Protein AF-0000000075450858 (afdb_homodimer)

Foldseek 3Di:
DLLVVAQALVSLQPDDLVVLLVVLVVLLVLLLQLCQQAWAFFQLQNFCSLLLSLCSRQFPPPLEAEFEFLQLNCSNVCSNHHNSCLRNPNVCVVVDDSGQDCVVPVRHGPDGHRHGLAQLVVLLVVVVVCVVVVHQHAYEYEHEPLSCLEPSNVVSLLSQQVVFFHYEYEYEYQQAFLHGHDDPVVVQVVVCLVVQNPDPDHPSCVSVAAEAEAAPSSRNVSSNVRCNVRGSPTGHHYYYYHTHGNPPQVVCSVPVNANSIDANHDSVPGHHPDDDDADFLLQLVLVLLLVVCVVAVLAAEEEARCCCSSHCPPVSQVVSPPSYDYSGNYVLCLLLVQQVSLVVPGQYEYEDEQLSCVSHLCCVQPSDQVVFRLYEYEHPQQFPPGDFALSRHRVANLLSRLQRHQEWEFADAASLQQVLVVVQSRPDGGGHYYYHGAGQGHHHDPDDDDNYDPPGQDKDFPFDFFQEEEEETHPCLVVQVLLQVVVVVVVGNYTYIYRRTQNHHPLVVLVVRVVTYQEYEYHYRHEPVSGSQVRSCVSCVVDNRHYHYQYFYDDRGRPDDSVVRCVVRLNHSVSSNVVRVVSSD/DLLVVAQALVSLQPDDLVVLLVVLVVLLVLLLQLCQQAWAFFQLQNWCSLLLSLCSRQFPPPLEAEFEFLQLNCSNVCSNHHNSCLRNPNVCVVVDDSGQDCVVPVRHGPDGHRHGLAQLVVLLVVVVVCVVVVHQHAYEYEHEPLSCLEPSNVVSLLSQQVVFFHYEYEYEYQQAFLHGHDDPVVVQVVVCLVVQNPDPDHPSCVSVAAEAEAAPSSRNVSSNVVCNVRGSPTGHHYYYYHTHGNPPQVVCSVPVNANSIDANHDSVPGHHPDDDDADFLLQLVLVVLLVVCVVAVLAAEEEARCCPSSHCPPVSQVVSPPSYYYSGNYVLCLLLVQQVSLVVPGQYEYEDEQLSCVSHLCCVQPSDQVVFRLYEYEHPQQFPPGDFALSRHRVANLLSRLQRHQEWEFADAASLQQVLVVVQSRPDGGGHYYYHGAGQGHHHDPDDDDNYDPPGQDKDFPFDFFQEEEEETHPCLVVQVLLQVVVVVVVGNYTYIYRRTQNHHPLVVLVVRVVTYQEYEYHYRHEPVSGSQVRSCVSCVVDRRHYHYQYFYDDRGRPDDSVVRCVVRLNHSVSSNVVRVVSSD

Radius of gyration: 29.5 Å; Cα contacts (8 Å, |Δi|>4): 2921; chains: 2; bounding box: 82×78×68 Å

Structure (mmCIF, N/CA/C/O backbone):
data_AF-0000000075450858-model_v1
#
loop_
_entity.id
_entity.type
_entity.pdbx_description
1 polymer '1-deoxy-D-xylulose-5-phosphate synthase'
#
loop_
_atom_site.group_PDB
_atom_site.id
_atom_site.type_symbol
_atom_site.label_atom_id
_atom_site.label_alt_id
_atom_site.label_comp_id
_atom_site.label_asym_id
_atom_site.label_entity_id
_atom_site.label_seq_id
_atom_site.pdbx_PDB_ins_code
_atom_site.Cartn_x
_atom_site.Cartn_y
_atom_site.Cartn_z
_atom_site.occupancy
_atom_site.B_iso_or_equiv
_atom_site.auth_seq_id
_atom_site.auth_comp_id
_atom_site.auth_asym_id
_atom_site.auth_atom_id
_atom_site.pdbx_PDB_model_num
ATOM 1 N N . MET A 1 1 ? -42.312 19.453 -9.32 1 91.12 1 MET A N 1
ATOM 2 C CA . MET A 1 1 ? -41.094 19.656 -8.562 1 91.12 1 MET A CA 1
ATOM 3 C C . MET A 1 1 ? -39.938 20.062 -9.477 1 91.12 1 MET A C 1
ATOM 5 O O . MET A 1 1 ? -39.938 19.719 -10.664 1 91.12 1 MET A O 1
ATOM 9 N N . TYR A 1 2 ? -39.031 20.844 -9.078 1 96.38 2 TYR A N 1
ATOM 10 C CA . TYR A 1 2 ? -37.906 21.312 -9.883 1 96.38 2 TYR A CA 1
ATOM 11 C C . TYR A 1 2 ? -37.062 20.125 -10.359 1 96.38 2 TYR A C 1
ATOM 13 O O . TYR A 1 2 ? -36.594 20.125 -11.5 1 96.38 2 TYR A O 1
ATOM 21 N N . ILE A 1 3 ? -36.906 19.125 -9.484 1 97.12 3 ILE A N 1
ATOM 22 C CA . ILE A 1 3 ? -36 18.016 -9.742 1 97.12 3 ILE A CA 1
ATOM 23 C C . ILE A 1 3 ? -36.438 17.281 -11 1 97.12 3 ILE A C 1
ATOM 25 O O . ILE A 1 3 ? -35.594 16.75 -11.742 1 97.12 3 ILE A O 1
ATOM 29 N N . GLU A 1 4 ? -37.719 17.281 -11.328 1 95.69 4 GLU A N 1
ATOM 30 C CA . GLU A 1 4 ? -38.219 16.578 -12.508 1 95.69 4 GLU A CA 1
ATOM 31 C C . GLU A 1 4 ? -37.75 17.234 -13.797 1 95.69 4 GLU A C 1
ATOM 33 O O . GLU A 1 4 ? -37.656 16.578 -14.836 1 95.69 4 GLU A O 1
ATOM 38 N N . LYS A 1 5 ? -37.344 18.516 -13.641 1 95.94 5 LYS A N 1
ATOM 39 C CA . LYS A 1 5 ? -36.969 19.281 -14.82 1 95.94 5 LYS A CA 1
ATOM 40 C C . LYS A 1 5 ? -35.438 19.359 -14.953 1 95.94 5 LYS A C 1
ATOM 42 O O . LYS A 1 5 ? -34.938 19.938 -15.906 1 95.94 5 LYS A O 1
ATOM 47 N N . ILE A 1 6 ? -34.75 18.844 -14.062 1 97.31 6 ILE A N 1
ATOM 48 C CA . ILE A 1 6 ? -33.281 18.875 -14.094 1 97.31 6 ILE A CA 1
ATOM 49 C C . ILE A 1 6 ? -32.75 17.641 -14.82 1 97.31 6 ILE A C 1
ATOM 51 O O . ILE A 1 6 ? -32.906 16.516 -14.352 1 97.31 6 ILE A O 1
ATOM 55 N N . ASN A 1 7 ? -32.094 17.859 -15.969 1 96.25 7 ASN A N 1
ATOM 56 C CA . ASN A 1 7 ? -31.516 16.766 -16.734 1 96.25 7 ASN A CA 1
ATOM 57 C C . ASN A 1 7 ? -29.984 16.844 -16.766 1 96.25 7 ASN A C 1
ATOM 59 O O . ASN A 1 7 ? -29.312 15.867 -17.078 1 96.25 7 ASN A O 1
ATOM 63 N N . SER A 1 8 ? -29.5 18.016 -16.469 1 97.25 8 SER A N 1
ATOM 64 C CA . SER A 1 8 ? -28.062 18.297 -16.375 1 97.25 8 SER A CA 1
ATOM 65 C C . SER A 1 8 ? -27.812 19.516 -15.492 1 97.25 8 SER A C 1
ATOM 67 O O . SER A 1 8 ? -28.734 20.266 -15.172 1 97.25 8 SER A O 1
ATOM 69 N N . PRO A 1 9 ? -26.547 19.734 -15.109 1 97.88 9 PRO A N 1
ATOM 70 C CA . PRO A 1 9 ? -26.219 20.906 -14.305 1 97.88 9 PRO A CA 1
ATOM 71 C C . PRO A 1 9 ? -26.547 22.219 -15.008 1 97.88 9 PRO A C 1
ATOM 73 O O . PRO A 1 9 ? -26.781 23.234 -14.352 1 97.88 9 PRO A O 1
ATOM 76 N N . ALA A 1 10 ? -26.594 22.219 -16.297 1 97.69 10 ALA A N 1
ATOM 77 C CA . ALA A 1 10 ? -26.922 23.406 -17.062 1 97.69 10 ALA A CA 1
ATOM 78 C C . ALA A 1 10 ? -28.312 23.938 -16.688 1 97.69 10 ALA A C 1
ATOM 80 O O . ALA A 1 10 ? -28.547 25.141 -16.719 1 97.69 10 ALA A O 1
ATOM 81 N N . ASP A 1 11 ? -29.188 23.062 -16.297 1 97.94 11 ASP A N 1
ATOM 82 C CA . ASP A 1 11 ? -30.578 23.422 -15.977 1 97.94 11 ASP A CA 1
ATOM 83 C C . ASP A 1 11 ? -30.656 24.188 -14.664 1 97.94 11 ASP A C 1
ATOM 85 O O . ASP A 1 11 ? -31.672 24.797 -14.359 1 97.94 11 ASP A O 1
ATOM 89 N N . LEU A 1 12 ? -29.562 24.172 -13.875 1 98.31 12 LEU A N 1
ATOM 90 C CA . LEU A 1 12 ? -29.531 24.891 -12.602 1 98.31 12 LEU A CA 1
ATOM 91 C C . LEU A 1 12 ? -29.234 26.359 -12.805 1 98.31 12 LEU A C 1
ATOM 93 O O . LEU A 1 12 ? -29.531 27.188 -11.938 1 98.31 12 LEU A O 1
ATOM 97 N N . LYS A 1 13 ? -28.625 26.734 -13.953 1 97.56 13 LYS A N 1
ATOM 98 C CA . LYS A 1 13 ? -28.016 28.062 -14.148 1 97.56 13 LYS A CA 1
ATOM 99 C C . LYS A 1 13 ? -29.078 29.156 -14.141 1 97.56 13 LYS A C 1
ATOM 101 O O . LYS A 1 13 ? -28.781 30.297 -13.789 1 97.56 13 LYS A O 1
ATOM 106 N N . GLY A 1 14 ? -30.266 28.828 -14.445 1 96 14 GLY A N 1
ATOM 107 C CA . GLY A 1 14 ? -31.328 29.828 -14.508 1 96 14 GLY A CA 1
ATOM 108 C C . GLY A 1 14 ? -32.125 29.922 -13.234 1 96 14 GLY A C 1
ATOM 109 O O . GLY A 1 14 ? -33.031 30.766 -13.109 1 96 14 GLY A O 1
ATOM 110 N N . MET A 1 15 ? -31.766 29.219 -12.234 1 98.25 15 MET A N 1
ATOM 111 C CA . MET A 1 15 ? -32.531 29.156 -11.008 1 98.25 15 MET A CA 1
ATOM 112 C C . MET A 1 15 ? -32.125 30.281 -10.055 1 98.25 15 MET A C 1
ATOM 114 O O . MET A 1 15 ? -30.984 30.734 -10.07 1 98.25 15 MET A O 1
ATOM 118 N N . THR A 1 16 ? -33.125 30.719 -9.258 1 97.94 16 THR A N 1
ATOM 119 C CA . THR A 1 16 ? -32.812 31.625 -8.164 1 97.94 16 THR A CA 1
ATOM 120 C C . THR A 1 16 ? -32.25 30.859 -6.969 1 97.94 16 THR A C 1
ATOM 122 O O . THR A 1 16 ? -32.438 29.641 -6.859 1 97.94 16 THR A O 1
ATOM 125 N N . VAL A 1 17 ? -31.609 31.516 -6.105 1 97.94 17 VAL A N 1
ATOM 126 C CA . VAL A 1 17 ? -31.016 30.891 -4.922 1 97.94 17 VAL A CA 1
ATOM 127 C C . VAL A 1 17 ? -32.094 30.234 -4.086 1 97.94 17 VAL A C 1
ATOM 129 O O . VAL A 1 17 ? -31.891 29.156 -3.52 1 97.94 17 VAL A O 1
ATOM 132 N N . ASP A 1 18 ? -33.25 30.906 -4.031 1 97.56 18 ASP A N 1
ATOM 133 C CA . ASP A 1 18 ? -34.375 30.328 -3.305 1 97.56 18 ASP A CA 1
ATOM 134 C C . ASP A 1 18 ? -34.812 29.016 -3.945 1 97.56 18 ASP A C 1
ATOM 136 O O . ASP A 1 18 ? -35.125 28.047 -3.244 1 97.56 18 ASP A O 1
ATOM 140 N N . GLN A 1 19 ? -34.906 29.031 -5.234 1 98.44 19 GLN A N 1
ATOM 141 C CA . GLN A 1 19 ? -35.281 27.828 -5.953 1 98.44 19 GLN A CA 1
ATOM 142 C C . GLN A 1 19 ? -34.25 26.719 -5.723 1 98.44 19 GLN A C 1
ATOM 144 O O . GLN A 1 19 ? -34.625 25.547 -5.625 1 98.44 19 GLN A O 1
ATOM 149 N N . LEU A 1 20 ? -33 27.094 -5.605 1 98.75 20 LEU A N 1
ATOM 150 C CA . LEU A 1 20 ? -31.953 26.125 -5.336 1 98.75 20 LEU A CA 1
ATOM 151 C C . LEU A 1 20 ? -32.156 25.469 -3.971 1 98.75 20 LEU A C 1
ATOM 153 O O . LEU A 1 20 ? -31.875 24.281 -3.799 1 98.75 20 LEU A O 1
ATOM 157 N N . GLY A 1 21 ? -32.531 26.25 -3 1 98.44 21 GLY A N 1
ATOM 158 C CA . GLY A 1 21 ? -32.844 25.703 -1.693 1 98.44 21 GLY A CA 1
ATOM 159 C C . GLY A 1 21 ? -33.938 24.625 -1.739 1 98.44 21 GLY A C 1
ATOM 160 O O . GLY A 1 21 ? -33.812 23.594 -1.096 1 98.44 21 GLY A O 1
ATOM 161 N N . VAL A 1 22 ? -35 24.922 -2.504 1 98.5 22 VAL A N 1
ATOM 162 C CA . VAL A 1 22 ? -36.094 23.969 -2.67 1 98.5 22 VAL A CA 1
ATOM 163 C C . VAL A 1 22 ? -35.594 22.719 -3.395 1 98.5 22 VAL A C 1
ATOM 165 O O . VAL A 1 22 ? -35.938 21.594 -3.031 1 98.5 22 VAL A O 1
ATOM 168 N N . LEU A 1 23 ? -34.781 22.969 -4.395 1 98.69 23 LEU A N 1
ATOM 169 C CA . LEU A 1 23 ? -34.219 21.844 -5.141 1 98.69 23 LEU A CA 1
ATOM 170 C C . LEU A 1 23 ? -33.406 20.938 -4.219 1 98.69 23 LEU A C 1
ATOM 172 O O . LEU A 1 23 ? -33.469 19.719 -4.328 1 98.69 23 LEU A O 1
ATOM 176 N N . ALA A 1 24 ? -32.562 21.484 -3.336 1 98.69 24 ALA A N 1
ATOM 177 C CA . ALA A 1 24 ? -31.781 20.688 -2.395 1 98.69 24 ALA A CA 1
ATOM 178 C C . ALA A 1 24 ? -32.656 19.797 -1.55 1 98.69 24 ALA A C 1
ATOM 180 O O . ALA A 1 24 ? -32.312 18.641 -1.274 1 98.69 24 ALA A O 1
ATOM 181 N N . GLU A 1 25 ? -33.781 20.328 -1.156 1 98.44 25 GLU A N 1
ATOM 182 C CA . GLU A 1 25 ? -34.719 19.531 -0.378 1 98.44 25 GLU A CA 1
ATOM 183 C C . GLU A 1 25 ? -35.312 18.406 -1.215 1 98.44 25 GLU A C 1
ATOM 185 O O . GLU A 1 25 ? -35.5 17.297 -0.718 1 98.44 25 GLU A O 1
ATOM 190 N N . GLU A 1 26 ? -35.656 18.688 -2.438 1 98.62 26 GLU A N 1
ATOM 191 C CA . GLU A 1 26 ? -36.188 17.656 -3.328 1 98.62 26 GLU A CA 1
ATOM 192 C C . GLU A 1 26 ? -35.125 16.562 -3.58 1 98.62 26 GLU A C 1
ATOM 194 O O . GLU A 1 26 ? -35.469 15.383 -3.65 1 98.62 26 GLU A O 1
ATOM 199 N N . VAL A 1 27 ? -33.906 16.984 -3.756 1 98.62 27 VAL A N 1
ATOM 200 C CA . VAL A 1 27 ? -32.812 16.047 -3.91 1 98.62 27 VAL A CA 1
ATOM 201 C C . VAL A 1 27 ? -32.719 15.148 -2.678 1 98.62 27 VAL A C 1
ATOM 203 O O . VAL A 1 27 ? -32.562 13.93 -2.797 1 98.62 27 VAL A O 1
ATOM 206 N N . ARG A 1 28 ? -32.75 15.711 -1.506 1 98.62 28 ARG A N 1
ATOM 207 C CA . ARG A 1 28 ? -32.719 14.961 -0.255 1 98.62 28 ARG A CA 1
ATOM 208 C C . ARG A 1 28 ? -33.844 13.938 -0.188 1 98.62 28 ARG A C 1
ATOM 210 O O . ARG A 1 28 ? -33.625 12.805 0.246 1 98.62 28 ARG A O 1
ATOM 217 N N . GLN A 1 29 ? -35.031 14.336 -0.644 1 98.12 29 GLN A N 1
ATOM 218 C CA . GLN A 1 29 ? -36.156 13.414 -0.682 1 98.12 29 GLN A CA 1
ATOM 219 C C . GLN A 1 29 ? -35.875 12.266 -1.651 1 98.12 29 GLN A C 1
ATOM 221 O O . GLN A 1 29 ? -36.312 11.133 -1.407 1 98.12 29 GLN A O 1
ATOM 226 N N . GLY A 1 30 ? -35.281 12.594 -2.744 1 98.25 30 GLY A N 1
ATOM 227 C CA . GLY A 1 30 ? -34.875 11.539 -3.664 1 98.25 30 GLY A CA 1
ATOM 228 C C . GLY A 1 30 ? -33.906 10.547 -3.049 1 98.25 30 GLY A C 1
ATOM 229 O O . GLY A 1 30 ? -34.031 9.336 -3.246 1 98.25 30 GLY A O 1
ATOM 230 N N . VAL A 1 31 ? -32.875 11.055 -2.305 1 98.5 31 VAL A N 1
ATOM 231 C CA . VAL A 1 31 ? -31.938 10.195 -1.609 1 98.5 31 VAL A CA 1
ATOM 232 C C . VAL A 1 31 ? -32.688 9.273 -0.647 1 98.5 31 VAL A C 1
ATOM 234 O O . VAL A 1 31 ? -32.469 8.062 -0.656 1 98.5 31 VAL A O 1
ATOM 237 N N . LEU A 1 32 ? -33.562 9.859 0.135 1 98.44 32 LEU A N 1
ATOM 238 C CA . LEU A 1 32 ? -34.312 9.094 1.123 1 98.44 32 LEU A CA 1
ATOM 239 C C . LEU A 1 32 ? -35.188 8.031 0.447 1 98.44 32 LEU A C 1
ATOM 241 O O . LEU A 1 32 ? -35.312 6.918 0.96 1 98.44 32 LEU A O 1
ATOM 245 N N . ASN A 1 33 ? -35.75 8.398 -0.692 1 98.12 33 ASN A N 1
ATOM 246 C CA . ASN A 1 33 ? -36.562 7.441 -1.431 1 98.12 33 ASN A CA 1
ATOM 247 C C . ASN A 1 33 ? -35.75 6.215 -1.841 1 98.12 33 ASN A C 1
ATOM 249 O O . ASN A 1 33 ? -36.219 5.082 -1.664 1 98.12 33 ASN A O 1
ATOM 253 N N . ARG A 1 34 ? -34.625 6.41 -2.334 1 98 34 ARG A N 1
ATOM 254 C CA . ARG A 1 34 ? -33.812 5.297 -2.781 1 98 34 ARG A CA 1
ATOM 255 C C . ARG A 1 34 ? -33.312 4.469 -1.598 1 98 34 ARG A C 1
ATOM 257 O O . ARG A 1 34 ? -33.469 3.244 -1.587 1 98 34 ARG A O 1
ATOM 264 N N . VAL A 1 35 ? -32.719 5.141 -0.616 1 98 35 VAL A N 1
ATOM 265 C CA . VAL A 1 35 ? -32.031 4.406 0.43 1 98 35 VAL A CA 1
ATOM 266 C C . VAL A 1 35 ? -33.031 3.666 1.31 1 98 35 VAL A C 1
ATOM 268 O O . VAL A 1 35 ? -32.688 2.637 1.904 1 98 35 VAL A O 1
ATOM 271 N N . SER A 1 36 ? -34.25 4.172 1.46 1 97.69 36 SER A N 1
ATOM 272 C CA . SER A 1 36 ? -35.25 3.48 2.254 1 97.69 36 SER A CA 1
ATOM 273 C C . SER A 1 36 ? -35.719 2.203 1.562 1 97.69 36 SER A C 1
ATOM 275 O O . SER A 1 36 ? -36.094 1.238 2.225 1 97.69 36 SER A O 1
ATOM 277 N N . GLN A 1 37 ? -35.656 2.152 0.247 1 96.44 37 GLN A N 1
ATOM 278 C CA . GLN A 1 37 ? -36.188 1.023 -0.521 1 96.44 37 GLN A CA 1
ATOM 279 C C . GLN A 1 37 ? -35.062 0.075 -0.928 1 96.44 37 GLN A C 1
ATOM 281 O O . GLN A 1 37 ? -35.219 -1.146 -0.905 1 96.44 37 GLN A O 1
ATOM 286 N N . HIS A 1 38 ? -33.969 0.611 -1.27 1 94.81 38 HIS A N 1
ATOM 287 C CA . HIS A 1 38 ? -32.875 -0.146 -1.837 1 94.81 38 HIS A CA 1
ATOM 288 C C . HIS A 1 38 ? -31.75 -0.343 -0.813 1 94.81 38 HIS A C 1
ATOM 290 O O . HIS A 1 38 ? -30.969 -1.284 -0.922 1 94.81 38 HIS A O 1
ATOM 296 N N . GLY A 1 39 ? -31.672 0.458 0.204 1 95 39 GLY A N 1
ATOM 297 C CA . GLY A 1 39 ? -30.5 0.544 1.062 1 95 39 GLY A CA 1
ATOM 298 C C . GLY A 1 39 ? -29.391 1.369 0.461 1 95 39 GLY A C 1
ATOM 299 O O . GLY A 1 39 ? -29.469 1.796 -0.692 1 95 39 GLY A O 1
ATOM 300 N N . GLY A 1 40 ? -28.359 1.607 1.184 1 95.75 40 GLY A N 1
ATOM 301 C CA . GLY A 1 40 ? -27.234 2.389 0.707 1 95.75 40 GLY A CA 1
ATOM 302 C C . GLY A 1 40 ? -26.656 3.318 1.761 1 95.75 40 GLY A C 1
ATOM 303 O O . GLY A 1 40 ? -26.938 3.154 2.951 1 95.75 40 GLY A O 1
ATOM 304 N N . HIS A 1 41 ? -25.766 4.188 1.332 1 97.69 41 HIS A N 1
ATOM 305 C CA . HIS A 1 41 ? -25.203 5.211 2.213 1 97.69 41 HIS A CA 1
ATOM 306 C C . HIS A 1 41 ? -26.219 6.332 2.455 1 97.69 41 HIS A C 1
ATOM 308 O O . HIS A 1 41 ? -26.641 7 1.512 1 97.69 41 HIS A O 1
ATOM 314 N N . VAL A 1 42 ? -26.516 6.645 3.727 1 98.25 42 VAL A N 1
ATOM 315 C CA . VAL A 1 42 ? -27.609 7.547 4.078 1 98.25 42 VAL A CA 1
ATOM 316 C C . VAL A 1 42 ? -27.031 8.875 4.578 1 98.25 42 VAL A C 1
ATOM 318 O O . VAL A 1 42 ? -27.016 9.859 3.842 1 98.25 42 VAL A O 1
ATOM 321 N N . GLY A 1 43 ? -26.422 8.805 5.734 1 98 43 GLY A N 1
ATOM 322 C CA . GLY A 1 43 ? -25.969 9.977 6.457 1 98 43 GLY A CA 1
ATOM 323 C C . GLY A 1 43 ? -25.094 10.891 5.617 1 98 43 GLY A C 1
ATOM 324 O O . GLY A 1 43 ? -25.344 12.102 5.539 1 98 43 GLY A O 1
ATOM 325 N N . PRO A 1 44 ? -24.078 10.359 4.984 1 98 44 PRO A N 1
ATOM 326 C CA . PRO A 1 44 ? -23.172 11.211 4.207 1 98 44 PRO A CA 1
ATOM 327 C C . PRO A 1 44 ? -23.891 11.969 3.094 1 98 44 PRO A C 1
ATOM 329 O O . PRO A 1 44 ? -23.594 13.141 2.855 1 98 44 PRO A O 1
ATOM 332 N N . ASN A 1 45 ? -24.828 11.344 2.432 1 98.62 45 ASN A N 1
ATOM 333 C CA . ASN A 1 45 ? -25.531 11.984 1.325 1 98.62 45 ASN A CA 1
ATOM 334 C C . ASN A 1 45 ? -26.484 13.055 1.818 1 98.62 45 ASN A C 1
ATOM 336 O O . ASN A 1 45 ? -26.594 14.133 1.222 1 98.62 45 ASN A O 1
ATOM 340 N N . LEU A 1 46 ? -27.203 12.75 2.895 1 98.69 46 LEU A N 1
ATOM 341 C CA . LEU A 1 46 ? -28.188 13.688 3.418 1 98.69 46 LEU A CA 1
ATOM 342 C C . LEU A 1 46 ? -27.516 14.992 3.846 1 98.69 46 LEU A C 1
ATOM 344 O O . LEU A 1 46 ? -28.094 16.062 3.682 1 98.69 46 LEU A O 1
ATOM 348 N N . GLY A 1 47 ? -26.312 14.906 4.32 1 98.44 47 GLY A N 1
ATOM 349 C CA . GLY A 1 47 ? -25.609 16.062 4.84 1 98.44 47 GLY A CA 1
ATOM 350 C C . GLY A 1 47 ? -24.953 16.891 3.754 1 98.44 47 GLY A C 1
ATOM 351 O O . GLY A 1 47 ? -24.5 18.016 4.004 1 98.44 47 GLY A O 1
ATOM 352 N N . PHE A 1 48 ? -24.969 16.469 2.479 1 98.62 48 PHE A N 1
ATOM 353 C CA . PHE A 1 48 ? -24.156 17.109 1.453 1 98.62 48 PHE A CA 1
ATOM 354 C C . PHE A 1 48 ? -25.016 17.547 0.273 1 98.62 48 PHE A C 1
ATOM 356 O O . PHE A 1 48 ? -24.484 17.875 -0.795 1 98.62 48 PHE A O 1
ATOM 363 N N . CYS A 1 49 ? -26.344 17.594 0.388 1 98.75 49 CYS A N 1
ATOM 364 C CA . CYS A 1 49 ? -27.266 17.938 -0.688 1 98.75 49 CYS A CA 1
ATOM 365 C C . CYS A 1 49 ? -27.094 19.391 -1.114 1 98.75 49 CYS A C 1
ATOM 367 O O . CYS A 1 49 ? -26.953 19.688 -2.303 1 98.75 49 CYS A O 1
ATOM 369 N N . GLU A 1 50 ? -27.094 20.359 -0.115 1 98.81 50 GLU A N 1
ATOM 370 C CA . GLU A 1 50 ? -26.969 21.781 -0.418 1 98.81 50 GLU A CA 1
ATOM 371 C C . GLU A 1 50 ? -25.656 22.078 -1.13 1 98.81 50 GLU A C 1
ATOM 373 O O . GLU A 1 50 ? -25.625 22.828 -2.104 1 98.81 50 GLU A O 1
ATOM 378 N N . ALA A 1 51 ? -24.578 21.469 -0.609 1 98.88 51 ALA A N 1
ATOM 379 C CA . ALA A 1 51 ? -23.25 21.719 -1.177 1 98.88 51 ALA A CA 1
ATOM 380 C C . ALA A 1 51 ? -23.172 21.234 -2.621 1 98.88 51 ALA A C 1
ATOM 382 O O . ALA A 1 51 ? -22.578 21.891 -3.475 1 98.88 51 ALA A O 1
ATOM 383 N N . THR A 1 52 ? -23.75 20.031 -2.904 1 98.88 52 THR A N 1
ATOM 384 C CA . THR A 1 52 ? -23.734 19.5 -4.262 1 98.88 52 THR A CA 1
ATOM 385 C C . THR A 1 52 ? -24.5 20.406 -5.215 1 98.88 52 THR A C 1
ATOM 387 O O . THR A 1 52 ? -24.031 20.703 -6.316 1 98.88 52 THR A O 1
ATOM 390 N N . VAL A 1 53 ? -25.703 20.859 -4.793 1 98.88 53 VAL A N 1
ATOM 391 C CA . VAL A 1 53 ? -26.516 21.766 -5.605 1 98.88 53 VAL A CA 1
ATOM 392 C C . VAL A 1 53 ? -25.734 23.047 -5.887 1 98.88 53 VAL A C 1
ATOM 394 O O . VAL A 1 53 ? -25.672 23.5 -7.027 1 98.88 53 VAL A O 1
ATOM 397 N N . ALA A 1 54 ? -25.094 23.594 -4.859 1 98.94 54 ALA A N 1
ATOM 398 C CA . ALA A 1 54 ? -24.328 24.828 -4.996 1 98.94 54 ALA A CA 1
ATOM 399 C C . ALA A 1 54 ? -23.141 24.625 -5.938 1 98.94 54 ALA A C 1
ATOM 401 O O . ALA A 1 54 ? -22.828 25.5 -6.742 1 98.94 54 ALA A O 1
ATOM 402 N N . LEU A 1 55 ? -22.391 23.5 -5.832 1 98.88 55 LEU A N 1
ATOM 403 C CA . LEU A 1 55 ? -21.266 23.188 -6.699 1 98.88 55 LEU A CA 1
ATOM 404 C C . LEU A 1 55 ? -21.672 23.203 -8.164 1 98.88 55 LEU A C 1
ATOM 406 O O . LEU A 1 55 ? -21.047 23.875 -8.984 1 98.88 55 LEU A O 1
ATOM 410 N N . HIS A 1 56 ? -22.75 22.516 -8.492 1 98.75 56 HIS A N 1
ATOM 411 C CA . HIS A 1 56 ? -23.172 22.391 -9.883 1 98.75 56 HIS A CA 1
ATOM 412 C C . HIS A 1 56 ? -23.766 23.703 -10.391 1 98.75 56 HIS A C 1
ATOM 414 O O . HIS A 1 56 ? -23.75 23.969 -11.594 1 98.75 56 HIS A O 1
ATOM 420 N N . TYR A 1 57 ? -24.344 24.516 -9.453 1 98.81 57 TYR A N 1
ATOM 421 C CA . TYR A 1 57 ? -24.859 25.812 -9.836 1 98.81 57 TYR A CA 1
ATOM 422 C C . TYR A 1 57 ? -23.734 26.781 -10.188 1 98.81 57 TYR A C 1
ATOM 424 O O . TYR A 1 57 ? -23.797 27.5 -11.188 1 98.81 57 TYR A O 1
ATOM 432 N N . VAL A 1 58 ? -22.688 26.812 -9.422 1 98.88 58 VAL A N 1
ATOM 433 C CA . VAL A 1 58 ? -21.641 27.828 -9.531 1 98.88 58 VAL A CA 1
ATOM 434 C C . VAL A 1 58 ? -20.641 27.406 -10.609 1 98.88 58 VAL A C 1
ATOM 436 O O . VAL A 1 58 ? -20.219 28.234 -11.43 1 98.88 58 VAL A O 1
ATOM 439 N N . PHE A 1 59 ? -20.203 26.172 -10.617 1 98.81 59 PHE A N 1
ATOM 440 C CA . PHE A 1 59 ? -19.172 25.703 -11.531 1 98.81 59 PHE A CA 1
ATOM 441 C C . PHE A 1 59 ? -19.781 25.141 -12.812 1 98.81 59 PHE A C 1
ATOM 443 O O . PHE A 1 59 ? -20.969 24.797 -12.836 1 98.81 59 PHE A O 1
ATOM 450 N N . ASP A 1 60 ? -18.969 25.062 -13.883 1 98 60 ASP A N 1
ATOM 451 C CA . ASP A 1 60 ? -19.453 24.672 -15.195 1 98 60 ASP A CA 1
ATOM 452 C C . ASP A 1 60 ? -19.031 23.234 -15.539 1 98 60 ASP A C 1
ATOM 454 O O . ASP A 1 60 ? -18.203 23.031 -16.422 1 98 60 ASP A O 1
ATOM 458 N N . THR A 1 61 ? -19.703 22.312 -14.945 1 96.81 61 THR A N 1
ATOM 459 C CA . THR A 1 61 ? -19.453 20.922 -15.297 1 96.81 61 THR A CA 1
ATOM 460 C C . THR A 1 61 ? -20.125 20.562 -16.609 1 96.81 61 THR A C 1
ATOM 462 O O . THR A 1 61 ? -21.203 21.078 -16.922 1 96.81 61 THR A O 1
ATOM 465 N N . PRO A 1 62 ? -19.516 19.781 -17.453 1 96.25 62 PRO A N 1
ATOM 466 C CA . PRO A 1 62 ? -18.391 18.906 -17.125 1 96.25 62 PRO A CA 1
ATOM 467 C C . PRO A 1 62 ? -17.031 19.547 -17.453 1 96.25 62 PRO A C 1
ATOM 469 O O . PRO A 1 62 ? -15.992 18.906 -17.297 1 96.25 62 PRO A O 1
ATOM 472 N N . GLU A 1 63 ? -17.016 20.766 -17.984 1 97.12 63 GLU A N 1
ATOM 473 C CA . GLU A 1 63 ? -15.727 21.406 -18.234 1 97.12 63 GLU A CA 1
ATOM 474 C C . GLU A 1 63 ? -14.898 21.5 -16.953 1 97.12 63 GLU A C 1
ATOM 476 O O . GLU A 1 63 ? -13.727 21.125 -16.938 1 97.12 63 GLU A O 1
ATOM 481 N N . ASP A 1 64 ? -15.523 22.094 -15.945 1 98.44 64 ASP A N 1
ATOM 482 C CA . ASP A 1 64 ? -14.922 21.984 -14.617 1 98.44 64 ASP A CA 1
ATOM 483 C C . ASP A 1 64 ? -15.023 20.562 -14.094 1 98.44 64 ASP A C 1
ATOM 485 O O . ASP A 1 64 ? -16 19.859 -14.352 1 98.44 64 ASP A O 1
ATOM 489 N N . ARG A 1 65 ? -14 20.109 -13.422 1 98.19 65 ARG A N 1
ATOM 490 C CA . ARG A 1 65 ? -13.945 18.719 -12.969 1 98.19 65 ARG A CA 1
ATOM 491 C C . ARG A 1 65 ? -14.18 18.641 -11.461 1 98.19 65 ARG A C 1
ATOM 493 O O . ARG A 1 65 ? -13.602 19.406 -10.688 1 98.19 65 ARG A O 1
ATOM 500 N N . ILE A 1 66 ? -15.016 17.703 -11.062 1 98.56 66 ILE A N 1
ATOM 501 C CA . ILE A 1 66 ? -15.258 17.438 -9.648 1 98.56 66 ILE A CA 1
ATOM 502 C C . ILE A 1 66 ? -14.891 15.984 -9.328 1 98.56 66 ILE A C 1
ATOM 504 O O . ILE A 1 66 ? -15.336 15.062 -10.008 1 98.56 66 ILE A O 1
ATOM 508 N N . VAL A 1 67 ? -14.07 15.758 -8.375 1 98.69 67 VAL A N 1
ATOM 509 C CA . VAL A 1 67 ? -13.703 14.438 -7.883 1 98.69 67 VAL A CA 1
ATOM 510 C C . VAL A 1 67 ? -14.234 14.242 -6.461 1 98.69 67 VAL A C 1
ATOM 512 O O . VAL A 1 67 ? -13.836 14.969 -5.543 1 98.69 67 VAL A O 1
ATOM 515 N N . PHE A 1 68 ? -15.109 13.273 -6.25 1 98.38 68 PHE A N 1
ATOM 516 C CA . PHE A 1 68 ? -15.641 12.969 -4.926 1 98.38 68 PHE A CA 1
ATOM 517 C C . PHE A 1 68 ? -14.789 11.906 -4.234 1 98.38 68 PHE A C 1
ATOM 519 O O . PHE A 1 68 ? -14.555 10.836 -4.789 1 98.38 68 PHE A O 1
ATOM 526 N N . ASP A 1 69 ? -14.336 12.172 -3.027 1 98.12 69 ASP A N 1
ATOM 527 C CA . ASP A 1 69 ? -13.602 11.188 -2.242 1 98.12 69 ASP A CA 1
ATOM 528 C C . ASP A 1 69 ? -14.516 10.047 -1.797 1 98.12 69 ASP A C 1
ATOM 530 O O . ASP A 1 69 ? -15.664 10.281 -1.41 1 98.12 69 ASP A O 1
ATOM 534 N N . VAL A 1 70 ? -14.047 8.758 -1.799 1 93.06 70 VAL A N 1
ATOM 535 C CA . VAL A 1 70 ? -14.789 7.539 -1.513 1 93.06 70 VAL A CA 1
ATOM 536 C C . VAL A 1 70 ? -16.031 7.477 -2.387 1 93.06 70 VAL A C 1
ATOM 538 O O . VAL A 1 70 ? -16.562 6.395 -2.652 1 93.06 70 VAL A O 1
ATOM 541 N N . SER A 1 71 ? -16.578 8.617 -2.752 1 95.94 71 SER A N 1
ATOM 542 C CA . SER A 1 71 ? -17.641 8.969 -3.693 1 95.94 71 SER A CA 1
ATOM 543 C C . SER A 1 71 ? -18.984 8.383 -3.258 1 95.94 71 SER A C 1
ATOM 545 O O . SER A 1 71 ? -19.969 8.453 -3.996 1 95.94 71 SER A O 1
ATOM 547 N N . HIS A 1 72 ? -19.109 7.789 -2.057 1 94.81 72 HIS A N 1
ATOM 548 C CA . HIS A 1 72 ? -20.406 7.297 -1.62 1 94.81 72 HIS A CA 1
ATOM 549 C C . HIS A 1 72 ? -21.328 8.445 -1.224 1 94.81 72 HIS A C 1
ATOM 551 O O . HIS A 1 72 ? -22.516 8.234 -0.953 1 94.81 72 HIS A O 1
ATOM 557 N N . GLN A 1 73 ? -20.875 9.695 -1.218 1 96.56 73 GLN A N 1
ATOM 558 C CA . GLN A 1 73 ? -21.719 10.859 -0.97 1 96.56 73 GLN A CA 1
ATOM 559 C C . GLN A 1 73 ? -22.094 11.547 -2.275 1 96.56 73 GLN A C 1
ATOM 561 O O . GLN A 1 73 ? -22.5 12.719 -2.273 1 96.56 73 GLN A O 1
ATOM 566 N N . SER A 1 74 ? -22.016 10.82 -3.322 1 97.81 74 SER A N 1
ATOM 567 C CA . SER A 1 74 ? -22.219 11.445 -4.625 1 97.81 74 SER A CA 1
ATOM 568 C C . SER A 1 74 ? -23.641 11.219 -5.129 1 97.81 74 SER A C 1
ATOM 570 O O . SER A 1 74 ? -23.938 11.461 -6.301 1 97.81 74 SER A O 1
ATOM 572 N N . TYR A 1 75 ? -24.641 10.727 -4.277 1 98.5 75 TYR A N 1
ATOM 573 C CA . TYR A 1 75 ? -26 10.484 -4.723 1 98.5 75 TYR A CA 1
ATOM 574 C C . TYR A 1 75 ? -26.625 11.766 -5.266 1 98.5 75 TYR A C 1
ATOM 576 O O . TYR A 1 75 ? -27.203 11.766 -6.355 1 98.5 75 TYR A O 1
ATOM 584 N N . PRO A 1 76 ? -26.484 12.93 -4.551 1 98.75 76 PRO A N 1
ATOM 585 C CA . PRO A 1 76 ? -27.031 14.172 -5.117 1 98.75 76 PRO A CA 1
ATOM 586 C C . PRO A 1 76 ? -26.406 14.523 -6.469 1 98.75 76 PRO A C 1
ATOM 588 O O . PRO A 1 76 ? -27.109 14.969 -7.379 1 98.75 76 PRO A O 1
ATOM 591 N N . HIS A 1 77 ? -25.125 14.359 -6.609 1 98.75 77 HIS A N 1
ATOM 592 C CA . HIS A 1 77 ? -24.438 14.578 -7.867 1 98.75 77 HIS A CA 1
ATOM 593 C C . HIS A 1 77 ? -25.016 13.719 -8.984 1 98.75 77 HIS A C 1
ATOM 595 O O . HIS A 1 77 ? -25.234 14.203 -10.094 1 98.75 77 HIS A O 1
ATOM 601 N N . LYS A 1 78 ? -25.234 12.43 -8.664 1 98.31 78 LYS A N 1
ATOM 602 C CA . LYS A 1 78 ? -25.812 11.523 -9.656 1 98.31 78 LYS A CA 1
ATOM 603 C C . LYS A 1 78 ? -27.203 11.984 -10.086 1 98.31 78 LYS A C 1
ATOM 605 O O . LYS A 1 78 ? -27.531 11.953 -11.266 1 98.31 78 LYS A O 1
ATOM 610 N N . MET A 1 79 ? -28.016 12.477 -9.156 1 98.25 79 MET A N 1
ATOM 611 C CA . MET A 1 79 ? -29.359 12.953 -9.461 1 98.25 79 MET A CA 1
ATOM 612 C C . MET A 1 79 ? -29.312 14.164 -10.383 1 98.25 79 MET A C 1
ATOM 614 O O . MET A 1 79 ? -30.156 14.312 -11.266 1 98.25 79 MET A O 1
ATOM 618 N N . LEU A 1 80 ? -28.312 15.008 -10.227 1 98.62 80 LEU A N 1
ATOM 619 C CA . LEU A 1 80 ? -28.25 16.281 -10.938 1 98.62 80 LEU A CA 1
ATOM 620 C C . LEU A 1 80 ? -27.547 16.109 -12.281 1 98.62 80 LEU A C 1
ATOM 622 O O . LEU A 1 80 ? -27.5 17.047 -13.086 1 98.62 80 LEU A O 1
ATOM 626 N N . THR A 1 81 ? -27.016 14.93 -12.547 1 98.19 81 THR A N 1
ATOM 627 C CA . THR A 1 81 ? -26.25 14.711 -13.773 1 98.19 81 THR A CA 1
ATOM 628 C C . THR A 1 81 ? -26.875 13.609 -14.617 1 98.19 81 THR A C 1
ATOM 630 O O . THR A 1 81 ? -26.172 12.766 -15.172 1 98.19 81 THR A O 1
ATOM 633 N N . GLY A 1 82 ? -28.141 13.555 -14.625 1 96.69 82 GLY A N 1
ATOM 634 C CA . GLY A 1 82 ? -28.875 12.758 -15.609 1 96.69 82 GLY A CA 1
ATOM 635 C C . GLY A 1 82 ? -29.297 11.398 -15.078 1 96.69 82 GLY A C 1
ATOM 636 O O . GLY A 1 82 ? -29.828 10.578 -15.82 1 96.69 82 GLY A O 1
ATOM 637 N N . ARG A 1 83 ? -29.203 11.086 -13.781 1 97.31 83 ARG A N 1
ATOM 638 C CA . ARG A 1 83 ? -29.484 9.75 -13.266 1 97.31 83 ARG A CA 1
ATOM 639 C C . ARG A 1 83 ? -30.547 9.812 -12.164 1 97.31 83 ARG A C 1
ATOM 641 O O . ARG A 1 83 ? -30.516 9.008 -11.234 1 97.31 83 ARG A O 1
ATOM 648 N N . LYS A 1 84 ? -31.375 10.805 -12.164 1 97.44 84 LYS A N 1
ATOM 649 C CA . LYS A 1 84 ? -32.344 11.008 -11.109 1 97.44 84 LYS A CA 1
ATOM 650 C C . LYS A 1 84 ? -33.312 9.836 -11.031 1 97.44 84 LYS A C 1
ATOM 652 O O . LYS A 1 84 ? -33.875 9.539 -9.961 1 97.44 84 LYS A O 1
ATOM 657 N N . ASP A 1 85 ? -33.531 9.086 -12.172 1 96.88 85 ASP A N 1
ATOM 658 C CA . ASP A 1 85 ? -34.438 7.953 -12.172 1 96.88 85 ASP A CA 1
ATOM 659 C C . ASP A 1 85 ? -33.969 6.863 -11.211 1 96.88 85 ASP A C 1
ATOM 661 O O . ASP A 1 85 ? -34.781 6.117 -10.656 1 96.88 85 ASP A O 1
ATOM 665 N N . GLY A 1 86 ? -32.656 6.781 -11.023 1 97.19 86 GLY A N 1
ATOM 666 C CA . GLY A 1 86 ? -32.125 5.82 -10.086 1 97.19 86 GLY A CA 1
ATOM 667 C C . GLY A 1 86 ? -32.438 6.133 -8.641 1 97.19 86 GLY A C 1
ATOM 668 O O . GLY A 1 86 ? -32.188 5.32 -7.746 1 97.19 86 GLY A O 1
ATOM 669 N N . PHE A 1 87 ? -33.094 7.258 -8.398 1 98.06 87 PHE A N 1
ATOM 670 C CA . PHE A 1 87 ? -33.438 7.695 -7.051 1 98.06 87 PHE A CA 1
ATOM 671 C C . PHE A 1 87 ? -34.938 7.879 -6.918 1 98.06 87 PHE A C 1
ATOM 673 O O . PHE A 1 87 ? -35.5 7.684 -5.836 1 98.06 87 PHE A O 1
ATOM 680 N N . LEU A 1 88 ? -35.562 8.242 -7.984 1 97.19 88 LEU A N 1
ATOM 681 C CA . LEU A 1 88 ? -36.969 8.609 -7.938 1 97.19 88 LEU A CA 1
ATOM 682 C C . LEU A 1 88 ? -37.875 7.422 -8.32 1 97.19 88 LEU A C 1
ATOM 684 O O . LEU A 1 88 ? -39 7.32 -7.863 1 97.19 88 LEU A O 1
ATOM 688 N N . ASP A 1 89 ? -37.312 6.527 -9.133 1 96.75 89 ASP A N 1
ATOM 689 C CA . ASP A 1 89 ? -38.062 5.383 -9.656 1 96.75 89 ASP A CA 1
ATOM 690 C C . ASP A 1 89 ? -37.531 4.074 -9.062 1 96.75 89 ASP A C 1
ATOM 692 O O . ASP A 1 89 ? -36.438 3.637 -9.391 1 96.75 89 ASP A O 1
ATOM 696 N N . SER A 1 90 ? -38.344 3.395 -8.32 1 94.62 90 SER A N 1
ATOM 697 C CA . SER A 1 90 ? -37.938 2.188 -7.605 1 94.62 90 SER A CA 1
ATOM 698 C C . SER A 1 90 ? -37.5 1.092 -8.57 1 94.62 90 SER A C 1
ATOM 700 O O . SER A 1 90 ? -36.625 0.278 -8.242 1 94.62 90 SER A O 1
ATOM 702 N N . SER A 1 91 ? -38.031 1.054 -9.75 1 95.56 91 SER A N 1
ATOM 703 C CA . SER A 1 91 ? -37.719 0.009 -10.719 1 95.56 91 SER A CA 1
ATOM 704 C C . SER A 1 91 ? -36.375 0.25 -11.383 1 95.56 91 SER A C 1
ATOM 706 O O . SER A 1 91 ? -35.844 -0.642 -12.031 1 95.56 91 SER A O 1
ATOM 708 N N . ARG A 1 92 ? -35.781 1.426 -11.141 1 95.69 92 ARG A N 1
ATOM 709 C CA . ARG A 1 92 ? -34.531 1.787 -11.82 1 95.69 92 ARG A CA 1
ATOM 710 C C . ARG A 1 92 ? -33.406 1.958 -10.828 1 95.69 92 ARG A C 1
ATOM 712 O O . ARG A 1 92 ? -32.281 2.363 -11.211 1 95.69 92 ARG A O 1
ATOM 719 N N . MET A 1 93 ? -33.562 1.657 -9.609 1 95.12 93 MET A N 1
ATOM 720 C CA . MET A 1 93 ? -32.562 1.933 -8.562 1 95.12 93 MET A CA 1
ATOM 721 C C . MET A 1 93 ? -31.359 1.022 -8.703 1 95.12 93 MET A C 1
ATOM 723 O O . MET A 1 93 ? -30.25 1.415 -8.367 1 95.12 93 MET A O 1
ATOM 727 N N . ASP A 1 94 ? -31.469 -0.176 -9.281 1 91.88 94 ASP A N 1
ATOM 728 C CA . ASP A 1 94 ? -30.391 -1.141 -9.414 1 91.88 94 ASP A CA 1
ATOM 729 C C . ASP A 1 94 ? -29.5 -0.809 -10.609 1 91.88 94 ASP A C 1
ATOM 731 O O . ASP A 1 94 ? -28.406 -1.376 -10.758 1 91.88 94 ASP A O 1
ATOM 735 N N . HIS A 1 95 ? -29.906 0.178 -11.359 1 92.38 95 HIS A N 1
ATOM 736 C CA . HIS A 1 95 ? -29.172 0.496 -12.586 1 92.38 95 HIS A CA 1
ATOM 737 C C . HIS A 1 95 ? -27.969 1.385 -12.297 1 92.38 95 HIS A C 1
ATOM 739 O O . HIS A 1 95 ? -27.109 1.563 -13.156 1 92.38 95 HIS A O 1
ATOM 745 N N . ILE A 1 96 ? -27.906 1.932 -11.086 1 94 96 ILE A N 1
ATOM 746 C CA . ILE A 1 96 ? -26.781 2.811 -10.758 1 94 96 ILE A CA 1
ATOM 747 C C . ILE A 1 96 ? -26.078 2.297 -9.508 1 94 96 ILE A C 1
ATOM 749 O O . ILE A 1 96 ? -26.688 1.656 -8.656 1 94 96 ILE A O 1
ATOM 753 N N . SER A 1 97 ? -24.797 2.482 -9.438 1 93.81 97 SER A N 1
ATOM 754 C CA . SER A 1 97 ? -24 2.074 -8.289 1 93.81 97 SER A CA 1
ATOM 755 C C . SER A 1 97 ? -24.094 3.098 -7.16 1 93.81 97 SER A C 1
ATOM 757 O O . SER A 1 97 ? -24.672 4.176 -7.336 1 93.81 97 SER A O 1
ATOM 759 N N . GLY A 1 98 ? -23.578 2.73 -6.039 1 94.81 98 GLY A N 1
ATOM 760 C CA . GLY A 1 98 ? -23.547 3.635 -4.902 1 94.81 98 GLY A CA 1
ATOM 761 C C . GLY A 1 98 ? -22.344 4.57 -4.918 1 94.81 98 GLY A C 1
ATOM 762 O O . GLY A 1 98 ? -22.125 5.312 -3.959 1 94.81 98 GLY A O 1
ATOM 763 N N . TYR A 1 99 ? -21.578 4.586 -6.035 1 96.38 99 TYR A N 1
ATOM 764 C CA . TYR A 1 99 ? -20.344 5.367 -6.156 1 96.38 99 TYR A CA 1
ATOM 765 C C . TYR A 1 99 ? -20.312 6.121 -7.48 1 96.38 99 TYR A C 1
ATOM 767 O O . TYR A 1 99 ? -21.141 5.875 -8.367 1 96.38 99 TYR A O 1
ATOM 775 N N . SER A 1 100 ? -19.406 7.145 -7.574 1 96.75 100 SER A N 1
ATOM 776 C CA . SER A 1 100 ? -19.172 7.695 -8.906 1 96.75 100 SER A CA 1
ATOM 777 C C . SER A 1 100 ? -18.734 6.613 -9.883 1 96.75 100 SER A C 1
ATOM 779 O O . SER A 1 100 ? -18.078 5.641 -9.492 1 96.75 100 SER A O 1
ATOM 781 N N . SER A 1 101 ? -19.203 6.727 -11.125 1 95.88 101 SER A N 1
ATOM 782 C CA . SER A 1 101 ? -18.891 5.688 -12.102 1 95.88 101 SER A CA 1
ATOM 783 C C . SER A 1 101 ? -18.812 6.266 -13.516 1 95.88 101 SER A C 1
ATOM 785 O O . SER A 1 101 ? -19.828 6.605 -14.109 1 95.88 101 SER A O 1
ATOM 787 N N . PRO A 1 102 ? -17.641 6.352 -14.023 1 95.94 102 PRO A N 1
ATOM 788 C CA . PRO A 1 102 ? -17.516 6.766 -15.43 1 95.94 102 PRO A CA 1
ATOM 789 C C . PRO A 1 102 ? -18.25 5.828 -16.391 1 95.94 102 PRO A C 1
ATOM 791 O O . PRO A 1 102 ? -18.609 6.227 -17.5 1 95.94 102 PRO A O 1
ATOM 794 N N . LEU A 1 103 ? -18.5 4.641 -15.961 1 92.62 103 LEU A N 1
ATOM 795 C CA . LEU A 1 103 ? -19.281 3.705 -16.766 1 92.62 103 LEU A CA 1
ATOM 796 C C . LEU A 1 103 ? -20.734 4.145 -16.875 1 92.62 103 LEU A C 1
ATOM 798 O O . LEU A 1 103 ? -21.375 3.98 -17.906 1 92.62 103 LEU A O 1
ATOM 802 N N . GLU A 1 104 ? -21.219 4.805 -15.766 1 94.75 104 GLU A N 1
ATOM 803 C CA . GLU A 1 104 ? -22.578 5.32 -15.727 1 94.75 104 GLU A CA 1
ATOM 804 C C . GLU A 1 104 ? -22.672 6.703 -16.359 1 94.75 104 GLU A C 1
ATOM 806 O O . GLU A 1 104 ? -23.656 7.016 -17.031 1 94.75 104 GLU A O 1
ATOM 811 N N . SER A 1 105 ? -21.641 7.441 -16.109 1 96.56 105 SER A N 1
ATOM 812 C CA . SER A 1 105 ? -21.625 8.828 -16.562 1 96.56 105 SER A CA 1
ATOM 813 C C . SER A 1 105 ? -20.219 9.266 -16.953 1 96.56 105 SER A C 1
ATOM 815 O O . SER A 1 105 ? -19.547 9.961 -16.188 1 96.56 105 SER A O 1
ATOM 817 N N . PRO A 1 106 ? -19.766 8.898 -18.172 1 95.12 106 PRO A N 1
ATOM 818 C CA . PRO A 1 106 ? -18.406 9.219 -18.578 1 95.12 106 PRO A CA 1
ATOM 819 C C . PRO A 1 106 ? -18.156 10.719 -18.672 1 95.12 106 PRO A C 1
ATOM 821 O O . PRO A 1 106 ? -17 11.164 -18.641 1 95.12 106 PRO A O 1
ATOM 824 N N . VAL A 1 107 ? -19.234 11.531 -18.766 1 96 107 VAL A N 1
ATOM 825 C CA . VAL A 1 107 ? -19.125 12.969 -18.969 1 96 107 VAL A CA 1
ATOM 826 C C . VAL A 1 107 ? -18.875 13.672 -17.641 1 96 107 VAL A C 1
ATOM 828 O O . VAL A 1 107 ? -17.984 14.523 -17.531 1 96 107 VAL A O 1
ATOM 831 N N . TYR A 1 108 ? -19.562 13.242 -16.578 1 97.5 108 TYR A N 1
ATOM 832 C CA . TYR A 1 108 ? -19.562 14.008 -15.328 1 97.5 108 TYR A CA 1
ATOM 833 C C . TYR A 1 108 ? -18.75 13.297 -14.258 1 97.5 108 TYR A C 1
ATOM 835 O O . TYR A 1 108 ? -18.312 13.922 -13.289 1 97.5 108 TYR A O 1
ATOM 843 N N . ASP A 1 109 ? -18.641 11.945 -14.383 1 97.62 109 ASP A N 1
ATOM 844 C CA . ASP A 1 109 ? -17.859 11.188 -13.414 1 97.62 109 ASP A CA 1
ATOM 845 C C . ASP A 1 109 ? -16.422 10.977 -13.906 1 97.62 109 ASP A C 1
ATOM 847 O O . ASP A 1 109 ? -16.219 10.398 -14.977 1 97.62 109 ASP A O 1
ATOM 851 N N . ASN A 1 110 ? -15.492 11.359 -13.109 1 97.25 110 ASN A N 1
ATOM 852 C CA . ASN A 1 110 ? -14.094 11.273 -13.531 1 97.25 110 ASN A CA 1
ATOM 853 C C . ASN A 1 110 ? -13.477 9.93 -13.148 1 97.25 110 ASN A C 1
ATOM 855 O O . ASN A 1 110 ? -12.695 9.367 -13.914 1 97.25 110 ASN A O 1
ATOM 859 N N . PHE A 1 111 ? -13.812 9.406 -12 1 97.94 111 PHE A N 1
ATOM 860 C CA . PHE A 1 111 ? -13.172 8.195 -11.508 1 97.94 111 PHE A CA 1
ATOM 861 C C . PHE A 1 111 ? -14.172 7.32 -10.758 1 97.94 111 PHE A C 1
ATOM 863 O O . PHE A 1 111 ? -15.172 7.82 -10.234 1 97.94 111 PHE A O 1
ATOM 870 N N . GLU A 1 112 ? -13.945 5.984 -10.789 1 96.44 112 GLU A N 1
ATOM 871 C CA . GLU A 1 112 ? -14.484 5.074 -9.773 1 96.44 112 GLU A CA 1
ATOM 872 C C . GLU A 1 112 ? -13.703 5.18 -8.469 1 96.44 112 GLU A C 1
ATOM 874 O O . GLU A 1 112 ? -12.492 4.969 -8.445 1 96.44 112 GLU A O 1
ATOM 879 N N . ILE A 1 113 ? -14.398 5.602 -7.438 1 97.31 113 ILE A N 1
ATOM 880 C CA . ILE A 1 113 ? -13.688 5.746 -6.172 1 97.31 113 ILE A CA 1
ATOM 881 C C . ILE A 1 113 ? -14.484 5.074 -5.055 1 97.31 113 ILE A C 1
ATOM 883 O O . ILE A 1 113 ? -15.594 5.5 -4.73 1 97.31 113 ILE A O 1
ATOM 887 N N . GLY A 1 114 ? -13.906 4.008 -4.504 1 96.31 114 GLY A N 1
ATOM 888 C CA . GLY A 1 114 ? -14.523 3.334 -3.371 1 96.31 114 GLY A CA 1
ATOM 889 C C . GLY A 1 114 ? -13.703 3.443 -2.098 1 96.31 114 GLY A C 1
ATOM 890 O O . GLY A 1 114 ? -14.25 3.393 -0.996 1 96.31 114 GLY A O 1
ATOM 891 N N . HIS A 1 115 ? -12.406 3.537 -2.219 1 97.12 115 HIS A N 1
ATOM 892 C CA . HIS A 1 115 ? -11.523 3.766 -1.081 1 97.12 115 HIS A CA 1
ATOM 893 C C . HIS A 1 115 ? -11.383 5.254 -0.781 1 97.12 115 HIS A C 1
ATOM 895 O O . HIS A 1 115 ? -11.453 6.086 -1.69 1 97.12 115 HIS A O 1
ATOM 901 N N . THR A 1 116 ? -11.203 5.582 0.44 1 97 116 THR A N 1
ATOM 902 C CA . THR A 1 116 ? -11.188 6.98 0.864 1 97 116 THR A CA 1
ATOM 903 C C . THR A 1 116 ? -9.773 7.555 0.782 1 97 116 THR A C 1
ATOM 905 O O . THR A 1 116 ? -8.82 6.832 0.498 1 97 116 THR A O 1
ATOM 908 N N . SER A 1 117 ? -9.68 8.906 0.879 1 98.5 117 SER A N 1
ATOM 909 C CA . SER A 1 117 ? -8.453 9.672 1.021 1 98.5 117 SER A CA 1
ATOM 910 C C . SER A 1 117 ? -7.707 9.773 -0.306 1 98.5 117 SER A C 1
ATOM 912 O O . SER A 1 117 ? -6.48 9.922 -0.327 1 98.5 117 SER A O 1
ATOM 914 N N . THR A 1 118 ? -8.406 9.672 -1.436 1 98.31 118 THR A N 1
ATOM 915 C CA . THR A 1 118 ? -7.699 9.578 -2.707 1 98.31 118 THR A CA 1
ATOM 916 C C . THR A 1 118 ? -8.016 10.781 -3.588 1 98.31 118 THR A C 1
ATOM 918 O O . THR A 1 118 ? -7.297 11.062 -4.551 1 98.31 118 THR A O 1
ATOM 921 N N . SER A 1 119 ? -9.102 11.539 -3.299 1 98.75 119 SER A N 1
ATOM 922 C CA . SER A 1 119 ? -9.641 12.539 -4.219 1 98.75 119 SER A CA 1
ATOM 923 C C . SER A 1 119 ? -8.625 13.633 -4.504 1 98.75 119 SER A C 1
ATOM 925 O O . SER A 1 119 ? -8.484 14.07 -5.648 1 98.75 119 SER A O 1
ATOM 927 N N . VAL A 1 120 ? -7.91 14.055 -3.482 1 98.88 120 VAL A N 1
ATOM 928 C CA . VAL A 1 120 ? -6.973 15.156 -3.664 1 98.88 120 VAL A CA 1
ATOM 929 C C . VAL A 1 120 ? -5.809 14.703 -4.539 1 98.88 120 VAL A C 1
ATOM 931 O O . VAL A 1 120 ? -5.316 15.469 -5.371 1 98.88 120 VAL A O 1
ATOM 934 N N . SER A 1 121 ? -5.324 13.477 -4.363 1 98.88 121 SER A N 1
ATOM 935 C CA . SER A 1 121 ? -4.254 12.93 -5.195 1 98.88 121 SER A CA 1
ATOM 936 C C . SER A 1 121 ? -4.703 12.781 -6.645 1 98.88 121 SER A C 1
ATOM 938 O O . SER A 1 121 ? -3.951 13.102 -7.57 1 98.88 121 SER A O 1
ATOM 940 N N . LEU A 1 122 ? -5.898 12.297 -6.836 1 98.88 122 LEU A N 1
ATOM 941 C CA . LEU A 1 122 ? -6.438 12.188 -8.188 1 98.88 122 LEU A CA 1
ATOM 942 C C . LEU A 1 122 ? -6.625 13.57 -8.812 1 98.88 122 LEU A C 1
ATOM 944 O O . LEU A 1 122 ? -6.324 13.766 -9.992 1 98.88 122 LEU A O 1
ATOM 948 N N . MET A 1 123 ? -7.082 14.555 -8.047 1 98.81 123 MET A N 1
ATOM 949 C CA . MET A 1 123 ? -7.219 15.938 -8.5 1 98.81 123 MET A CA 1
ATOM 950 C C . MET A 1 123 ? -5.871 16.5 -8.938 1 98.81 123 MET A C 1
ATOM 952 O O . MET A 1 123 ? -5.789 17.234 -9.922 1 98.81 123 MET A O 1
ATOM 956 N N . SER A 1 124 ? -4.77 16.188 -8.156 1 98.88 124 SER A N 1
ATOM 957 C CA . SER A 1 124 ? -3.449 16.688 -8.523 1 98.88 124 SER A CA 1
ATOM 958 C C . SER A 1 124 ? -3.057 16.234 -9.93 1 98.88 124 SER A C 1
ATOM 960 O O . SER A 1 124 ? -2.4 16.984 -10.664 1 98.88 124 SER A O 1
ATOM 962 N N . GLY A 1 125 ? -3.469 14.992 -10.281 1 98.88 125 GLY A N 1
ATOM 963 C CA . GLY A 1 125 ? -3.238 14.508 -11.641 1 98.88 125 GLY A CA 1
ATOM 964 C C . GLY A 1 125 ? -4.016 15.281 -12.688 1 98.88 125 GLY A C 1
ATOM 965 O O . GLY A 1 125 ? -3.471 15.641 -13.734 1 98.88 125 GLY A O 1
ATOM 966 N N . LEU A 1 126 ? -5.297 15.531 -12.398 1 98.75 126 LEU A N 1
ATOM 967 C CA . LEU A 1 126 ? -6.117 16.328 -13.312 1 98.75 126 LEU A CA 1
ATOM 968 C C . LEU A 1 126 ? -5.531 17.719 -13.484 1 98.75 126 LEU A C 1
ATOM 970 O O . LEU A 1 126 ? -5.5 18.25 -14.602 1 98.75 126 LEU A O 1
ATOM 974 N N . MET A 1 127 ? -5.082 18.344 -12.414 1 98.44 127 MET A N 1
ATOM 975 C CA . MET A 1 127 ? -4.445 19.656 -12.422 1 98.44 127 MET A CA 1
ATOM 976 C C . MET A 1 127 ? -3.221 19.656 -13.328 1 98.44 127 MET A C 1
ATOM 978 O O . MET A 1 127 ? -3.111 20.5 -14.227 1 98.44 127 MET A O 1
ATOM 982 N N . LYS A 1 128 ? -2.303 18.734 -13.055 1 98.62 128 LYS A N 1
ATOM 983 C CA . LYS A 1 128 ? -1.055 18.672 -13.812 1 98.62 128 LYS A CA 1
ATOM 984 C C . LYS A 1 128 ? -1.318 18.391 -15.289 1 98.62 128 LYS A C 1
ATOM 986 O O . LYS A 1 128 ? -0.672 18.984 -16.156 1 98.62 128 LYS A O 1
ATOM 991 N N . GLY A 1 129 ? -2.26 17.406 -15.57 1 98.56 129 GLY A N 1
ATOM 992 C CA . GLY A 1 129 ? -2.672 17.188 -16.938 1 98.56 129 GLY A CA 1
ATOM 993 C C . GLY A 1 129 ? -3.227 18.422 -17.625 1 98.56 129 GLY A C 1
ATOM 994 O O . GLY A 1 129 ? -2.867 18.734 -18.75 1 98.56 129 GLY A O 1
ATOM 995 N N . ARG A 1 130 ? -4.133 19.156 -16.938 1 98.38 130 ARG A N 1
ATOM 996 C CA . ARG A 1 130 ? -4.68 20.422 -17.422 1 98.38 130 ARG A CA 1
ATOM 997 C C . ARG A 1 130 ? -3.57 21.391 -17.797 1 98.38 130 ARG A C 1
ATOM 999 O O . ARG A 1 130 ? -3.568 21.953 -18.891 1 98.38 130 ARG A O 1
ATOM 1006 N N . ASP A 1 131 ? -2.609 21.531 -16.875 1 98.25 131 ASP A N 1
ATOM 1007 C CA . ASP A 1 131 ? -1.538 22.5 -17.062 1 98.25 131 ASP A CA 1
ATOM 1008 C C . ASP A 1 131 ? -0.656 22.141 -18.25 1 98.25 131 ASP A C 1
ATOM 1010 O O . ASP A 1 131 ? -0.252 23.016 -19.016 1 98.25 131 ASP A O 1
ATOM 1014 N N . ILE A 1 132 ? -0.35 20.828 -18.391 1 97.88 132 ILE A N 1
ATOM 1015 C CA . ILE A 1 132 ? 0.51 20.328 -19.469 1 97.88 132 ILE A CA 1
ATOM 1016 C C . ILE A 1 132 ? -0.178 20.531 -20.812 1 97.88 132 ILE A C 1
ATOM 1018 O O . ILE A 1 132 ? 0.48 20.812 -21.812 1 97.88 132 ILE A O 1
ATOM 1022 N N . LEU A 1 133 ? -1.479 20.469 -20.812 1 97.75 133 LEU A N 1
ATOM 1023 C CA . LEU A 1 133 ? -2.238 20.516 -22.047 1 97.75 133 LEU A CA 1
ATOM 1024 C C . LEU A 1 133 ? -2.742 21.922 -22.344 1 97.75 133 LEU A C 1
ATOM 1026 O O . LEU A 1 133 ? -3.361 22.156 -23.375 1 97.75 133 LEU A O 1
ATOM 1030 N N . GLY A 1 134 ? -2.559 22.844 -21.469 1 97.44 134 GLY A N 1
ATOM 1031 C CA . GLY A 1 134 ? -2.877 24.25 -21.703 1 97.44 134 GLY A CA 1
ATOM 1032 C C . GLY A 1 134 ? -4.297 24.609 -21.297 1 97.44 134 GLY A C 1
ATOM 1033 O O . GLY A 1 134 ? -4.816 25.641 -21.719 1 97.44 134 GLY A O 1
ATOM 1034 N N . GLY A 1 135 ? -4.953 23.766 -20.5 1 97.19 135 GLY A N 1
ATOM 1035 C CA . GLY A 1 135 ? -6.293 24.062 -20.016 1 97.19 135 GLY A CA 1
ATOM 1036 C C . GLY A 1 135 ? -6.32 25.078 -18.906 1 97.19 135 GLY A C 1
ATOM 1037 O O . GLY A 1 135 ? -5.27 25.484 -18.406 1 97.19 135 GLY A O 1
ATOM 1038 N N . LYS A 1 136 ? -7.609 25.469 -18.484 1 97.06 136 LYS A N 1
ATOM 1039 C CA . LYS A 1 136 ? -7.754 26.5 -17.453 1 97.06 136 LYS A CA 1
ATOM 1040 C C . LYS A 1 136 ? -8.961 26.219 -16.562 1 97.06 136 LYS A C 1
ATOM 1042 O O . LYS A 1 136 ? -9.32 27.031 -15.719 1 97.06 136 LYS A O 1
ATOM 1047 N N . GLU A 1 137 ? -9.539 25.109 -16.797 1 98.31 137 GLU A N 1
ATOM 1048 C CA . GLU A 1 137 ? -10.773 24.781 -16.078 1 98.31 137 GLU A CA 1
ATOM 1049 C C . GLU A 1 137 ? -10.516 24.625 -14.578 1 98.31 137 GLU A C 1
ATOM 1051 O O . GLU A 1 137 ? -9.375 24.391 -14.164 1 98.31 137 GLU A O 1
ATOM 1056 N N . ASN A 1 138 ? -11.578 24.797 -13.758 1 98.81 138 ASN A N 1
ATOM 1057 C CA . ASN A 1 138 ? -11.5 24.516 -12.328 1 98.81 138 ASN A CA 1
ATOM 1058 C C . ASN A 1 138 ? -11.422 23.016 -12.055 1 98.81 138 ASN A C 1
ATOM 1060 O O . ASN A 1 138 ? -12.102 22.219 -12.719 1 98.81 138 ASN A O 1
ATOM 1064 N N . VAL A 1 139 ? -10.562 22.641 -11.203 1 98.81 139 VAL A N 1
ATOM 1065 C CA . VAL A 1 139 ? -10.516 21.266 -10.703 1 98.81 139 VAL A CA 1
ATOM 1066 C C . VAL A 1 139 ? -10.867 21.25 -9.219 1 98.81 139 VAL A C 1
ATOM 1068 O O . VAL A 1 139 ? -10.227 21.938 -8.414 1 98.81 139 VAL A O 1
ATOM 1071 N N . ILE A 1 140 ? -11.891 20.516 -8.828 1 98.88 140 ILE A N 1
ATOM 1072 C CA . ILE A 1 140 ? -12.453 20.516 -7.48 1 98.88 140 ILE A CA 1
ATOM 1073 C C . ILE A 1 140 ? -12.375 19.109 -6.883 1 98.88 140 ILE A C 1
ATOM 1075 O O . ILE A 1 140 ? -12.734 18.125 -7.535 1 98.88 140 ILE A O 1
ATOM 1079 N N . ALA A 1 141 ? -11.836 18.953 -5.738 1 98.88 141 ALA A N 1
ATOM 1080 C CA . ALA A 1 141 ? -11.93 17.719 -4.961 1 98.88 141 ALA A CA 1
ATOM 1081 C C . ALA A 1 141 ? -12.836 17.906 -3.746 1 98.88 141 ALA A C 1
ATOM 1083 O O . ALA A 1 141 ? -12.766 18.922 -3.061 1 98.88 141 ALA A O 1
ATOM 1084 N N . VAL A 1 142 ? -13.75 17 -3.553 1 98.88 142 VAL A N 1
ATOM 1085 C CA . VAL A 1 142 ? -14.57 16.922 -2.35 1 98.88 142 VAL A CA 1
ATOM 1086 C C . VAL A 1 142 ? -14.039 15.836 -1.421 1 98.88 142 VAL A C 1
ATOM 1088 O O . VAL A 1 142 ? -13.898 14.68 -1.827 1 98.88 142 VAL A O 1
ATOM 1091 N N . ILE A 1 143 ? -13.727 16.203 -0.187 1 98.75 143 ILE A N 1
ATOM 1092 C CA . ILE A 1 143 ? -13.172 15.242 0.752 1 98.75 143 ILE A CA 1
ATOM 1093 C C . ILE A 1 143 ? -13.773 15.461 2.139 1 98.75 143 ILE A C 1
ATOM 1095 O O . ILE A 1 143 ? -13.969 16.609 2.562 1 98.75 143 ILE A O 1
ATOM 1099 N N . GLY A 1 144 ? -14.125 14.367 2.811 1 98.31 144 GLY A N 1
ATOM 1100 C CA . GLY A 1 144 ? -14.664 14.445 4.16 1 98.31 144 GLY A CA 1
ATOM 1101 C C . GLY A 1 144 ? -13.594 14.594 5.223 1 98.31 144 GLY A C 1
ATOM 1102 O O . GLY A 1 144 ? -12.438 14.227 5.004 1 98.31 144 GLY A O 1
ATOM 1103 N N . ASP A 1 145 ? -14.039 15.102 6.43 1 98 145 ASP A N 1
ATOM 1104 C CA . ASP A 1 145 ? -13.117 15.219 7.555 1 98 145 ASP A CA 1
ATOM 1105 C C . ASP A 1 145 ? -12.547 13.852 7.938 1 98 145 ASP A C 1
ATOM 1107 O O . ASP A 1 145 ? -11.352 13.727 8.219 1 98 145 ASP A O 1
ATOM 1111 N N . GLY A 1 146 ? -13.359 12.766 7.945 1 97.62 146 GLY A N 1
ATOM 1112 C CA . GLY A 1 146 ? -12.859 11.438 8.242 1 97.62 146 GLY A CA 1
ATOM 1113 C C . GLY A 1 146 ? -11.789 10.969 7.281 1 97.62 146 GLY A C 1
ATOM 1114 O O . GLY A 1 146 ? -10.805 10.352 7.688 1 97.62 146 GLY A O 1
ATOM 1115 N N . SER A 1 147 ? -11.938 11.297 5.977 1 98 147 SER A N 1
ATOM 1116 C CA . SER A 1 147 ? -11.023 10.875 4.922 1 98 147 SER A CA 1
ATOM 1117 C C . SER A 1 147 ? -9.664 11.547 5.059 1 98 147 SER A C 1
ATOM 1119 O O . SER A 1 147 ? -8.664 11.062 4.527 1 98 147 SER A O 1
ATOM 1121 N N . LEU A 1 148 ? -9.57 12.617 5.789 1 98.38 148 LEU A N 1
ATOM 1122 C CA . LEU A 1 148 ? -8.336 13.383 5.934 1 98.38 148 LEU A CA 1
ATOM 1123 C C . LEU A 1 148 ? -7.328 12.633 6.801 1 98.38 148 LEU A C 1
ATOM 1125 O O . LEU A 1 148 ? -6.145 12.977 6.828 1 98.38 148 LEU A O 1
ATOM 1129 N N . SER A 1 149 ? -7.777 11.57 7.504 1 97.44 149 SER A N 1
ATOM 1130 C CA . SER A 1 149 ? -6.859 10.859 8.383 1 97.44 149 SER A CA 1
ATOM 1131 C C . SER A 1 149 ? -5.98 9.891 7.598 1 97.44 149 SER A C 1
ATOM 1133 O O . SER A 1 149 ? -4.977 9.398 8.109 1 97.44 149 SER A O 1
ATOM 1135 N N . GLY A 1 150 ? -6.324 9.617 6.305 1 98.12 150 GLY A N 1
ATOM 1136 C CA . GLY A 1 150 ? -5.527 8.719 5.48 1 98.12 150 GLY A CA 1
ATOM 1137 C C . GLY A 1 150 ? -4.285 9.383 4.91 1 98.12 150 GLY A C 1
ATOM 1138 O O . GLY A 1 150 ? -4.324 10.555 4.52 1 98.12 150 GLY A O 1
ATOM 1139 N N . GLY A 1 151 ? -3.213 8.672 4.852 1 98.44 151 GLY A N 1
ATOM 1140 C CA . GLY A 1 151 ? -1.921 9.188 4.434 1 98.44 151 GLY A CA 1
ATOM 1141 C C . GLY A 1 151 ? -1.926 9.734 3.016 1 98.44 151 GLY A C 1
ATOM 1142 O O . GLY A 1 151 ? -1.209 10.688 2.707 1 98.44 151 GLY A O 1
ATOM 1143 N N . GLU A 1 152 ? -2.693 9.141 2.135 1 98.69 152 GLU A N 1
ATOM 1144 C CA . GLU A 1 152 ? -2.717 9.586 0.744 1 98.69 152 GLU A CA 1
ATOM 1145 C C . GLU A 1 152 ? -3.309 10.984 0.623 1 98.69 152 GLU A C 1
ATOM 1147 O O . GLU A 1 152 ? -2.916 11.758 -0.255 1 98.69 152 GLU A O 1
ATOM 1152 N N . ALA A 1 153 ? -4.328 11.328 1.485 1 98.75 1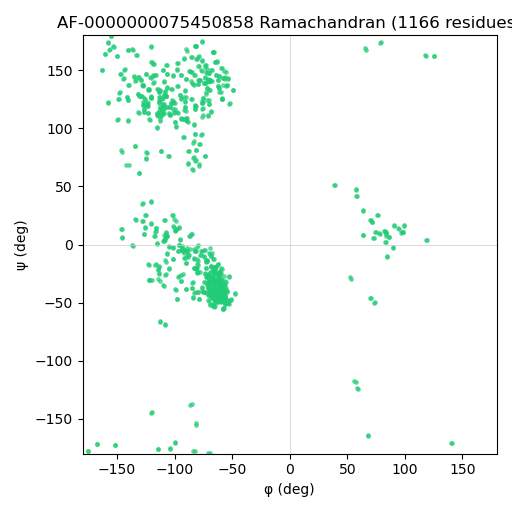53 ALA A N 1
ATOM 1153 C CA . ALA A 1 153 ? -4.855 12.688 1.492 1 98.75 153 ALA A CA 1
ATOM 1154 C C . ALA A 1 153 ? -3.754 13.703 1.782 1 98.75 153 ALA A C 1
ATOM 1156 O O . ALA A 1 153 ? -3.682 14.75 1.137 1 98.75 153 ALA A O 1
ATOM 1157 N N . PHE A 1 154 ? -2.863 13.398 2.709 1 98.38 154 PHE A N 1
ATOM 1158 C CA . PHE A 1 154 ? -1.742 14.266 3.066 1 98.38 154 PHE A CA 1
ATOM 1159 C C . PHE A 1 154 ? -0.775 14.406 1.897 1 98.38 154 PHE A C 1
ATOM 1161 O O . PHE A 1 154 ? -0.33 15.516 1.586 1 98.38 154 PHE A O 1
ATOM 1168 N N . GLU A 1 155 ? -0.418 13.266 1.288 1 98.75 155 GLU A N 1
ATOM 1169 C CA . GLU A 1 155 ? 0.474 13.312 0.133 1 98.75 155 GLU A CA 1
ATOM 1170 C C . GLU A 1 155 ? -0.108 14.172 -0.982 1 98.75 155 GLU A C 1
ATOM 1172 O O . GLU A 1 155 ? 0.614 14.938 -1.621 1 98.75 155 GLU A O 1
ATOM 1177 N N . GLY A 1 156 ? -1.434 14.039 -1.185 1 98.88 156 GLY A N 1
ATOM 1178 C CA . GLY A 1 156 ? -2.111 14.859 -2.176 1 98.88 156 GLY A CA 1
ATOM 1179 C C . GLY A 1 156 ? -2.051 16.344 -1.867 1 98.88 156 GLY A C 1
ATOM 1180 O O . GLY A 1 156 ? -1.732 17.156 -2.74 1 98.88 156 GLY A O 1
ATOM 1181 N N . LEU A 1 157 ? -2.363 16.719 -0.604 1 98.75 157 LEU A N 1
ATOM 1182 C CA . LEU A 1 157 ? -2.309 18.125 -0.187 1 98.75 157 LEU A CA 1
ATOM 1183 C C . LEU A 1 157 ? -0.913 18.703 -0.401 1 98.75 157 LEU A C 1
ATOM 1185 O O . LEU A 1 157 ? -0.77 19.828 -0.859 1 98.75 157 LEU A O 1
ATOM 1189 N N . ASN A 1 158 ? 0.087 17.844 -0.065 1 98.5 158 ASN A N 1
ATOM 1190 C CA . ASN A 1 158 ? 1.482 18.234 -0.223 1 98.5 158 ASN A CA 1
ATOM 1191 C C . ASN A 1 158 ? 1.815 18.547 -1.681 1 98.5 158 ASN A C 1
ATOM 1193 O O . ASN A 1 158 ? 2.482 19.531 -1.972 1 98.5 158 ASN A O 1
ATOM 1197 N N . THR A 1 159 ? 1.328 17.797 -2.594 1 98.62 159 THR A N 1
ATOM 1198 C CA . THR A 1 159 ? 1.641 17.891 -4.016 1 98.62 159 THR A CA 1
ATOM 1199 C C . THR A 1 159 ? 0.857 19.031 -4.66 1 98.62 159 THR A C 1
ATOM 1201 O O . THR A 1 159 ? 1.404 19.797 -5.461 1 98.62 159 THR A O 1
ATOM 1204 N N . VAL A 1 160 ? -0.423 19.172 -4.281 1 98.62 160 VAL A N 1
ATOM 1205 C CA . VAL A 1 160 ? -1.284 20.203 -4.855 1 98.62 160 VAL A CA 1
ATOM 1206 C C . VAL A 1 160 ? -0.717 21.578 -4.543 1 98.62 160 VAL A C 1
ATOM 1208 O O . VAL A 1 160 ? -0.714 22.469 -5.398 1 98.62 160 VAL A O 1
ATOM 1211 N N . SER A 1 161 ? -0.294 21.703 -3.361 1 98.12 161 SER A N 1
ATOM 1212 C CA . SER A 1 161 ? 0.318 22.953 -2.938 1 98.12 161 SER A CA 1
ATOM 1213 C C . SER A 1 161 ? 1.561 23.281 -3.764 1 98.12 161 SER A C 1
ATOM 1215 O O . SER A 1 161 ? 1.778 24.422 -4.156 1 98.12 161 SER A O 1
ATOM 1217 N N . GLU A 1 162 ? 2.4 22.344 -4.023 1 96.75 162 GLU A N 1
ATOM 1218 C CA . GLU A 1 162 ? 3.635 22.531 -4.781 1 96.75 162 GLU A CA 1
ATOM 1219 C C . GLU A 1 162 ? 3.344 22.891 -6.234 1 96.75 162 GLU A C 1
ATOM 1221 O O . GLU A 1 162 ? 4.012 23.75 -6.812 1 96.75 162 GLU A O 1
ATOM 1226 N N . ILE A 1 163 ? 2.369 22.109 -6.867 1 97.75 163 ILE A N 1
ATOM 1227 C CA . ILE A 1 163 ? 1.983 22.453 -8.234 1 97.75 163 ILE A CA 1
ATOM 1228 C C . ILE A 1 163 ? 1.533 23.906 -8.289 1 97.75 163 ILE A C 1
ATOM 1230 O O . ILE A 1 163 ? 1.902 24.641 -9.211 1 97.75 163 ILE A O 1
ATOM 1234 N N . GLY A 1 164 ? 0.633 24.375 -7.43 1 98.12 164 GLY A N 1
ATOM 1235 C CA . GLY A 1 164 ? 0.429 25.781 -7.109 1 98.12 164 GLY A CA 1
ATOM 1236 C C . GLY A 1 164 ? -0.523 26.469 -8.062 1 98.12 164 GLY A C 1
ATOM 1237 O O . GLY A 1 164 ? -0.629 27.703 -8.055 1 98.12 164 GLY A O 1
ATOM 1238 N N . THR A 1 165 ? -1.159 25.703 -8.969 1 98.31 165 THR A N 1
ATOM 1239 C CA . THR A 1 165 ? -2.137 26.297 -9.875 1 98.31 165 THR A CA 1
ATOM 1240 C C . THR A 1 165 ? -3.557 26.047 -9.383 1 98.31 165 THR A C 1
ATOM 1242 O O . THR A 1 165 ? -3.758 25.641 -8.234 1 98.31 165 THR A O 1
ATOM 1245 N N . ASN A 1 166 ? -4.555 26.359 -10.195 1 98.5 166 ASN A N 1
ATOM 1246 C CA . ASN A 1 166 ? -5.949 26.266 -9.781 1 98.5 166 ASN A CA 1
ATOM 1247 C C . ASN A 1 166 ? -6.277 24.891 -9.195 1 98.5 166 ASN A C 1
ATOM 1249 O O . ASN A 1 166 ? -6.035 23.859 -9.836 1 98.5 166 ASN A O 1
ATOM 1253 N N . ALA A 1 167 ? -6.73 24.859 -7.977 1 98.69 167 ALA A N 1
ATOM 1254 C CA . ALA A 1 167 ? -7.207 23.688 -7.242 1 98.69 167 ALA A CA 1
ATOM 1255 C C . ALA A 1 167 ? -8.133 24.094 -6.098 1 98.69 167 ALA A C 1
ATOM 1257 O O . ALA A 1 167 ? -7.754 24.906 -5.25 1 98.69 167 ALA A O 1
ATOM 1258 N N . ILE A 1 168 ? -9.32 23.594 -6.102 1 98.94 168 ILE A N 1
ATOM 1259 C CA . ILE A 1 168 ? -10.297 23.906 -5.062 1 98.94 168 ILE A CA 1
ATOM 1260 C C . ILE A 1 168 ? -10.633 22.641 -4.281 1 98.94 168 ILE A C 1
ATOM 1262 O O . ILE A 1 168 ? -11.195 21.688 -4.836 1 98.94 168 ILE A O 1
ATOM 1266 N N . ILE A 1 169 ? -10.266 22.562 -3.035 1 98.94 169 ILE A N 1
ATOM 1267 C CA . ILE A 1 169 ? -10.539 21.406 -2.189 1 98.94 169 ILE A CA 1
ATOM 1268 C C . ILE A 1 169 ? -11.68 21.734 -1.229 1 98.94 169 ILE A C 1
ATOM 1270 O O . ILE A 1 169 ? -11.531 22.578 -0.336 1 98.94 169 ILE A O 1
ATOM 1274 N N . VAL A 1 170 ? -12.805 21.109 -1.425 1 98.94 170 VAL A N 1
ATOM 1275 C CA . VAL A 1 170 ? -13.945 21.25 -0.524 1 98.94 170 VAL A CA 1
ATOM 1276 C C . VAL A 1 170 ? -13.867 20.219 0.586 1 98.94 170 VAL A C 1
ATOM 1278 O O . VAL A 1 170 ? -14.031 19.016 0.335 1 98.94 170 VAL A O 1
ATOM 1281 N N . VAL A 1 171 ? -13.586 20.656 1.79 1 98.88 171 VAL A N 1
ATOM 1282 C CA . VAL A 1 171 ? -13.547 19.781 2.949 1 98.88 171 VAL A CA 1
ATOM 1283 C C . VAL A 1 171 ? -14.906 19.766 3.641 1 98.88 171 VAL A C 1
ATOM 1285 O O . VAL A 1 171 ? -15.312 20.75 4.254 1 98.88 171 VAL A O 1
ATOM 1288 N N . ASN A 1 172 ? -15.602 18.656 3.498 1 98.75 172 ASN A N 1
ATOM 1289 C CA . ASN A 1 172 ? -16.875 18.453 4.176 1 98.75 172 ASN A CA 1
ATOM 1290 C C . ASN A 1 172 ? -16.672 17.984 5.613 1 98.75 172 ASN A C 1
ATOM 1292 O O . ASN A 1 172 ? -16.547 16.781 5.867 1 98.75 172 ASN A O 1
ATOM 1296 N N . ASP A 1 173 ? -16.688 18.938 6.527 1 98.69 173 ASP A N 1
ATOM 1297 C CA . ASP A 1 173 ? -16.484 18.672 7.945 1 98.69 173 ASP A CA 1
ATOM 1298 C C . ASP A 1 173 ? -17.812 18.438 8.664 1 98.69 173 ASP A C 1
ATOM 1300 O O . ASP A 1 173 ? -18.453 19.391 9.102 1 98.69 173 ASP A O 1
ATOM 1304 N N . ASN A 1 174 ? -18.203 17.203 8.758 1 98.12 174 ASN A N 1
ATOM 1305 C CA . ASN A 1 174 ? -19.422 16.875 9.5 1 98.12 174 ASN A CA 1
ATOM 1306 C C . ASN A 1 174 ? -19.109 16.219 10.836 1 98.12 174 ASN A C 1
ATOM 1308 O O . ASN A 1 174 ? -19.984 15.602 11.445 1 98.12 174 ASN A O 1
ATOM 1312 N N . GLU A 1 175 ? -17.781 16.172 11.203 1 97.38 175 GLU A N 1
ATOM 1313 C CA . GLU A 1 175 ? -17.25 15.758 12.5 1 97.38 175 GLU A CA 1
ATOM 1314 C C . GLU A 1 175 ? -17.391 14.258 12.703 1 97.38 175 GLU A C 1
ATOM 1316 O O . GLU A 1 175 ? -17.391 13.773 13.836 1 97.38 175 GLU A O 1
ATOM 1321 N N . MET A 1 176 ? -17.562 13.523 11.594 1 96 176 MET A N 1
ATOM 1322 C CA . MET A 1 176 ? -17.844 12.094 11.695 1 96 176 MET A CA 1
ATOM 1323 C C . MET A 1 176 ? -17.25 11.344 10.516 1 96 176 MET A C 1
ATOM 1325 O O . MET A 1 176 ? -17.297 11.812 9.375 1 96 176 MET A O 1
ATOM 1329 N N . SER A 1 177 ? -16.516 10.273 10.758 1 95.44 177 SER A N 1
ATOM 1330 C CA . SER A 1 177 ? -16.281 9.273 9.719 1 95.44 177 SER A CA 1
ATOM 1331 C C . SER A 1 177 ? -17.422 8.266 9.656 1 95.44 177 SER A C 1
ATOM 1333 O O . SER A 1 177 ? -18.594 8.633 9.742 1 95.44 177 SER A O 1
ATOM 1335 N N . ILE A 1 178 ? -17.078 6.891 9.508 1 94.25 178 ILE A N 1
ATOM 1336 C CA . ILE A 1 178 ? -18.125 5.914 9.766 1 94.25 178 ILE A CA 1
ATOM 1337 C C . ILE A 1 178 ? -18.5 5.934 11.242 1 94.25 178 ILE A C 1
ATOM 1339 O O . ILE A 1 178 ? -19.656 6.117 11.602 1 94.25 178 ILE A O 1
ATOM 1343 N N . ALA A 1 179 ? -17.5 5.805 12.031 1 95.06 179 ALA A N 1
ATOM 1344 C CA . ALA A 1 179 ? -17.578 6.039 13.469 1 95.06 179 ALA A CA 1
ATOM 1345 C C . ALA A 1 179 ? -16.953 7.383 13.844 1 95.06 179 ALA A C 1
ATOM 1347 O O . ALA A 1 179 ? -16.641 8.188 12.961 1 95.06 179 ALA A O 1
ATOM 1348 N N . GLU A 1 180 ? -16.875 7.699 15.109 1 95.38 180 GLU A N 1
ATOM 1349 C CA . GLU A 1 180 ? -16.281 8.961 15.547 1 95.38 180 GLU A CA 1
ATOM 1350 C C . GLU A 1 180 ? -14.867 9.125 15.016 1 95.38 180 GLU A C 1
ATOM 1352 O O . GLU A 1 180 ? -14.172 8.133 14.766 1 95.38 180 GLU A O 1
ATOM 1357 N N . ASN A 1 181 ? -14.398 10.344 14.75 1 96.5 181 ASN A N 1
ATOM 1358 C CA . ASN A 1 181 ? -13.062 10.656 14.258 1 96.5 181 ASN A CA 1
ATOM 1359 C C . ASN A 1 181 ? -11.992 10.406 15.328 1 96.5 181 ASN A C 1
ATOM 1361 O O . ASN A 1 181 ? -12.25 10.578 16.516 1 96.5 181 ASN A O 1
ATOM 1365 N N . HIS A 1 182 ? -10.828 10.016 14.875 1 96.12 182 HIS A N 1
ATOM 1366 C CA . HIS A 1 182 ? -9.695 9.805 15.773 1 96.12 182 HIS A CA 1
ATOM 1367 C C . HIS A 1 182 ? -8.43 10.445 15.219 1 96.12 182 HIS A C 1
ATOM 1369 O O . HIS A 1 182 ? -8.172 10.391 14.008 1 96.12 182 HIS A O 1
ATOM 1375 N N . GLY A 1 183 ? -7.578 11.062 16.141 1 96.94 183 GLY A N 1
ATOM 1376 C CA . GLY A 1 183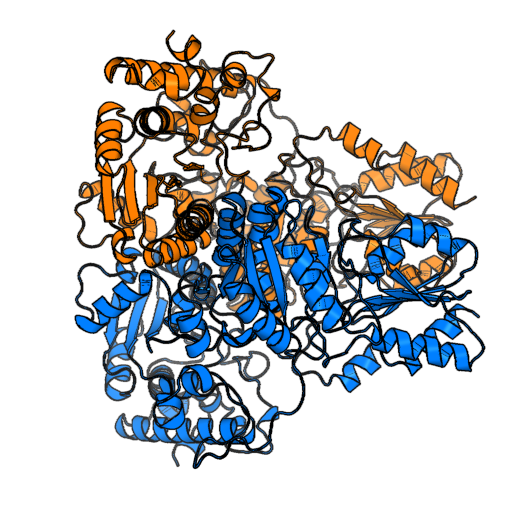 ? -6.297 11.641 15.758 1 96.94 183 GLY A CA 1
ATOM 1377 C C . GLY A 1 183 ? -6.152 13.094 16.172 1 96.94 183 GLY A C 1
ATOM 1378 O O . GLY A 1 183 ? -7.152 13.789 16.375 1 96.94 183 GLY A O 1
ATOM 1379 N N . GLY A 1 184 ? -4.938 13.539 16.188 1 97.31 184 GLY A N 1
ATOM 1380 C CA . GLY A 1 184 ? -4.617 14.891 16.609 1 97.31 184 GLY A CA 1
ATOM 1381 C C . GLY A 1 184 ? -5.164 15.953 15.664 1 97.31 184 GLY A C 1
ATOM 1382 O O . GLY A 1 184 ? -5.465 17.062 16.094 1 97.31 184 GLY A O 1
ATOM 1383 N N . LEU A 1 185 ? -5.32 15.625 14.398 1 97.62 185 LEU A N 1
ATOM 1384 C CA . LEU A 1 185 ? -5.797 16.547 13.367 1 97.62 185 LEU A CA 1
ATOM 1385 C C . LEU A 1 185 ? -7.145 17.141 13.758 1 97.62 185 LEU A C 1
ATOM 1387 O O . LEU A 1 185 ? -7.422 18.297 13.453 1 97.62 185 LEU A O 1
ATOM 1391 N N . TYR A 1 186 ? -7.98 16.422 14.453 1 97.88 186 TYR A N 1
ATOM 1392 C CA . TYR A 1 186 ? -9.375 16.797 14.648 1 97.88 186 TYR A CA 1
ATOM 1393 C C . TYR A 1 186 ? -9.492 17.859 15.75 1 97.88 186 TYR A C 1
ATOM 1395 O O . TYR A 1 186 ? -10.5 18.578 15.82 1 97.88 186 TYR A O 1
ATOM 1403 N N . ARG A 1 187 ? -8.445 17.984 16.562 1 96.94 187 ARG A N 1
ATOM 1404 C CA . ARG A 1 187 ? -8.391 19.125 17.469 1 96.94 187 ARG A CA 1
ATOM 1405 C C . ARG A 1 187 ? -8.234 20.438 16.719 1 96.94 187 ARG A C 1
ATOM 1407 O O . ARG A 1 187 ? -8.797 21.453 17.109 1 96.94 187 ARG A O 1
ATOM 1414 N N . ASN A 1 188 ? -7.41 20.328 15.703 1 98.19 188 ASN A N 1
ATOM 1415 C CA . ASN A 1 188 ? -7.227 21.516 14.891 1 98.19 188 ASN A CA 1
ATOM 1416 C C . ASN A 1 188 ? -8.492 21.859 14.109 1 98.19 188 ASN A C 1
ATOM 1418 O O . ASN A 1 188 ? -8.836 23.031 13.969 1 98.19 188 ASN A O 1
ATOM 1422 N N . LEU A 1 189 ? -9.164 20.875 13.508 1 98.56 189 LEU A N 1
ATOM 1423 C CA . LEU A 1 189 ? -10.422 21.141 12.812 1 98.56 189 LEU A CA 1
ATOM 1424 C C . LEU A 1 189 ? -11.445 21.766 13.766 1 98.56 189 LEU A C 1
ATOM 1426 O O . LEU A 1 189 ? -12.195 22.656 13.375 1 98.56 189 LEU A O 1
ATOM 1430 N N . LYS A 1 190 ? -11.516 21.25 14.977 1 98.44 190 LYS A N 1
ATOM 1431 C CA . LYS A 1 190 ? -12.406 21.844 15.984 1 98.44 190 LYS A CA 1
ATOM 1432 C C . LYS A 1 190 ? -12.031 23.297 16.266 1 98.44 190 LYS A C 1
ATOM 1434 O O . LYS A 1 190 ? -12.914 24.156 16.375 1 98.44 190 LYS A O 1
ATOM 1439 N N . LEU A 1 191 ? -10.719 23.531 16.438 1 98.31 191 LEU A N 1
ATOM 1440 C CA . LEU A 1 191 ? -10.242 24.875 16.688 1 98.31 191 LEU A CA 1
ATOM 1441 C C . LEU A 1 191 ? -10.664 25.812 15.555 1 98.31 191 LEU A C 1
ATOM 1443 O O . LEU A 1 191 ? -11.086 26.953 15.797 1 98.31 191 LEU A O 1
ATOM 1447 N N . LEU A 1 192 ? -10.516 25.344 14.328 1 98.69 192 LEU A N 1
ATOM 1448 C CA . LEU A 1 192 ? -10.914 26.125 13.164 1 98.69 192 LEU A CA 1
ATOM 1449 C C . LEU A 1 192 ? -12.414 26.406 13.188 1 98.69 192 LEU A C 1
ATOM 1451 O O . LEU A 1 192 ? -12.844 27.531 12.898 1 98.69 192 LEU A O 1
ATOM 1455 N N . ARG A 1 193 ? -13.258 25.438 13.516 1 98.69 193 ARG A N 1
ATOM 1456 C CA . ARG A 1 193 ? -14.695 25.656 13.648 1 98.69 193 ARG A CA 1
ATOM 1457 C C . ARG A 1 193 ? -14.992 26.656 14.75 1 98.69 193 ARG A C 1
ATOM 1459 O O . ARG A 1 193 ? -15.742 27.625 14.547 1 98.69 193 ARG A O 1
ATOM 1466 N N . ASP A 1 194 ? -14.359 26.469 15.914 1 98.56 194 ASP A N 1
ATOM 1467 C CA . ASP A 1 194 ? -14.609 27.281 17.094 1 98.56 194 ASP A CA 1
ATOM 1468 C C . ASP A 1 194 ? -14.242 28.75 16.844 1 98.56 194 ASP A C 1
ATOM 1470 O O . ASP A 1 194 ? -14.797 29.641 17.484 1 98.56 194 ASP A O 1
ATOM 1474 N N . THR A 1 195 ? -13.344 29 15.945 1 98.56 195 THR A N 1
ATOM 1475 C CA . THR A 1 195 ? -12.867 30.359 15.68 1 98.56 195 THR A CA 1
ATOM 1476 C C . THR A 1 195 ? -13.414 30.875 14.359 1 98.56 195 THR A C 1
ATOM 1478 O O . THR A 1 195 ? -12.945 31.891 13.836 1 98.56 195 THR A O 1
ATOM 1481 N N . GLN A 1 196 ? -14.266 30.188 13.75 1 98.25 196 GLN A N 1
ATOM 1482 C CA . GLN A 1 196 ? -14.859 30.547 12.461 1 98.25 196 GLN A CA 1
ATOM 1483 C C . GLN A 1 196 ? -13.789 30.734 11.398 1 98.25 196 GLN A C 1
ATOM 1485 O O . GLN A 1 196 ? -13.805 31.719 10.656 1 98.25 196 GLN A O 1
ATOM 1490 N N . GLY A 1 197 ? -12.844 29.828 11.461 1 98.12 197 GLY A N 1
ATOM 1491 C CA . GLY A 1 197 ? -11.797 29.781 10.453 1 98.12 197 GLY A CA 1
ATOM 1492 C C . GLY A 1 197 ? -10.672 30.766 10.711 1 98.12 197 GLY A C 1
ATOM 1493 O O . GLY A 1 197 ? -9.781 30.922 9.875 1 98.12 197 GLY A O 1
ATOM 1494 N N . LYS A 1 198 ? -10.562 31.391 11.844 1 97.94 198 LYS A N 1
ATOM 1495 C CA . LYS A 1 198 ? -9.648 32.5 12.039 1 97.94 198 LYS A CA 1
ATOM 1496 C C . LYS A 1 198 ? -8.422 32.094 12.844 1 97.94 198 LYS A C 1
ATOM 1498 O O . LYS A 1 198 ? -7.5 32.875 13.039 1 97.94 198 LYS A O 1
ATOM 1503 N N . ALA A 1 199 ? -8.398 30.797 13.289 1 97.06 199 ALA A N 1
ATOM 1504 C CA . ALA A 1 199 ? -7.258 30.328 14.07 1 97.06 199 ALA A CA 1
ATOM 1505 C C . ALA A 1 199 ? -5.949 30.578 13.328 1 97.06 199 ALA A C 1
ATOM 1507 O O . ALA A 1 199 ? -5.867 30.391 12.109 1 97.06 199 ALA A O 1
ATOM 1508 N N . GLU A 1 200 ? -4.922 31.047 14.055 1 95.44 200 GLU A N 1
ATOM 1509 C CA . GLU A 1 200 ? -3.611 31.297 13.453 1 95.44 200 GLU A CA 1
ATOM 1510 C C . GLU A 1 200 ? -2.924 29.984 13.078 1 95.44 200 GLU A C 1
ATOM 1512 O O . GLU A 1 200 ? -2.244 29.906 12.055 1 95.44 200 GLU A O 1
ATOM 1517 N N . ASN A 1 201 ? -3.068 29.047 13.922 1 97.25 201 ASN A N 1
ATOM 1518 C CA . ASN A 1 201 ? -2.588 27.719 13.578 1 97.25 201 ASN A CA 1
ATOM 1519 C C . ASN A 1 201 ? -3.611 26.953 12.742 1 97.25 201 ASN A C 1
ATOM 1521 O O . ASN A 1 201 ? -4.652 26.547 13.25 1 97.25 201 ASN A O 1
ATOM 1525 N N . ASN A 1 202 ? -3.381 26.875 11.492 1 98.31 202 ASN A N 1
ATOM 1526 C CA . ASN A 1 202 ? -4.254 26.281 10.484 1 98.31 202 ASN A CA 1
ATOM 1527 C C . ASN A 1 202 ? -3.551 25.188 9.703 1 98.31 202 ASN A C 1
ATOM 1529 O O . ASN A 1 202 ? -2.602 25.453 8.961 1 98.31 202 ASN A O 1
ATOM 1533 N N . PHE A 1 203 ? -4.031 23.984 9.906 1 98.06 203 PHE A N 1
ATOM 1534 C CA . PHE A 1 203 ? -3.436 22.797 9.297 1 98.06 203 PHE A CA 1
ATOM 1535 C C . PHE A 1 203 ? -3.26 22.984 7.797 1 98.06 203 PHE A C 1
ATOM 1537 O O . PHE A 1 203 ? -2.197 22.688 7.246 1 98.06 203 PHE A O 1
ATOM 1544 N N . PHE A 1 204 ? -4.25 23.438 7.094 1 98.62 204 PHE A N 1
ATOM 1545 C CA . PHE A 1 204 ? -4.227 23.578 5.641 1 98.62 204 PHE A CA 1
ATOM 1546 C C . PHE A 1 204 ? -3.25 24.656 5.211 1 98.62 204 PHE A C 1
ATOM 1548 O O . PHE A 1 204 ? -2.51 24.484 4.238 1 98.62 204 PHE A O 1
ATOM 1555 N N . LYS A 1 205 ? -3.213 25.75 5.941 1 97.94 205 LYS A N 1
ATOM 1556 C CA . LYS A 1 205 ? -2.273 26.828 5.625 1 97.94 205 LYS A CA 1
ATOM 1557 C C . LYS A 1 205 ? -0.834 26.391 5.875 1 97.94 205 LYS A C 1
ATOM 1559 O O . LYS A 1 205 ? 0.093 26.891 5.234 1 97.94 205 LYS A O 1
ATOM 1564 N N . ALA A 1 206 ? -0.671 25.453 6.801 1 96.88 206 ALA A N 1
ATOM 1565 C CA . ALA A 1 206 ? 0.664 24.922 7.051 1 96.88 206 ALA A CA 1
ATOM 1566 C C . ALA A 1 206 ? 1.231 24.25 5.805 1 96.88 206 ALA A C 1
ATOM 1568 O O . ALA A 1 206 ? 2.451 24.203 5.621 1 96.88 206 ALA A O 1
ATOM 1569 N N . PHE A 1 207 ? 0.376 23.797 4.902 1 96.19 207 PHE A N 1
ATOM 1570 C CA . PHE A 1 207 ? 0.812 23.203 3.641 1 96.19 207 PHE A CA 1
ATOM 1571 C C . PHE A 1 207 ? 0.954 24.266 2.564 1 96.19 207 PHE A C 1
ATOM 1573 O O . PHE A 1 207 ? 1.408 23.984 1.455 1 96.19 207 PHE A O 1
ATOM 1580 N N . GLY A 1 208 ? 0.499 25.406 2.844 1 96 208 GLY A N 1
ATOM 1581 C CA . GLY A 1 208 ? 0.604 26.484 1.876 1 96 208 GLY A CA 1
ATOM 1582 C C . GLY A 1 208 ? -0.671 26.703 1.085 1 96 208 GLY A C 1
ATOM 1583 O O . GLY A 1 208 ? -0.657 27.359 0.046 1 96 208 GLY A O 1
ATOM 1584 N N . LEU A 1 209 ? -1.772 26.172 1.528 1 98.31 209 LEU A N 1
ATOM 1585 C CA . LEU A 1 209 ? -3.051 26.344 0.849 1 98.31 209 LEU A CA 1
ATOM 1586 C C . LEU A 1 209 ? -3.775 27.578 1.376 1 98.31 209 LEU A C 1
ATOM 1588 O O . LEU A 1 209 ? -3.689 27.906 2.566 1 98.31 209 LEU A O 1
ATOM 1592 N N . ASP A 1 210 ? -4.438 28.281 0.487 1 98.38 210 ASP A N 1
ATOM 1593 C CA . ASP A 1 210 ? -5.395 29.281 0.94 1 98.38 210 ASP A CA 1
ATOM 1594 C C . ASP A 1 210 ? -6.586 28.625 1.635 1 98.38 210 ASP A C 1
ATOM 1596 O O . ASP A 1 210 ? -6.742 27.406 1.592 1 98.38 210 ASP A O 1
ATOM 1600 N N . TYR A 1 211 ? -7.395 29.5 2.365 1 98.69 211 TYR A N 1
ATOM 1601 C CA . TYR A 1 211 ? -8.383 28.875 3.24 1 98.69 211 TYR A CA 1
ATOM 1602 C C . TYR A 1 211 ? -9.617 29.766 3.373 1 98.69 211 TYR A C 1
ATOM 1604 O O . TYR A 1 211 ? -9.508 30.969 3.627 1 98.69 211 TYR A O 1
ATOM 1612 N N . VAL A 1 212 ? -10.766 29.172 3.072 1 98.75 212 VAL A N 1
ATOM 1613 C CA . VAL A 1 212 ? -12.078 29.766 3.273 1 98.75 212 VAL A CA 1
ATOM 1614 C C . VAL A 1 212 ? -12.922 28.875 4.18 1 98.75 212 VAL A C 1
ATOM 1616 O O . VAL A 1 212 ? -12.93 27.656 4.027 1 98.75 212 VAL A O 1
ATOM 1619 N N . TYR A 1 213 ? -13.602 29.484 5.195 1 98.81 213 TYR A N 1
ATOM 1620 C CA . TYR A 1 213 ? -14.43 28.719 6.121 1 98.81 213 TYR A CA 1
ATOM 1621 C C . TYR A 1 213 ? -15.906 29.078 5.957 1 98.81 213 TYR A C 1
ATOM 1623 O O . TYR A 1 213 ? -16.25 30.25 5.809 1 98.81 213 TYR A O 1
ATOM 1631 N N . VAL A 1 214 ? -16.75 28.094 5.848 1 98.88 214 VAL A N 1
ATOM 1632 C CA . VAL A 1 214 ? -18.188 28.266 5.789 1 98.88 214 VAL A CA 1
ATOM 1633 C C . VAL A 1 214 ? -18.859 27.5 6.938 1 98.88 214 VAL A C 1
ATOM 1635 O O . VAL A 1 214 ? -19.016 26.281 6.867 1 98.88 214 VAL A O 1
ATOM 1638 N N . GLU A 1 215 ? -19.359 28.172 7.953 1 98.69 215 GLU A N 1
ATOM 1639 C CA . GLU A 1 215 ? -20 27.547 9.102 1 98.69 215 GLU A CA 1
ATOM 1640 C C . GLU A 1 215 ? -21.312 26.875 8.711 1 98.69 215 GLU A C 1
ATOM 1642 O O . GLU A 1 215 ? -21.594 25.766 9.164 1 98.69 215 GLU A O 1
ATOM 1647 N N . GLU A 1 216 ? -22.109 27.594 7.914 1 98.5 216 GLU A N 1
ATOM 1648 C CA . GLU A 1 216 ? -23.422 27.078 7.52 1 98.5 216 GLU A CA 1
ATOM 1649 C C . GLU A 1 216 ? -23.328 26.234 6.254 1 98.5 216 GLU A C 1
ATOM 1651 O O . GLU A 1 216 ? -23.891 26.594 5.219 1 98.5 216 GLU A O 1
ATOM 1656 N N . GLY A 1 217 ? -22.719 25.094 6.379 1 98.62 217 GLY A N 1
ATOM 1657 C CA . GLY A 1 217 ? -22.453 24.219 5.246 1 98.62 217 GLY A CA 1
ATOM 1658 C C . GLY A 1 217 ? -23.703 23.594 4.672 1 98.62 217 GLY A C 1
ATOM 1659 O O . GLY A 1 217 ? -23.656 22.953 3.617 1 98.62 217 GLY A O 1
ATOM 1660 N N . ASN A 1 218 ? -24.875 23.75 5.34 1 98.69 218 ASN A N 1
ATOM 1661 C CA . ASN A 1 218 ? -26.156 23.266 4.828 1 98.69 218 ASN A CA 1
ATOM 1662 C C . ASN A 1 218 ? -27.062 24.422 4.379 1 98.69 218 ASN A C 1
ATOM 1664 O O . ASN A 1 218 ? -28.281 24.281 4.352 1 98.69 218 ASN A O 1
ATOM 1668 N N . ASN A 1 219 ? -26.5 25.547 4.105 1 98.56 219 ASN A N 1
ATOM 1669 C CA . ASN A 1 219 ? -27.156 26.734 3.566 1 98.56 219 ASN A CA 1
ATOM 1670 C C . ASN A 1 219 ? -26.703 27.031 2.143 1 98.56 219 ASN A C 1
ATOM 1672 O O . ASN A 1 219 ? -25.609 27.547 1.938 1 98.56 219 ASN A O 1
ATOM 1676 N N . VAL A 1 220 ? -27.609 26.859 1.158 1 98.56 220 VAL A N 1
ATOM 1677 C CA . VAL A 1 220 ? -27.25 26.922 -0.255 1 98.56 220 VAL A CA 1
ATOM 1678 C C . VAL A 1 220 ? -26.734 28.328 -0.591 1 98.56 220 VAL A C 1
ATOM 1680 O O . VAL A 1 220 ? -25.766 28.469 -1.344 1 98.56 220 VAL A O 1
ATOM 1683 N N . ALA A 1 221 ? -27.391 29.344 -0.023 1 98.62 221 ALA A N 1
ATOM 1684 C CA . ALA A 1 221 ? -27 30.719 -0.322 1 98.62 221 ALA A CA 1
ATOM 1685 C C . ALA A 1 221 ? -25.562 31 0.111 1 98.62 221 ALA A C 1
ATOM 1687 O O . ALA A 1 221 ? -24.797 31.594 -0.634 1 98.62 221 ALA A O 1
ATOM 1688 N N . ARG A 1 222 ? -25.203 30.578 1.314 1 98.69 222 ARG A N 1
ATOM 1689 C CA . ARG A 1 222 ? -23.859 30.781 1.845 1 98.69 222 ARG A CA 1
ATOM 1690 C C . ARG A 1 222 ? -22.828 30 1.035 1 98.69 222 ARG A C 1
ATOM 1692 O O . ARG A 1 222 ? -21.719 30.484 0.793 1 98.69 222 ARG A O 1
ATOM 1699 N N . LEU A 1 223 ? -23.188 28.844 0.642 1 98.88 223 LEU A N 1
ATOM 1700 C CA . LEU A 1 223 ? -22.297 28 -0.152 1 98.88 223 LEU A CA 1
ATOM 1701 C C . LEU A 1 223 ? -22.062 28.594 -1.532 1 98.88 223 LEU A C 1
ATOM 1703 O O . LEU A 1 223 ? -20.938 28.594 -2.029 1 98.88 223 LEU A O 1
ATOM 1707 N N . VAL A 1 224 ? -23.172 29.062 -2.176 1 98.81 224 VAL A N 1
ATOM 1708 C CA . VAL A 1 224 ? -23.047 29.703 -3.48 1 98.81 224 VAL A CA 1
ATOM 1709 C C . VAL A 1 224 ? -22.078 30.891 -3.383 1 98.81 224 VAL A C 1
ATOM 1711 O O . VAL A 1 224 ? -21.219 31.062 -4.242 1 98.81 224 VAL A O 1
ATOM 1714 N N . GLU A 1 225 ? -22.219 31.672 -2.348 1 98.75 225 GLU A N 1
ATOM 1715 C CA . GLU A 1 225 ? -21.344 32.812 -2.135 1 98.75 225 GLU A CA 1
ATOM 1716 C C . GLU A 1 225 ? -19.891 32.375 -2.014 1 98.75 225 GLU A C 1
ATOM 1718 O O . GLU A 1 225 ? -19.016 32.969 -2.664 1 98.75 225 GLU A O 1
ATOM 1723 N N . ALA A 1 226 ? -19.578 31.406 -1.2 1 98.81 226 ALA A N 1
ATOM 1724 C CA . ALA A 1 226 ? -18.219 30.922 -0.966 1 98.81 226 ALA A CA 1
ATOM 1725 C C . ALA A 1 226 ? -17.609 30.344 -2.244 1 98.81 226 ALA A C 1
ATOM 1727 O O . ALA A 1 226 ? -16.453 30.609 -2.555 1 98.81 226 ALA A O 1
ATOM 1728 N N . PHE A 1 227 ? -18.375 29.531 -2.984 1 98.94 227 PHE A N 1
ATOM 1729 C CA . PHE A 1 227 ? -17.875 28.906 -4.199 1 98.94 227 PHE A CA 1
ATOM 1730 C C . PHE A 1 227 ? -17.625 29.938 -5.285 1 98.94 227 PHE A C 1
ATOM 1732 O O . PHE A 1 227 ? -16.656 29.812 -6.051 1 98.94 227 PHE A O 1
ATOM 1739 N N . ARG A 1 228 ? -18.5 30.984 -5.422 1 98.81 228 ARG A N 1
ATOM 1740 C CA . ARG A 1 228 ? -18.281 32.062 -6.383 1 98.81 228 ARG A CA 1
ATOM 1741 C C . ARG A 1 228 ? -16.969 32.781 -6.082 1 98.81 228 ARG A C 1
ATOM 1743 O O . ARG A 1 228 ? -16.266 33.219 -7.004 1 98.81 228 ARG A O 1
ATOM 1750 N N . GLN A 1 229 ? -16.656 32.875 -4.824 1 98.69 229 GLN A N 1
ATOM 1751 C CA . GLN A 1 229 ? -15.438 33.594 -4.402 1 98.69 229 GLN A CA 1
ATOM 1752 C C . GLN A 1 229 ? -14.188 32.875 -4.906 1 98.69 229 GLN A C 1
ATOM 1754 O O . GLN A 1 229 ? -13.164 33.5 -5.152 1 98.69 229 GLN A O 1
ATOM 1759 N N . VAL A 1 230 ? -14.219 31.562 -5.031 1 98.81 230 VAL A N 1
ATOM 1760 C CA . VAL A 1 230 ? -13 30.812 -5.316 1 98.81 230 VAL A CA 1
ATOM 1761 C C . VAL A 1 230 ? -13.016 30.328 -6.762 1 98.81 230 VAL A C 1
ATOM 1763 O O . VAL A 1 230 ? -12.039 29.734 -7.238 1 98.81 230 VAL A O 1
ATOM 1766 N N . LYS A 1 231 ? -14.172 30.5 -7.496 1 98.75 231 LYS A N 1
ATOM 1767 C CA . LYS A 1 231 ? -14.227 30.109 -8.898 1 98.75 231 LYS A CA 1
ATOM 1768 C C . LYS A 1 231 ? -13.18 30.859 -9.719 1 98.75 231 LYS A C 1
ATOM 1770 O O . LYS A 1 231 ? -13.094 32.094 -9.656 1 98.75 231 LYS A O 1
ATOM 1775 N N . GLY A 1 232 ? -12.352 30.109 -10.422 1 98.38 232 GLY A N 1
ATOM 1776 C CA . GLY A 1 232 ? -11.344 30.719 -11.281 1 98.38 232 GLY A CA 1
ATOM 1777 C C . GLY A 1 232 ? -10.086 31.109 -10.531 1 98.38 232 GLY A C 1
ATOM 1778 O O . GLY A 1 232 ? -9.211 31.781 -11.078 1 98.38 232 GLY A O 1
ATOM 1779 N N . ILE A 1 233 ? -10.008 30.672 -9.32 1 98.31 233 ILE A N 1
ATOM 1780 C CA . ILE A 1 233 ? -8.828 30.969 -8.523 1 98.31 233 ILE A CA 1
ATOM 1781 C C . ILE A 1 233 ? -7.578 30.422 -9.211 1 98.31 233 ILE A C 1
ATOM 1783 O O . ILE A 1 233 ? -7.652 29.406 -9.922 1 98.31 233 ILE A O 1
ATOM 1787 N N . ASP A 1 234 ? -6.41 31 -9.016 1 98.06 234 ASP A N 1
ATOM 1788 C CA . ASP A 1 234 ? -5.223 30.625 -9.773 1 98.06 234 ASP A CA 1
ATOM 1789 C C . ASP A 1 234 ? -4.227 29.875 -8.891 1 98.06 234 ASP A C 1
ATOM 1791 O O . ASP A 1 234 ? -3.074 29.672 -9.281 1 98.06 234 ASP A O 1
ATOM 1795 N N . HIS A 1 235 ? -4.484 29.578 -7.652 1 98.38 235 HIS A N 1
ATOM 1796 C CA . HIS A 1 235 ? -3.689 28.812 -6.695 1 98.38 235 HIS A CA 1
ATOM 1797 C C . HIS A 1 235 ? -4.57 27.906 -5.844 1 98.38 235 HIS A C 1
ATOM 1799 O O . HIS A 1 235 ? -5.801 28.031 -5.875 1 98.38 235 HIS A O 1
ATOM 1805 N N . PRO A 1 236 ? -3.998 26.984 -5.113 1 98.75 236 PRO A N 1
ATOM 1806 C CA . PRO A 1 236 ? -4.809 26.031 -4.348 1 98.75 236 PRO A CA 1
ATOM 1807 C C . PRO A 1 236 ? -5.516 26.688 -3.16 1 98.75 236 PRO A C 1
ATOM 1809 O O . PRO A 1 236 ? -4.934 27.531 -2.486 1 98.75 236 PRO A O 1
ATOM 1812 N N . VAL A 1 237 ? -6.758 26.234 -2.932 1 98.88 237 VAL A N 1
ATOM 1813 C CA . VAL A 1 237 ? -7.547 26.766 -1.824 1 98.88 237 VAL A CA 1
ATOM 1814 C C . VAL A 1 237 ? -8.398 25.656 -1.222 1 98.88 237 VAL A C 1
ATOM 1816 O O . VAL A 1 237 ? -8.852 24.75 -1.935 1 98.88 237 VAL A O 1
ATOM 1819 N N . VAL A 1 238 ? -8.539 25.688 0.086 1 98.88 238 VAL A N 1
ATOM 1820 C CA . VAL A 1 238 ? -9.461 24.812 0.803 1 98.88 238 VAL A CA 1
ATOM 1821 C C . VAL A 1 238 ? -10.727 25.594 1.162 1 98.88 238 VAL A C 1
ATOM 1823 O O . VAL A 1 238 ? -10.656 26.703 1.713 1 98.88 238 VAL A O 1
ATOM 1826 N N . VAL A 1 239 ? -11.805 25.109 0.736 1 98.94 239 VAL A N 1
ATOM 1827 C CA . VAL A 1 239 ? -13.094 25.562 1.243 1 98.94 239 VAL A CA 1
ATOM 1828 C C . VAL A 1 239 ? -13.602 24.594 2.307 1 98.94 239 VAL A C 1
ATOM 1830 O O . VAL A 1 239 ? -14.125 23.531 1.981 1 98.94 239 VAL A O 1
ATOM 1833 N N . HIS A 1 240 ? -13.43 25 3.566 1 98.94 240 HIS A N 1
ATOM 1834 C CA . HIS A 1 240 ? -13.82 24.219 4.73 1 98.94 240 HIS A CA 1
ATOM 1835 C C . HIS A 1 240 ? -15.258 24.5 5.137 1 98.94 240 HIS A C 1
ATOM 1837 O O . HIS A 1 240 ? -15.57 25.562 5.656 1 98.94 240 HIS A O 1
ATOM 1843 N N . ILE A 1 241 ? -16.156 23.578 4.859 1 98.94 241 ILE A N 1
ATOM 1844 C CA . ILE A 1 241 ? -17.578 23.797 5.16 1 98.94 241 ILE A CA 1
ATOM 1845 C C . ILE A 1 241 ? -17.984 22.891 6.324 1 98.94 241 ILE A C 1
ATOM 1847 O O . ILE A 1 241 ? -17.531 21.75 6.434 1 98.94 241 ILE A O 1
ATOM 1851 N N . HIS A 1 242 ? -18.781 23.359 7.215 1 98.88 242 HIS A N 1
ATOM 1852 C CA . HIS A 1 242 ? -19.312 22.625 8.352 1 98.88 242 HIS A CA 1
ATOM 1853 C C . HIS A 1 242 ? -20.75 22.156 8.086 1 98.88 242 HIS A C 1
ATOM 1855 O O . HIS A 1 242 ? -21.641 22.969 7.898 1 98.88 242 HIS A O 1
ATOM 1861 N N . THR A 1 243 ? -20.938 20.891 7.988 1 98.69 243 THR A N 1
ATOM 1862 C CA . THR A 1 243 ? -22.25 20.312 7.668 1 98.69 243 THR A CA 1
ATOM 1863 C C . THR A 1 243 ? -22.719 19.391 8.781 1 98.69 243 THR A C 1
ATOM 1865 O O . THR A 1 243 ? -22 19.172 9.758 1 98.69 243 THR A O 1
ATOM 1868 N N . GLU A 1 244 ? -24 18.984 8.664 1 98.38 244 GLU A N 1
ATOM 1869 C CA . GLU A 1 244 ? -24.578 18.016 9.594 1 98.38 244 GLU A CA 1
ATOM 1870 C C . GLU A 1 244 ? -24.812 16.672 8.914 1 98.38 244 GLU A C 1
ATOM 1872 O O . GLU A 1 244 ? -25.625 16.562 7.992 1 98.38 244 GLU A O 1
ATOM 1877 N N . LYS A 1 245 ? -24.047 15.656 9.375 1 97.56 245 LYS A N 1
ATOM 1878 C CA . LYS A 1 245 ? -24.281 14.312 8.859 1 97.56 245 LYS A CA 1
ATOM 1879 C C . LYS A 1 245 ? -25.703 13.844 9.18 1 97.56 245 LYS A C 1
ATOM 1881 O O . LYS A 1 245 ? -26.141 13.93 10.328 1 97.56 245 LYS A O 1
ATOM 1886 N N . GLY A 1 246 ? -26.438 13.312 8.18 1 98.25 246 GLY A N 1
ATOM 1887 C CA . GLY A 1 246 ? -27.797 12.836 8.383 1 98.25 246 GLY A CA 1
ATOM 1888 C C . GLY A 1 246 ? -28.828 13.938 8.297 1 98.25 246 GLY A C 1
ATOM 1889 O O . GLY A 1 246 ? -30.016 13.703 8.508 1 98.25 246 GLY A O 1
ATOM 1890 N N . HIS A 1 247 ? -28.469 15.133 7.914 1 98.31 247 HIS A N 1
ATOM 1891 C CA . HIS A 1 247 ? -29.312 16.312 7.891 1 98.31 247 HIS A CA 1
ATOM 1892 C C . HIS A 1 247 ? -30.641 16.031 7.207 1 98.31 247 HIS A C 1
ATOM 1894 O O . HIS A 1 247 ? -30.672 15.469 6.109 1 98.31 247 HIS A O 1
ATOM 1900 N N . GLY A 1 248 ? -31.75 16.469 7.855 1 97.38 248 GLY A N 1
ATOM 1901 C CA . GLY A 1 248 ? -33.094 16.359 7.266 1 97.38 248 GLY A CA 1
ATOM 1902 C C . GLY A 1 248 ? -33.781 15.055 7.602 1 97.38 248 GLY A C 1
ATOM 1903 O O . GLY A 1 248 ? -34.938 14.844 7.227 1 97.38 248 GLY A O 1
ATOM 1904 N N . TYR A 1 249 ? -33.125 14.117 8.328 1 98 249 TYR A N 1
ATOM 1905 C CA . TYR A 1 249 ? -33.719 12.852 8.766 1 98 249 TYR A CA 1
ATOM 1906 C C . TYR A 1 249 ? -33.281 12.508 10.18 1 98 249 TYR A C 1
ATOM 1908 O O . TYR A 1 249 ? -32.156 12.023 10.398 1 98 249 TYR A O 1
ATOM 1916 N N . GLN A 1 250 ? -34.125 12.633 11.078 1 97.06 250 GLN A N 1
ATOM 1917 C CA . GLN A 1 250 ? -33.844 12.656 12.508 1 97.06 250 GLN A CA 1
ATOM 1918 C C . GLN A 1 250 ? -33.156 11.367 12.945 1 97.06 250 GLN A C 1
ATOM 1920 O O . GLN A 1 250 ? -32.188 11.406 13.695 1 97.06 250 GLN A O 1
ATOM 1925 N N . PRO A 1 251 ? -33.594 10.148 12.523 1 96.75 251 PRO A N 1
ATOM 1926 C CA . PRO A 1 251 ? -32.906 8.922 12.922 1 96.75 251 PRO A CA 1
ATOM 1927 C C . PRO A 1 251 ? -31.422 8.945 12.547 1 96.75 251 PRO A C 1
ATOM 1929 O O . PRO A 1 251 ? -30.578 8.477 13.32 1 96.75 251 PRO A O 1
ATOM 1932 N N . ALA A 1 252 ? -31.094 9.469 11.414 1 97.44 252 ALA A N 1
ATOM 1933 C CA . ALA A 1 252 ? -29.719 9.516 10.93 1 97.44 252 ALA A CA 1
ATOM 1934 C C . ALA A 1 252 ? -28.906 10.562 11.695 1 97.44 252 ALA A C 1
ATOM 1936 O O . ALA A 1 252 ? -27.688 10.414 11.859 1 97.44 252 ALA A O 1
ATOM 1937 N N . VAL A 1 253 ? -29.516 11.648 12.133 1 97.44 253 VAL A N 1
ATOM 1938 C CA . VAL A 1 253 ? -28.859 12.672 12.93 1 97.44 253 VAL A CA 1
ATOM 1939 C C . VAL A 1 253 ? -28.562 12.133 14.328 1 97.44 253 VAL A C 1
ATOM 1941 O O . VAL A 1 253 ? -27.516 12.406 14.898 1 97.44 253 VAL A O 1
ATOM 1944 N N . ASP A 1 254 ? -29.547 11.305 14.836 1 95.94 254 ASP A N 1
ATOM 1945 C CA . ASP A 1 254 ? -29.453 10.805 16.203 1 95.94 254 ASP A CA 1
ATOM 1946 C C . ASP A 1 254 ? -28.391 9.711 16.312 1 95.94 254 ASP A C 1
ATOM 1948 O O . ASP A 1 254 ? -27.703 9.617 17.328 1 95.94 254 ASP A O 1
ATOM 1952 N N . ASN A 1 255 ? -28.328 8.844 15.352 1 95.44 255 ASN A N 1
ATOM 1953 C CA . ASN A 1 255 ? -27.375 7.742 15.344 1 95.44 255 ASN A CA 1
ATOM 1954 C C . ASN A 1 255 ? -26.516 7.742 14.078 1 95.44 255 ASN A C 1
ATOM 1956 O O . ASN A 1 255 ? -26.672 6.871 13.219 1 95.44 255 ASN A O 1
ATOM 1960 N N . LYS A 1 256 ? -25.547 8.586 14.047 1 96.25 256 LYS A N 1
ATOM 1961 C CA . LYS A 1 256 ? -24.75 8.852 12.852 1 96.25 256 LYS A CA 1
ATOM 1962 C C . LYS A 1 256 ? -24 7.598 12.398 1 96.25 256 LYS A C 1
ATOM 1964 O O . LYS A 1 256 ? -23.891 7.332 11.195 1 96.25 256 LYS A O 1
ATOM 1969 N N . GLU A 1 257 ? -23.422 6.781 13.328 1 96 257 GLU A N 1
ATOM 1970 C CA . GLU A 1 257 ? -22.641 5.598 12.969 1 96 257 GLU A CA 1
ATOM 1971 C C . GLU A 1 257 ? -23.516 4.543 12.305 1 96 257 GLU A C 1
ATOM 1973 O O . GLU A 1 257 ? -23.172 4.027 11.234 1 96 257 GLU A O 1
ATOM 1978 N N . ALA A 1 258 ? -24.703 4.262 12.906 1 94.06 258 ALA A N 1
ATOM 1979 C CA . ALA A 1 258 ? -25.609 3.229 12.391 1 94.06 258 ALA A CA 1
ATOM 1980 C C . ALA A 1 258 ? -26.219 3.643 11.055 1 94.06 258 ALA A C 1
ATOM 1982 O O . ALA A 1 258 ? -26.625 2.791 10.266 1 94.06 258 ALA A O 1
ATOM 1983 N N . TRP A 1 259 ? -26.266 4.973 10.797 1 96.56 259 TRP A N 1
ATOM 1984 C CA . TRP A 1 259 ? -26.953 5.461 9.602 1 96.56 259 TRP A CA 1
ATOM 1985 C C . TRP A 1 259 ? -25.953 5.945 8.555 1 96.56 259 TRP A C 1
ATOM 1987 O O . TRP A 1 259 ? -26.328 6.629 7.605 1 96.56 259 TRP A O 1
ATOM 1997 N N . HIS A 1 260 ? -24.609 5.617 8.852 1 97.12 260 HIS A N 1
ATOM 1998 C CA . HIS A 1 260 ? -23.672 5.836 7.766 1 97.12 260 HIS A CA 1
ATOM 1999 C C . HIS A 1 260 ? -24.094 5.082 6.508 1 97.12 260 HIS A C 1
ATOM 2001 O O . HIS A 1 260 ? -24.141 5.66 5.422 1 97.12 260 HIS A O 1
ATOM 2007 N N . TRP A 1 261 ? -24.359 3.9 6.574 1 95.38 261 TRP A N 1
ATOM 2008 C CA . TRP A 1 261 ? -24.969 2.977 5.625 1 95.38 261 TRP A CA 1
ATOM 2009 C C . TRP A 1 261 ? -26.094 2.178 6.289 1 95.38 261 TRP A C 1
ATOM 2011 O O . TRP A 1 261 ? -26 1.841 7.469 1 95.38 261 TRP A O 1
ATOM 2021 N N . HIS A 1 262 ? -27.172 1.889 5.516 1 94.69 262 HIS A N 1
ATOM 2022 C CA . HIS A 1 262 ? -28.297 1.197 6.141 1 94.69 262 HIS A CA 1
ATOM 2023 C C . HIS A 1 262 ? -29 0.269 5.152 1 94.69 262 HIS A C 1
ATOM 2025 O O . HIS A 1 262 ? -29.062 0.563 3.957 1 94.69 262 HIS A O 1
ATOM 2031 N N . MET A 1 263 ? -29.516 -0.854 5.645 1 94.19 263 MET A N 1
ATOM 2032 C CA . MET A 1 263 ? -30.422 -1.699 4.875 1 94.19 263 MET A CA 1
ATOM 2033 C C . MET A 1 263 ? -31.734 -0.984 4.613 1 94.19 263 MET A C 1
ATOM 2035 O O . MET A 1 263 ? -32.031 0.037 5.242 1 94.19 263 MET A O 1
ATOM 2039 N N . PRO A 1 264 ? -32.5 -1.554 3.678 1 96.56 264 PRO A N 1
ATOM 2040 C CA . PRO A 1 264 ? -33.812 -0.941 3.453 1 96.56 264 PRO A CA 1
ATOM 2041 C C . PRO A 1 264 ? -34.625 -0.81 4.738 1 96.56 264 PRO A C 1
ATOM 2043 O O . PRO A 1 264 ? -34.594 -1.694 5.594 1 96.56 264 PRO A O 1
ATOM 2046 N N . PHE A 1 265 ? -35.344 0.247 4.844 1 97.38 265 PHE A N 1
ATOM 2047 C CA . PHE A 1 265 ? -36 0.561 6.105 1 97.38 265 PHE A CA 1
ATOM 2048 C C . PHE A 1 265 ? -37.312 1.338 5.859 1 97.38 265 PHE A C 1
ATOM 2050 O O . PHE A 1 265 ? -37.5 1.865 4.766 1 97.38 265 PHE A O 1
ATOM 2057 N N . HIS A 1 266 ? -38.156 1.351 6.867 1 96.44 266 HIS A N 1
ATOM 2058 C CA . HIS A 1 266 ? -39.344 2.207 6.852 1 96.44 266 HIS A CA 1
ATOM 2059 C C . HIS A 1 266 ? -38.969 3.66 7.125 1 96.44 266 HIS A C 1
ATOM 2061 O O . HIS A 1 266 ? -38.406 3.977 8.172 1 96.44 266 HIS A O 1
ATOM 2067 N N . LEU A 1 267 ? -39.312 4.508 6.242 1 95.56 267 LEU A N 1
ATOM 2068 C CA . LEU A 1 267 ? -38.938 5.91 6.328 1 95.56 267 LEU A CA 1
ATOM 2069 C C . LEU A 1 267 ? -39.5 6.555 7.586 1 95.56 267 LEU A C 1
ATOM 2071 O O . LEU A 1 267 ? -38.875 7.465 8.156 1 95.56 267 LEU A O 1
ATOM 2075 N N . GLU A 1 268 ? -40.625 6.086 7.969 1 94.06 268 GLU A N 1
ATOM 2076 C CA . GLU A 1 268 ? -41.375 6.715 9.055 1 94.06 268 GLU A CA 1
ATOM 2077 C C . GLU A 1 268 ? -40.625 6.609 10.375 1 94.06 268 GLU A C 1
ATOM 2079 O O . GLU A 1 268 ? -40.594 7.566 11.156 1 94.06 268 GLU A O 1
ATOM 2084 N N . ASP A 1 269 ? -39.969 5.406 10.562 1 92.31 269 ASP A N 1
ATOM 2085 C CA . ASP A 1 269 ? -39.406 5.242 11.898 1 92.31 269 ASP A CA 1
ATOM 2086 C C . ASP A 1 269 ? -38 4.645 11.828 1 92.31 269 ASP A C 1
ATOM 2088 O O . ASP A 1 269 ? -37.344 4.484 12.852 1 92.31 269 ASP A O 1
ATOM 2092 N N . GLY A 1 270 ? -37.531 4.371 10.688 1 93.62 270 GLY A N 1
ATOM 2093 C CA . GLY A 1 270 ? -36.188 3.904 10.516 1 93.62 270 GLY A CA 1
ATOM 2094 C C . GLY A 1 270 ? -36.031 2.412 10.758 1 93.62 270 GLY A C 1
ATOM 2095 O O . GLY A 1 270 ? -34.938 1.868 10.617 1 93.62 270 GLY A O 1
ATOM 2096 N N . THR A 1 271 ? -37.062 1.631 11.062 1 94.38 271 THR A N 1
ATOM 2097 C CA . THR A 1 271 ? -36.969 0.195 11.297 1 94.38 271 THR A CA 1
ATOM 2098 C C . THR A 1 271 ? -36.719 -0.548 9.984 1 94.38 271 THR A C 1
ATOM 2100 O O . THR A 1 271 ? -37.156 -0.097 8.922 1 94.38 271 THR A O 1
ATOM 2103 N N . LEU A 1 272 ? -36.062 -1.651 10.078 1 93.94 272 LEU A N 1
ATOM 2104 C CA . LEU A 1 272 ? -35.688 -2.422 8.898 1 93.94 272 LEU A CA 1
ATOM 2105 C C . LEU A 1 272 ? -36.938 -3.02 8.219 1 93.94 272 LEU A C 1
ATOM 2107 O O . LEU A 1 272 ? -37.875 -3.438 8.898 1 93.94 272 LEU A O 1
ATOM 2111 N N . LEU A 1 273 ? -36.938 -3.016 6.922 1 93.62 273 LEU A N 1
ATOM 2112 C CA . LEU A 1 273 ? -38 -3.664 6.172 1 93.62 273 LEU A CA 1
ATOM 2113 C C . LEU A 1 273 ? -37.938 -5.18 6.359 1 93.62 273 LEU A C 1
ATOM 2115 O O . LEU A 1 273 ? -39 -5.828 6.461 1 93.62 273 LEU A O 1
ATOM 2119 N N . GLU A 1 274 ? -36.719 -5.719 6.371 1 87.19 274 GLU A N 1
ATOM 2120 C CA . GLU A 1 274 ? -36.5 -7.145 6.59 1 87.19 274 GLU A CA 1
ATOM 2121 C C . GLU A 1 274 ? -35.5 -7.387 7.715 1 87.19 274 GLU A C 1
ATOM 2123 O O . GLU A 1 274 ? -34.5 -6.684 7.816 1 87.19 274 GLU A O 1
ATOM 2128 N N . ALA A 1 275 ? -35.969 -8.398 8.508 1 77.44 275 ALA A N 1
ATOM 2129 C CA . ALA A 1 275 ? -35.062 -8.734 9.602 1 77.44 275 ALA A CA 1
ATOM 2130 C C . ALA A 1 275 ? -33.844 -9.484 9.094 1 77.44 275 ALA A C 1
ATOM 2132 O O . ALA A 1 275 ? -33.938 -10.234 8.117 1 77.44 275 ALA A O 1
ATOM 2133 N N . MET A 1 276 ? -32.625 -9.078 9.719 1 74.5 276 MET A N 1
ATOM 2134 C CA . MET A 1 276 ? -31.391 -9.805 9.422 1 74.5 276 MET A CA 1
ATOM 2135 C C . MET A 1 276 ? -31.297 -11.07 10.273 1 74.5 276 MET A C 1
ATOM 2137 O O . MET A 1 276 ? -31.5 -11.031 11.484 1 74.5 276 MET A O 1
ATOM 2141 N N . ASP A 1 277 ? -31.234 -12.242 9.594 1 75.81 277 ASP A N 1
ATOM 2142 C CA . ASP A 1 277 ? -31.141 -13.492 10.344 1 75.81 277 ASP A CA 1
ATOM 2143 C C . ASP A 1 277 ? -29.828 -14.211 10.055 1 75.81 277 ASP A C 1
ATOM 2145 O O . ASP A 1 277 ? -29.125 -13.867 9.102 1 75.81 277 ASP A O 1
ATOM 2149 N N . GLY A 1 278 ? -29.328 -14.852 11.023 1 81.31 278 GLY A N 1
ATOM 2150 C CA . GLY A 1 278 ? -28.203 -15.758 10.867 1 81.31 278 GLY A CA 1
ATOM 2151 C C . GLY A 1 278 ? -26.969 -15.32 11.641 1 81.31 278 GLY A C 1
ATOM 2152 O O . GLY A 1 278 ? -26.891 -14.18 12.086 1 81.31 278 GLY A O 1
ATOM 2153 N N . GLU A 1 279 ? -26.109 -16.234 11.805 1 88.81 279 GLU A N 1
ATOM 2154 C CA . GLU A 1 279 ? -24.859 -16.016 12.523 1 88.81 279 GLU A CA 1
ATOM 2155 C C . GLU A 1 279 ? -23.797 -15.438 11.602 1 88.81 279 GLU A C 1
ATOM 2157 O O . GLU A 1 279 ? -23.766 -15.75 10.406 1 88.81 279 GLU A O 1
ATOM 2162 N N . SER A 1 280 ? -23.078 -14.539 12.07 1 91 280 SER A N 1
ATOM 2163 C CA . SER A 1 280 ? -21.953 -13.906 11.375 1 91 280 SER A CA 1
ATOM 2164 C C . SER A 1 280 ? -20.625 -14.258 12.031 1 91 280 SER A C 1
ATOM 2166 O O . SER A 1 280 ? -20.453 -14.055 13.234 1 91 280 SER A O 1
ATOM 2168 N N . MET A 1 281 ? -19.703 -14.82 11.258 1 94.81 281 MET A N 1
ATOM 2169 C CA . MET A 1 281 ? -18.406 -15.242 11.789 1 94.81 281 MET A CA 1
ATOM 2170 C C . MET A 1 281 ? -17.641 -14.055 12.359 1 94.81 281 MET A C 1
ATOM 2172 O O . MET A 1 281 ? -17.047 -14.148 13.43 1 94.81 281 MET A O 1
ATOM 2176 N N . PRO A 1 282 ? -17.609 -12.883 11.664 1 95.56 282 PRO A N 1
ATOM 2177 C CA . PRO A 1 282 ? -16.938 -11.727 12.242 1 95.56 282 PRO A CA 1
ATOM 2178 C C . PRO A 1 282 ? -17.531 -11.297 13.586 1 95.56 282 PRO A C 1
ATOM 2180 O O . PRO A 1 282 ? -16.797 -10.891 14.492 1 95.56 282 PRO A O 1
ATOM 2183 N N . MET A 1 283 ? -18.875 -11.383 13.711 1 95.38 283 MET A N 1
ATOM 2184 C CA . MET A 1 283 ? -19.531 -11 14.961 1 95.38 283 MET A CA 1
ATOM 2185 C C . MET A 1 283 ? -19.188 -11.984 16.078 1 95.38 283 MET A C 1
ATOM 2187 O O . MET A 1 283 ? -18.969 -11.578 17.219 1 95.38 283 MET A O 1
ATOM 2191 N N . LEU A 1 284 ? -19.109 -13.266 15.711 1 96.25 284 LEU A N 1
ATOM 2192 C CA . LEU A 1 284 ? -18.719 -14.281 16.688 1 96.25 284 LEU A CA 1
ATOM 2193 C C . LEU A 1 284 ? -17.281 -14.062 17.156 1 96.25 284 LEU A C 1
ATOM 2195 O O . LEU A 1 284 ? -17 -14.18 18.344 1 96.25 284 LEU A O 1
ATOM 2199 N N . LEU A 1 285 ? -16.422 -13.789 16.219 1 97.88 285 LEU A N 1
ATOM 2200 C CA . LEU A 1 285 ? -15.039 -13.477 16.547 1 97.88 285 LEU A CA 1
ATOM 2201 C C . LEU A 1 285 ? -14.961 -12.273 17.484 1 97.88 285 LEU A C 1
ATOM 2203 O O . LEU A 1 285 ? -14.227 -12.305 18.484 1 97.88 285 LEU A O 1
ATOM 2207 N N . GLY A 1 286 ? -15.711 -11.188 17.109 1 98.12 286 GLY A N 1
ATOM 2208 C CA . GLY A 1 286 ? -15.734 -9.992 17.938 1 98.12 286 GLY A CA 1
ATOM 2209 C C . GLY A 1 286 ? -16.219 -10.258 19.359 1 98.12 286 GLY A C 1
ATOM 2210 O O . GLY A 1 286 ? -15.68 -9.703 20.312 1 98.12 286 GLY A O 1
ATOM 2211 N N . ASP A 1 287 ? -17.281 -11.086 19.469 1 97.81 287 ASP A N 1
ATOM 2212 C CA . ASP A 1 287 ? -17.797 -11.477 20.766 1 97.81 287 ASP A CA 1
ATOM 2213 C C . ASP A 1 287 ? -16.719 -12.18 21.594 1 97.81 287 ASP A C 1
ATOM 2215 O O . ASP A 1 287 ? -16.531 -11.883 22.766 1 97.81 287 ASP A O 1
ATOM 2219 N N . TRP A 1 288 ? -16.047 -13.086 20.953 1 98.44 288 TRP A N 1
ATOM 2220 C CA . TRP A 1 288 ? -15.008 -13.844 21.641 1 98.44 288 TRP A CA 1
ATOM 2221 C C . TRP A 1 288 ? -13.859 -12.93 22.062 1 98.44 288 TRP A C 1
ATOM 2223 O O . TRP A 1 288 ? -13.375 -13.016 23.203 1 98.44 288 TRP A O 1
ATOM 2233 N N . LEU A 1 289 ? -13.367 -12.055 21.188 1 98.81 289 LEU A N 1
ATOM 2234 C CA . LEU A 1 289 ? -12.281 -11.125 21.484 1 98.81 289 LEU A CA 1
ATOM 2235 C C . LEU A 1 289 ? -12.648 -10.227 22.656 1 98.81 289 LEU A C 1
ATOM 2237 O O . LEU A 1 289 ? -11.82 -9.977 23.531 1 98.81 289 LEU A O 1
ATOM 2241 N N . PHE A 1 290 ? -13.906 -9.688 22.609 1 98.56 290 PHE A N 1
ATOM 2242 C CA . PHE A 1 290 ? -14.367 -8.797 23.672 1 98.56 290 PHE A CA 1
ATOM 2243 C C . PHE A 1 290 ? -14.305 -9.492 25.016 1 98.56 290 PHE A C 1
ATOM 2245 O O . PHE A 1 290 ? -13.867 -8.898 26.016 1 98.56 290 PHE A O 1
ATOM 2252 N N . GLU A 1 291 ? -14.727 -10.766 25.047 1 98.38 291 GLU A N 1
ATOM 2253 C CA . GLU A 1 291 ? -14.664 -11.539 26.281 1 98.38 291 GLU A CA 1
ATOM 2254 C C . GLU A 1 291 ? -13.219 -11.852 26.672 1 98.38 291 GLU A C 1
ATOM 2256 O O . GLU A 1 291 ? -12.859 -11.797 27.844 1 98.38 291 GLU A O 1
ATOM 2261 N N . GLU A 1 292 ? -12.414 -12.211 25.703 1 98.5 292 GLU A N 1
ATOM 2262 C CA . GLU A 1 292 ? -11.016 -12.547 25.938 1 98.5 292 GLU A CA 1
ATOM 2263 C C . GLU A 1 292 ? -10.25 -11.359 26.516 1 98.5 292 GLU A C 1
ATOM 2265 O O . GLU A 1 292 ? -9.328 -11.531 27.312 1 98.5 292 GLU A O 1
ATOM 2270 N N . MET A 1 293 ? -10.602 -10.133 26.141 1 97.81 293 MET A N 1
ATOM 2271 C CA . MET A 1 293 ? -9.953 -8.914 26.625 1 97.81 293 MET A CA 1
ATOM 2272 C C . MET A 1 293 ? -10.07 -8.789 28.141 1 97.81 293 MET A C 1
ATOM 2274 O O . MET A 1 293 ? -9.195 -8.219 28.781 1 97.81 293 MET A O 1
ATOM 2278 N N . LYS A 1 294 ? -11.133 -9.32 28.641 1 96.94 294 LYS A N 1
ATOM 2279 C CA . LYS A 1 294 ? -11.336 -9.289 30.078 1 96.94 294 LYS A CA 1
ATOM 2280 C C . LYS A 1 294 ? -10.367 -10.234 30.797 1 96.94 294 LYS A C 1
ATOM 2282 O O . LYS A 1 294 ? -9.992 -10 31.938 1 96.94 294 LYS A O 1
ATOM 2287 N N . ARG A 1 295 ? -9.961 -11.211 30.078 1 97.06 295 ARG A N 1
ATOM 2288 C CA . ARG A 1 295 ? -9.109 -12.242 30.656 1 97.06 295 ARG A CA 1
ATOM 2289 C C . ARG A 1 295 ? -7.637 -11.938 30.406 1 97.06 295 ARG A C 1
ATOM 2291 O O . ARG A 1 295 ? -6.773 -12.305 31.203 1 97.06 295 ARG A O 1
ATOM 2298 N N . ASP A 1 296 ? -7.293 -11.352 29.391 1 98.06 296 ASP A N 1
ATOM 2299 C CA . ASP A 1 296 ? -5.926 -11.039 29 1 98.06 296 ASP A CA 1
ATOM 2300 C C . ASP A 1 296 ? -5.691 -9.531 28.969 1 98.06 296 ASP A C 1
ATOM 2302 O O . ASP A 1 296 ? -5.957 -8.867 27.969 1 98.06 296 ASP A O 1
ATOM 2306 N N . PRO A 1 297 ? -5.09 -9 29.953 1 97.69 297 PRO A N 1
ATOM 2307 C CA . PRO A 1 297 ? -4.906 -7.543 30.031 1 97.69 297 PRO A CA 1
ATOM 2308 C C . PRO A 1 297 ? -3.939 -7.02 28.969 1 97.69 297 PRO A C 1
ATOM 2310 O O . PRO A 1 297 ? -3.834 -5.805 28.781 1 97.69 297 PRO A O 1
ATOM 2313 N N . LYS A 1 298 ? -3.205 -7.914 28.234 1 98.31 298 LYS A N 1
ATOM 2314 C CA . LYS A 1 298 ? -2.248 -7.5 27.219 1 98.31 298 LYS A CA 1
ATOM 2315 C C . LYS A 1 298 ? -2.91 -7.43 25.844 1 98.31 298 LYS A C 1
ATOM 2317 O O . LYS A 1 298 ? -2.32 -6.91 24.891 1 98.31 298 LYS A O 1
ATOM 2322 N N . LEU A 1 299 ? -4.145 -7.973 25.734 1 98.81 299 LEU A N 1
ATOM 2323 C CA . LEU A 1 299 ? -4.84 -8.039 24.453 1 98.81 299 LEU A CA 1
ATOM 2324 C C . LEU A 1 299 ? -5.391 -6.668 24.078 1 98.81 299 LEU A C 1
ATOM 2326 O O . LEU A 1 299 ? -6.105 -6.039 24.859 1 98.81 299 LEU A O 1
ATOM 2330 N N . VAL A 1 300 ? -5.004 -6.129 22.938 1 98.88 300 VAL A N 1
ATOM 2331 C CA . VAL A 1 300 ? -5.48 -4.848 22.422 1 98.88 300 VAL A CA 1
ATOM 2332 C C . VAL A 1 300 ? -6.086 -5.035 21.031 1 98.88 300 VAL A C 1
ATOM 2334 O O . VAL A 1 300 ? -5.418 -5.535 20.125 1 98.88 300 VAL A O 1
ATOM 2337 N N . CYS A 1 301 ? -7.355 -4.672 20.828 1 98.81 301 CYS A N 1
ATOM 2338 C CA . CYS A 1 301 ? -7.996 -4.684 19.516 1 98.81 301 CYS A CA 1
ATOM 2339 C C . CYS A 1 301 ? -7.84 -3.342 18.828 1 98.81 301 CYS A C 1
ATOM 2341 O O . CYS A 1 301 ? -7.988 -2.289 19.453 1 98.81 301 CYS A O 1
ATOM 2343 N N . ILE A 1 302 ? -7.449 -3.412 17.594 1 98.88 302 ILE A N 1
ATOM 2344 C CA . ILE A 1 302 ? -7.184 -2.225 16.781 1 98.88 302 ILE A CA 1
ATOM 2345 C C . ILE A 1 302 ? -8.219 -2.117 15.672 1 98.88 302 ILE A C 1
ATOM 2347 O O . ILE A 1 302 ? -8.555 -3.113 15.023 1 98.88 302 ILE A O 1
ATOM 2351 N N . ALA A 1 303 ? -8.797 -0.99 15.477 1 98.44 303 ALA A N 1
ATOM 2352 C CA . ALA A 1 303 ? -9.656 -0.682 14.336 1 98.44 303 ALA A CA 1
ATOM 2353 C C . ALA A 1 303 ? -9.078 0.459 13.5 1 98.44 303 ALA A C 1
ATOM 2355 O O . ALA A 1 303 ? -8.281 1.257 14.008 1 98.44 303 ALA A O 1
ATOM 2356 N N . ALA A 1 304 ? -9.438 0.487 12.273 1 98.25 304 ALA A N 1
ATOM 2357 C CA . ALA A 1 304 ? -9.133 1.605 11.383 1 98.25 304 ALA A CA 1
ATOM 2358 C C . ALA A 1 304 ? -10.406 2.154 10.742 1 98.25 304 ALA A C 1
ATOM 2360 O O . ALA A 1 304 ? -10.656 1.923 9.555 1 98.25 304 ALA A O 1
ATOM 2361 N N . GLY A 1 305 ? -11.164 2.83 11.5 1 96.62 305 GLY A N 1
ATOM 2362 C CA . GLY A 1 305 ? -12.328 3.553 11 1 96.62 305 GLY A CA 1
ATOM 2363 C C . GLY A 1 305 ? -13.57 2.689 10.891 1 96.62 305 GLY A C 1
ATOM 2364 O O . GLY A 1 305 ? -14.672 3.199 10.672 1 96.62 305 GLY A O 1
ATOM 2365 N N . VAL A 1 306 ? -13.461 1.324 11.039 1 96 306 VAL A N 1
ATOM 2366 C CA . VAL A 1 306 ? -14.617 0.441 10.891 1 96 306 VAL A CA 1
ATOM 2367 C C . VAL A 1 306 ? -14.688 -0.515 12.078 1 96 306 VAL A C 1
ATOM 2369 O O . VAL A 1 306 ? -14.75 -1.733 11.906 1 96 306 VAL A O 1
ATOM 2372 N N . PRO A 1 307 ? -14.836 0.004 13.242 1 96.12 307 PRO A N 1
ATOM 2373 C CA . PRO A 1 307 ? -14.805 -0.842 14.438 1 96.12 307 PRO A CA 1
ATOM 2374 C C . PRO A 1 307 ? -15.984 -1.808 14.5 1 96.12 307 PRO A C 1
ATOM 2376 O O . PRO A 1 307 ? -15.883 -2.871 15.117 1 96.12 307 PRO A O 1
ATOM 2379 N N . ALA A 1 308 ? -17.078 -1.471 13.82 1 94.06 308 ALA A N 1
ATOM 2380 C CA . ALA A 1 308 ? -18.281 -2.307 13.891 1 94.06 308 ALA A CA 1
ATOM 2381 C C . ALA A 1 308 ? -18.125 -3.557 13.031 1 94.06 308 ALA A C 1
ATOM 2383 O O . ALA A 1 308 ? -18.953 -4.469 13.094 1 94.06 308 ALA A O 1
ATOM 2384 N N . ALA A 1 309 ? -17.031 -3.602 12.305 1 94.44 309 ALA A N 1
ATOM 2385 C CA . ALA A 1 309 ? -16.812 -4.734 11.406 1 94.44 309 ALA A CA 1
ATOM 2386 C C . ALA A 1 309 ? -16.781 -6.051 12.188 1 94.44 309 ALA A C 1
ATOM 2388 O O . ALA A 1 309 ? -17.156 -7.098 11.648 1 94.44 309 ALA A O 1
ATOM 2389 N N . ILE A 1 310 ? -16.328 -5.996 13.453 1 95.94 310 ILE A N 1
ATOM 2390 C CA . ILE A 1 310 ? -16.344 -7.195 14.281 1 95.94 310 ILE A CA 1
ATOM 2391 C C . ILE A 1 310 ? -17.188 -6.953 15.523 1 95.94 310 ILE A C 1
ATOM 2393 O O . ILE A 1 310 ? -16.969 -7.566 16.578 1 95.94 310 ILE A O 1
ATOM 2397 N N . GLY A 1 311 ? -18 -5.961 15.469 1 95.56 311 GLY A N 1
ATOM 2398 C CA . GLY A 1 311 ? -19.031 -5.793 16.484 1 95.56 311 GLY A CA 1
ATOM 2399 C C . GLY A 1 311 ? -18.625 -4.867 17.609 1 95.56 311 GLY A C 1
ATOM 2400 O O . GLY A 1 311 ? -19.25 -4.84 18.672 1 95.56 311 GLY A O 1
ATOM 2401 N N . PHE A 1 312 ? -17.578 -4.133 17.469 1 97.44 312 PHE A N 1
ATOM 2402 C CA . PHE A 1 312 ? -17.188 -3.156 18.484 1 97.44 312 PHE A CA 1
ATOM 2403 C C . PHE A 1 312 ? -17.953 -1.849 18.297 1 97.44 312 PHE A C 1
ATOM 2405 O O . PHE A 1 312 ? -17.375 -0.846 17.875 1 97.44 312 PHE A O 1
ATOM 2412 N N . ASN A 1 313 ? -19.219 -1.864 18.688 1 95.06 313 ASN A N 1
ATOM 2413 C CA . ASN A 1 313 ? -20.016 -0.645 18.688 1 95.06 313 ASN A CA 1
ATOM 2414 C C . ASN A 1 313 ? -19.578 0.319 19.781 1 95.06 313 ASN A C 1
ATOM 2416 O O . ASN A 1 313 ? -18.578 0.067 20.469 1 95.06 313 ASN A O 1
ATOM 2420 N N . LYS A 1 314 ? -20.234 1.422 19.859 1 94.88 314 LYS A N 1
ATOM 2421 C CA . LYS A 1 314 ? -19.812 2.479 20.781 1 94.88 314 LYS A CA 1
ATOM 2422 C C . LYS A 1 314 ? -19.734 1.962 22.219 1 94.88 314 LYS A C 1
ATOM 2424 O O . LYS A 1 314 ? -18.766 2.229 22.922 1 94.88 314 LYS A O 1
ATOM 2429 N N . GLU A 1 315 ? -20.703 1.214 22.656 1 96 315 GLU A N 1
ATOM 2430 C CA . GLU A 1 315 ? -20.75 0.701 24.016 1 96 315 GLU A CA 1
ATOM 2431 C C . GLU A 1 315 ? -19.594 -0.238 24.297 1 96 315 GLU A C 1
ATOM 2433 O O . GLU A 1 315 ? -18.953 -0.15 25.359 1 96 315 GLU A O 1
ATOM 2438 N N . ARG A 1 316 ? -19.297 -1.13 23.406 1 97.38 316 ARG A N 1
ATOM 2439 C CA . ARG A 1 316 ? -18.203 -2.086 23.578 1 97.38 316 ARG A CA 1
ATOM 2440 C C . ARG A 1 316 ? -16.859 -1.38 23.578 1 97.38 316 ARG A C 1
ATOM 2442 O O . ARG A 1 316 ? -15.945 -1.766 24.312 1 97.38 316 ARG A O 1
ATOM 2449 N N . ARG A 1 317 ? -16.703 -0.394 22.734 1 97.81 317 ARG A N 1
ATOM 2450 C CA . ARG A 1 317 ? -15.438 0.348 22.688 1 97.81 317 ARG A CA 1
ATOM 2451 C C . ARG A 1 317 ? -15.18 1.063 24.016 1 97.81 317 ARG A C 1
ATOM 2453 O O . ARG A 1 317 ? -14.055 1.052 24.516 1 97.81 317 ARG A O 1
ATOM 2460 N N . VAL A 1 318 ? -16.234 1.679 24.578 1 96.94 318 VAL A N 1
ATOM 2461 C CA . VAL A 1 318 ? -16.109 2.355 25.859 1 96.94 318 VAL A CA 1
ATOM 2462 C C . VAL A 1 318 ? -15.75 1.342 26.938 1 96.94 318 VAL A C 1
ATOM 2464 O O . VAL A 1 318 ? -14.859 1.588 27.766 1 96.94 318 VAL A O 1
ATOM 2467 N N . ALA A 1 319 ? -16.406 0.179 26.875 1 97.88 319 ALA A N 1
ATOM 2468 C CA . ALA A 1 319 ? -16.172 -0.865 27.875 1 97.88 319 ALA A CA 1
ATOM 2469 C C . ALA A 1 319 ? -14.766 -1.438 27.75 1 97.88 319 ALA A C 1
ATOM 2471 O O . ALA A 1 319 ? -14.156 -1.81 28.75 1 97.88 319 ALA A O 1
ATOM 2472 N N . ALA A 1 320 ? -14.234 -1.521 26.578 1 97.69 320 ALA A N 1
ATOM 2473 C CA . ALA A 1 320 ? -12.906 -2.084 26.344 1 97.69 320 ALA A CA 1
ATOM 2474 C C . ALA A 1 320 ? -11.812 -1.154 26.859 1 97.69 320 ALA A C 1
ATOM 2476 O O . ALA A 1 320 ? -10.719 -1.606 27.203 1 97.69 320 ALA A O 1
ATOM 2477 N N . GLY A 1 321 ? -12.109 0.202 26.891 1 96.88 321 GLY A N 1
ATOM 2478 C CA . GLY A 1 321 ? -11.18 1.178 27.438 1 96.88 321 GLY A CA 1
ATOM 2479 C C . GLY A 1 321 ? -9.836 1.186 26.734 1 96.88 321 GLY A C 1
ATOM 2480 O O . GLY A 1 321 ? -9.773 1.277 25.5 1 96.88 321 GLY A O 1
ATOM 2481 N N . ARG A 1 322 ? -8.789 1.003 27.516 1 96.62 322 ARG A N 1
ATOM 2482 C CA . ARG A 1 322 ? -7.43 1.14 27 1 96.62 322 ARG A CA 1
ATOM 2483 C C . ARG A 1 322 ? -7.07 -0.024 26.094 1 96.62 322 ARG A C 1
ATOM 2485 O O . ARG A 1 322 ? -6.074 0.031 25.375 1 96.62 322 ARG A O 1
ATOM 2492 N N . GLN A 1 323 ? -7.844 -1.121 26.109 1 98.5 323 GLN A N 1
ATOM 2493 C CA . GLN A 1 323 ? -7.531 -2.305 25.312 1 98.5 323 GLN A CA 1
ATOM 2494 C C . GLN A 1 323 ? -8.125 -2.197 23.922 1 98.5 323 GLN A C 1
ATOM 2496 O O . GLN A 1 323 ? -8.141 -3.174 23.172 1 98.5 323 GLN A O 1
ATOM 2501 N N . PHE A 1 324 ? -8.688 -1.031 23.594 1 98.38 324 PHE A N 1
ATOM 2502 C CA . PHE A 1 324 ? -9.18 -0.752 22.25 1 98.38 324 PHE A CA 1
ATOM 2503 C C . PHE A 1 324 ? -8.602 0.555 21.719 1 98.38 324 PHE A C 1
ATOM 2505 O O . PHE A 1 324 ? -8.5 1.536 22.453 1 98.38 324 PHE A O 1
ATOM 2512 N N . ILE A 1 325 ? -8.195 0.575 20.484 1 98.31 325 ILE A N 1
ATOM 2513 C CA . ILE A 1 325 ? -7.719 1.805 19.859 1 98.31 325 ILE A CA 1
ATOM 2514 C C . ILE A 1 325 ? -8.203 1.868 18.406 1 98.31 325 ILE A C 1
ATOM 2516 O O . ILE A 1 325 ? -8.141 0.875 17.672 1 98.31 325 ILE A O 1
ATOM 2520 N N . ASP A 1 326 ? -8.82 2.902 18.016 1 98.19 326 ASP A N 1
ATOM 2521 C CA . ASP A 1 326 ? -9.172 3.238 16.641 1 98.19 326 ASP A CA 1
ATOM 2522 C C . ASP A 1 326 ? -8.227 4.301 16.078 1 98.19 326 ASP A C 1
ATOM 2524 O O . ASP A 1 326 ? -8.133 5.406 16.609 1 98.19 326 ASP A O 1
ATOM 2528 N N . VAL A 1 327 ? -7.539 3.977 14.961 1 98.44 327 VAL A N 1
ATOM 2529 C CA . VAL A 1 327 ? -6.523 4.879 14.43 1 98.44 327 VAL A CA 1
ATOM 2530 C C . VAL A 1 327 ? -7.129 5.738 13.32 1 98.44 327 VAL A C 1
ATOM 2532 O O . VAL A 1 327 ? -6.398 6.371 12.555 1 98.44 327 VAL A O 1
ATOM 2535 N N . GLY A 1 328 ? -8.492 5.801 13.188 1 97.56 328 GLY A N 1
ATOM 2536 C CA . GLY A 1 328 ? -9.094 6.445 12.031 1 97.56 328 GLY A CA 1
ATOM 2537 C C . GLY A 1 328 ? -8.852 5.695 10.734 1 97.56 328 GLY A C 1
ATOM 2538 O O . GLY A 1 328 ? -8.555 4.5 10.758 1 97.56 328 GLY A O 1
ATOM 2539 N N . ILE A 1 329 ? -9.07 6.363 9.602 1 97.56 329 ILE A N 1
ATOM 2540 C CA . ILE A 1 329 ? -8.836 5.73 8.312 1 97.56 329 ILE A CA 1
ATOM 2541 C C . ILE A 1 329 ? -7.344 5.73 7.992 1 97.56 329 ILE A C 1
ATOM 2543 O O . ILE A 1 329 ? -6.883 6.488 7.137 1 97.56 329 ILE A O 1
ATOM 2547 N N . ALA A 1 330 ? -6.621 4.953 8.727 1 98.5 330 ALA A N 1
ATOM 2548 C CA . ALA A 1 330 ? -5.164 4.891 8.68 1 98.5 330 ALA A CA 1
ATOM 2549 C C . ALA A 1 330 ? -4.672 3.455 8.844 1 98.5 330 ALA A C 1
ATOM 2551 O O . ALA A 1 330 ? -3.973 3.137 9.812 1 98.5 330 ALA A O 1
ATOM 2552 N N . GLU A 1 331 ? -4.945 2.594 7.832 1 98.69 331 GLU A N 1
ATOM 2553 C CA . GLU A 1 331 ? -4.637 1.168 7.91 1 98.69 331 GLU A CA 1
ATOM 2554 C C . GLU A 1 331 ? -3.131 0.931 7.965 1 98.69 331 GLU A C 1
ATOM 2556 O O . GLU A 1 331 ? -2.668 -0.006 8.617 1 98.69 331 GLU A O 1
ATOM 2561 N N . GLU A 1 332 ? -2.273 1.788 7.25 1 98.81 332 GLU A N 1
ATOM 2562 C CA . GLU A 1 332 ? -0.824 1.651 7.355 1 98.81 332 GLU A CA 1
ATOM 2563 C C . GLU A 1 332 ? -0.363 1.774 8.805 1 98.81 332 GLU A C 1
ATOM 2565 O O . GLU A 1 332 ? 0.408 0.944 9.289 1 98.81 332 GLU A O 1
ATOM 2570 N N . GLU A 1 333 ? -0.883 2.781 9.477 1 98.88 333 GLU A N 1
ATOM 2571 C CA . GLU A 1 333 ? -0.606 3.021 10.891 1 98.88 333 GLU A CA 1
ATOM 2572 C C . GLU A 1 333 ? -1.028 1.833 11.75 1 98.88 333 GLU A C 1
ATOM 2574 O O . GLU A 1 333 ? -0.304 1.43 12.656 1 98.88 333 GLU A O 1
ATOM 2579 N N . ALA A 1 334 ? -2.172 1.26 11.453 1 98.94 334 ALA A N 1
ATOM 2580 C CA . ALA A 1 334 ? -2.688 0.146 12.242 1 98.94 334 ALA A CA 1
ATOM 2581 C C . ALA A 1 334 ? -1.705 -1.021 12.25 1 98.94 334 ALA A C 1
ATOM 2583 O O . ALA A 1 334 ? -1.454 -1.62 13.297 1 98.94 334 ALA A O 1
ATOM 2584 N N . VAL A 1 335 ? -1.138 -1.343 11.109 1 98.94 335 VAL A N 1
ATOM 2585 C CA . VAL A 1 335 ? -0.223 -2.477 11.008 1 98.94 335 VAL A CA 1
ATOM 2586 C C . VAL A 1 335 ? 1.081 -2.152 11.734 1 98.94 335 VAL A C 1
ATOM 2588 O O . VAL A 1 335 ? 1.592 -2.971 12.5 1 98.94 335 VAL A O 1
ATOM 2591 N N . ALA A 1 336 ? 1.677 -0.967 11.484 1 98.88 336 ALA A N 1
ATOM 2592 C CA . ALA A 1 336 ? 2.926 -0.579 12.133 1 98.88 336 ALA A CA 1
ATOM 2593 C C . ALA A 1 336 ? 2.752 -0.487 13.648 1 98.88 336 ALA A C 1
ATOM 2595 O O . ALA A 1 336 ? 3.625 -0.918 14.406 1 98.88 336 ALA A O 1
ATOM 2596 N N . LEU A 1 337 ? 1.606 0.11 14.086 1 98.94 337 LEU A N 1
ATOM 2597 C CA . LEU A 1 337 ? 1.271 0.183 15.5 1 98.94 337 LEU A CA 1
ATOM 2598 C C . LEU A 1 337 ? 1.225 -1.209 16.125 1 98.94 337 LEU A C 1
ATOM 2600 O O . LEU A 1 337 ? 1.765 -1.428 17.203 1 98.94 337 LEU A O 1
ATOM 2604 N N . ALA A 1 338 ? 0.568 -2.152 15.414 1 98.94 338 ALA A N 1
ATOM 2605 C CA . ALA A 1 338 ? 0.485 -3.531 15.891 1 98.94 338 ALA A CA 1
ATOM 2606 C C . ALA A 1 338 ? 1.875 -4.145 16.047 1 98.94 338 ALA A C 1
ATOM 2608 O O . ALA A 1 338 ? 2.158 -4.824 17.031 1 98.94 338 ALA A O 1
ATOM 2609 N N . SER A 1 339 ? 2.73 -3.902 15.055 1 98.88 339 SER A N 1
ATOM 2610 C CA . SER A 1 339 ? 4.09 -4.43 15.109 1 98.88 339 SER A CA 1
ATOM 2611 C C . SER A 1 339 ? 4.848 -3.891 16.312 1 98.88 339 SER A C 1
ATOM 2613 O O . SER A 1 339 ? 5.52 -4.645 17.016 1 98.88 339 SER A O 1
ATOM 2615 N N . GLY A 1 340 ? 4.766 -2.545 16.562 1 98.81 340 GLY A N 1
ATOM 2616 C CA . GLY A 1 340 ? 5.414 -1.941 17.703 1 98.81 340 GLY A CA 1
ATOM 2617 C C . GLY A 1 340 ? 4.898 -2.482 19.031 1 98.81 340 GLY A C 1
ATOM 2618 O O . GLY A 1 340 ? 5.68 -2.74 19.953 1 98.81 340 GLY A O 1
ATOM 2619 N N . MET A 1 341 ? 3.568 -2.674 19.156 1 98.81 341 MET A N 1
ATOM 2620 C CA . MET A 1 341 ? 2.973 -3.221 20.375 1 98.81 341 MET A CA 1
ATOM 2621 C C . MET A 1 341 ? 3.482 -4.633 20.641 1 98.81 341 MET A C 1
ATOM 2623 O O . MET A 1 341 ? 3.832 -4.969 21.766 1 98.81 341 MET A O 1
ATOM 2627 N N . ALA A 1 342 ? 3.459 -5.414 19.562 1 98.75 342 ALA A N 1
ATOM 2628 C CA . ALA A 1 342 ? 3.932 -6.789 19.688 1 98.75 342 ALA A CA 1
ATOM 2629 C C . ALA A 1 342 ? 5.395 -6.828 20.125 1 98.75 342 ALA A C 1
ATOM 2631 O O . ALA A 1 342 ? 5.773 -7.645 20.969 1 98.75 342 ALA A O 1
ATOM 2632 N N . LYS A 1 343 ? 6.219 -5.961 19.547 1 97.94 343 LYS A N 1
ATOM 2633 C CA . LYS A 1 343 ? 7.629 -5.871 19.906 1 97.94 343 LYS A CA 1
ATOM 2634 C C . LYS A 1 343 ? 7.789 -5.578 21.391 1 97.94 343 LYS A C 1
ATOM 2636 O O . LYS A 1 343 ? 8.719 -6.078 22.031 1 97.94 343 LYS A O 1
ATOM 2641 N N . ARG A 1 344 ? 6.887 -4.805 21.969 1 97.38 344 ARG A N 1
ATOM 2642 C CA . ARG A 1 344 ? 6.965 -4.426 23.375 1 97.38 344 ARG A CA 1
ATOM 2643 C C . ARG A 1 344 ? 6.426 -5.535 24.281 1 97.38 344 ARG A C 1
ATOM 2645 O O . ARG A 1 344 ? 6.66 -5.531 25.484 1 97.38 344 ARG A O 1
ATOM 2652 N N . GLY A 1 345 ? 5.633 -6.414 23.719 1 97.56 345 GLY A N 1
ATOM 2653 C CA . GLY A 1 345 ? 5.188 -7.547 24.516 1 97.56 345 GLY A CA 1
ATOM 2654 C C . GLY A 1 345 ? 3.684 -7.602 24.688 1 97.56 345 GLY A C 1
ATOM 2655 O O . GLY A 1 345 ? 3.162 -8.484 25.375 1 97.56 345 GLY A O 1
ATOM 2656 N N . ALA A 1 346 ? 2.957 -6.66 24.016 1 98.62 346 ALA A N 1
ATOM 2657 C CA . ALA A 1 346 ? 1.497 -6.715 24.016 1 98.62 346 ALA A CA 1
ATOM 2658 C C . ALA A 1 346 ? 0.984 -7.699 22.969 1 98.62 346 ALA A C 1
ATOM 2660 O O . ALA A 1 346 ? 1.771 -8.289 22.234 1 98.62 346 ALA A O 1
ATOM 2661 N N . HIS A 1 347 ? -0.343 -7.969 23.031 1 98.81 347 HIS A N 1
ATOM 2662 C CA . HIS A 1 347 ? -0.989 -8.875 22.078 1 98.81 347 HIS A CA 1
ATOM 2663 C C . HIS A 1 347 ? -1.942 -8.117 21.156 1 98.81 347 HIS A C 1
ATOM 2665 O O . HIS A 1 347 ? -3.16 -8.148 21.359 1 98.81 347 HIS A O 1
ATOM 2671 N N . PRO A 1 348 ? -1.404 -7.473 20.125 1 98.88 348 PRO A N 1
ATOM 2672 C CA . PRO A 1 348 ? -2.266 -6.672 19.25 1 98.88 348 PRO A CA 1
ATOM 2673 C C . PRO A 1 348 ? -3.021 -7.523 18.234 1 98.88 348 PRO A C 1
ATOM 2675 O O . PRO A 1 348 ? -2.463 -8.477 17.672 1 98.88 348 PRO A O 1
ATOM 2678 N N . VAL A 1 349 ? -4.301 -7.227 18.016 1 98.94 349 VAL A N 1
ATOM 2679 C CA . VAL A 1 349 ? -5.156 -7.84 17 1 98.94 349 VAL A CA 1
ATOM 2680 C C . VAL A 1 349 ? -5.805 -6.754 16.141 1 98.94 349 VAL A C 1
ATOM 2682 O O . VAL A 1 349 ? -6.551 -5.914 16.656 1 98.94 349 VAL A O 1
ATOM 2685 N N . PHE A 1 350 ? -5.496 -6.742 14.914 1 98.88 350 PHE A N 1
ATOM 2686 C CA . PHE A 1 350 ? -6.098 -5.805 13.977 1 98.88 350 PHE A CA 1
ATOM 2687 C C . PHE A 1 350 ? -7.07 -6.52 13.047 1 98.88 350 PHE A C 1
ATOM 2689 O O . PHE A 1 350 ? -6.719 -7.527 12.43 1 98.88 350 PHE A O 1
ATOM 2696 N N . SER A 1 351 ? -8.32 -6.027 12.93 1 98.81 351 SER A N 1
ATOM 2697 C CA . SER A 1 351 ? -9.336 -6.629 12.078 1 98.81 351 SER A CA 1
ATOM 2698 C C . SER A 1 351 ? -9.93 -5.602 11.117 1 98.81 351 SER A C 1
ATOM 2700 O O . SER A 1 351 ? -10.367 -4.527 11.539 1 98.81 351 SER A O 1
ATOM 2702 N N . THR A 1 352 ? -9.938 -5.852 9.859 1 98.31 352 THR A N 1
ATOM 2703 C CA . THR A 1 352 ? -10.609 -5.031 8.852 1 98.31 352 THR A CA 1
ATOM 2704 C C . THR A 1 352 ? -10.891 -5.844 7.594 1 98.31 352 THR A C 1
ATOM 2706 O O . THR A 1 352 ? -10.609 -7.039 7.543 1 98.31 352 THR A O 1
ATOM 2709 N N . TYR A 1 353 ? -11.602 -5.246 6.652 1 98 353 TYR A N 1
ATOM 2710 C CA . TYR A 1 353 ? -11.977 -5.938 5.426 1 98 353 TYR A CA 1
ATOM 2711 C C . TYR A 1 353 ? -10.766 -6.113 4.508 1 98 353 TYR A C 1
ATOM 2713 O O . TYR A 1 353 ? -9.891 -5.246 4.449 1 98 353 TYR A O 1
ATOM 2721 N N . ALA A 1 354 ? -10.773 -7.203 3.746 1 98.19 354 ALA A N 1
ATOM 2722 C CA . ALA A 1 354 ? -9.672 -7.562 2.855 1 98.19 354 ALA A CA 1
ATOM 2723 C C . ALA A 1 354 ? -9.352 -6.418 1.896 1 98.19 354 ALA A C 1
ATOM 2725 O O . ALA A 1 354 ? -8.18 -6.145 1.614 1 98.19 354 ALA A O 1
ATOM 2726 N N . THR A 1 355 ? -10.344 -5.758 1.382 1 97.56 355 THR A N 1
ATOM 2727 C CA . THR A 1 355 ? -10.125 -4.68 0.42 1 97.56 355 THR A CA 1
ATOM 2728 C C . THR A 1 355 ? -9.352 -3.531 1.061 1 97.56 355 THR A C 1
ATOM 2730 O O . THR A 1 355 ? -8.539 -2.877 0.401 1 97.56 355 THR A O 1
ATOM 2733 N N . PHE A 1 356 ? -9.523 -3.275 2.369 1 97.94 356 PHE A N 1
ATOM 2734 C CA . PHE A 1 356 ? -8.852 -2.168 3.035 1 97.94 356 PHE A CA 1
ATOM 2735 C C . PHE A 1 356 ? -7.434 -2.562 3.438 1 97.94 356 PHE A C 1
ATOM 2737 O O . PHE A 1 356 ? -6.566 -1.701 3.604 1 97.94 356 PHE A O 1
ATOM 2744 N N . PHE A 1 357 ? -7.191 -3.887 3.516 1 98.56 357 PHE A N 1
ATOM 2745 C CA . PHE A 1 357 ? -5.82 -4.34 3.729 1 98.56 357 PHE A CA 1
ATOM 2746 C C . PHE A 1 357 ? -4.941 -3.984 2.535 1 98.56 357 PHE A C 1
ATOM 2748 O O . PHE A 1 357 ? -3.713 -3.961 2.648 1 98.56 357 PHE A O 1
ATOM 2755 N N . GLN A 1 358 ? -5.555 -3.734 1.349 1 98.12 358 GLN A N 1
ATOM 2756 C CA . GLN A 1 358 ? -4.77 -3.342 0.184 1 98.12 358 GLN A CA 1
ATOM 2757 C C . GLN A 1 358 ? -3.873 -2.148 0.502 1 98.12 358 GLN A C 1
ATOM 2759 O O . GLN A 1 358 ? -2.768 -2.035 -0.035 1 98.12 358 GLN A O 1
ATOM 2764 N N . ARG A 1 359 ? -4.27 -1.325 1.441 1 98.31 359 ARG A N 1
ATOM 2765 C CA . ARG A 1 359 ? -3.541 -0.115 1.806 1 98.31 359 ARG A CA 1
ATOM 2766 C C . ARG A 1 359 ? -2.283 -0.451 2.6 1 98.31 359 ARG A C 1
ATOM 2768 O O . ARG A 1 359 ? -1.405 0.398 2.771 1 98.31 359 ARG A O 1
ATOM 2775 N N . THR A 1 360 ? -2.133 -1.721 3.023 1 98.69 360 THR A N 1
ATOM 2776 C CA . THR A 1 360 ? -1.132 -2.043 4.031 1 98.69 360 THR A CA 1
ATOM 2777 C C . THR A 1 360 ? -0.07 -2.979 3.463 1 98.69 360 THR A C 1
ATOM 2779 O O . THR A 1 360 ? 0.693 -3.592 4.211 1 98.69 360 THR A O 1
ATOM 2782 N N . TYR A 1 361 ? 0.024 -3.176 2.111 1 98.69 361 TYR A N 1
ATOM 2783 C CA . TYR A 1 361 ? 0.924 -4.176 1.551 1 98.69 361 TYR A CA 1
ATOM 2784 C C . TYR A 1 361 ? 2.355 -3.947 2.02 1 98.69 361 TYR A C 1
ATOM 2786 O O . TYR A 1 361 ? 3.031 -4.883 2.459 1 98.69 361 TYR A O 1
ATOM 2794 N N . ASP A 1 362 ? 2.822 -2.705 1.938 1 98.5 362 ASP A N 1
ATOM 2795 C CA . ASP A 1 362 ? 4.176 -2.359 2.357 1 98.5 362 ASP A CA 1
ATOM 2796 C C . ASP A 1 362 ? 4.375 -2.619 3.848 1 98.5 362 ASP A C 1
ATOM 2798 O O . ASP A 1 362 ? 5.395 -3.18 4.258 1 98.5 362 ASP A O 1
ATOM 2802 N N . GLN A 1 363 ? 3.465 -2.277 4.688 1 98.75 363 GLN A N 1
ATOM 2803 C CA . GLN A 1 363 ? 3.568 -2.418 6.137 1 98.75 363 GLN A CA 1
ATOM 2804 C C . GLN A 1 363 ? 3.502 -3.885 6.555 1 98.75 363 GLN A C 1
ATOM 2806 O O . GLN A 1 363 ? 4.203 -4.305 7.477 1 98.75 363 GLN A O 1
ATOM 2811 N N . LEU A 1 364 ? 2.652 -4.66 5.836 1 98.75 364 LEU A N 1
ATOM 2812 C CA . LEU A 1 364 ? 2.643 -6.098 6.09 1 98.75 364 LEU A CA 1
ATOM 2813 C C . LEU A 1 364 ? 4.004 -6.715 5.785 1 98.75 364 LEU A C 1
ATOM 2815 O O . LEU A 1 364 ? 4.492 -7.555 6.543 1 98.75 364 LEU A O 1
ATOM 2819 N N . SER A 1 365 ? 4.605 -6.258 4.707 1 98 365 SER A N 1
ATOM 2820 C CA . SER A 1 365 ? 5.871 -6.82 4.25 1 98 365 SER A CA 1
ATOM 2821 C C . SER A 1 365 ? 7.043 -6.281 5.07 1 98 365 SER A C 1
ATOM 2823 O O . SER A 1 365 ? 7.875 -7.051 5.551 1 98 365 SER A O 1
ATOM 2825 N N . GLN A 1 366 ? 7.066 -4.922 5.277 1 97.81 366 GLN A N 1
ATOM 2826 C CA . GLN A 1 366 ? 8.266 -4.25 5.77 1 97.81 366 GLN A CA 1
ATOM 2827 C C . GLN A 1 366 ? 8.188 -4.02 7.277 1 97.81 366 GLN A C 1
ATOM 2829 O O . GLN A 1 366 ? 9.109 -4.363 8.016 1 97.81 366 GLN A O 1
ATOM 2834 N N . ASP A 1 367 ? 7.059 -3.51 7.762 1 98.25 367 ASP A N 1
ATOM 2835 C CA . ASP A 1 367 ? 6.965 -3.162 9.18 1 98.25 367 ASP A CA 1
ATOM 2836 C C . ASP A 1 367 ? 6.695 -4.398 10.031 1 98.25 367 ASP A C 1
ATOM 2838 O O . ASP A 1 367 ? 7.062 -4.438 11.211 1 98.25 367 ASP A O 1
ATOM 2842 N N . LEU A 1 368 ? 6.117 -5.414 9.422 1 98.44 368 LEU A N 1
ATOM 2843 C CA . LEU A 1 368 ? 5.66 -6.566 10.195 1 98.44 368 LEU A CA 1
ATOM 2844 C C . LEU A 1 368 ? 6.488 -7.805 9.867 1 98.44 368 LEU A C 1
ATOM 2846 O O . LEU A 1 368 ? 7.293 -8.25 10.688 1 98.44 368 LEU A O 1
ATOM 2850 N N . ALA A 1 369 ? 6.395 -8.289 8.664 1 97.06 369 ALA A N 1
ATOM 2851 C CA . ALA A 1 369 ? 6.949 -9.594 8.312 1 97.06 369 ALA A CA 1
ATOM 2852 C C . ALA A 1 369 ? 8.477 -9.57 8.359 1 97.06 369 ALA A C 1
ATOM 2854 O O . ALA A 1 369 ? 9.102 -10.508 8.859 1 97.06 369 ALA A O 1
ATOM 2855 N N . VAL A 1 370 ? 9.094 -8.547 7.84 1 96.25 370 VAL A N 1
ATOM 2856 C CA . VAL A 1 370 ? 10.547 -8.406 7.879 1 96.25 370 VAL A CA 1
ATOM 2857 C C . VAL A 1 370 ? 11.031 -8.453 9.328 1 96.25 370 VAL A C 1
ATOM 2859 O O . VAL A 1 370 ? 12.094 -9.016 9.609 1 96.25 370 VAL A O 1
ATOM 2862 N N . ASN A 1 371 ? 10.258 -7.93 10.281 1 96.75 371 ASN A N 1
ATOM 2863 C CA . ASN A 1 371 ? 10.633 -7.879 11.688 1 96.75 371 ASN A CA 1
ATOM 2864 C C . ASN A 1 371 ? 10.172 -9.125 12.438 1 96.75 371 ASN A C 1
ATOM 2866 O O . ASN A 1 371 ? 10.641 -9.398 13.539 1 96.75 371 ASN A O 1
ATOM 2870 N N . GLY A 1 372 ? 9.258 -9.906 11.867 1 96.31 372 GLY A N 1
ATOM 2871 C CA . GLY A 1 372 ? 8.781 -11.141 12.469 1 96.31 372 GLY A CA 1
ATOM 2872 C C . GLY A 1 372 ? 8.047 -10.922 13.781 1 96.31 372 GLY A C 1
ATOM 2873 O O . GLY A 1 372 ? 8.117 -11.758 14.688 1 96.31 372 GLY A O 1
ATOM 2874 N N . THR A 1 373 ? 7.406 -9.742 13.938 1 97.81 373 THR A N 1
ATOM 2875 C CA . THR A 1 373 ? 6.707 -9.461 15.188 1 97.81 373 THR A CA 1
ATOM 2876 C C . THR A 1 373 ? 5.41 -10.258 15.273 1 97.81 373 THR A C 1
ATOM 2878 O O . THR A 1 373 ? 4.715 -10.43 14.266 1 97.81 373 THR A O 1
ATOM 2881 N N . PRO A 1 374 ? 5.094 -10.805 16.469 1 98.44 374 PRO A N 1
ATOM 2882 C CA . PRO A 1 374 ? 3.928 -11.68 16.625 1 98.44 374 PRO A CA 1
ATOM 2883 C C . PRO A 1 374 ? 2.625 -10.898 16.781 1 98.44 374 PRO A C 1
ATOM 2885 O O . PRO A 1 374 ? 2.006 -10.938 17.844 1 98.44 374 PRO A O 1
ATOM 2888 N N . ALA A 1 375 ? 2.098 -10.289 15.797 1 98.81 375 ALA A N 1
ATOM 2889 C CA . ALA A 1 375 ? 0.807 -9.609 15.742 1 98.81 375 ALA A CA 1
ATOM 2890 C C . ALA A 1 375 ? -0.202 -10.406 14.922 1 98.81 375 ALA A C 1
ATOM 2892 O O . ALA A 1 375 ? 0.181 -11.25 14.102 1 98.81 375 ALA A O 1
ATOM 2893 N N . VAL A 1 376 ? -1.521 -10.219 15.188 1 98.94 376 VAL A N 1
ATOM 2894 C CA . VAL A 1 376 ? -2.576 -10.992 14.539 1 98.94 376 VAL A CA 1
ATOM 2895 C C . VAL A 1 376 ? -3.436 -10.07 13.672 1 98.94 376 VAL A C 1
ATOM 2897 O O . VAL A 1 376 ? -3.857 -9 14.125 1 98.94 376 VAL A O 1
ATOM 2900 N N . PHE A 1 377 ? -3.709 -10.492 12.492 1 98.94 377 PHE A N 1
ATOM 2901 C CA . PHE A 1 377 ? -4.492 -9.719 11.531 1 98.94 377 PHE A CA 1
ATOM 2902 C C . PHE A 1 377 ? -5.66 -10.547 11 1 98.94 377 PHE A C 1
ATOM 2904 O O . PHE A 1 377 ? -5.461 -11.555 10.328 1 98.94 377 PHE A O 1
ATOM 2911 N N . ASN A 1 378 ? -6.887 -10.148 11.312 1 98.88 378 ASN A N 1
ATOM 2912 C CA . ASN A 1 378 ? -8.094 -10.805 10.812 1 98.88 378 ASN A CA 1
ATOM 2913 C C . ASN A 1 378 ? -8.57 -10.18 9.5 1 98.88 378 ASN A C 1
ATOM 2915 O O . ASN A 1 378 ? -8.922 -9 9.469 1 98.88 378 ASN A O 1
ATOM 2919 N N . VAL A 1 379 ? -8.586 -10.977 8.461 1 98.69 379 VAL A N 1
ATOM 2920 C CA . VAL A 1 379 ? -8.984 -10.539 7.125 1 98.69 379 VAL A CA 1
ATOM 2921 C C . VAL A 1 379 ? -10.461 -10.844 6.898 1 98.69 379 VAL A C 1
ATOM 2923 O O . VAL A 1 379 ? -10.836 -11.984 6.645 1 98.69 379 VAL A O 1
ATOM 2926 N N . LEU A 1 380 ? -11.281 -9.797 6.871 1 98.12 380 LEU A N 1
ATOM 2927 C CA . LEU A 1 380 ? -12.734 -9.945 6.871 1 98.12 380 LEU A CA 1
ATOM 2928 C C . LEU A 1 380 ? -13.289 -9.844 5.457 1 98.12 380 LEU A C 1
ATOM 2930 O O . LEU A 1 380 ? -12.664 -9.234 4.582 1 98.12 380 LEU A O 1
ATOM 2934 N N . GLY A 1 381 ? -14.398 -10.383 5.227 1 96.94 381 GLY A N 1
ATOM 2935 C CA . GLY A 1 381 ? -15.172 -10.258 3.996 1 96.94 381 GLY A CA 1
ATOM 2936 C C . GLY A 1 381 ? -14.562 -11.016 2.83 1 96.94 381 GLY A C 1
ATOM 2937 O O . GLY A 1 381 ? -15.055 -10.93 1.705 1 96.94 381 GLY A O 1
ATOM 2938 N N . SER A 1 382 ? -13.531 -11.773 2.996 1 96.75 382 SER A N 1
ATOM 2939 C CA . SER A 1 382 ? -12.766 -12.422 1.944 1 96.75 382 SER A CA 1
ATOM 2940 C C . SER A 1 382 ? -13.531 -13.594 1.343 1 96.75 382 SER A C 1
ATOM 2942 O O . SER A 1 382 ? -13.219 -14.758 1.618 1 96.75 382 SER A O 1
ATOM 2944 N N . SER A 1 383 ? -14.5 -13.281 0.51 1 97.06 383 SER A N 1
ATOM 2945 C CA . SER A 1 383 ? -15.398 -14.273 -0.079 1 97.06 383 SER A CA 1
ATOM 2946 C C . SER A 1 383 ? -16.125 -13.703 -1.288 1 97.06 383 SER A C 1
ATOM 2948 O O . SER A 1 383 ? -16.453 -12.508 -1.323 1 97.06 383 SER A O 1
ATOM 2950 N N . ILE A 1 384 ? -16.469 -14.516 -2.232 1 96.56 384 ILE A N 1
ATOM 2951 C CA . ILE A 1 384 ? -17.312 -14.117 -3.359 1 96.56 384 ILE A CA 1
ATOM 2952 C C . ILE A 1 384 ? -18.703 -13.766 -2.861 1 96.56 384 ILE A C 1
ATOM 2954 O O . ILE A 1 384 ? -19.484 -13.133 -3.58 1 96.56 384 ILE A O 1
ATOM 2958 N N . TYR A 1 385 ? -18.984 -14.133 -1.59 1 94.19 385 TYR A N 1
ATOM 2959 C CA . TYR A 1 385 ? -20.281 -13.828 -0.991 1 94.19 385 TYR A CA 1
ATOM 2960 C C . TYR A 1 385 ? -20.219 -12.516 -0.214 1 94.19 385 TYR A C 1
ATOM 2962 O O . TYR A 1 385 ? -21.219 -12.086 0.362 1 94.19 385 TYR A O 1
ATOM 2970 N N . GLY A 1 386 ? -19 -11.906 -0.202 1 91.25 386 GLY A N 1
ATOM 2971 C CA . GLY A 1 386 ? -18.828 -10.641 0.49 1 91.25 386 GLY A CA 1
ATOM 2972 C C . GLY A 1 386 ? -19.281 -9.445 -0.33 1 91.25 386 GLY A C 1
ATOM 2973 O O . GLY A 1 386 ? -20.219 -9.555 -1.122 1 91.25 386 GLY A O 1
ATOM 2974 N N . MET A 1 387 ? -18.703 -8.289 -0.053 1 90.69 387 MET A N 1
ATOM 2975 C CA . MET A 1 387 ? -19.016 -7.082 -0.821 1 90.69 387 MET A CA 1
ATOM 2976 C C . MET A 1 387 ? -18.719 -7.293 -2.303 1 90.69 387 MET A C 1
ATOM 2978 O O . MET A 1 387 ? -17.703 -7.906 -2.658 1 90.69 387 MET A O 1
ATOM 2982 N N . ASN A 1 388 ? -19.609 -6.84 -3.148 1 89.94 388 ASN A N 1
ATOM 2983 C CA . ASN A 1 388 ? -19.469 -7.223 -4.551 1 89.94 388 ASN A CA 1
ATOM 2984 C C . ASN A 1 388 ? -19.453 -6.004 -5.465 1 89.94 388 ASN A C 1
ATOM 2986 O O . ASN A 1 388 ? -19.578 -6.133 -6.684 1 89.94 388 ASN A O 1
ATOM 2990 N N . ASP A 1 389 ? -19.375 -4.738 -4.805 1 88.56 389 ASP A N 1
ATOM 2991 C CA . ASP A 1 389 ? -19.078 -3.578 -5.633 1 88.56 389 ASP A CA 1
ATOM 2992 C C . ASP A 1 389 ? -17.625 -3.611 -6.113 1 88.56 389 ASP A C 1
ATOM 2994 O O . ASP A 1 389 ? -16.719 -3.965 -5.352 1 88.56 389 ASP A O 1
ATOM 2998 N N . PHE A 1 390 ? -17.422 -3.207 -7.258 1 85.69 390 PHE A N 1
ATOM 2999 C CA . PHE A 1 390 ? -16.141 -3.344 -7.926 1 85.69 390 PHE A CA 1
ATOM 3000 C C . PHE A 1 390 ? -15.031 -2.674 -7.117 1 85.69 390 PHE A C 1
ATOM 3002 O O . PHE A 1 390 ? -13.883 -3.117 -7.137 1 85.69 390 PHE A O 1
ATOM 3009 N N . THR A 1 391 ? -15.367 -1.675 -6.332 1 91.69 391 THR A N 1
ATOM 3010 C CA . THR A 1 391 ? -14.367 -0.934 -5.566 1 91.69 391 THR A CA 1
ATOM 3011 C C . THR A 1 391 ? -14.141 -1.579 -4.203 1 91.69 391 THR A C 1
ATOM 3013 O O . THR A 1 391 ? -13.25 -1.169 -3.455 1 91.69 391 THR A O 1
ATOM 3016 N N . HIS A 1 392 ? -14.883 -2.664 -3.848 1 95 392 HIS A N 1
ATOM 3017 C CA . HIS A 1 392 ? -14.812 -3.221 -2.5 1 95 392 HIS A CA 1
ATOM 3018 C C . HIS A 1 392 ? -14.703 -4.742 -2.539 1 95 392 HIS A C 1
ATOM 3020 O O . HIS A 1 392 ? -15.07 -5.422 -1.577 1 95 392 HIS A O 1
ATOM 3026 N N . ILE A 1 393 ? -14.242 -5.281 -3.693 1 95.38 393 ILE A N 1
ATOM 3027 C CA . ILE A 1 393 ? -14.07 -6.727 -3.773 1 95.38 393 ILE A CA 1
ATOM 3028 C C . ILE A 1 393 ? -13.023 -7.18 -2.756 1 95.38 393 ILE A C 1
ATOM 3030 O O . ILE A 1 393 ? -11.953 -6.574 -2.646 1 95.38 393 ILE A O 1
ATOM 3034 N N . CYS A 1 394 ? -13.352 -8.289 -2.061 1 96.19 394 CYS A N 1
ATOM 3035 C CA . CYS A 1 394 ? -12.5 -8.703 -0.953 1 96.19 394 CYS A CA 1
ATOM 3036 C C . CYS A 1 394 ? -11.836 -10.047 -1.244 1 96.19 394 CYS A C 1
ATOM 3038 O O . CYS A 1 394 ? -11.062 -10.555 -0.429 1 96.19 394 CYS A O 1
ATOM 3040 N N . PHE A 1 395 ? -12.047 -10.688 -2.379 1 96.56 395 PHE A N 1
ATOM 3041 C CA . PHE A 1 395 ? -11.57 -12.055 -2.529 1 96.56 395 PHE A CA 1
ATOM 3042 C C . PHE A 1 395 ? -10.289 -12.102 -3.352 1 96.56 395 PHE A C 1
ATOM 3044 O O . PHE A 1 395 ? -9.977 -13.125 -3.965 1 96.56 395 PHE A O 1
ATOM 3051 N N . PHE A 1 396 ? -9.477 -11.008 -3.387 1 96.88 396 PHE A N 1
ATOM 3052 C CA . PHE A 1 396 ? -8.133 -10.969 -3.961 1 96.88 396 PHE A CA 1
ATOM 3053 C C . PHE A 1 396 ? -7.074 -11.055 -2.867 1 96.88 396 PHE A C 1
ATOM 3055 O O . PHE A 1 396 ? -5.895 -10.805 -3.119 1 96.88 396 PHE A O 1
ATOM 3062 N N . ASP A 1 397 ? -7.469 -11.453 -1.667 1 98.06 397 ASP A N 1
ATOM 3063 C CA . ASP A 1 397 ? -6.613 -11.445 -0.483 1 98.06 397 ASP A CA 1
ATOM 3064 C C . ASP A 1 397 ? -5.535 -12.516 -0.573 1 98.06 397 ASP A C 1
ATOM 3066 O O . ASP A 1 397 ? -4.402 -12.305 -0.133 1 98.06 397 ASP A O 1
ATOM 3070 N N . ILE A 1 398 ? -5.812 -13.688 -1.166 1 98.44 398 ILE A N 1
ATOM 3071 C CA . ILE A 1 398 ? -4.852 -14.789 -1.18 1 98.44 398 ILE A CA 1
ATOM 3072 C C . ILE A 1 398 ? -3.631 -14.391 -2.008 1 98.44 398 ILE A C 1
ATOM 3074 O O . ILE A 1 398 ? -2.504 -14.391 -1.506 1 98.44 398 ILE A O 1
ATOM 3078 N N . PRO A 1 399 ? -3.77 -13.945 -3.27 1 98 399 PRO A N 1
ATOM 3079 C CA . PRO A 1 399 ? -2.582 -13.555 -4.031 1 98 399 PRO A CA 1
ATOM 3080 C C . PRO A 1 399 ? -1.88 -12.336 -3.439 1 98 399 PRO A C 1
ATOM 3082 O O . PRO A 1 399 ? -0.695 -12.109 -3.701 1 98 399 PRO A O 1
ATOM 3085 N N . MET A 1 400 ? -2.566 -11.5 -2.648 1 98.19 400 MET A N 1
ATOM 3086 C CA . MET A 1 400 ? -1.976 -10.312 -2.043 1 98.19 400 MET A CA 1
ATOM 3087 C C . MET A 1 400 ? -1.084 -10.688 -0.865 1 98.19 400 MET A C 1
ATOM 3089 O O . MET A 1 400 ? -0.017 -10.102 -0.677 1 98.19 400 MET A O 1
ATOM 3093 N N . ILE A 1 401 ? -1.521 -11.734 -0.079 1 98.19 401 ILE A N 1
ATOM 3094 C CA . ILE A 1 401 ? -0.96 -11.922 1.255 1 98.19 401 ILE A CA 1
ATOM 3095 C C . ILE A 1 401 ? -0.076 -13.172 1.273 1 98.19 401 ILE A C 1
ATOM 3097 O O . ILE A 1 401 ? 0.989 -13.172 1.896 1 98.19 401 ILE A O 1
ATOM 3101 N N . SER A 1 402 ? -0.439 -14.172 0.541 1 97.56 402 SER A N 1
ATOM 3102 C CA . SER A 1 402 ? 0.066 -15.516 0.776 1 97.56 402 SER A CA 1
ATOM 3103 C C . SER A 1 402 ? 1.525 -15.641 0.354 1 97.56 402 SER A C 1
ATOM 3105 O O . SER A 1 402 ? 2.232 -16.547 0.806 1 97.56 402 SER A O 1
ATOM 3107 N N . HIS A 1 403 ? 2.01 -14.734 -0.518 1 97.75 403 HIS A N 1
ATOM 3108 C CA . HIS A 1 403 ? 3.383 -14.859 -0.989 1 97.75 403 HIS A CA 1
ATOM 3109 C C . HIS A 1 403 ? 4.344 -14.055 -0.122 1 97.75 403 HIS A C 1
ATOM 3111 O O . HIS A 1 403 ? 5.559 -14.102 -0.317 1 97.75 403 HIS A O 1
ATOM 3117 N N . ILE A 1 404 ? 3.918 -13.258 0.865 1 97.81 404 ILE A N 1
ATOM 3118 C CA . ILE A 1 404 ? 4.777 -12.445 1.713 1 97.81 404 ILE A CA 1
ATOM 3119 C C . ILE A 1 404 ? 5.59 -13.344 2.643 1 97.81 404 ILE A C 1
ATOM 3121 O O . ILE A 1 404 ? 5.023 -14.086 3.447 1 97.81 404 ILE A O 1
ATOM 3125 N N . PRO A 1 405 ? 6.91 -13.281 2.574 1 96.38 405 PRO A N 1
ATOM 3126 C CA . PRO A 1 405 ? 7.73 -14.141 3.434 1 96.38 405 PRO A CA 1
ATOM 3127 C C . PRO A 1 405 ? 7.516 -13.859 4.922 1 96.38 405 PRO A C 1
ATOM 3129 O O . PRO A 1 405 ? 7.355 -12.703 5.316 1 96.38 405 PRO A O 1
ATOM 3132 N N . ASN A 1 406 ? 7.5 -14.852 5.715 1 95.88 406 ASN A N 1
ATOM 3133 C CA . ASN A 1 406 ? 7.457 -14.75 7.168 1 95.88 406 ASN A CA 1
ATOM 3134 C C . ASN A 1 406 ? 6.07 -14.352 7.66 1 95.88 406 ASN A C 1
ATOM 3136 O O . ASN A 1 406 ? 5.906 -13.953 8.82 1 95.88 406 ASN A O 1
ATOM 3140 N N . LEU A 1 407 ? 5.059 -14.352 6.844 1 98.25 407 LEU A N 1
ATOM 3141 C CA . LEU A 1 407 ? 3.666 -14.156 7.234 1 98.25 407 LEU A CA 1
ATOM 3142 C C . LEU A 1 407 ? 2.875 -15.453 7.105 1 98.25 407 LEU A C 1
ATOM 3144 O O . LEU A 1 407 ? 2.797 -16.031 6.02 1 98.25 407 LEU A O 1
ATOM 3148 N N . VAL A 1 408 ? 2.371 -15.945 8.219 1 98.62 408 VAL A N 1
ATOM 3149 C CA . VAL A 1 408 ? 1.531 -17.141 8.219 1 98.62 408 VAL A CA 1
ATOM 3150 C C . VAL A 1 408 ? 0.082 -16.75 7.938 1 98.62 408 VAL A C 1
ATOM 3152 O O . VAL A 1 408 ? -0.481 -15.891 8.609 1 98.62 408 VAL A O 1
ATOM 3155 N N . TYR A 1 409 ? -0.518 -17.359 6.922 1 98.81 409 TYR A N 1
ATOM 3156 C CA . TYR A 1 409 ? -1.899 -17.062 6.566 1 98.81 409 TYR A CA 1
ATOM 3157 C C . TYR A 1 409 ? -2.799 -18.266 6.781 1 98.81 409 TYR A C 1
ATOM 3159 O O . TYR A 1 409 ? -2.709 -19.266 6.043 1 98.81 409 TYR A O 1
ATOM 3167 N N . LEU A 1 410 ? -3.684 -18.172 7.789 1 98.88 410 LEU A N 1
ATOM 3168 C CA . LEU A 1 410 ? -4.555 -19.281 8.188 1 98.88 410 LEU A CA 1
ATOM 3169 C C . LEU A 1 410 ? -5.941 -19.125 7.574 1 98.88 410 LEU A C 1
ATOM 3171 O O . LEU A 1 410 ? -6.387 -18 7.305 1 98.88 410 LEU A O 1
ATOM 3175 N N . ALA A 1 411 ? -6.613 -20.25 7.328 1 98.38 411 ALA A N 1
ATOM 3176 C CA . ALA A 1 411 ? -7.953 -20.25 6.75 1 98.38 411 ALA A CA 1
ATOM 3177 C C . ALA A 1 411 ? -8.867 -21.219 7.504 1 98.38 411 ALA A C 1
ATOM 3179 O O . ALA A 1 411 ? -9.078 -22.344 7.066 1 98.38 411 ALA A O 1
ATOM 3180 N N . PRO A 1 412 ? -9.461 -20.781 8.586 1 98.31 412 PRO A N 1
ATOM 3181 C CA . PRO A 1 412 ? -10.375 -21.641 9.352 1 98.31 412 PRO A CA 1
ATOM 3182 C C . PRO A 1 412 ? -11.609 -22.047 8.555 1 98.31 412 PRO A C 1
ATOM 3184 O O . PRO A 1 412 ? -12.055 -21.297 7.672 1 98.31 412 PRO A O 1
ATOM 3187 N N . THR A 1 413 ? -12.242 -23.156 8.961 1 97.44 413 THR A N 1
ATOM 3188 C CA . THR A 1 413 ? -13.367 -23.719 8.227 1 97.44 413 THR A CA 1
ATOM 3189 C C . THR A 1 413 ? -14.648 -23.641 9.047 1 97.44 413 THR A C 1
ATOM 3191 O O . THR A 1 413 ? -15.75 -23.781 8.516 1 97.44 413 THR A O 1
ATOM 3194 N N . THR A 1 414 ? -14.547 -23.531 10.383 1 97.31 414 THR A N 1
ATOM 3195 C CA . THR A 1 414 ? -15.688 -23.484 11.297 1 97.31 414 THR A CA 1
ATOM 3196 C C . THR A 1 414 ? -15.477 -22.406 12.359 1 97.31 414 THR A C 1
ATOM 3198 O O . THR A 1 414 ? -14.375 -21.859 12.492 1 97.31 414 THR A O 1
ATOM 3201 N N . CYS A 1 415 ? -16.531 -22.078 13.086 1 96.81 415 CYS A N 1
ATOM 3202 C CA . CYS A 1 415 ? -16.453 -21.109 14.172 1 96.81 415 CYS A CA 1
ATOM 3203 C C . CYS A 1 415 ? -15.453 -21.547 15.227 1 96.81 415 CYS A C 1
ATOM 3205 O O . CYS A 1 415 ? -14.656 -20.75 15.703 1 96.81 415 CYS A O 1
ATOM 3207 N N . GLU A 1 416 ? -15.508 -22.812 15.586 1 97.88 416 GLU A N 1
ATOM 3208 C CA . GLU A 1 416 ? -14.633 -23.359 16.625 1 97.88 416 GLU A CA 1
ATOM 3209 C C . GLU A 1 416 ? -13.172 -23.344 16.172 1 97.88 416 GLU A C 1
ATOM 3211 O O . GLU A 1 416 ? -12.289 -23.031 16.969 1 97.88 416 GLU A O 1
ATOM 3216 N N . GLU A 1 417 ? -12.922 -23.656 14.906 1 98.25 417 GLU A N 1
ATOM 3217 C CA . GLU A 1 417 ? -11.555 -23.609 14.383 1 98.25 417 GLU A CA 1
ATOM 3218 C C . GLU A 1 417 ? -11.039 -22.188 14.312 1 98.25 417 GLU A C 1
ATOM 3220 O O . GLU A 1 417 ? -9.859 -21.938 14.586 1 98.25 417 GLU A O 1
ATOM 3225 N N . LEU A 1 418 ? -11.883 -21.25 13.93 1 98.31 418 LEU A N 1
ATOM 3226 C CA . LEU A 1 418 ? -11.516 -19.828 13.914 1 98.31 418 LEU A CA 1
ATOM 3227 C C . LEU A 1 418 ? -11.039 -19.375 15.289 1 98.31 418 LEU A C 1
ATOM 3229 O O . LEU A 1 418 ? -9.984 -18.75 15.414 1 98.31 418 LEU A O 1
ATOM 3233 N N . ILE A 1 419 ? -11.812 -19.703 16.312 1 98.25 419 ILE A N 1
ATOM 3234 C CA . ILE A 1 419 ? -11.492 -19.297 17.672 1 98.25 419 ILE A CA 1
ATOM 3235 C C . ILE A 1 419 ? -10.203 -19.969 18.141 1 98.25 419 ILE A C 1
ATOM 3237 O O . ILE A 1 419 ? -9.359 -19.359 18.781 1 98.25 419 ILE A O 1
ATOM 3241 N N . ALA A 1 420 ? -10.047 -21.25 17.781 1 98.69 420 ALA A N 1
ATOM 3242 C CA . ALA A 1 420 ? -8.828 -21.969 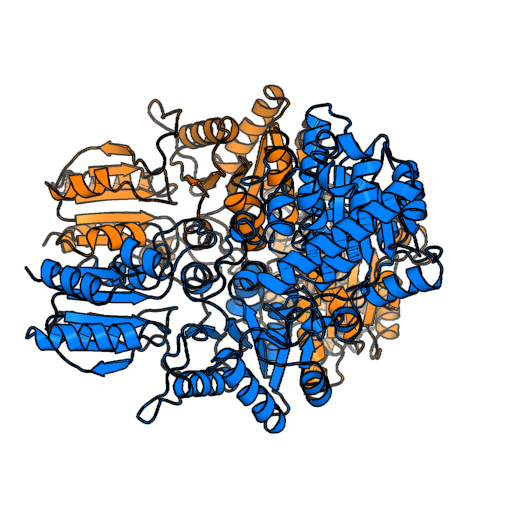18.141 1 98.69 420 ALA A CA 1
ATOM 3243 C C . ALA A 1 420 ? -7.605 -21.344 17.484 1 98.69 420 ALA A C 1
ATOM 3245 O O . ALA A 1 420 ? -6.562 -21.188 18.109 1 98.69 420 ALA A O 1
ATOM 3246 N N . MET A 1 421 ? -7.703 -21.016 16.219 1 98.75 421 MET A N 1
ATOM 3247 C CA . MET A 1 421 ? -6.605 -20.375 15.484 1 98.75 421 MET A CA 1
ATOM 3248 C C . MET A 1 421 ? -6.301 -19 16.062 1 98.75 421 MET A C 1
ATOM 3250 O O . MET A 1 421 ? -5.133 -18.625 16.203 1 98.75 421 MET A O 1
ATOM 3254 N N . GLU A 1 422 ? -7.344 -18.281 16.422 1 98.69 422 GLU A N 1
ATOM 3255 C CA . GLU A 1 422 ? -7.168 -16.969 17.031 1 98.69 422 GLU A CA 1
ATOM 3256 C C . GLU A 1 422 ? -6.434 -17.062 18.359 1 98.69 422 GLU A C 1
ATOM 3258 O O . GLU A 1 422 ? -5.508 -16.297 18.625 1 98.69 422 GLU A O 1
ATOM 3263 N N . ARG A 1 423 ? -6.926 -17.969 19.172 1 98.56 423 ARG A N 1
ATOM 3264 C CA . ARG A 1 423 ? -6.316 -18.172 20.469 1 98.56 423 ARG A CA 1
ATOM 3265 C C . ARG A 1 423 ? -4.836 -18.516 20.328 1 98.56 423 ARG A C 1
ATOM 3267 O O . ARG A 1 423 ? -3.996 -17.953 21.031 1 98.56 423 ARG A O 1
ATOM 3274 N N . TRP A 1 424 ? -4.516 -19.422 19.453 1 98.75 424 TRP A N 1
ATOM 3275 C CA . TRP A 1 424 ? -3.129 -19.797 19.203 1 98.75 424 TRP A CA 1
ATOM 3276 C C . TRP A 1 424 ? -2.32 -18.594 18.719 1 98.75 424 TRP A C 1
ATOM 3278 O O . TRP A 1 424 ? -1.21 -18.359 19.188 1 98.75 424 TRP A O 1
ATOM 3288 N N . ALA A 1 425 ? -2.846 -17.891 17.75 1 98.81 425 ALA A N 1
ATOM 3289 C CA . ALA A 1 425 ? -2.139 -16.781 17.125 1 98.81 425 ALA A CA 1
ATOM 3290 C C . ALA A 1 425 ? -1.801 -15.703 18.156 1 98.81 425 ALA A C 1
ATOM 3292 O O . ALA A 1 425 ? -0.718 -15.117 18.109 1 98.81 425 ALA A O 1
ATOM 3293 N N . ILE A 1 426 ? -2.695 -15.422 19.062 1 98.69 426 ILE A N 1
ATOM 3294 C CA . ILE A 1 426 ? -2.506 -14.406 20.094 1 98.69 426 ILE A CA 1
ATOM 3295 C C . ILE A 1 426 ? -1.448 -14.867 21.094 1 98.69 426 ILE A C 1
ATOM 3297 O O . ILE A 1 426 ? -0.643 -14.062 21.562 1 98.69 426 ILE A O 1
ATOM 3301 N N . ALA A 1 427 ? -1.408 -16.125 21.312 1 97.88 427 ALA A N 1
ATOM 3302 C CA . ALA A 1 427 ? -0.585 -16.656 22.391 1 97.88 427 ALA A CA 1
ATOM 3303 C C . ALA A 1 427 ? 0.858 -16.859 21.938 1 97.88 427 ALA A C 1
ATOM 3305 O O . ALA A 1 427 ? 1.793 -16.688 22.734 1 97.88 427 ALA A O 1
ATOM 3306 N N . GLN A 1 428 ? 1.067 -17.203 20.656 1 97.75 428 GLN A N 1
ATOM 3307 C CA . GLN A 1 428 ? 2.41 -17.516 20.188 1 97.75 428 GLN A CA 1
ATOM 3308 C C . GLN A 1 428 ? 3.242 -16.25 20 1 97.75 428 GLN A C 1
ATOM 3310 O O . GLN A 1 428 ? 2.695 -15.156 19.875 1 97.75 428 GLN A O 1
ATOM 3315 N N . ASP A 1 429 ? 4.547 -16.344 20 1 96.25 429 ASP A N 1
ATOM 3316 C CA . ASP A 1 429 ? 5.414 -15.164 19.953 1 96.25 429 ASP A CA 1
ATOM 3317 C C . ASP A 1 429 ? 6.441 -15.289 18.828 1 96.25 429 ASP A C 1
ATOM 3319 O O . ASP A 1 429 ? 7.477 -14.617 18.844 1 96.25 429 ASP A O 1
ATOM 3323 N N . LYS A 1 430 ? 6.203 -16.141 17.828 1 95.19 430 LYS A N 1
ATOM 3324 C CA . LYS A 1 430 ? 7.238 -16.438 16.844 1 95.19 430 LYS A CA 1
ATOM 3325 C C . LYS A 1 430 ? 6.852 -15.922 15.469 1 95.19 430 LYS A C 1
ATOM 3327 O O . LYS A 1 430 ? 7.719 -15.656 14.633 1 95.19 430 LYS A O 1
ATOM 3332 N N . HIS A 1 431 ? 5.566 -15.797 15.266 1 96.75 431 HIS A N 1
ATOM 3333 C CA . HIS A 1 431 ? 5.137 -15.586 13.883 1 96.75 431 HIS A CA 1
ATOM 3334 C C . HIS A 1 431 ? 4.199 -14.383 13.773 1 96.75 431 HIS A C 1
ATOM 3336 O O . HIS A 1 431 ? 3.396 -14.133 14.68 1 96.75 431 HIS A O 1
ATOM 3342 N N . SER A 1 432 ? 4.371 -13.617 12.68 1 98.56 432 SER A N 1
ATOM 3343 C CA . SER A 1 432 ? 3.277 -12.766 12.227 1 98.56 432 SER A CA 1
ATOM 3344 C C . SER A 1 432 ? 2.158 -13.594 11.602 1 98.56 432 SER A C 1
ATOM 3346 O O . SER A 1 432 ? 2.41 -14.445 10.742 1 98.56 432 SER A O 1
ATOM 3348 N N . VAL A 1 433 ? 0.86 -13.359 12.023 1 98.88 433 VAL A N 1
ATOM 3349 C CA . VAL A 1 433 ? -0.197 -14.273 11.602 1 98.88 433 VAL A CA 1
ATOM 3350 C C . VAL A 1 433 ? -1.378 -13.477 11.047 1 98.88 433 VAL A C 1
ATOM 3352 O O . VAL A 1 433 ? -1.843 -12.523 11.68 1 98.88 433 VAL A O 1
ATOM 3355 N N . ALA A 1 434 ? -1.803 -13.797 9.898 1 98.88 434 ALA A N 1
ATOM 3356 C CA . ALA A 1 434 ? -3.09 -13.375 9.359 1 98.88 434 ALA A CA 1
ATOM 3357 C C . ALA A 1 434 ? -4.086 -14.531 9.344 1 98.88 434 ALA A C 1
ATOM 3359 O O . ALA A 1 434 ? -3.701 -15.695 9.172 1 98.88 434 ALA A O 1
ATOM 3360 N N . ILE A 1 435 ? -5.355 -14.234 9.547 1 98.88 435 ILE A N 1
ATOM 3361 C CA . ILE A 1 435 ? -6.422 -15.227 9.547 1 98.88 435 ILE A CA 1
ATOM 3362 C C . ILE A 1 435 ? -7.531 -14.797 8.594 1 98.88 435 ILE A C 1
ATOM 3364 O O . ILE A 1 435 ? -8.0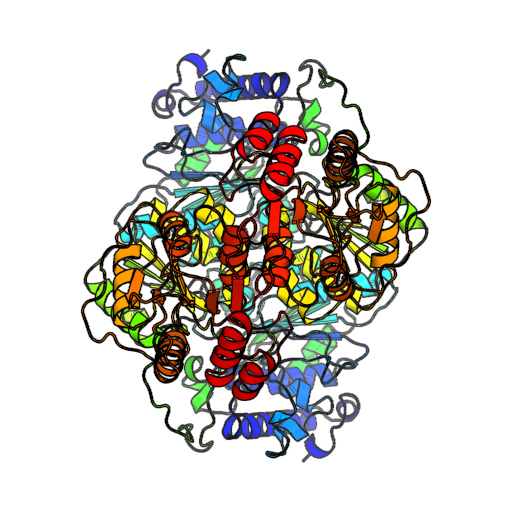94 -13.703 8.734 1 98.88 435 ILE A O 1
ATOM 3368 N N . ARG A 1 436 ? -7.809 -15.594 7.602 1 98.5 436 ARG A N 1
ATOM 3369 C CA . ARG A 1 436 ? -8.898 -15.375 6.656 1 98.5 436 ARG A CA 1
ATOM 3370 C C . ARG A 1 436 ? -10.242 -15.734 7.273 1 98.5 436 ARG A C 1
ATOM 3372 O O . ARG A 1 436 ? -10.711 -16.875 7.148 1 98.5 436 ARG A O 1
ATOM 3379 N N . VAL A 1 437 ? -10.953 -14.82 7.816 1 98.19 437 VAL A N 1
ATOM 3380 C CA . VAL A 1 437 ? -12.195 -15.07 8.539 1 98.19 437 VAL A CA 1
ATOM 3381 C C . VAL A 1 437 ? -13.297 -15.461 7.562 1 98.19 437 VAL A C 1
ATOM 3383 O O . VAL A 1 437 ? -13.578 -14.734 6.609 1 98.19 437 VAL A O 1
ATOM 3386 N N . PRO A 1 438 ? -13.906 -16.594 7.785 1 95.75 438 PRO A N 1
ATOM 3387 C CA . PRO A 1 438 ? -14.961 -17.016 6.859 1 95.75 438 PRO A CA 1
ATOM 3388 C C . PRO A 1 438 ? -16.094 -16 6.746 1 95.75 438 PRO A C 1
ATOM 3390 O O . PRO A 1 438 ? -16.453 -15.359 7.738 1 95.75 438 PRO A O 1
ATOM 3393 N N . ALA A 1 439 ? -16.609 -15.875 5.52 1 91.38 439 ALA A N 1
ATOM 3394 C CA . ALA A 1 439 ? -17.656 -14.883 5.277 1 91.38 439 ALA A CA 1
ATOM 3395 C C . ALA A 1 439 ? -18.922 -15.539 4.727 1 91.38 439 ALA A C 1
ATOM 3397 O O . ALA A 1 439 ? -19.984 -14.914 4.703 1 91.38 439 ALA A O 1
ATOM 3398 N N . PHE A 1 440 ? -18.781 -16.734 4.234 1 83.06 440 PHE A N 1
ATOM 3399 C CA . PHE A 1 440 ? -19.906 -17.438 3.646 1 83.06 440 PHE A CA 1
ATOM 3400 C C . PHE A 1 440 ? -20.656 -18.234 4.707 1 83.06 440 PHE A C 1
ATOM 3402 O O . PHE A 1 440 ? -20.375 -19.422 4.918 1 83.06 440 PHE A O 1
ATOM 3409 N N . GLY A 1 441 ? -21.578 -17.609 5.562 1 78.5 441 GLY A N 1
ATOM 3410 C CA . GLY A 1 441 ? -22.359 -18.281 6.582 1 78.5 441 GLY A CA 1
ATOM 3411 C C . GLY A 1 441 ? -21.516 -18.844 7.707 1 78.5 441 GLY A C 1
ATOM 3412 O O . GLY A 1 441 ? -20.297 -18.844 7.625 1 78.5 441 GLY A O 1
ATOM 3413 N N . ALA A 1 442 ? -22.141 -19.234 8.781 1 87.81 442 ALA A N 1
ATOM 3414 C CA . ALA A 1 442 ? -21.453 -19.812 9.93 1 87.81 442 ALA A CA 1
ATOM 3415 C C . ALA A 1 442 ? -21.547 -21.328 9.93 1 87.81 442 ALA A C 1
ATOM 3417 O O . ALA A 1 442 ? -22.625 -21.891 9.75 1 87.81 442 ALA A O 1
ATOM 3418 N N . ALA A 1 443 ? -20.328 -21.953 9.812 1 92.56 443 ALA A N 1
ATOM 3419 C CA . ALA A 1 443 ? -20.25 -23.406 10 1 92.56 443 ALA A CA 1
ATOM 3420 C C . ALA A 1 443 ? -19.719 -23.75 11.391 1 92.56 443 ALA A C 1
ATOM 3422 O O . ALA A 1 443 ? -18.906 -23 11.953 1 92.56 443 ALA A O 1
ATOM 3423 N N . HIS A 1 444 ? -20.25 -24.844 11.914 1 95.69 444 HIS A N 1
ATOM 3424 C CA . HIS A 1 444 ? -19.812 -25.297 13.234 1 95.69 444 HIS A CA 1
ATOM 3425 C C . HIS A 1 444 ? -19.188 -26.688 13.172 1 95.69 444 HIS A C 1
ATOM 3427 O O . HIS A 1 444 ? -19.625 -27.531 12.398 1 95.69 444 HIS A O 1
ATOM 3433 N N . ALA A 1 445 ? -18.219 -26.875 13.992 1 95.19 445 ALA A N 1
ATOM 3434 C CA . ALA A 1 445 ? -17.531 -28.172 14.055 1 95.19 445 ALA A CA 1
ATOM 3435 C C . ALA A 1 445 ? -18.406 -29.219 14.734 1 95.19 445 ALA A C 1
ATOM 3437 O O . ALA A 1 445 ? -19.156 -28.906 15.664 1 95.19 445 ALA A O 1
ATOM 3438 N N . THR A 1 446 ? -18.297 -30.453 14.219 1 92.31 446 THR A N 1
ATOM 3439 C CA . THR A 1 446 ? -19.047 -31.547 14.82 1 92.31 446 THR A CA 1
ATOM 3440 C C . THR A 1 446 ? -18.203 -32.281 15.867 1 92.31 446 THR A C 1
ATOM 3442 O O . THR A 1 446 ? -18.703 -33.125 16.594 1 92.31 446 THR A O 1
ATOM 3445 N N . GLY A 1 447 ? -17 -31.969 16.031 1 92.19 447 GLY A N 1
ATOM 3446 C CA . GLY A 1 447 ? -16.062 -32.562 16.984 1 92.19 447 GLY A CA 1
ATOM 3447 C C . GLY A 1 447 ? -14.977 -31.609 17.438 1 92.19 447 GLY A C 1
ATOM 3448 O O . GLY A 1 447 ? -15.047 -30.406 17.156 1 92.19 447 GLY A O 1
ATOM 3449 N N . PRO A 1 448 ? -14.047 -32.156 18.172 1 94.38 448 PRO A N 1
ATOM 3450 C CA . PRO A 1 448 ? -12.961 -31.297 18.656 1 94.38 448 PRO A CA 1
ATOM 3451 C C . PRO A 1 448 ? -12.109 -30.734 17.531 1 94.38 448 PRO A C 1
ATOM 3453 O O . PRO A 1 448 ? -11.914 -31.391 16.516 1 94.38 448 PRO A O 1
ATOM 3456 N N . VAL A 1 449 ? -11.609 -29.5 17.703 1 96.62 449 VAL A N 1
ATOM 3457 C CA . VAL A 1 449 ? -10.711 -28.859 16.75 1 96.62 449 VAL A CA 1
ATOM 3458 C C . VAL A 1 449 ? -9.312 -28.75 17.344 1 96.62 449 VAL A C 1
ATOM 3460 O O . VAL A 1 449 ? -9.148 -28.75 18.578 1 96.62 449 VAL A O 1
ATOM 3463 N N . ASP A 1 450 ? -8.289 -28.781 16.516 1 97.12 450 ASP A N 1
ATOM 3464 C CA . ASP A 1 450 ? -6.906 -28.625 16.984 1 97.12 450 ASP A CA 1
ATOM 3465 C C . ASP A 1 450 ? -6.695 -27.266 17.641 1 97.12 450 ASP A C 1
ATOM 3467 O O . ASP A 1 450 ? -7.254 -26.266 17.219 1 97.12 450 ASP A O 1
ATOM 3471 N N . GLU A 1 451 ? -5.852 -27.297 18.656 1 96.75 451 GLU A N 1
ATOM 3472 C CA . GLU A 1 451 ? -5.637 -26.062 19.422 1 96.75 451 GLU A CA 1
ATOM 3473 C C . GLU A 1 451 ? -4.254 -25.484 19.141 1 96.75 451 GLU A C 1
ATOM 3475 O O . GLU A 1 451 ? -3.967 -24.344 19.531 1 96.75 451 GLU A O 1
ATOM 3480 N N . SER A 1 452 ? -3.414 -26.25 18.531 1 97.5 452 SER A N 1
ATOM 3481 C CA . SER A 1 452 ? -2.076 -25.781 18.203 1 97.5 452 SER A CA 1
ATOM 3482 C C . SER A 1 452 ? -1.843 -25.781 16.688 1 97.5 452 SER A C 1
ATOM 3484 O O . SER A 1 452 ? -2.26 -26.703 16 1 97.5 452 SER A O 1
ATOM 3486 N N . TYR A 1 453 ? -1.215 -24.766 16.281 1 98.25 453 TYR A N 1
ATOM 3487 C CA . TYR A 1 453 ? -0.856 -24.625 14.883 1 98.25 453 TYR A CA 1
ATOM 3488 C C . TYR A 1 453 ? 0.631 -24.328 14.727 1 98.25 453 TYR A C 1
ATOM 3490 O O . TYR A 1 453 ? 1.034 -23.594 13.82 1 98.25 453 TYR A O 1
ATOM 3498 N N . ASP A 1 454 ? 1.438 -24.906 15.57 1 97.88 454 ASP A N 1
ATOM 3499 C CA . ASP A 1 454 ? 2.883 -24.703 15.625 1 97.88 454 ASP A CA 1
ATOM 3500 C C . ASP A 1 454 ? 3.568 -25.344 14.414 1 97.88 454 ASP A C 1
ATOM 3502 O O . ASP A 1 454 ? 4.641 -24.891 14 1 97.88 454 ASP A O 1
ATOM 3506 N N . ALA A 1 455 ? 2.957 -26.453 13.945 1 97.94 455 ALA A N 1
ATOM 3507 C CA . ALA A 1 455 ? 3.51 -27.078 12.742 1 97.94 455 ALA A CA 1
ATOM 3508 C C . ALA A 1 455 ? 3.092 -26.328 11.492 1 97.94 455 ALA A C 1
ATOM 3510 O O . ALA A 1 455 ? 2.15 -26.719 10.797 1 97.94 455 ALA A O 1
ATOM 3511 N N . ILE A 1 456 ? 3.852 -25.344 11.164 1 97.88 456 ILE A N 1
ATOM 3512 C CA . ILE A 1 456 ? 3.512 -24.422 10.086 1 97.88 456 ILE A CA 1
ATOM 3513 C C . ILE A 1 456 ? 3.412 -25.172 8.766 1 97.88 456 ILE A C 1
ATOM 3515 O O . ILE A 1 456 ? 4.234 -26.047 8.484 1 97.88 456 ILE A O 1
ATOM 3519 N N . ASP A 1 457 ? 2.365 -24.922 7.934 1 97.62 457 ASP A N 1
ATOM 3520 C CA . ASP A 1 457 ? 2.105 -25.422 6.582 1 97.62 457 ASP A CA 1
ATOM 3521 C C . ASP A 1 457 ? 1.771 -26.906 6.594 1 97.62 457 ASP A C 1
ATOM 3523 O O . ASP A 1 457 ? 1.911 -27.578 5.578 1 97.62 457 ASP A O 1
ATOM 3527 N N . THR A 1 458 ? 1.328 -27.406 7.777 1 98.38 458 THR A N 1
ATOM 3528 C CA . THR A 1 458 ? 0.824 -28.766 7.875 1 98.38 458 THR A CA 1
ATOM 3529 C C . THR A 1 458 ? -0.682 -28.812 7.633 1 98.38 458 THR A C 1
ATOM 3531 O O . THR A 1 458 ? -1.443 -28.125 8.32 1 98.38 458 THR A O 1
ATOM 3534 N N . PHE A 1 459 ? -1.121 -29.625 6.621 1 98.69 459 PHE A N 1
ATOM 3535 C CA . PHE A 1 459 ? -2.533 -29.797 6.297 1 98.69 459 PHE A CA 1
ATOM 3536 C C . PHE A 1 459 ? -3.172 -30.859 7.172 1 98.69 459 PHE A C 1
ATOM 3538 O O . PHE A 1 459 ? -2.471 -31.594 7.871 1 98.69 459 PHE A O 1
ATOM 3545 N N . LYS A 1 460 ? -4.492 -30.844 7.246 1 98.38 460 LYS A N 1
ATOM 3546 C CA . LYS A 1 460 ? -5.234 -31.859 7.996 1 98.38 460 LYS A CA 1
ATOM 3547 C C . LYS A 1 460 ? -6.07 -32.719 7.062 1 98.38 460 LYS A C 1
ATOM 3549 O O . LYS A 1 460 ? -7 -32.25 6.418 1 98.38 460 LYS A O 1
ATOM 3554 N N . VAL A 1 461 ? -5.742 -34.031 6.965 1 98.62 461 VAL A N 1
ATOM 3555 C CA . VAL A 1 461 ? -6.582 -35 6.266 1 98.62 461 VAL A CA 1
ATOM 3556 C C . VAL A 1 461 ? -7.797 -35.344 7.121 1 98.62 461 VAL A C 1
ATOM 3558 O O . VAL A 1 461 ? -7.668 -36 8.164 1 98.62 461 VAL A O 1
ATOM 3561 N N . THR A 1 462 ? -8.969 -34.938 6.711 1 97.94 462 THR A N 1
ATOM 3562 C CA . THR A 1 462 ? -10.164 -35.156 7.516 1 97.94 462 THR A CA 1
ATOM 3563 C C . THR A 1 462 ? -10.875 -36.438 7.09 1 97.94 462 THR A C 1
ATOM 3565 O O . THR A 1 462 ? -11.664 -37 7.855 1 97.94 462 THR A O 1
ATOM 3568 N N . HIS A 1 463 ? -10.727 -36.875 5.852 1 98.31 463 HIS A N 1
ATOM 3569 C CA . HIS A 1 463 ? -11.172 -38.156 5.332 1 98.31 463 HIS A CA 1
ATOM 3570 C C . HIS A 1 463 ? -10.148 -38.75 4.371 1 98.31 463 HIS A C 1
ATOM 3572 O O . HIS A 1 463 ? -9.742 -38.094 3.408 1 98.31 463 HIS A O 1
ATOM 3578 N N . ARG A 1 464 ? -9.695 -39.969 4.637 1 98.44 464 ARG A N 1
ATOM 3579 C CA . ARG A 1 464 ? -8.711 -40.625 3.783 1 98.44 464 ARG A CA 1
ATOM 3580 C C . ARG A 1 464 ? -9.383 -41.562 2.807 1 98.44 464 ARG A C 1
ATOM 3582 O O . ARG A 1 464 ? -10.07 -42.5 3.221 1 98.44 464 ARG A O 1
ATOM 3589 N N . GLY A 1 465 ? -9.32 -41.25 1.562 1 98.38 465 GLY A N 1
ATOM 3590 C CA . GLY A 1 465 ? -9.695 -42.125 0.464 1 98.38 465 GLY A CA 1
ATOM 3591 C C . GLY A 1 465 ? -8.547 -42.406 -0.493 1 98.38 465 GLY A C 1
ATOM 3592 O O . GLY A 1 465 ? -7.41 -42.594 -0.067 1 98.38 465 GLY A O 1
ATOM 3593 N N . GLY A 1 466 ? -8.938 -42.5 -1.796 1 98 466 GLY A N 1
ATOM 3594 C CA . GLY A 1 466 ? -7.945 -42.75 -2.824 1 98 466 GLY A CA 1
ATOM 3595 C C . GLY A 1 466 ? -8.344 -42.219 -4.188 1 98 466 GLY A C 1
ATOM 3596 O O . GLY A 1 466 ? -9.414 -41.625 -4.34 1 98 466 GLY A O 1
ATOM 3597 N N . ARG A 1 467 ? -7.395 -42.25 -5.094 1 98 467 ARG A N 1
ATOM 3598 C CA . ARG A 1 467 ? -7.535 -41.875 -6.504 1 98 467 ARG A CA 1
ATOM 3599 C C . ARG A 1 467 ? -7.648 -40.375 -6.68 1 98 467 ARG A C 1
ATOM 3601 O O . ARG A 1 467 ? -7.008 -39.812 -7.562 1 98 467 ARG A O 1
ATOM 3608 N N . VAL A 1 468 ? -8.602 -39.75 -5.879 1 98.81 468 VAL A N 1
ATOM 3609 C CA . VAL A 1 468 ? -8.812 -38.312 -5.949 1 98.81 468 VAL A CA 1
ATOM 3610 C C . VAL A 1 468 ? -8.602 -37.688 -4.57 1 98.81 468 VAL A C 1
ATOM 3612 O O . VAL A 1 468 ? -9.023 -38.25 -3.555 1 98.81 468 VAL A O 1
ATOM 3615 N N . ALA A 1 469 ? -7.867 -36.625 -4.449 1 98.94 469 ALA A N 1
ATOM 3616 C CA . ALA A 1 469 ? -7.777 -35.812 -3.248 1 98.94 469 ALA A CA 1
ATOM 3617 C C . ALA A 1 469 ? -8.383 -34.406 -3.482 1 98.94 469 ALA A C 1
ATOM 3619 O O . ALA A 1 469 ? -8.094 -33.781 -4.488 1 98.94 469 ALA A O 1
ATOM 3620 N N . VAL A 1 470 ? -9.312 -34 -2.631 1 98.94 470 VAL A N 1
ATOM 3621 C CA . VAL A 1 470 ? -9.922 -32.656 -2.658 1 98.94 470 VAL A CA 1
ATOM 3622 C C . VAL A 1 470 ? -9.352 -31.812 -1.521 1 98.94 470 VAL A C 1
ATOM 3624 O O . VAL A 1 470 ? -9.531 -32.156 -0.346 1 98.94 470 VAL A O 1
ATOM 3627 N N . ILE A 1 471 ? -8.602 -30.781 -1.838 1 98.94 471 ILE A N 1
ATOM 3628 C CA . ILE A 1 471 ? -8.102 -29.812 -0.876 1 98.94 471 ILE A CA 1
ATOM 3629 C C . ILE A 1 471 ? -8.969 -28.562 -0.907 1 98.94 471 ILE A C 1
ATOM 3631 O O . ILE A 1 471 ? -8.883 -27.75 -1.842 1 98.94 471 ILE A O 1
ATOM 3635 N N . ALA A 1 472 ? -9.805 -28.391 0.105 1 98.75 472 ALA A N 1
ATOM 3636 C CA . ALA A 1 472 ? -10.773 -27.297 0.128 1 98.75 472 ALA A CA 1
ATOM 3637 C C . ALA A 1 472 ? -10.398 -26.266 1.179 1 98.75 472 ALA A C 1
ATOM 3639 O O . ALA A 1 472 ? -10.344 -26.562 2.373 1 98.75 472 ALA A O 1
ATOM 3640 N N . ALA A 1 473 ? -10.172 -25.047 0.753 1 97.88 473 ALA A N 1
ATOM 3641 C CA . ALA A 1 473 ? -9.594 -24 1.604 1 97.88 473 ALA A CA 1
ATOM 3642 C C . ALA A 1 473 ? -10.688 -23.141 2.24 1 97.88 473 ALA A C 1
ATOM 3644 O O . ALA A 1 473 ? -11.547 -22.609 1.541 1 97.88 473 ALA A O 1
ATOM 3645 N N . GLY A 1 474 ? -10.602 -22.984 3.576 1 96.5 474 GLY A N 1
ATOM 3646 C CA . GLY A 1 474 ? -11.375 -22 4.305 1 96.5 474 GLY A CA 1
ATOM 3647 C C . GLY A 1 474 ? -12.867 -22.125 4.094 1 96.5 474 GLY A C 1
ATOM 3648 O O . GLY A 1 474 ? -13.438 -23.203 4.277 1 96.5 474 GLY A O 1
ATOM 3649 N N . ASP A 1 475 ? -13.547 -21.109 3.514 1 94.06 475 ASP A N 1
ATOM 3650 C CA . ASP A 1 475 ? -14.984 -20.938 3.328 1 94.06 475 ASP A CA 1
ATOM 3651 C C . ASP A 1 475 ? -15.562 -22.047 2.455 1 94.06 475 ASP A C 1
ATOM 3653 O O . ASP A 1 475 ? -16.719 -22.422 2.607 1 94.06 475 ASP A O 1
ATOM 3657 N N . PHE A 1 476 ? -14.758 -22.609 1.618 1 97.12 476 PHE A N 1
ATOM 3658 C CA . PHE A 1 476 ? -15.258 -23.594 0.653 1 97.12 476 PHE A CA 1
ATOM 3659 C C . PHE A 1 476 ? -14.977 -25.016 1.13 1 97.12 476 PHE A C 1
ATOM 3661 O O . PHE A 1 476 ? -15.086 -25.969 0.354 1 97.12 476 PHE A O 1
ATOM 3668 N N . TYR A 1 477 ? -14.586 -25.141 2.424 1 97.44 477 TYR A N 1
ATOM 3669 C CA . TYR A 1 477 ? -14.359 -26.484 2.951 1 97.44 477 TYR A CA 1
ATOM 3670 C C . TYR A 1 477 ? -15.633 -27.312 2.883 1 97.44 477 TYR A C 1
ATOM 3672 O O . TYR A 1 477 ? -15.594 -28.484 2.51 1 97.44 477 TYR A O 1
ATOM 3680 N N . GLN A 1 478 ? -16.828 -26.766 3.281 1 96.94 478 GLN A N 1
ATOM 3681 C CA . GLN A 1 478 ? -18.109 -27.469 3.223 1 96.94 478 GLN A CA 1
ATOM 3682 C C . GLN A 1 478 ? -18.469 -27.844 1.788 1 96.94 478 GLN A C 1
ATOM 3684 O O . GLN A 1 478 ? -19.078 -28.891 1.547 1 96.94 478 GLN A O 1
ATOM 3689 N N . LYS A 1 479 ? -18.156 -26.938 0.868 1 97.56 479 LYS A N 1
ATOM 3690 C CA . LYS A 1 479 ? -18.297 -27.297 -0.539 1 97.56 479 LYS A CA 1
ATOM 3691 C C . LYS A 1 479 ? -17.453 -28.516 -0.884 1 97.56 479 LYS A C 1
ATOM 3693 O O . LYS A 1 479 ? -17.859 -29.375 -1.675 1 97.56 479 LYS A O 1
ATOM 3698 N N . GLY A 1 480 ? -16.188 -28.562 -0.375 1 98.5 480 GLY A N 1
ATOM 3699 C CA . GLY A 1 480 ? -15.344 -29.734 -0.536 1 98.5 480 GLY A CA 1
ATOM 3700 C C . GLY A 1 480 ? -15.961 -31 0.02 1 98.5 480 GLY A C 1
ATOM 3701 O O . GLY A 1 480 ? -15.875 -32.062 -0.601 1 98.5 480 GLY A O 1
ATOM 3702 N N . GLU A 1 481 ? -16.594 -30.891 1.194 1 98.19 481 GLU A N 1
ATOM 3703 C CA . GLU A 1 481 ? -17.297 -32.031 1.783 1 98.19 481 GLU A CA 1
ATOM 3704 C C . GLU A 1 481 ? -18.391 -32.531 0.853 1 98.19 481 GLU A C 1
ATOM 3706 O O . GLU A 1 481 ? -18.531 -33.75 0.652 1 98.19 481 GLU A O 1
ATOM 3711 N N . ALA A 1 482 ? -19.141 -31.578 0.292 1 98.44 482 ALA A N 1
ATOM 3712 C CA . ALA A 1 482 ? -20.25 -31.938 -0.607 1 98.44 482 ALA A CA 1
ATOM 3713 C C . ALA A 1 482 ? -19.719 -32.594 -1.874 1 98.44 482 ALA A C 1
ATOM 3715 O O . ALA A 1 482 ? -20.328 -33.562 -2.375 1 98.44 482 ALA A O 1
ATOM 3716 N N . VAL A 1 483 ? -18.641 -32.094 -2.402 1 98.81 483 VAL A N 1
ATOM 3717 C CA . VAL A 1 483 ? -18.016 -32.656 -3.602 1 98.81 483 VAL A CA 1
ATOM 3718 C C . VAL A 1 483 ? -17.594 -34.094 -3.336 1 98.81 483 VAL A C 1
ATOM 3720 O O . VAL A 1 483 ? -17.875 -35 -4.133 1 98.81 483 VAL A O 1
ATOM 3723 N N . VAL A 1 484 ? -16.922 -34.312 -2.197 1 98.75 484 VAL A N 1
ATOM 3724 C CA . VAL A 1 484 ? -16.438 -35.656 -1.832 1 98.75 484 VAL A CA 1
ATOM 3725 C C . VAL A 1 484 ? -17.625 -36.594 -1.668 1 98.75 484 VAL A C 1
ATOM 3727 O O . VAL A 1 484 ? -17.578 -37.75 -2.102 1 98.75 484 VAL A O 1
ATOM 3730 N N . ALA A 1 485 ? -18.734 -36.125 -1.054 1 98.69 485 ALA A N 1
ATOM 3731 C CA . ALA A 1 485 ? -19.953 -36.938 -0.88 1 98.69 485 ALA A CA 1
ATOM 3732 C C . ALA A 1 485 ? -20.547 -37.344 -2.229 1 98.69 485 ALA A C 1
ATOM 3734 O O . ALA A 1 485 ? -20.984 -38.469 -2.414 1 98.69 485 ALA A O 1
ATOM 3735 N N . ARG A 1 486 ? -20.578 -36.406 -3.129 1 98.56 486 ARG A N 1
ATOM 3736 C CA . ARG A 1 486 ? -21.125 -36.688 -4.457 1 98.56 486 ARG A CA 1
ATOM 3737 C C . ARG A 1 486 ? -20.25 -37.688 -5.215 1 98.56 486 ARG A C 1
ATOM 3739 O O . ARG A 1 486 ? -20.766 -38.531 -5.926 1 98.56 486 ARG A O 1
ATOM 3746 N N . LEU A 1 487 ? -18.953 -37.531 -5.105 1 98.62 487 LEU A N 1
ATOM 3747 C CA . LEU A 1 487 ? -18.031 -38.469 -5.727 1 98.62 487 LEU A CA 1
ATOM 3748 C C . LEU A 1 487 ? -18.234 -39.875 -5.168 1 98.62 487 LEU A C 1
ATOM 3750 O O . LEU A 1 487 ? -18.188 -40.875 -5.914 1 98.62 487 LEU A O 1
ATOM 3754 N N . ALA A 1 488 ? -18.422 -39.938 -3.846 1 98.31 488 ALA A N 1
ATOM 3755 C CA . ALA A 1 488 ? -18.688 -41.219 -3.205 1 98.31 488 ALA A CA 1
ATOM 3756 C C . ALA A 1 488 ? -19.922 -41.906 -3.783 1 98.31 488 ALA A C 1
ATOM 3758 O O . ALA A 1 488 ? -19.953 -43.125 -3.967 1 98.31 488 ALA A O 1
ATOM 3759 N N . GLY A 1 489 ? -20.891 -41.062 -4.043 1 97.62 489 GLY A N 1
ATOM 3760 C CA . GLY A 1 489 ? -22.109 -41.562 -4.668 1 97.62 489 GLY A CA 1
ATOM 3761 C C . GLY A 1 489 ? -21.875 -42.156 -6.051 1 97.62 489 GLY A C 1
ATOM 3762 O O . GLY A 1 489 ? -22.688 -42.938 -6.551 1 97.62 489 GLY A O 1
ATOM 3763 N N . GLN A 1 490 ? -20.797 -41.844 -6.582 1 96.31 490 GLN A N 1
ATOM 3764 C CA . GLN A 1 490 ? -20.453 -42.312 -7.914 1 96.31 490 GLN A CA 1
ATOM 3765 C C . GLN A 1 490 ? -19.344 -43.375 -7.848 1 96.31 490 GLN A C 1
ATOM 3767 O O . GLN A 1 490 ? -18.719 -43.688 -8.867 1 96.31 490 GLN A O 1
ATOM 3772 N N . GLY A 1 491 ? -18.984 -43.75 -6.684 1 97 491 GLY A N 1
ATOM 3773 C CA . GLY A 1 491 ? -18.078 -44.875 -6.504 1 97 491 GLY A CA 1
ATOM 3774 C C . GLY A 1 491 ? -16.641 -44.438 -6.281 1 97 491 GLY A C 1
ATOM 3775 O O . GLY A 1 491 ? -15.719 -45.25 -6.332 1 97 491 GLY A O 1
ATOM 3776 N N . ILE A 1 492 ? -16.391 -43.188 -6.066 1 98 492 ILE A N 1
ATOM 3777 C CA . ILE A 1 492 ? -15.055 -42.688 -5.824 1 98 492 ILE A CA 1
ATOM 3778 C C . ILE A 1 492 ? -14.938 -42.188 -4.387 1 98 492 ILE A C 1
ATOM 3780 O O . ILE A 1 492 ? -15.516 -41.156 -4.035 1 98 492 ILE A O 1
ATOM 3784 N N . ASP A 1 493 ? -14.25 -42.875 -3.551 1 98.5 493 ASP A N 1
ATOM 3785 C CA . ASP A 1 493 ? -13.961 -42.469 -2.184 1 98.5 493 ASP A CA 1
ATOM 3786 C C . ASP A 1 493 ? -12.742 -41.531 -2.141 1 98.5 493 ASP A C 1
ATOM 3788 O O . ASP A 1 493 ? -11.625 -42 -1.893 1 98.5 493 ASP A O 1
ATOM 3792 N N . ALA A 1 494 ? -12.984 -40.25 -2.311 1 98.81 494 ALA A N 1
ATOM 3793 C CA . ALA A 1 494 ? -11.914 -39.281 -2.438 1 98.81 494 ALA A CA 1
ATOM 3794 C C . ALA A 1 494 ? -11.391 -38.844 -1.067 1 98.81 494 ALA A C 1
ATOM 3796 O O . ALA A 1 494 ? -12.125 -38.875 -0.079 1 98.81 494 ALA A O 1
ATOM 3797 N N . THR A 1 495 ? -10.078 -38.562 -0.988 1 98.88 495 THR A N 1
ATOM 3798 C CA . THR A 1 495 ? -9.484 -37.938 0.188 1 98.88 495 THR A CA 1
ATOM 3799 C C . THR A 1 495 ? -9.938 -36.5 0.325 1 98.88 495 THR A C 1
ATOM 3801 O O . THR A 1 495 ? -10.039 -35.781 -0.67 1 98.88 495 THR A O 1
ATOM 3804 N N . LEU A 1 496 ? -10.359 -36.062 1.538 1 98.88 496 LEU A N 1
ATOM 3805 C CA . LEU A 1 496 ? -10.695 -34.656 1.837 1 98.88 496 LEU A CA 1
ATOM 3806 C C . LEU A 1 496 ? -9.648 -34.031 2.752 1 98.88 496 LEU A C 1
ATOM 3808 O O . LEU A 1 496 ? -9.305 -34.625 3.789 1 98.88 496 LEU A O 1
ATOM 3812 N N . ILE A 1 497 ? -9.141 -32.875 2.361 1 98.88 497 ILE A N 1
ATOM 3813 C CA . ILE A 1 497 ? -8.047 -32.25 3.086 1 98.88 497 ILE A CA 1
ATOM 3814 C C . ILE A 1 497 ? -8.414 -30.781 3.408 1 98.88 497 ILE A C 1
ATOM 3816 O O . ILE A 1 497 ? -8.891 -30.047 2.539 1 98.88 497 ILE A O 1
ATOM 3820 N N . ASN A 1 498 ? -8.297 -30.359 4.684 1 98.69 498 ASN A N 1
ATOM 3821 C CA . ASN A 1 498 ? -8.281 -28.984 5.168 1 98.69 498 ASN A CA 1
ATOM 3822 C C . ASN A 1 498 ? -6.863 -28.422 5.207 1 98.69 498 ASN A C 1
ATOM 3824 O O . ASN A 1 498 ? -6.074 -28.781 6.086 1 98.69 498 ASN A O 1
ATOM 3828 N N . PRO A 1 499 ? -6.578 -27.547 4.293 1 98.69 499 PRO A N 1
ATOM 3829 C CA . PRO A 1 499 ? -5.184 -27.109 4.262 1 98.69 499 PRO A CA 1
ATOM 3830 C C . PRO A 1 499 ? -4.797 -26.297 5.5 1 98.69 499 PRO A C 1
ATOM 3832 O O . PRO A 1 499 ? -3.645 -26.344 5.938 1 98.69 499 PRO A O 1
ATOM 3835 N N . ARG A 1 500 ? -5.719 -25.531 6.066 1 98.44 500 ARG A N 1
ATOM 3836 C CA . ARG A 1 500 ? -5.512 -24.688 7.242 1 98.44 500 ARG A CA 1
ATOM 3837 C C . ARG A 1 500 ? -4.613 -23.5 6.914 1 98.44 500 ARG A C 1
ATOM 3839 O O . ARG A 1 500 ? -4.844 -22.391 7.391 1 98.44 500 ARG A O 1
ATOM 3846 N N . PHE A 1 501 ? -3.484 -23.703 6.207 1 98.62 501 PHE A N 1
ATOM 3847 C CA . PHE A 1 501 ? -2.477 -22.719 5.844 1 98.62 501 PHE A CA 1
ATOM 3848 C C . PHE A 1 501 ? -2.553 -22.391 4.359 1 98.62 501 PHE A C 1
ATOM 3850 O O . PHE A 1 501 ? -2.525 -23.281 3.514 1 98.62 501 PHE A O 1
ATOM 3857 N N . LEU A 1 502 ? -2.646 -21.078 4.047 1 98.5 502 LEU A N 1
ATOM 3858 C CA . LEU A 1 502 ? -2.674 -20.625 2.658 1 98.5 502 LEU A CA 1
ATOM 3859 C C . LEU A 1 502 ? -1.307 -20.094 2.23 1 98.5 502 LEU A C 1
ATOM 3861 O O . LEU A 1 502 ? -1.049 -19.922 1.036 1 98.5 502 LEU A O 1
ATOM 3865 N N . SER A 1 503 ? -0.372 -19.859 3.166 1 97.31 503 SER A N 1
ATOM 3866 C CA . SER A 1 503 ? 0.918 -19.234 2.9 1 97.31 503 SER A CA 1
ATOM 3867 C C . SER A 1 503 ? 1.967 -20.266 2.508 1 97.31 503 SER A C 1
ATOM 3869 O O . SER A 1 503 ? 3.084 -19.906 2.127 1 97.31 503 SER A O 1
ATOM 3871 N N . GLY A 1 504 ? 1.663 -21.578 2.615 1 96.62 504 GLY A N 1
ATOM 3872 C CA . GLY A 1 504 ? 2.6 -22.625 2.248 1 96.62 504 GLY A CA 1
ATOM 3873 C C . GLY A 1 504 ? 1.916 -23.922 1.871 1 96.62 504 GLY A C 1
ATOM 3874 O O . GLY A 1 504 ? 0.686 -24 1.828 1 96.62 504 GLY A O 1
ATOM 3875 N N . ALA A 1 505 ? 2.707 -24.922 1.509 1 97.62 505 ALA A N 1
ATOM 3876 C CA . ALA A 1 505 ? 2.207 -26.234 1.128 1 97.62 505 ALA A CA 1
ATOM 3877 C C . ALA A 1 505 ? 2.771 -27.328 2.039 1 97.62 505 ALA A C 1
ATOM 3879 O O . ALA A 1 505 ? 3.893 -27.203 2.541 1 97.62 505 ALA A O 1
ATOM 3880 N N . ASP A 1 506 ? 1.978 -28.266 2.311 1 98.62 506 ASP A N 1
ATOM 3881 C CA . ASP A 1 506 ? 2.422 -29.453 3.037 1 98.62 506 ASP A CA 1
ATOM 3882 C C . ASP A 1 506 ? 3.111 -30.453 2.104 1 98.62 506 ASP A C 1
ATOM 3884 O O . ASP A 1 506 ? 2.523 -31.469 1.724 1 98.62 506 ASP A O 1
ATOM 3888 N N . GLU A 1 507 ? 4.352 -30.219 1.819 1 98.06 507 GLU A N 1
ATOM 3889 C CA . GLU A 1 507 ? 5.07 -30.969 0.793 1 98.06 507 GLU A CA 1
ATOM 3890 C C . GLU A 1 507 ? 5.156 -32.438 1.146 1 98.06 507 GLU A C 1
ATOM 3892 O O . GLU A 1 507 ? 4.965 -33.312 0.282 1 98.06 507 GLU A O 1
ATOM 3897 N N . PRO A 1 508 ? 5.41 -32.812 2.422 1 98.5 508 PRO A N 1
ATOM 3898 C CA . PRO A 1 508 ? 5.418 -34.219 2.758 1 98.5 508 PRO A CA 1
ATOM 3899 C C . PRO A 1 508 ? 4.086 -34.906 2.457 1 98.5 508 PRO A C 1
ATOM 3901 O O . PRO A 1 508 ? 4.062 -36 1.877 1 98.5 508 PRO A O 1
ATOM 3904 N N . LEU A 1 509 ? 2.996 -34.281 2.814 1 98.81 509 LEU A N 1
ATOM 3905 C CA . LEU A 1 509 ? 1.684 -34.844 2.547 1 98.81 509 LEU A CA 1
ATOM 3906 C C . LEU A 1 509 ? 1.431 -34.938 1.046 1 98.81 509 LEU A C 1
ATOM 3908 O O . LEU A 1 509 ? 0.915 -35.969 0.567 1 98.81 509 LEU A O 1
ATOM 3912 N N . LEU A 1 510 ? 1.762 -33.875 0.339 1 98.81 510 LEU A N 1
ATOM 3913 C CA . LEU A 1 510 ? 1.544 -33.875 -1.104 1 98.81 510 LEU A CA 1
ATOM 3914 C C . LEU A 1 510 ? 2.35 -34.969 -1.78 1 98.81 510 LEU A C 1
ATOM 3916 O O . LEU A 1 510 ? 1.873 -35.594 -2.73 1 98.81 510 LEU A O 1
ATOM 3920 N N . GLU A 1 511 ? 3.566 -35.188 -1.296 1 98.62 511 GLU A N 1
ATOM 3921 C CA . GLU A 1 511 ? 4.391 -36.281 -1.826 1 98.62 511 GLU A CA 1
ATOM 3922 C C . GLU A 1 511 ? 3.75 -37.625 -1.562 1 98.62 511 GLU A C 1
ATOM 3924 O O . GLU A 1 511 ? 3.703 -38.5 -2.449 1 98.62 511 GLU A O 1
ATOM 3929 N N . GLU A 1 512 ? 3.238 -37.812 -0.422 1 98.56 512 GLU A N 1
ATOM 3930 C CA . GLU A 1 512 ? 2.611 -39.062 -0.009 1 98.56 512 GLU A CA 1
ATOM 3931 C C . GLU A 1 512 ? 1.415 -39.406 -0.894 1 98.56 512 GLU A C 1
ATOM 3933 O O . GLU A 1 512 ? 1.171 -40.562 -1.198 1 98.56 512 GLU A O 1
ATOM 3938 N N . LEU A 1 513 ? 0.654 -38.406 -1.348 1 98.75 513 LEU A N 1
ATOM 3939 C CA . LEU A 1 513 ? -0.561 -38.625 -2.129 1 98.75 513 LEU A CA 1
ATOM 3940 C C . LEU A 1 513 ? -0.238 -39.25 -3.482 1 98.75 513 LEU A C 1
ATOM 3942 O O . LEU A 1 513 ? -1.094 -39.875 -4.094 1 98.75 513 LEU A O 1
ATOM 3946 N N . LYS A 1 514 ? 0.963 -39.125 -3.988 1 98.19 514 LYS A N 1
ATOM 3947 C CA . LYS A 1 514 ? 1.34 -39.656 -5.293 1 98.19 514 LYS A CA 1
ATOM 3948 C C . LYS A 1 514 ? 1.212 -41.188 -5.316 1 98.19 514 LYS A C 1
ATOM 3950 O O . LYS A 1 514 ? 1.043 -41.781 -6.383 1 98.19 514 LYS A O 1
ATOM 3955 N N . ALA A 1 515 ? 1.312 -41.781 -4.148 1 98.12 515 ALA A N 1
ATOM 3956 C CA . ALA A 1 515 ? 1.353 -43.219 -4.051 1 98.12 515 ALA A CA 1
ATOM 3957 C C . ALA A 1 515 ? 0.019 -43.844 -4.465 1 98.12 515 ALA A C 1
ATOM 3959 O O . ALA A 1 515 ? -0.018 -44.938 -5.031 1 98.12 515 ALA A O 1
ATOM 3960 N N . ASP A 1 516 ? -1.091 -43.156 -4.258 1 98.06 516 ASP A N 1
ATOM 3961 C CA . ASP A 1 516 ? -2.369 -43.844 -4.465 1 98.06 516 ASP A CA 1
ATOM 3962 C C . ASP A 1 516 ? -3.42 -42.844 -5 1 98.06 516 ASP A C 1
ATOM 3964 O O . ASP A 1 516 ? -4.621 -43.125 -4.934 1 98.06 516 ASP A O 1
ATOM 3968 N N . HIS A 1 517 ? -3.025 -41.688 -5.434 1 98.56 517 HIS A N 1
ATOM 3969 C CA . HIS A 1 517 ? -3.928 -40.719 -6.055 1 98.56 517 HIS A CA 1
ATOM 3970 C C . HIS A 1 517 ? -3.494 -40.406 -7.48 1 98.56 517 HIS A C 1
ATOM 3972 O O . HIS A 1 517 ? -2.316 -40.531 -7.82 1 98.56 517 HIS A O 1
ATOM 3978 N N . GLU A 1 518 ? -4.453 -39.938 -8.312 1 97.94 518 GLU A N 1
ATOM 3979 C CA . GLU A 1 518 ? -4.234 -39.594 -9.711 1 97.94 518 GLU A CA 1
ATOM 3980 C C . GLU A 1 518 ? -4.609 -38.125 -9.984 1 97.94 518 GLU A C 1
ATOM 3982 O O . GLU A 1 518 ? -4.074 -37.5 -10.898 1 97.94 518 GLU A O 1
ATOM 3987 N N . VAL A 1 519 ? -5.566 -37.656 -9.219 1 98.69 519 VAL A N 1
ATOM 3988 C CA . VAL A 1 519 ? -6.094 -36.312 -9.414 1 98.69 519 VAL A CA 1
ATOM 3989 C C . VAL A 1 519 ? -6.148 -35.594 -8.07 1 98.69 519 VAL A C 1
ATOM 3991 O O . VAL A 1 519 ? -6.57 -36.156 -7.062 1 98.69 519 VAL A O 1
ATOM 3994 N N . VAL A 1 520 ? -5.625 -34.406 -7.988 1 98.88 520 VAL A N 1
ATOM 3995 C CA . VAL A 1 520 ? -5.82 -33.5 -6.875 1 98.88 520 VAL A CA 1
ATOM 3996 C C . VAL A 1 520 ? -6.676 -32.312 -7.32 1 98.88 520 VAL A C 1
ATOM 3998 O O . VAL A 1 520 ? -6.406 -31.703 -8.359 1 98.88 520 VAL A O 1
ATOM 4001 N N . ALA A 1 521 ? -7.762 -32.031 -6.656 1 98.94 521 ALA A N 1
ATOM 4002 C CA . ALA A 1 521 ? -8.609 -30.844 -6.891 1 98.94 521 ALA A CA 1
ATOM 4003 C C . ALA A 1 521 ? -8.492 -29.844 -5.746 1 98.94 521 ALA A C 1
ATOM 4005 O O . ALA A 1 521 ? -8.688 -30.203 -4.582 1 98.94 521 ALA A O 1
ATOM 4006 N N . THR A 1 522 ? -8.086 -28.672 -6.043 1 98.94 522 THR A N 1
ATOM 4007 C CA . THR A 1 522 ? -8.109 -27.609 -5.051 1 98.94 522 THR A CA 1
ATOM 4008 C C . THR A 1 522 ? -9.352 -26.734 -5.227 1 98.94 522 THR A C 1
ATOM 4010 O O . THR A 1 522 ? -9.773 -26.469 -6.352 1 98.94 522 THR A O 1
ATOM 4013 N N . ILE A 1 523 ? -10.008 -26.391 -4.168 1 98.81 523 ILE A N 1
ATOM 4014 C CA . ILE A 1 523 ? -11.188 -25.531 -4.172 1 98.81 523 ILE A CA 1
ATOM 4015 C C . ILE A 1 523 ? -10.945 -24.328 -3.27 1 98.81 523 ILE A C 1
ATOM 4017 O O . ILE A 1 523 ? -10.664 -24.469 -2.078 1 98.81 523 ILE A O 1
ATOM 4021 N N . GLU A 1 524 ? -10.992 -23.141 -3.799 1 98.38 524 GLU A N 1
ATOM 4022 C CA . GLU A 1 524 ? -10.828 -21.938 -2.99 1 98.38 524 GLU A CA 1
ATOM 4023 C C . GLU A 1 524 ? -11.867 -20.875 -3.346 1 98.38 524 GLU A C 1
ATOM 4025 O O . GLU A 1 524 ? -12.305 -20.781 -4.496 1 98.38 524 GLU A O 1
ATOM 4030 N N . ASP A 1 525 ? -12.32 -20.125 -2.344 1 97.44 525 ASP A N 1
ATOM 4031 C CA . ASP A 1 525 ? -13.211 -18.969 -2.449 1 97.44 525 ASP A CA 1
ATOM 4032 C C . ASP A 1 525 ? -12.422 -17.688 -2.752 1 97.44 525 ASP A C 1
ATOM 4034 O O . ASP A 1 525 ? -12.383 -16.766 -1.934 1 97.44 525 ASP A O 1
ATOM 4038 N N . GLY A 1 526 ? -11.781 -17.609 -3.918 1 96.94 526 GLY A N 1
ATOM 4039 C CA . GLY A 1 526 ? -10.906 -16.531 -4.332 1 96.94 526 GLY A CA 1
ATOM 4040 C C . GLY A 1 526 ? -10.414 -16.672 -5.758 1 96.94 526 GLY A C 1
ATOM 4041 O O . GLY A 1 526 ? -10.82 -17.594 -6.473 1 96.94 526 GLY A O 1
ATOM 4042 N N . VAL A 1 527 ? -9.602 -15.797 -6.215 1 97.44 527 VAL A N 1
ATOM 4043 C CA . VAL A 1 527 ? -9.141 -15.75 -7.598 1 97.44 527 VAL A CA 1
ATOM 4044 C C . VAL A 1 527 ? -8.078 -16.828 -7.824 1 97.44 527 VAL A C 1
ATOM 4046 O O . VAL A 1 527 ? -7.289 -17.125 -6.93 1 97.44 527 VAL A O 1
ATOM 4049 N N . LEU A 1 528 ? -8 -17.328 -9.023 1 97.88 528 LEU A N 1
ATOM 4050 C CA . LEU A 1 528 ? -7.07 -18.391 -9.391 1 97.88 528 LEU A CA 1
ATOM 4051 C C . LEU A 1 528 ? -5.656 -17.844 -9.547 1 97.88 528 LEU A C 1
ATOM 4053 O O . LEU A 1 528 ? -4.691 -18.484 -9.109 1 97.88 528 LEU A O 1
ATOM 4057 N N . ASP A 1 529 ? -5.488 -16.641 -10.148 1 97.75 529 ASP A N 1
ATOM 4058 C CA . ASP A 1 529 ? -4.18 -16.062 -10.406 1 97.75 529 ASP A CA 1
ATOM 4059 C C . ASP A 1 529 ? -3.488 -15.664 -9.102 1 97.75 529 ASP A C 1
ATOM 4061 O O . ASP A 1 529 ? -3.947 -14.758 -8.398 1 97.75 529 ASP A O 1
ATOM 4065 N N . GLY A 1 530 ? -2.402 -16.312 -8.789 1 97.38 530 GLY A N 1
ATOM 4066 C CA . GLY A 1 530 ? -1.717 -16.078 -7.531 1 97.38 530 GLY A CA 1
ATOM 4067 C C . GLY A 1 530 ? -2.383 -16.75 -6.352 1 97.38 530 GLY A C 1
ATOM 4068 O O . GLY A 1 530 ? -1.992 -16.547 -5.203 1 97.38 530 GLY A O 1
ATOM 4069 N N . GLY A 1 531 ? -3.402 -17.656 -6.625 1 97.88 531 GLY A N 1
ATOM 4070 C CA . GLY A 1 531 ? -4.191 -18.281 -5.582 1 97.88 531 GLY A CA 1
ATOM 4071 C C . GLY A 1 531 ? -3.518 -19.516 -4.992 1 97.88 531 GLY A C 1
ATOM 4072 O O . GLY A 1 531 ? -2.383 -19.828 -5.348 1 97.88 531 GLY A O 1
ATOM 4073 N N . PHE A 1 532 ? -4.215 -20.156 -4.078 1 98.12 532 PHE A N 1
ATOM 4074 C CA . PHE A 1 532 ? -3.734 -21.328 -3.342 1 98.12 532 PHE A CA 1
ATOM 4075 C C . PHE A 1 532 ? -3.484 -22.5 -4.281 1 98.12 532 PHE A C 1
ATOM 4077 O O . PHE A 1 532 ? -2.453 -23.172 -4.188 1 98.12 532 PHE A O 1
ATOM 4084 N N . GLY A 1 533 ? -4.406 -22.719 -5.195 1 98.69 533 GLY A N 1
ATOM 4085 C CA . GLY A 1 533 ? -4.348 -23.875 -6.09 1 98.69 533 GLY A CA 1
ATOM 4086 C C . GLY A 1 533 ? -3.115 -23.875 -6.973 1 98.69 533 GLY A C 1
ATOM 4087 O O . GLY A 1 533 ? -2.58 -24.938 -7.289 1 98.69 533 GLY A O 1
ATOM 4088 N N . GLU A 1 534 ? -2.623 -22.688 -7.348 1 98.56 534 GLU A N 1
ATOM 4089 C CA . GLU A 1 534 ? -1.458 -22.578 -8.219 1 98.56 534 GLU A CA 1
ATOM 4090 C C . GLU A 1 534 ? -0.205 -23.125 -7.535 1 98.56 534 GLU A C 1
ATOM 4092 O O . GLU A 1 534 ? 0.667 -23.703 -8.188 1 98.56 534 GLU A O 1
ATOM 4097 N N . ARG A 1 535 ? -0.123 -22.953 -6.254 1 98.12 535 ARG A N 1
ATOM 4098 C CA . ARG A 1 535 ? 1 -23.484 -5.488 1 98.12 535 ARG A CA 1
ATOM 4099 C C . ARG A 1 535 ? 1.019 -25.016 -5.527 1 98.12 535 ARG A C 1
ATOM 4101 O O . ARG A 1 535 ? 2.078 -25.625 -5.68 1 98.12 535 ARG A O 1
ATOM 4108 N N . ILE A 1 536 ? -0.157 -25.609 -5.391 1 98.81 536 ILE A N 1
ATOM 4109 C CA . ILE A 1 536 ? -0.289 -27.062 -5.445 1 98.81 536 ILE A CA 1
ATOM 4110 C C . ILE A 1 536 ? 0.031 -27.547 -6.852 1 98.81 536 ILE A C 1
ATOM 4112 O O . ILE A 1 536 ? 0.719 -28.562 -7.02 1 98.81 536 ILE A O 1
ATOM 4116 N N . ALA A 1 537 ? -0.448 -26.812 -7.875 1 98.81 537 ALA A N 1
ATOM 4117 C CA . ALA A 1 537 ? -0.17 -27.172 -9.266 1 98.81 537 ALA A CA 1
ATOM 4118 C C . ALA A 1 537 ? 1.33 -27.156 -9.547 1 98.81 537 ALA A C 1
ATOM 4120 O O . ALA A 1 537 ? 1.847 -28.047 -10.227 1 98.81 537 ALA A O 1
ATOM 4121 N N . ARG A 1 538 ? 2.064 -26.188 -9.031 1 98.69 538 ARG A N 1
ATOM 4122 C CA . ARG A 1 538 ? 3.51 -26.125 -9.227 1 98.69 538 ARG A CA 1
ATOM 4123 C C . ARG A 1 538 ? 4.207 -27.328 -8.602 1 98.69 538 ARG A C 1
ATOM 4125 O O . ARG A 1 538 ? 5.117 -27.906 -9.195 1 98.69 538 ARG A O 1
ATOM 4132 N N . PHE A 1 539 ? 3.736 -27.688 -7.363 1 98.56 539 PHE A N 1
ATOM 4133 C CA . PHE A 1 539 ? 4.363 -28.812 -6.668 1 98.56 539 PHE A CA 1
ATOM 4134 C C . PHE A 1 539 ? 4.293 -30.078 -7.512 1 98.56 539 PHE A C 1
ATOM 4136 O O . PHE A 1 539 ? 5.281 -30.797 -7.625 1 98.56 539 PHE A O 1
ATOM 4143 N N . TYR A 1 540 ? 3.18 -30.328 -8.133 1 98.75 540 TYR A N 1
ATOM 4144 C CA . TYR A 1 540 ? 2.975 -31.594 -8.852 1 98.75 540 TYR A CA 1
ATOM 4145 C C . TYR A 1 540 ? 3.404 -31.453 -10.305 1 98.75 540 TYR A C 1
ATOM 4147 O O . TYR A 1 540 ? 3.387 -32.438 -11.055 1 98.75 540 TYR A O 1
ATOM 4155 N N . GLY A 1 541 ? 3.793 -30.234 -10.742 1 98.31 541 GLY A N 1
ATOM 4156 C CA . GLY A 1 541 ? 4.125 -29.922 -12.133 1 98.31 541 GLY A CA 1
ATOM 4157 C C . GLY A 1 541 ? 5.059 -30.953 -12.758 1 98.31 541 GLY A C 1
ATOM 4158 O O . GLY A 1 541 ? 4.863 -31.359 -13.898 1 98.31 541 GLY A O 1
ATOM 4159 N N . PRO A 1 542 ? 6.07 -31.406 -12.062 1 97.62 542 PRO A N 1
ATOM 4160 C CA . PRO A 1 542 ? 7.055 -32.344 -12.625 1 97.62 542 PRO A CA 1
ATOM 4161 C C . PRO A 1 542 ? 6.566 -33.781 -12.641 1 97.62 542 PRO A C 1
ATOM 4163 O O . PRO A 1 542 ? 7.289 -34.688 -13.094 1 97.62 542 PRO A O 1
ATOM 4166 N N . SER A 1 543 ? 5.359 -34.062 -12.156 1 97.31 543 SER A N 1
ATOM 4167 C CA . SER A 1 543 ? 4.871 -35.438 -12.023 1 97.31 543 SER A CA 1
ATOM 4168 C C . SER A 1 543 ? 3.689 -35.688 -12.953 1 97.31 543 SER A C 1
ATOM 4170 O O . SER A 1 543 ? 3.334 -34.844 -13.766 1 97.31 543 SER A O 1
ATOM 4172 N N . THR A 1 544 ? 3.084 -36.875 -12.883 1 95.5 544 THR A N 1
ATOM 4173 C CA . THR A 1 544 ? 1.945 -37.25 -13.719 1 95.5 544 THR A CA 1
ATOM 4174 C C . THR A 1 544 ? 0.632 -36.969 -13 1 95.5 544 THR A C 1
ATOM 4176 O O . THR A 1 544 ? -0.448 -37.188 -13.555 1 95.5 544 THR A O 1
ATOM 4179 N N . MET A 1 545 ? 0.795 -36.531 -11.719 1 98.12 545 MET A N 1
ATOM 4180 C CA . MET A 1 545 ? -0.408 -36.156 -10.984 1 98.12 545 MET A CA 1
ATOM 4181 C C . MET A 1 545 ? -1.159 -35.031 -11.695 1 98.12 545 MET A C 1
ATOM 4183 O O . MET A 1 545 ? -0.572 -34 -12.039 1 98.12 545 MET A O 1
ATOM 4187 N N . LYS A 1 546 ? -2.422 -35.188 -12 1 98.69 546 LYS A N 1
ATOM 4188 C CA . LYS A 1 546 ? -3.238 -34.125 -12.555 1 98.69 546 LYS A CA 1
ATOM 4189 C C . LYS A 1 546 ? -3.775 -33.219 -11.445 1 98.69 546 LYS A C 1
ATOM 4191 O O . LYS A 1 546 ? -4.141 -33.688 -10.367 1 98.69 546 LYS A O 1
ATOM 4196 N N . VAL A 1 547 ? -3.758 -31.938 -11.648 1 98.88 547 VAL A N 1
ATOM 4197 C CA . VAL A 1 547 ? -4.234 -30.969 -10.656 1 98.88 547 VAL A CA 1
ATOM 4198 C C . VAL A 1 547 ? -5.316 -30.094 -11.273 1 98.88 547 VAL A C 1
ATOM 4200 O O . VAL A 1 547 ? -5.102 -29.469 -12.32 1 98.88 547 VAL A O 1
ATOM 4203 N N . LEU A 1 548 ? -6.523 -30.094 -10.742 1 98.88 548 LEU A N 1
ATOM 4204 C CA . LEU A 1 548 ? -7.594 -29.156 -11.078 1 98.88 548 LEU A CA 1
ATOM 4205 C C . LEU A 1 548 ? -7.707 -28.047 -10.039 1 98.88 548 LEU A C 1
ATOM 4207 O O . LEU A 1 548 ? -7.871 -28.328 -8.844 1 98.88 548 LEU A O 1
ATOM 4211 N N . CYS A 1 549 ? -7.582 -26.828 -10.445 1 98.88 549 CYS A N 1
ATOM 4212 C CA . CYS A 1 549 ? -7.727 -25.703 -9.539 1 98.88 549 CYS A CA 1
ATOM 4213 C C . CYS A 1 549 ? -9.07 -25.016 -9.742 1 98.88 549 CYS A C 1
ATOM 4215 O O . CYS A 1 549 ? -9.367 -24.516 -10.828 1 98.88 549 CYS A O 1
ATOM 4217 N N . PHE A 1 550 ? -9.906 -25 -8.727 1 98.88 550 PHE A N 1
ATOM 4218 C CA . PHE A 1 550 ? -11.211 -24.359 -8.789 1 98.88 550 PHE A CA 1
ATOM 4219 C C . PHE A 1 550 ? -11.211 -23.062 -7.992 1 98.88 550 PHE A C 1
ATOM 4221 O O . PHE A 1 550 ? -10.922 -23.047 -6.797 1 98.88 550 PHE A O 1
ATOM 4228 N N . GLY A 1 551 ? -11.422 -21.938 -8.531 1 98.5 551 GLY A N 1
ATOM 4229 C CA . GLY A 1 551 ? -11.523 -20.578 -8.062 1 98.5 551 GLY A CA 1
ATOM 4230 C C . GLY A 1 551 ? -12.102 -19.625 -9.102 1 98.5 551 GLY A C 1
ATOM 4231 O O . GLY A 1 551 ? -12.594 -20.062 -10.148 1 98.5 551 GLY A O 1
ATOM 4232 N N . VAL A 1 552 ? -12.078 -18.391 -8.844 1 97.94 552 VAL A N 1
ATOM 4233 C CA . VAL A 1 552 ? -12.672 -17.438 -9.766 1 97.94 552 VAL A CA 1
ATOM 4234 C C . VAL A 1 552 ? -11.602 -16.891 -10.711 1 97.94 552 VAL A C 1
ATOM 4236 O O . VAL A 1 552 ? -10.453 -16.703 -10.312 1 97.94 552 VAL A O 1
ATOM 4239 N N . LYS A 1 553 ? -11.977 -16.609 -11.938 1 97.38 553 LYS A N 1
ATOM 4240 C CA . LYS A 1 553 ? -11.07 -16.016 -12.914 1 97.38 553 LYS A CA 1
ATOM 4241 C C . LYS A 1 553 ? -10.719 -14.578 -12.523 1 97.38 553 LYS A C 1
ATOM 4243 O O . LYS A 1 553 ? -11.523 -13.883 -11.898 1 97.38 553 LYS A O 1
ATOM 4248 N N . LYS A 1 554 ? -9.555 -14.203 -12.914 1 96.25 554 LYS A N 1
ATOM 4249 C CA . LYS A 1 554 ? -9.102 -12.836 -12.68 1 96.25 554 LYS A CA 1
ATOM 4250 C C . LYS A 1 554 ? -9.852 -11.852 -13.562 1 96.25 554 LYS A C 1
ATOM 4252 O O . LYS A 1 554 ? -9.688 -11.859 -14.789 1 96.25 554 LYS A O 1
ATOM 4257 N N . GLN A 1 555 ? -10.688 -11.039 -12.93 1 94.44 555 GLN A N 1
ATOM 4258 C CA . GLN A 1 555 ? -11.445 -9.984 -13.602 1 94.44 555 GLN A CA 1
ATOM 4259 C C . GLN A 1 555 ? -11.922 -8.938 -12.602 1 94.44 555 GLN A C 1
ATOM 4261 O O . GLN A 1 555 ? -11.859 -9.148 -11.391 1 94.44 555 GLN A O 1
ATOM 4266 N N . LEU A 1 556 ? -12.305 -7.824 -13.141 1 92.06 556 LEU A N 1
ATOM 4267 C CA . LEU A 1 556 ? -13.023 -6.859 -12.32 1 92.06 556 LEU A CA 1
ATOM 4268 C C . LEU A 1 556 ? -14.508 -7.211 -12.234 1 92.06 556 LEU A C 1
ATOM 4270 O O . LEU A 1 556 ? -15.188 -7.293 -13.266 1 92.06 556 LEU A O 1
ATOM 4274 N N . TYR A 1 557 ? -14.977 -7.508 -11.094 1 93.88 557 TYR A N 1
ATOM 4275 C CA . TYR A 1 557 ? -16.375 -7.867 -10.891 1 93.88 557 TYR A CA 1
ATOM 4276 C C . TYR A 1 557 ? -17.156 -6.703 -10.297 1 93.88 557 TYR A C 1
ATOM 4278 O O . TYR A 1 557 ? -16.656 -5.996 -9.422 1 93.88 557 TYR A O 1
ATOM 4286 N N . ASP A 1 558 ? -18.312 -6.441 -10.859 1 92.56 558 ASP A N 1
ATOM 4287 C CA . ASP A 1 558 ? -19.172 -5.371 -10.367 1 92.56 558 ASP A CA 1
ATOM 4288 C C . ASP A 1 558 ? -20.578 -5.883 -10.078 1 92.56 558 ASP A C 1
ATOM 4290 O O . ASP A 1 558 ? -21.266 -6.34 -10.984 1 92.56 558 ASP A O 1
ATOM 4294 N N . ARG A 1 559 ? -21.094 -5.773 -8.906 1 92.38 559 ARG A N 1
ATOM 4295 C CA . ARG A 1 559 ? -22.438 -6.145 -8.492 1 92.38 559 ARG A CA 1
ATOM 4296 C C . ARG A 1 559 ? -22.875 -7.445 -9.156 1 92.38 559 ARG A C 1
ATOM 4298 O O . ARG A 1 559 ? -23.953 -7.508 -9.75 1 92.38 559 ARG A O 1
ATOM 4305 N N . TYR A 1 560 ? -21.953 -8.414 -9 1 93.69 560 TYR A N 1
ATOM 4306 C CA . TYR A 1 560 ? -22.203 -9.68 -9.688 1 93.69 560 TYR A CA 1
ATOM 4307 C C . TYR A 1 560 ? -23.203 -10.531 -8.922 1 93.69 560 TYR A C 1
ATOM 4309 O O . TYR A 1 560 ? -23.375 -10.367 -7.715 1 93.69 560 TYR A O 1
ATOM 4317 N N . ASP A 1 561 ? -23.906 -11.406 -9.719 1 94.75 561 ASP A N 1
ATOM 4318 C CA . ASP A 1 561 ? -24.734 -12.461 -9.133 1 94.75 561 ASP A CA 1
ATOM 4319 C C . ASP A 1 561 ? -23.891 -13.672 -8.742 1 94.75 561 ASP A C 1
ATOM 4321 O O . ASP A 1 561 ? -23.25 -14.289 -9.602 1 94.75 561 ASP A O 1
ATOM 4325 N N . VAL A 1 562 ? -23.875 -14.031 -7.488 1 96.19 562 VAL A N 1
ATOM 4326 C CA . VAL A 1 562 ? -22.984 -15.07 -6.977 1 96.19 562 VAL A CA 1
ATOM 4327 C C . VAL A 1 562 ? -23.312 -16.406 -7.652 1 96.19 562 VAL A C 1
ATOM 4329 O O . VAL A 1 562 ? -22.406 -17.156 -8.016 1 96.19 562 VAL A O 1
ATOM 4332 N N . ALA A 1 563 ? -24.578 -16.703 -7.781 1 97.25 563 ALA A N 1
ATOM 4333 C CA . ALA A 1 563 ? -24.969 -17.953 -8.414 1 97.25 563 ALA A CA 1
ATOM 4334 C C . ALA A 1 563 ? -24.422 -18.047 -9.836 1 97.25 563 ALA A C 1
ATOM 4336 O O . ALA A 1 563 ? -23.906 -19.094 -10.25 1 97.25 563 ALA A O 1
ATOM 4337 N N . GLN A 1 564 ? -24.531 -16.953 -10.508 1 97.75 564 GLN A N 1
ATOM 4338 C CA . GLN A 1 564 ? -24.031 -16.922 -11.875 1 97.75 564 GLN A CA 1
ATOM 4339 C C . GLN A 1 564 ? -22.516 -16.984 -11.906 1 97.75 564 GLN A C 1
ATOM 4341 O O . GLN A 1 564 ? -21.922 -17.641 -12.766 1 97.75 564 GLN A O 1
ATOM 4346 N N . LEU A 1 565 ? -21.906 -16.281 -10.992 1 97.62 565 LEU A N 1
ATOM 4347 C CA . LEU A 1 565 ? -20.438 -16.312 -10.891 1 97.62 565 LEU A CA 1
ATOM 4348 C C . LEU A 1 565 ? -19.938 -17.734 -10.672 1 97.62 565 LEU A C 1
ATOM 4350 O O . LEU A 1 565 ? -18.938 -18.141 -11.258 1 97.62 565 LEU A O 1
ATOM 4354 N N . LEU A 1 566 ? -20.625 -18.484 -9.789 1 98.25 566 LEU A N 1
ATOM 4355 C CA . LEU A 1 566 ? -20.25 -19.875 -9.516 1 98.25 566 LEU A CA 1
ATOM 4356 C C . LEU A 1 566 ? -20.344 -20.703 -10.789 1 98.25 566 LEU A C 1
ATOM 4358 O O . LEU A 1 566 ? -19.438 -21.484 -11.094 1 98.25 566 LEU A O 1
ATOM 4362 N N . VAL A 1 567 ? -21.391 -20.531 -11.539 1 98.56 567 VAL A N 1
ATOM 4363 C CA . VAL A 1 567 ? -21.594 -21.297 -12.766 1 98.56 567 VAL A CA 1
ATOM 4364 C C . VAL A 1 567 ? -20.516 -20.938 -13.789 1 98.56 567 VAL A C 1
ATOM 4366 O O . VAL A 1 567 ? -19.891 -21.812 -14.375 1 98.56 567 VAL A O 1
ATOM 4369 N N . ASP A 1 568 ? -20.266 -19.625 -13.883 1 98.12 568 ASP A N 1
ATOM 4370 C CA . ASP A 1 568 ? -19.328 -19.125 -14.891 1 98.12 568 ASP A CA 1
ATOM 4371 C C . ASP A 1 568 ? -17.906 -19.609 -14.609 1 98.12 568 ASP A C 1
ATOM 4373 O O . ASP A 1 568 ? -17.078 -19.672 -15.523 1 98.12 568 ASP A O 1
ATOM 4377 N N . ASN A 1 569 ? -17.656 -20.016 -13.406 1 98.5 569 ASN A N 1
ATOM 4378 C CA . ASN A 1 569 ? -16.297 -20.391 -13.031 1 98.5 569 ASN A CA 1
ATOM 4379 C C . ASN A 1 569 ? -16.203 -21.859 -12.648 1 98.5 569 ASN A C 1
ATOM 4381 O O . ASN A 1 569 ? -15.219 -22.312 -12.062 1 98.5 569 ASN A O 1
ATOM 4385 N N . HIS A 1 570 ? -17.328 -22.672 -12.938 1 98.56 570 HIS A N 1
ATOM 4386 C CA . HIS A 1 570 ? -17.406 -24.109 -12.672 1 98.56 570 HIS A CA 1
ATOM 4387 C C . HIS A 1 570 ? -17.172 -24.391 -11.188 1 98.56 570 HIS A C 1
ATOM 4389 O O . HIS A 1 570 ? -16.406 -25.281 -10.836 1 98.56 570 HIS A O 1
ATOM 4395 N N . LEU A 1 571 ? -17.859 -23.625 -10.367 1 98.56 571 LEU A N 1
ATOM 4396 C CA . LEU A 1 571 ? -17.672 -23.734 -8.922 1 98.56 571 LEU A CA 1
ATOM 4397 C C . LEU A 1 571 ? -18.891 -24.344 -8.25 1 98.56 571 LEU A C 1
ATOM 4399 O O . LEU A 1 571 ? -18.969 -24.422 -7.023 1 98.56 571 LEU A O 1
ATOM 4403 N N . THR A 1 572 ? -19.875 -24.734 -9.102 1 98.56 572 THR A N 1
ATOM 4404 C CA . THR A 1 572 ? -20.938 -25.516 -8.492 1 98.56 572 THR A CA 1
ATOM 4405 C C . THR A 1 572 ? -20.453 -26.938 -8.164 1 98.56 572 THR A C 1
ATOM 4407 O O . THR A 1 572 ? -19.531 -27.438 -8.812 1 98.56 572 THR A O 1
ATOM 4410 N N . GLU A 1 573 ? -21.094 -27.562 -7.176 1 98.44 573 GLU A N 1
ATOM 4411 C CA . GLU A 1 573 ? -20.703 -28.906 -6.793 1 98.44 573 GLU A CA 1
ATOM 4412 C C . GLU A 1 573 ? -20.797 -29.875 -7.98 1 98.44 573 GLU A C 1
ATOM 4414 O O . GLU A 1 573 ? -19.891 -30.688 -8.188 1 98.44 573 GLU A O 1
ATOM 4419 N N . GLU A 1 574 ? -21.812 -29.703 -8.758 1 98.38 574 GLU A N 1
ATOM 4420 C CA . GLU A 1 574 ? -22.031 -30.547 -9.93 1 98.38 574 GLU A CA 1
ATOM 4421 C C . GLU A 1 574 ? -20.922 -30.359 -10.961 1 98.38 574 GLU A C 1
ATOM 4423 O O . GLU A 1 574 ? -20.406 -31.328 -11.508 1 98.38 574 GLU A O 1
ATOM 4428 N N . GLN A 1 575 ? -20.562 -29.156 -11.188 1 98.81 575 GLN A N 1
ATOM 4429 C CA . GLN A 1 575 ? -19.547 -28.859 -12.18 1 98.81 575 GLN A CA 1
ATOM 4430 C C . GLN A 1 575 ? -18.172 -29.375 -11.734 1 98.81 575 GLN A C 1
ATOM 4432 O O . GLN A 1 575 ? -17.422 -29.922 -12.539 1 98.81 575 GLN A O 1
ATOM 4437 N N . ILE A 1 576 ? -17.844 -29.188 -10.445 1 98.88 576 ILE A N 1
ATOM 4438 C CA . ILE A 1 576 ? -16.578 -29.656 -9.914 1 98.88 576 ILE A CA 1
ATOM 4439 C C . ILE A 1 576 ? -16.469 -31.172 -10.055 1 98.88 576 ILE A C 1
ATOM 4441 O O . ILE A 1 576 ? -15.453 -31.688 -10.523 1 98.88 576 ILE A O 1
ATOM 4445 N N . VAL A 1 577 ? -17.547 -31.859 -9.688 1 98.75 577 VAL A N 1
ATOM 4446 C CA . VAL A 1 577 ? -17.562 -33.312 -9.758 1 98.75 577 VAL A CA 1
ATOM 4447 C C . VAL A 1 577 ? -17.391 -33.75 -11.203 1 98.75 577 VAL A C 1
ATOM 4449 O O . VAL A 1 577 ? -16.625 -34.688 -11.492 1 98.75 577 VAL A O 1
ATOM 4452 N N . ALA A 1 578 ? -18.094 -33.125 -12.117 1 98.62 578 ALA A N 1
ATOM 4453 C CA . ALA A 1 578 ? -18.016 -33.469 -13.531 1 98.62 578 ALA A CA 1
ATOM 4454 C C . ALA A 1 578 ? -16.594 -33.281 -14.062 1 98.62 578 ALA A C 1
ATOM 4456 O O . ALA A 1 578 ? -16.094 -34.094 -14.836 1 98.62 578 ALA A O 1
ATOM 4457 N N . ASP A 1 579 ? -15.984 -32.188 -13.688 1 98.69 579 ASP A N 1
ATOM 4458 C CA . ASP A 1 579 ? -14.625 -31.922 -14.133 1 98.69 579 ASP A CA 1
ATOM 4459 C C . ASP A 1 579 ? -13.641 -32.938 -13.586 1 98.69 579 ASP A C 1
ATOM 4461 O O . ASP A 1 579 ? -12.719 -33.375 -14.289 1 98.69 579 ASP A O 1
ATOM 4465 N N . ILE A 1 580 ? -13.75 -33.281 -12.297 1 98.62 580 ILE A N 1
ATOM 4466 C CA . ILE A 1 580 ? -12.891 -34.312 -11.68 1 98.62 580 ILE A CA 1
ATOM 4467 C C . ILE A 1 580 ? -13.047 -35.625 -12.414 1 98.62 580 ILE A C 1
ATOM 4469 O O . ILE A 1 580 ? -12.055 -36.281 -12.734 1 98.62 580 ILE A O 1
ATOM 4473 N N . GLN A 1 581 ? -14.266 -36.031 -12.734 1 97.62 581 GLN A N 1
ATOM 4474 C CA . GLN A 1 581 ? -14.531 -37.281 -13.438 1 97.62 581 GLN A CA 1
ATOM 4475 C C . GLN A 1 581 ? -13.898 -37.281 -14.828 1 97.62 581 GLN A C 1
ATOM 4477 O O . GLN A 1 581 ? -13.336 -38.281 -15.258 1 97.62 581 GLN A O 1
ATOM 4482 N N . ALA A 1 582 ? -14.016 -36.156 -15.445 1 97.44 582 ALA A N 1
ATOM 4483 C CA . ALA A 1 582 ? -13.43 -36.031 -16.766 1 97.44 582 ALA A CA 1
ATOM 4484 C C . ALA A 1 582 ? -11.914 -36.188 -16.719 1 97.44 582 ALA A C 1
ATOM 4486 O O . ALA A 1 582 ? -11.312 -36.75 -17.656 1 97.44 582 ALA A O 1
ATOM 4487 N N . ALA A 1 583 ? -11.297 -35.75 -15.641 1 97.06 583 ALA A N 1
ATOM 4488 C CA . ALA A 1 583 ? -9.844 -35.844 -15.484 1 97.06 583 ALA A CA 1
ATOM 4489 C C . ALA A 1 583 ? -9.398 -37.281 -15.203 1 97.06 583 ALA A C 1
ATOM 4491 O O . ALA A 1 583 ? -8.25 -37.625 -15.453 1 97.06 583 ALA A O 1
ATOM 4492 N N . LEU A 1 584 ? -10.258 -38.094 -14.672 1 95.5 584 LEU A N 1
ATOM 4493 C CA . LEU A 1 584 ? -9.961 -39.469 -14.359 1 95.5 584 LEU A CA 1
ATOM 4494 C C . LEU A 1 584 ? -10.031 -40.344 -15.617 1 95.5 584 LEU A C 1
ATOM 4496 O O . LEU A 1 584 ? -9.445 -41.406 -15.672 1 95.5 584 LEU A O 1
ATOM 4500 N N . SER A 1 585 ? -10.789 -39.906 -16.641 1 87.5 585 SER A N 1
ATOM 4501 C CA . SER A 1 585 ? -10.961 -40.656 -17.859 1 87.5 585 SER A CA 1
ATOM 4502 C C . SER A 1 585 ? -9.789 -40.469 -18.812 1 87.5 585 SER A C 1
ATOM 4504 O O . SER A 1 585 ? -9.422 -41.375 -19.578 1 87.5 585 SER A O 1
ATOM 4506 N N . MET B 1 1 ? 41.875 7.328 21.688 1 91.19 1 MET B N 1
ATOM 4507 C CA . MET B 1 1 ? 40.656 7.996 21.328 1 91.19 1 MET B CA 1
ATOM 4508 C C . MET B 1 1 ? 39.5 7.535 22.219 1 91.19 1 MET B C 1
ATOM 4510 O O . MET B 1 1 ? 39.531 6.414 22.734 1 91.19 1 MET B O 1
ATOM 4514 N N . TYR B 1 2 ? 38.531 8.32 22.531 1 96.44 2 TYR B N 1
ATOM 4515 C CA . TYR B 1 2 ? 37.406 7.977 23.391 1 96.44 2 TYR B CA 1
ATOM 4516 C C . TYR B 1 2 ? 36.625 6.812 22.812 1 96.44 2 TYR B C 1
ATOM 4518 O O . TYR B 1 2 ? 36.156 5.93 23.531 1 96.44 2 TYR B O 1
ATOM 4526 N N . ILE B 1 3 ? 36.5 6.805 21.469 1 97.12 3 ILE B N 1
ATOM 4527 C CA . ILE B 1 3 ? 35.625 5.848 20.781 1 97.12 3 ILE B CA 1
ATOM 4528 C C . ILE B 1 3 ? 36.094 4.426 21.078 1 97.12 3 ILE B C 1
ATOM 4530 O O . ILE B 1 3 ? 35.312 3.494 21.156 1 97.12 3 ILE B O 1
ATOM 4534 N N . GLU B 1 4 ? 37.406 4.23 21.312 1 95.75 4 GLU B N 1
ATOM 4535 C CA . GLU B 1 4 ? 37.969 2.908 21.578 1 95.75 4 GLU B CA 1
ATOM 4536 C C . GLU B 1 4 ? 37.469 2.354 22.906 1 95.75 4 GLU B C 1
ATOM 4538 O O . GLU B 1 4 ? 37.438 1.138 23.109 1 95.75 4 GLU B O 1
ATOM 4543 N N . LYS B 1 5 ? 37.031 3.299 23.75 1 96 5 LYS B N 1
ATOM 4544 C CA . LYS B 1 5 ? 36.656 2.898 25.094 1 96 5 LYS B CA 1
ATOM 4545 C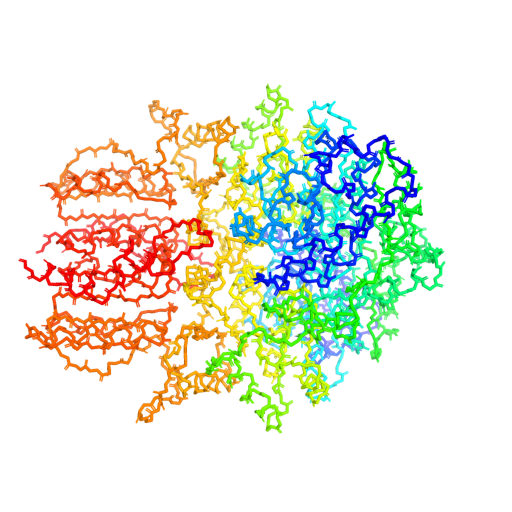 C . LYS B 1 5 ? 35.125 2.801 25.219 1 96 5 LYS B C 1
ATOM 4547 O O . LYS B 1 5 ? 34.594 2.428 26.266 1 96 5 LYS B O 1
ATOM 4552 N N . ILE B 1 6 ? 34.406 3.096 24.234 1 97.25 6 ILE B N 1
ATOM 4553 C CA . ILE B 1 6 ? 32.969 3.045 24.266 1 97.25 6 ILE B CA 1
ATOM 4554 C C . ILE B 1 6 ? 32.5 1.665 23.797 1 97.25 6 ILE B C 1
ATOM 4556 O O . ILE B 1 6 ? 32.688 1.287 22.641 1 97.25 6 ILE B O 1
ATOM 4560 N N . ASN B 1 7 ? 31.859 0.912 24.703 1 96.31 7 ASN B N 1
ATOM 4561 C CA . ASN B 1 7 ? 31.328 -0.409 24.375 1 96.31 7 ASN B CA 1
ATOM 4562 C C . ASN B 1 7 ? 29.797 -0.435 24.438 1 96.31 7 ASN B C 1
ATOM 4564 O O . ASN B 1 7 ? 29.172 -1.344 23.906 1 96.31 7 ASN B O 1
ATOM 4568 N N . SER B 1 8 ? 29.266 0.531 25.125 1 97.25 8 SER B N 1
ATOM 4569 C CA . SER B 1 8 ? 27.828 0.737 25.234 1 97.25 8 SER B CA 1
ATOM 4570 C C . SER B 1 8 ? 27.5 2.189 25.578 1 97.25 8 SER B C 1
ATOM 4572 O O . SER B 1 8 ? 28.391 2.959 25.953 1 97.25 8 SER B O 1
ATOM 4574 N N . PRO B 1 9 ? 26.234 2.572 25.469 1 97.88 9 PRO B N 1
ATOM 4575 C CA . PRO B 1 9 ? 25.844 3.939 25.812 1 97.88 9 PRO B CA 1
ATOM 4576 C C . PRO B 1 9 ? 26.125 4.289 27.281 1 97.88 9 PRO B C 1
ATOM 4578 O O . PRO B 1 9 ? 26.297 5.465 27.609 1 97.88 9 PRO B O 1
ATOM 4581 N N . ALA B 1 10 ? 26.203 3.32 28.109 1 97.62 10 ALA B N 1
ATOM 4582 C CA . ALA B 1 10 ? 26.5 3.543 29.516 1 97.62 10 ALA B CA 1
ATOM 4583 C C . ALA B 1 10 ? 27.859 4.227 29.688 1 97.62 10 ALA B C 1
ATOM 4585 O O . ALA B 1 10 ? 28.062 5 30.625 1 97.62 10 ALA B O 1
ATOM 4586 N N . ASP B 1 11 ? 28.766 3.977 28.797 1 97.94 11 ASP B N 1
ATOM 4587 C CA . ASP B 1 11 ? 30.125 4.504 28.875 1 97.94 11 ASP B CA 1
ATOM 4588 C C . ASP B 1 11 ? 30.156 6.004 28.594 1 97.94 11 ASP B C 1
ATOM 4590 O O . ASP B 1 11 ? 31.141 6.676 28.859 1 97.94 11 ASP B O 1
ATOM 4594 N N . LEU B 1 12 ? 29.047 6.547 28.047 1 98.31 12 LEU B N 1
ATOM 4595 C CA . LEU B 1 12 ? 28.969 7.969 27.734 1 98.31 12 LEU B CA 1
ATOM 4596 C C . LEU B 1 12 ? 28.609 8.781 28.969 1 98.31 12 LEU B C 1
ATOM 4598 O O . LEU B 1 12 ? 28.859 9.984 29.031 1 98.31 12 LEU B O 1
ATOM 4602 N N . LYS B 1 13 ? 28.016 8.141 30 1 97.62 13 LYS B N 1
ATOM 4603 C CA . LYS B 1 13 ? 27.359 8.828 31.109 1 97.62 13 LYS B CA 1
ATOM 4604 C C . LYS B 1 13 ? 28.375 9.609 31.938 1 97.62 13 LYS B C 1
ATOM 4606 O O . LYS B 1 13 ? 28.031 10.617 32.562 1 97.62 13 LYS B O 1
ATOM 4611 N N . GLY B 1 14 ? 29.578 9.219 31.938 1 96.06 14 GLY B N 1
ATOM 4612 C CA . GLY B 1 14 ? 30.594 9.875 32.75 1 96.06 14 GLY B CA 1
ATOM 4613 C C . GLY B 1 14 ? 31.375 10.922 31.984 1 96.06 14 GLY B C 1
ATOM 4614 O O . GLY B 1 14 ? 32.25 11.602 32.562 1 96.06 14 GLY B O 1
ATOM 4615 N N . MET B 1 15 ? 31.031 11.188 30.781 1 98.25 15 MET B N 1
ATOM 4616 C CA . MET B 1 15 ? 31.781 12.109 29.938 1 98.25 15 MET B CA 1
ATOM 4617 C C . MET B 1 15 ? 31.312 13.547 30.141 1 98.25 15 MET B C 1
ATOM 4619 O O . MET B 1 15 ? 30.156 13.781 30.469 1 98.25 15 MET B O 1
ATOM 4623 N N . THR B 1 16 ? 32.281 14.469 29.969 1 97.94 16 THR B N 1
ATOM 4624 C CA . THR B 1 16 ? 31.906 15.875 29.922 1 97.94 16 THR B CA 1
ATOM 4625 C C . THR B 1 16 ? 31.344 16.25 28.547 1 97.94 16 THR B C 1
ATOM 4627 O O . THR B 1 16 ? 31.578 15.531 27.562 1 97.94 16 THR B O 1
ATOM 4630 N N . VAL B 1 17 ? 30.656 17.328 28.469 1 97.94 17 VAL B N 1
ATOM 4631 C CA . VAL B 1 17 ? 30.078 17.781 27.203 1 97.94 17 VAL B CA 1
ATOM 4632 C C . VAL B 1 17 ? 31.172 18.016 26.172 1 97.94 17 VAL B C 1
ATOM 4634 O O . VAL B 1 17 ? 31 17.719 25 1 97.94 17 VAL B O 1
ATOM 4637 N N . ASP B 1 18 ? 32.281 18.547 26.656 1 97.56 18 ASP B N 1
ATOM 4638 C CA . ASP B 1 18 ? 33.438 18.75 25.766 1 97.56 18 ASP B CA 1
ATOM 4639 C C . ASP B 1 18 ? 33.938 17.422 25.219 1 97.56 18 ASP B C 1
ATOM 4641 O O . ASP B 1 18 ? 34.281 17.328 24.031 1 97.56 18 ASP B O 1
ATOM 4645 N N . GLN B 1 19 ? 34.031 16.469 26.078 1 98.5 19 GLN B N 1
ATOM 4646 C CA . GLN B 1 19 ? 34.469 15.141 25.656 1 98.5 19 GLN B CA 1
ATOM 4647 C C . GLN B 1 19 ? 33.5 14.539 24.641 1 98.5 19 GLN B C 1
ATOM 4649 O O . GLN B 1 19 ? 33.906 13.859 23.703 1 98.5 19 GLN B O 1
ATOM 4654 N N . LEU B 1 20 ? 32.219 14.844 24.828 1 98.75 20 LEU B N 1
ATOM 4655 C CA . LEU B 1 20 ? 31.203 14.359 23.906 1 98.75 20 LEU B CA 1
ATOM 4656 C C . LEU B 1 20 ? 31.406 14.961 22.516 1 98.75 20 LEU B C 1
ATOM 4658 O O . LEU B 1 20 ? 31.156 14.297 21.5 1 98.75 20 LEU B O 1
ATOM 4662 N N . GLY B 1 21 ? 31.734 16.219 22.469 1 98.44 21 GLY B N 1
ATOM 4663 C CA . GLY B 1 21 ? 32.031 16.844 21.188 1 98.44 21 GLY B CA 1
ATOM 4664 C C . GLY B 1 21 ? 33.156 16.141 20.438 1 98.44 21 GLY B C 1
ATOM 4665 O O . GLY B 1 21 ? 33.062 15.938 19.234 1 98.44 21 GLY B O 1
ATOM 4666 N N . VAL B 1 22 ? 34.25 15.805 21.188 1 98.5 22 VAL B N 1
ATOM 4667 C CA . VAL B 1 22 ? 35.375 15.094 20.594 1 98.5 22 VAL B CA 1
ATOM 4668 C C . VAL B 1 22 ? 34.938 13.711 20.125 1 98.5 22 VAL B C 1
ATOM 4670 O O . VAL B 1 22 ? 35.312 13.258 19.047 1 98.5 22 VAL B O 1
ATOM 4673 N N . LEU B 1 23 ? 34.125 13.078 20.953 1 98.69 23 LEU B N 1
ATOM 4674 C CA . LEU B 1 23 ? 33.625 11.766 20.594 1 98.69 23 LEU B CA 1
ATOM 4675 C C . LEU B 1 23 ? 32.844 11.828 19.297 1 98.69 23 LEU B C 1
ATOM 4677 O O . LEU B 1 23 ? 32.938 10.938 18.453 1 98.69 23 LEU B O 1
ATOM 4681 N N . ALA B 1 24 ? 31.969 12.82 19.109 1 98.75 24 ALA B N 1
ATOM 4682 C CA . ALA B 1 24 ? 31.188 12.977 17.891 1 98.75 24 ALA B CA 1
ATOM 4683 C C . ALA B 1 24 ? 32.094 13.055 16.672 1 98.75 24 ALA B C 1
ATOM 4685 O O . ALA B 1 24 ? 31.797 12.484 15.609 1 98.75 24 ALA B O 1
ATOM 4686 N N . GLU B 1 25 ? 33.188 13.742 16.828 1 98.44 25 GLU B N 1
ATOM 4687 C CA . GLU B 1 25 ? 34.156 13.844 15.734 1 98.44 25 GLU B CA 1
ATOM 4688 C C . GLU B 1 25 ? 34.812 12.492 15.445 1 98.44 25 GLU B C 1
ATOM 4690 O O . GLU B 1 25 ? 35.031 12.141 14.281 1 98.44 25 GLU B O 1
ATOM 4695 N N . GLU B 1 26 ? 35.156 11.766 16.469 1 98.69 26 GLU B N 1
ATOM 4696 C CA . GLU B 1 26 ? 35.719 10.438 16.297 1 98.69 26 GLU B CA 1
ATOM 4697 C C . GLU B 1 26 ? 34.719 9.492 15.625 1 98.69 26 GLU B C 1
ATOM 4699 O O . GLU B 1 26 ? 35.125 8.672 14.789 1 98.69 26 GLU B O 1
ATOM 4704 N N . VAL B 1 27 ? 33.5 9.594 16.031 1 98.62 27 VAL B N 1
ATOM 4705 C CA . VAL B 1 27 ? 32.438 8.812 15.406 1 98.62 27 VAL B CA 1
ATOM 4706 C C . VAL B 1 27 ? 32.344 9.148 13.922 1 98.62 27 VAL B 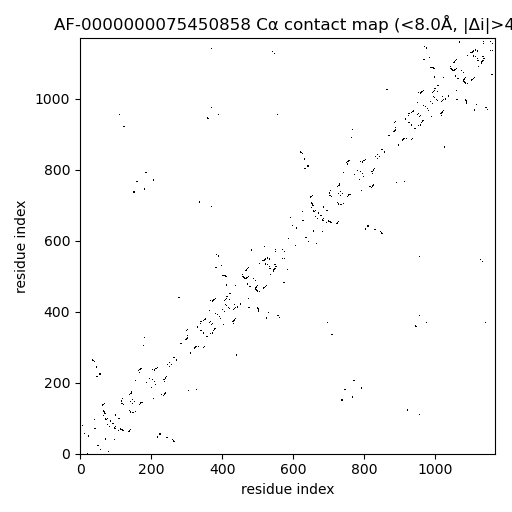C 1
ATOM 4708 O O . VAL B 1 27 ? 32.25 8.25 13.078 1 98.62 27 VAL B O 1
ATOM 4711 N N . ARG B 1 28 ? 32.344 10.398 13.57 1 98.62 28 ARG B N 1
ATOM 4712 C CA . ARG B 1 28 ? 32.312 10.836 12.18 1 98.62 28 ARG B CA 1
ATOM 4713 C C . ARG B 1 28 ? 33.469 10.258 11.383 1 98.62 28 ARG B C 1
ATOM 4715 O O . ARG B 1 28 ? 33.312 9.828 10.242 1 98.62 28 ARG B O 1
ATOM 4722 N N . GLN B 1 29 ? 34.656 10.227 12.016 1 98.12 29 GLN B N 1
ATOM 4723 C CA . GLN B 1 29 ? 35.812 9.633 11.367 1 98.12 29 GLN B CA 1
ATOM 4724 C C . GLN B 1 29 ? 35.625 8.141 11.141 1 98.12 29 GLN B C 1
ATOM 4726 O O . GLN B 1 29 ? 36.094 7.594 10.133 1 98.12 29 GLN B O 1
ATOM 4731 N N . GLY B 1 30 ? 35.031 7.504 12.086 1 98.25 30 GLY B N 1
ATOM 4732 C CA . GLY B 1 30 ? 34.688 6.105 11.891 1 98.25 30 GLY B CA 1
ATOM 4733 C C . GLY B 1 30 ? 33.75 5.875 10.727 1 98.25 30 GLY B C 1
ATOM 4734 O O . GLY B 1 30 ? 33.938 4.938 9.953 1 98.25 30 GLY B O 1
ATOM 4735 N N . VAL B 1 31 ? 32.688 6.738 10.602 1 98.5 31 VAL B N 1
ATOM 4736 C CA . VAL B 1 31 ? 31.75 6.652 9.484 1 98.5 31 VAL B CA 1
ATOM 4737 C C . VAL B 1 31 ? 32.5 6.797 8.164 1 98.5 31 VAL B C 1
ATOM 4739 O O . VAL B 1 31 ? 32.344 5.98 7.258 1 98.5 31 VAL B O 1
ATOM 4742 N N . LEU B 1 32 ? 33.344 7.805 8.102 1 98.44 32 LEU B N 1
ATOM 4743 C CA . LEU B 1 32 ? 34.125 8.07 6.887 1 98.44 32 LEU B CA 1
ATOM 4744 C C . LEU B 1 32 ? 35.031 6.895 6.551 1 98.44 32 LEU B C 1
ATOM 4746 O O . LEU B 1 32 ? 35.219 6.555 5.379 1 98.44 32 LEU B O 1
ATOM 4750 N N . ASN B 1 33 ? 35.625 6.305 7.594 1 98.12 33 ASN B N 1
ATOM 4751 C CA . ASN B 1 33 ? 36.5 5.148 7.379 1 98.12 33 ASN B CA 1
ATOM 4752 C C . ASN B 1 33 ? 35.719 4 6.715 1 98.12 33 ASN B C 1
ATOM 4754 O O . ASN B 1 33 ? 36.219 3.402 5.754 1 98.12 33 ASN B O 1
ATOM 4758 N N . ARG B 1 34 ? 34.594 3.719 7.16 1 98 34 ARG B N 1
ATOM 4759 C CA . ARG B 1 34 ? 33.812 2.615 6.609 1 98 34 ARG B CA 1
ATOM 4760 C C . ARG B 1 34 ? 33.344 2.936 5.195 1 98 34 ARG B C 1
ATOM 4762 O O . ARG B 1 34 ? 33.531 2.141 4.273 1 98 34 ARG B O 1
ATOM 4769 N N . VAL B 1 35 ? 32.719 4.09 5.043 1 98 35 VAL B N 1
ATOM 4770 C CA . VAL B 1 35 ? 32.031 4.359 3.787 1 98 35 VAL B CA 1
ATOM 4771 C C . VAL B 1 35 ? 33.031 4.57 2.668 1 98 35 VAL B C 1
ATOM 4773 O O . VAL B 1 35 ? 32.75 4.309 1.498 1 98 35 VAL B O 1
ATOM 4776 N N . SER B 1 36 ? 34.219 5.07 2.965 1 97.69 36 SER B N 1
ATOM 4777 C CA . SER B 1 36 ? 35.25 5.246 1.938 1 97.69 36 SER B CA 1
ATOM 4778 C C . SER B 1 36 ? 35.781 3.902 1.448 1 97.69 36 SER B C 1
ATOM 4780 O O . SER B 1 36 ? 36.188 3.775 0.294 1 97.69 36 SER B O 1
ATOM 4782 N N . GLN B 1 37 ? 35.75 2.877 2.281 1 96.44 37 GLN B N 1
ATOM 4783 C CA . GLN B 1 37 ? 36.312 1.577 1.953 1 96.44 37 GLN B CA 1
ATOM 4784 C C . GLN B 1 37 ? 35.25 0.6 1.492 1 96.44 37 GLN B C 1
ATOM 4786 O O . GLN B 1 37 ? 35.469 -0.179 0.562 1 96.44 37 GLN B O 1
ATOM 4791 N N . HIS B 1 38 ? 34.156 0.66 2.102 1 94.81 38 HIS B N 1
ATOM 4792 C CA . HIS B 1 38 ? 33.094 -0.31 1.89 1 94.81 38 HIS B CA 1
ATOM 4793 C C . HIS B 1 38 ? 31.969 0.283 1.045 1 94.81 38 HIS B C 1
ATOM 4795 O O . HIS B 1 38 ? 31.203 -0.452 0.403 1 94.81 38 HIS B O 1
ATOM 4801 N N . GLY B 1 39 ? 31.844 1.566 0.958 1 95 39 GLY B N 1
ATOM 4802 C CA . GLY B 1 39 ? 30.656 2.221 0.434 1 95 39 GLY B CA 1
ATOM 4803 C C . GLY B 1 39 ? 29.516 2.273 1.433 1 95 39 GLY B C 1
ATOM 4804 O O . GLY B 1 39 ? 29.609 1.695 2.518 1 95 39 GLY B O 1
ATOM 4805 N N . GLY B 1 40 ? 28.469 2.934 1.113 1 95.69 40 GLY B N 1
ATOM 4806 C CA . GLY B 1 40 ? 27.312 3.049 1.996 1 95.69 40 GLY B CA 1
ATOM 4807 C C . GLY B 1 40 ? 26.688 4.434 1.986 1 95.69 40 GLY B C 1
ATOM 4808 O O . GLY B 1 40 ? 26.938 5.227 1.078 1 95.69 40 GLY B O 1
ATOM 4809 N N . HIS B 1 41 ? 25.766 4.648 2.91 1 97.62 41 HIS B N 1
ATOM 4810 C CA . HIS B 1 41 ? 25.156 5.961 3.084 1 97.62 41 HIS B CA 1
ATOM 4811 C C . HIS B 1 41 ? 26.109 6.922 3.783 1 97.62 41 HIS B C 1
ATOM 4813 O O . HIS B 1 41 ? 26.531 6.676 4.918 1 97.62 41 HIS B O 1
ATOM 4819 N N . VAL B 1 42 ? 26.375 8.102 3.178 1 98.25 42 VAL B N 1
ATOM 4820 C CA . VAL B 1 42 ? 27.422 9 3.643 1 98.25 42 VAL B CA 1
ATOM 4821 C C . VAL B 1 42 ? 26.797 10.227 4.301 1 98.25 42 VAL B C 1
ATOM 4823 O O . VAL B 1 42 ? 26.75 10.328 5.527 1 98.25 42 VAL B O 1
ATOM 4826 N N . GLY B 1 43 ? 26.156 11.023 3.475 1 98 43 GLY B N 1
ATOM 4827 C CA . GLY B 1 43 ? 25.641 12.32 3.871 1 98 43 GLY B CA 1
ATOM 4828 C C . GLY B 1 43 ? 24.75 12.266 5.098 1 98 43 GLY B C 1
ATOM 4829 O O . GLY B 1 43 ? 24.969 13.008 6.059 1 98 43 GLY B O 1
ATOM 4830 N N . PRO B 1 44 ? 23.781 11.391 5.102 1 97.94 44 PRO B N 1
ATOM 4831 C CA . PRO B 1 44 ? 22.844 11.336 6.234 1 97.94 44 PRO B CA 1
ATOM 4832 C C . PRO B 1 44 ? 23.547 11.031 7.555 1 97.94 44 PRO B C 1
ATOM 4834 O O . PRO B 1 44 ? 23.219 11.609 8.586 1 97.94 44 PRO B O 1
ATOM 4837 N N . ASN B 1 45 ? 24.531 10.156 7.535 1 98.62 45 ASN B N 1
ATOM 4838 C CA . ASN B 1 45 ? 25.219 9.781 8.758 1 98.62 45 ASN B CA 1
ATOM 4839 C C . ASN B 1 45 ? 26.141 10.898 9.258 1 98.62 45 ASN B C 1
ATOM 4841 O O . ASN B 1 45 ? 26.203 11.156 10.461 1 98.62 45 ASN B O 1
ATOM 4845 N N . LEU B 1 46 ? 26.828 11.539 8.336 1 98.69 46 LEU B N 1
ATOM 4846 C CA . LEU B 1 46 ? 27.766 12.586 8.711 1 98.69 46 LEU B CA 1
ATOM 4847 C C . LEU B 1 46 ? 27.047 13.742 9.398 1 98.69 46 LEU B C 1
ATOM 4849 O O . LEU B 1 46 ? 27.578 14.352 10.328 1 98.69 46 LEU B O 1
ATOM 4853 N N . GLY B 1 47 ? 25.844 13.984 9 1 98.38 47 GLY B N 1
ATOM 4854 C CA . GLY B 1 47 ? 25.094 15.117 9.523 1 98.38 47 GLY B CA 1
ATOM 4855 C C . GLY B 1 47 ? 24.406 14.82 10.852 1 98.38 47 GLY B C 1
ATOM 4856 O O . GLY B 1 47 ? 23.922 15.727 11.523 1 98.38 47 GLY B O 1
ATOM 4857 N N . PHE B 1 48 ? 24.469 13.578 11.375 1 98.62 48 PHE B N 1
ATOM 4858 C CA . PHE B 1 48 ? 23.656 13.203 12.523 1 98.62 48 PHE B CA 1
ATOM 4859 C C . PHE B 1 48 ? 24.516 12.641 13.641 1 98.62 48 PHE B C 1
ATOM 4861 O O . PHE B 1 48 ? 24 12.031 14.586 1 98.62 48 PHE B O 1
ATOM 4868 N N . CYS B 1 49 ? 25.844 12.812 13.617 1 98.75 49 CYS B N 1
ATOM 4869 C CA . CYS B 1 49 ? 26.766 12.266 14.602 1 98.75 49 CYS B CA 1
ATOM 4870 C C . CYS B 1 49 ? 26.547 12.898 15.969 1 98.75 49 CYS B C 1
ATOM 4872 O O . CYS B 1 49 ? 26.406 12.188 16.969 1 98.75 49 CYS B O 1
ATOM 4874 N N . GLU B 1 50 ? 26.5 14.273 16.031 1 98.88 50 GLU B N 1
ATOM 4875 C CA . GLU B 1 50 ? 26.328 14.984 17.297 1 98.88 50 GLU B CA 1
ATOM 4876 C C . GLU B 1 50 ? 25.016 14.602 17.969 1 98.88 50 GLU B C 1
ATOM 4878 O O . GLU B 1 50 ? 24.984 14.367 19.188 1 98.88 50 GLU B O 1
ATOM 4883 N N . ALA B 1 51 ? 23.953 14.547 17.156 1 98.88 51 ALA B N 1
ATOM 4884 C CA . ALA B 1 51 ? 22.625 14.234 17.703 1 98.88 51 ALA B CA 1
ATOM 4885 C C . ALA B 1 51 ? 22.594 12.828 18.281 1 98.88 51 ALA B C 1
ATOM 4887 O O . ALA B 1 51 ? 21.984 12.602 19.328 1 98.88 51 ALA B O 1
ATOM 4888 N N . THR B 1 52 ? 23.219 11.844 17.578 1 98.88 52 THR B N 1
ATOM 4889 C CA . THR B 1 52 ? 23.234 10.477 18.078 1 98.88 52 THR B CA 1
ATOM 4890 C C . THR B 1 52 ? 23.984 10.383 19.406 1 98.88 52 THR B C 1
ATOM 4892 O O . THR B 1 52 ? 23.531 9.727 20.344 1 98.88 52 THR B O 1
ATOM 4895 N N . VAL B 1 53 ? 25.172 11.047 19.484 1 98.88 53 VAL B N 1
ATOM 4896 C CA . VAL B 1 53 ? 25.953 11.062 20.719 1 98.88 53 VAL B CA 1
ATOM 4897 C C . VAL B 1 53 ? 25.125 11.664 21.844 1 98.88 53 VAL B C 1
ATOM 4899 O O . VAL B 1 53 ? 25.078 11.109 22.953 1 98.88 53 VAL B O 1
ATOM 4902 N N . ALA B 1 54 ? 24.453 12.773 21.578 1 98.94 54 ALA B N 1
ATOM 4903 C CA . ALA B 1 54 ? 23.641 13.453 22.578 1 98.94 54 ALA B CA 1
ATOM 4904 C C . ALA B 1 54 ? 22.484 12.57 23.031 1 98.94 54 ALA B C 1
ATOM 4906 O O . ALA B 1 54 ? 22.156 12.531 24.219 1 98.94 54 ALA B O 1
ATOM 4907 N N . LEU B 1 55 ? 21.781 11.875 22.094 1 98.88 55 LEU B N 1
ATOM 4908 C CA . LEU B 1 55 ? 20.672 10.984 22.422 1 98.88 55 LEU B CA 1
ATOM 4909 C C . LEU B 1 55 ? 21.109 9.906 23.406 1 98.88 55 LEU B C 1
ATOM 4911 O O . LEU B 1 55 ? 20.469 9.703 24.438 1 98.88 55 LEU B O 1
ATOM 4915 N N . HIS B 1 56 ? 22.219 9.234 23.109 1 98.75 56 HIS B N 1
ATOM 4916 C CA . HIS B 1 56 ? 22.672 8.133 23.953 1 98.75 56 HIS B CA 1
ATOM 4917 C C . HIS B 1 56 ? 23.219 8.633 25.281 1 98.75 56 HIS B C 1
ATOM 4919 O O . HIS B 1 56 ? 23.203 7.906 26.281 1 98.75 56 HIS B O 1
ATOM 4925 N N . TYR B 1 57 ? 23.75 9.898 25.281 1 98.81 57 TYR B N 1
ATOM 4926 C CA . TYR B 1 57 ? 24.234 10.492 26.531 1 98.81 57 TYR B CA 1
ATOM 4927 C C . TYR B 1 57 ? 23.062 10.812 27.453 1 98.81 57 TYR B C 1
ATOM 4929 O O . TYR B 1 57 ? 23.125 10.539 28.656 1 98.81 57 TYR B O 1
ATOM 4937 N N . VAL B 1 58 ? 22 11.383 26.969 1 98.88 58 VAL B N 1
ATOM 4938 C CA . VAL B 1 58 ? 20.922 11.914 27.781 1 98.88 58 VAL B CA 1
ATOM 4939 C C . VAL B 1 58 ? 19.953 10.797 28.156 1 98.88 58 VAL B C 1
ATOM 4941 O O . VAL B 1 58 ? 19.516 10.711 29.312 1 98.88 58 VAL B O 1
ATOM 4944 N N . PHE B 1 59 ? 19.578 9.953 27.219 1 98.81 59 PHE B N 1
ATOM 4945 C CA . PHE B 1 59 ? 18.578 8.922 27.453 1 98.81 59 PHE B CA 1
ATOM 4946 C C . PHE B 1 59 ? 19.234 7.617 27.891 1 98.81 59 PHE B C 1
ATOM 4948 O O . PHE B 1 59 ? 20.422 7.422 27.672 1 98.81 59 PHE B O 1
ATOM 4955 N N . ASP B 1 60 ? 18.438 6.727 28.516 1 98 60 ASP B N 1
ATOM 4956 C CA . ASP B 1 60 ? 18.969 5.5 29.094 1 98 60 ASP B CA 1
ATOM 4957 C C . ASP B 1 60 ? 18.609 4.281 28.25 1 98 60 ASP B C 1
ATOM 4959 O O . ASP B 1 60 ? 17.812 3.445 28.672 1 98 60 ASP B O 1
ATOM 4963 N N . THR B 1 61 ? 19.297 4.145 27.172 1 96.81 61 THR B N 1
ATOM 4964 C CA . THR B 1 61 ? 19.094 2.953 26.359 1 96.81 61 THR B CA 1
ATOM 4965 C C . THR B 1 61 ? 19.812 1.754 26.969 1 96.81 61 THR B C 1
ATOM 4967 O O . THR B 1 61 ? 20.875 1.905 27.578 1 96.81 61 THR B O 1
ATOM 4970 N N . PRO B 1 62 ? 19.25 0.59 26.938 1 96.31 62 PRO B N 1
ATOM 4971 C CA . PRO B 1 62 ? 18.141 0.204 26.047 1 96.31 62 PRO B CA 1
ATOM 4972 C C . PRO B 1 62 ? 16.781 0.333 26.719 1 96.31 62 PRO B C 1
ATOM 4974 O O . PRO B 1 62 ? 15.758 -0.014 26.125 1 96.31 62 PRO B O 1
ATOM 4977 N N . GLU B 1 63 ? 16.719 0.758 27.984 1 97.12 63 GLU B N 1
ATOM 4978 C CA . GLU B 1 63 ? 15.414 0.945 28.609 1 97.12 63 GLU B CA 1
ATOM 4979 C C . GLU B 1 63 ? 14.562 1.932 27.812 1 97.12 63 GLU B C 1
ATOM 4981 O O . GLU B 1 63 ? 13.406 1.653 27.5 1 97.12 63 GLU B O 1
ATOM 4986 N N . ASP B 1 64 ? 15.148 3.102 27.609 1 98.44 64 ASP B N 1
ATOM 4987 C CA . ASP B 1 64 ? 14.531 4 26.641 1 98.44 64 ASP B CA 1
ATOM 4988 C C . ASP B 1 64 ? 14.672 3.461 25.219 1 98.44 64 ASP B C 1
ATOM 4990 O O . ASP B 1 64 ? 15.688 2.84 24.875 1 98.44 64 ASP B O 1
ATOM 4994 N N . ARG B 1 65 ? 13.656 3.625 24.422 1 98.19 65 ARG B N 1
ATOM 4995 C CA . ARG B 1 65 ? 13.656 3.053 23.078 1 98.19 65 ARG B CA 1
ATOM 4996 C C . ARG B 1 65 ? 13.859 4.133 22.031 1 98.19 65 ARG B C 1
ATOM 4998 O O . ARG B 1 65 ? 13.242 5.199 22.094 1 98.19 65 ARG B O 1
ATOM 5005 N N . ILE B 1 66 ? 14.727 3.85 21.062 1 98.56 66 ILE B N 1
ATOM 5006 C CA . ILE B 1 66 ? 14.953 4.746 19.938 1 98.56 66 ILE B CA 1
ATOM 5007 C C . ILE B 1 66 ? 14.633 4.02 18.625 1 98.56 66 ILE B C 1
ATOM 5009 O O . ILE B 1 66 ? 15.133 2.918 18.391 1 98.56 66 ILE B O 1
ATOM 5013 N N . VAL B 1 67 ? 13.805 4.551 17.812 1 98.69 67 VAL B N 1
ATOM 5014 C CA . VAL B 1 67 ? 13.477 4.035 16.5 1 98.69 67 VAL B CA 1
ATOM 5015 C C . VAL B 1 67 ? 13.984 4.996 15.422 1 98.69 67 VAL B C 1
ATOM 5017 O O . VAL B 1 67 ? 13.547 6.148 15.352 1 98.69 67 VAL B O 1
ATOM 5020 N N . PHE B 1 68 ? 14.914 4.555 14.57 1 98.38 68 PHE B N 1
ATOM 5021 C CA . PHE B 1 68 ? 15.438 5.367 13.477 1 98.38 68 PHE B CA 1
ATOM 5022 C C . PHE B 1 68 ? 14.617 5.16 12.211 1 98.38 68 PHE B C 1
ATOM 5024 O O . PHE B 1 68 ? 14.422 4.027 11.766 1 98.38 68 PHE B O 1
ATOM 5031 N N . ASP B 1 69 ? 14.141 6.219 11.602 1 98.06 69 ASP B N 1
ATOM 5032 C CA . ASP B 1 69 ? 13.438 6.133 10.328 1 98.06 69 ASP B CA 1
ATOM 5033 C C . ASP B 1 69 ? 14.391 5.766 9.188 1 98.06 69 ASP B C 1
ATOM 5035 O O . ASP B 1 69 ? 15.523 6.254 9.141 1 98.06 69 ASP B O 1
ATOM 5039 N N . VAL B 1 70 ? 13.969 4.887 8.195 1 92.12 70 VAL B N 1
ATOM 5040 C CA . VAL B 1 70 ? 14.75 4.312 7.109 1 92.12 70 VAL B CA 1
ATOM 5041 C C . VAL B 1 70 ? 16.016 3.668 7.672 1 92.12 70 VAL B C 1
ATOM 5043 O O . VAL B 1 70 ? 16.594 2.768 7.055 1 92.12 70 VAL B O 1
ATOM 5046 N N . SER B 1 71 ? 16.5 4.148 8.766 1 95.69 71 SER B N 1
ATOM 5047 C CA . SER B 1 71 ? 17.547 3.711 9.672 1 95.69 71 SER B CA 1
ATOM 5048 C C . SER B 1 71 ? 18.906 3.695 8.977 1 95.69 71 SER B C 1
ATOM 5050 O O . SER B 1 71 ? 19.891 3.211 9.539 1 95.69 71 SER B O 1
ATOM 5052 N N . HIS B 1 72 ? 19.047 4.211 7.734 1 94.88 72 HIS B N 1
ATOM 5053 C CA . HIS B 1 72 ? 20.359 4.262 7.109 1 94.88 72 HIS B CA 1
ATOM 5054 C C . HIS B 1 72 ? 21.219 5.359 7.73 1 94.88 72 HIS B C 1
ATOM 5056 O O . HIS B 1 72 ? 22.422 5.461 7.426 1 94.88 72 HIS B O 1
ATOM 5062 N N . GLN B 1 73 ? 20.719 6.176 8.641 1 96.5 73 GLN B N 1
ATOM 5063 C CA . GLN B 1 73 ? 21.484 7.172 9.367 1 96.5 73 GLN B CA 1
ATOM 5064 C C . GLN B 1 73 ? 21.875 6.672 10.758 1 96.5 73 GLN B C 1
ATOM 5066 O O . GLN B 1 73 ? 22.234 7.461 11.633 1 96.5 73 GLN B O 1
ATOM 5071 N N . SER B 1 74 ? 21.844 5.395 10.898 1 97.81 74 SER B N 1
ATOM 5072 C CA . SER B 1 74 ? 22.047 4.844 12.234 1 97.81 74 SER B CA 1
ATOM 5073 C C . SER B 1 74 ? 23.484 4.367 12.422 1 97.81 74 SER B C 1
ATOM 5075 O O . SER B 1 74 ? 23.781 3.656 13.383 1 97.81 74 SER B O 1
ATOM 5077 N N . TYR B 1 75 ? 24.484 4.723 11.516 1 98.5 75 TYR B N 1
ATOM 5078 C CA . TYR B 1 75 ? 25.859 4.281 11.656 1 98.5 75 TYR B CA 1
ATOM 5079 C C . TYR B 1 75 ? 26.453 4.738 12.984 1 98.5 75 TYR B C 1
ATOM 5081 O O . TYR B 1 75 ? 27.047 3.939 13.711 1 98.5 75 TYR B O 1
ATOM 5089 N N . PRO B 1 76 ? 26.25 6.043 13.391 1 98.75 76 PRO B N 1
ATOM 5090 C CA . PRO B 1 76 ? 26.75 6.457 14.703 1 98.75 76 PRO B CA 1
ATOM 5091 C C . PRO B 1 76 ? 26.141 5.648 15.852 1 98.75 76 PRO B C 1
ATOM 5093 O O . PRO B 1 76 ? 26.844 5.281 16.797 1 98.75 76 PRO B O 1
ATOM 5096 N N . HIS B 1 77 ? 24.875 5.379 15.797 1 98.75 77 HIS B N 1
ATOM 5097 C CA . HIS B 1 77 ? 24.188 4.555 16.781 1 98.75 77 HIS B CA 1
ATOM 5098 C C . HIS B 1 77 ? 24.812 3.172 16.875 1 98.75 77 HIS B C 1
ATOM 5100 O O . HIS B 1 77 ? 25.047 2.668 17.984 1 98.75 77 HIS B O 1
ATOM 5106 N N . LYS B 1 78 ? 25.094 2.572 15.703 1 98.31 78 LYS B N 1
ATOM 5107 C CA . LYS B 1 78 ? 25.719 1.252 15.688 1 98.31 78 LYS B CA 1
ATOM 5108 C C . LYS B 1 78 ? 27.094 1.288 16.344 1 98.31 78 LYS B C 1
ATOM 5110 O O . LYS B 1 78 ? 27.453 0.392 17.109 1 98.31 78 LYS B O 1
ATOM 5115 N N . MET B 1 79 ? 27.875 2.344 16.109 1 98.25 79 MET B N 1
ATOM 5116 C CA . MET B 1 79 ? 29.203 2.475 16.688 1 98.25 79 MET B CA 1
ATOM 5117 C C . MET B 1 79 ? 29.125 2.582 18.219 1 98.25 79 MET B C 1
ATOM 5119 O O . MET B 1 79 ? 29.984 2.045 18.922 1 98.25 79 MET B O 1
ATOM 5123 N N . LEU B 1 80 ? 28.094 3.215 18.719 1 98.62 80 LEU B N 1
ATOM 5124 C CA . LEU B 1 80 ? 28 3.518 20.141 1 98.62 80 LEU B CA 1
ATOM 5125 C C . LEU B 1 80 ? 27.328 2.375 20.906 1 98.62 80 LEU B C 1
ATOM 5127 O O . LEU B 1 80 ? 27.266 2.383 22.125 1 98.62 80 LEU B O 1
ATOM 5131 N N . THR B 1 81 ? 26.844 1.373 20.172 1 98.19 81 THR B N 1
ATOM 5132 C CA . THR B 1 81 ? 26.109 0.283 20.812 1 98.19 81 THR B CA 1
ATOM 5133 C C . THR B 1 81 ? 26.797 -1.055 20.547 1 98.19 81 THR B C 1
ATOM 5135 O O . THR B 1 81 ? 26.125 -2.059 20.281 1 98.19 81 THR B O 1
ATOM 5138 N N . GLY B 1 82 ? 28.062 -1.061 20.531 1 96.69 82 GLY B N 1
ATOM 5139 C CA . GLY B 1 82 ? 28.828 -2.291 20.594 1 96.69 82 GLY B CA 1
ATOM 5140 C C . GLY B 1 82 ? 29.297 -2.775 19.234 1 96.69 82 GLY B C 1
ATOM 5141 O O . GLY B 1 82 ? 29.875 -3.855 19.109 1 96.69 82 GLY B O 1
ATOM 5142 N N . ARG B 1 83 ? 29.203 -2.008 18.141 1 97.31 83 ARG B N 1
ATOM 5143 C CA . ARG B 1 83 ? 29.531 -2.488 16.812 1 97.31 83 ARG B CA 1
ATOM 5144 C C . ARG B 1 83 ? 30.562 -1.584 16.141 1 97.31 83 ARG B C 1
ATOM 5146 O O . ARG B 1 83 ? 30.562 -1.414 14.93 1 97.31 83 ARG B O 1
ATOM 5153 N N . LYS B 1 84 ? 31.359 -0.894 16.906 1 97.44 84 LYS B N 1
ATOM 5154 C CA . LYS B 1 84 ? 32.312 0.072 16.391 1 97.44 84 LYS B CA 1
ATOM 5155 C C . LYS B 1 84 ? 33.312 -0.604 15.469 1 97.44 84 LYS B C 1
ATOM 5157 O O . LYS B 1 84 ? 33.875 0.026 14.555 1 97.44 84 LYS B O 1
ATOM 5162 N N . ASP B 1 85 ? 33.562 -1.944 15.656 1 96.88 85 ASP B N 1
ATOM 5163 C CA . ASP B 1 85 ? 34.531 -2.656 14.82 1 96.88 85 ASP B CA 1
ATOM 5164 C C . ASP B 1 85 ? 34.094 -2.68 13.359 1 96.88 85 ASP B C 1
ATOM 5166 O O . ASP B 1 85 ? 34.906 -2.723 12.445 1 96.88 85 ASP B O 1
ATOM 5170 N N . GLY B 1 86 ? 32.781 -2.643 13.156 1 97.25 86 GLY B N 1
ATOM 5171 C CA . GLY B 1 86 ? 32.25 -2.594 11.805 1 97.25 86 GLY B CA 1
ATOM 5172 C C . GLY B 1 86 ? 32.562 -1.289 11.086 1 97.25 86 GLY B C 1
ATOM 5173 O O . GLY B 1 86 ? 32.344 -1.163 9.883 1 97.25 86 GLY B O 1
ATOM 5174 N N . PHE B 1 87 ? 33.125 -0.338 11.789 1 98.06 87 PHE B N 1
ATOM 5175 C CA . PHE B 1 87 ? 33.438 0.975 11.234 1 98.06 87 PHE B CA 1
ATOM 5176 C C . PHE B 1 87 ? 34.938 1.254 11.312 1 98.06 87 PHE B C 1
ATOM 5178 O O . PHE B 1 87 ? 35.5 1.963 10.461 1 98.06 87 PHE B O 1
ATOM 5185 N N . LEU B 1 88 ? 35.562 0.706 12.289 1 97.19 88 LEU B N 1
ATOM 5186 C CA . LEU B 1 88 ? 36.969 1.038 12.562 1 97.19 88 LEU B CA 1
ATOM 5187 C C . LEU B 1 88 ? 37.906 0.006 11.938 1 97.19 88 LEU B C 1
ATOM 5189 O O . LEU B 1 88 ? 39.031 0.327 11.578 1 97.19 88 LEU B O 1
ATOM 5193 N N . ASP B 1 89 ? 37.406 -1.219 11.797 1 96.75 89 ASP B N 1
ATOM 5194 C CA . ASP B 1 89 ? 38.188 -2.34 11.289 1 96.75 89 ASP B CA 1
ATOM 5195 C C . ASP B 1 89 ? 37.719 -2.775 9.906 1 96.75 89 ASP B C 1
ATOM 5197 O O . ASP B 1 89 ? 36.625 -3.365 9.781 1 96.75 89 ASP B O 1
ATOM 5201 N N . SER B 1 90 ? 38.531 -2.637 8.922 1 94.62 90 SER B N 1
ATOM 5202 C CA . SER B 1 90 ? 38.156 -2.91 7.531 1 94.62 90 SER B CA 1
ATOM 5203 C C . SER B 1 90 ? 37.781 -4.375 7.34 1 94.62 90 SER B C 1
ATOM 5205 O O . SER B 1 90 ? 36.938 -4.695 6.504 1 94.62 90 SER B O 1
ATOM 5207 N N . SER B 1 91 ? 38.344 -5.262 8.094 1 95.56 91 SER B N 1
ATOM 5208 C CA . SER B 1 91 ? 38.094 -6.691 7.945 1 95.56 91 SER B CA 1
ATOM 5209 C C . SER B 1 91 ? 36.75 -7.082 8.539 1 95.56 91 SER B C 1
ATOM 5211 O O . SER B 1 91 ? 36.25 -8.18 8.297 1 95.56 91 SER B O 1
ATOM 5213 N N . ARG B 1 92 ? 36.094 -6.152 9.25 1 95.81 92 ARG B N 1
ATOM 5214 C CA . ARG B 1 92 ? 34.844 -6.473 9.953 1 95.81 92 ARG B CA 1
ATOM 5215 C C . ARG B 1 92 ? 33.688 -5.656 9.406 1 95.81 92 ARG B C 1
ATOM 5217 O O . ARG B 1 92 ? 32.594 -5.715 9.938 1 95.81 92 ARG B O 1
ATOM 5224 N N . MET B 1 93 ? 33.844 -4.926 8.375 1 95.19 93 MET B N 1
ATOM 5225 C CA . MET B 1 93 ? 32.844 -3.996 7.875 1 95.19 93 MET B CA 1
ATOM 5226 C C . MET B 1 93 ? 31.672 -4.75 7.262 1 95.19 93 MET B C 1
ATOM 5228 O O . MET B 1 93 ? 30.531 -4.273 7.305 1 95.19 93 MET B O 1
ATOM 5232 N N . ASP B 1 94 ? 31.828 -5.973 6.758 1 91.88 94 ASP B N 1
ATOM 5233 C CA . ASP B 1 94 ? 30.781 -6.754 6.102 1 91.88 94 ASP B CA 1
ATOM 5234 C C . ASP B 1 94 ? 29.906 -7.461 7.129 1 91.88 94 ASP B C 1
ATOM 5236 O O . ASP B 1 94 ? 28.844 -7.992 6.785 1 91.88 94 ASP B O 1
ATOM 5240 N N . HIS B 1 95 ? 30.297 -7.348 8.375 1 92.44 95 HIS B N 1
ATOM 5241 C CA . HIS B 1 95 ? 29.578 -8.086 9.406 1 92.44 95 HIS B CA 1
ATOM 5242 C C . HIS B 1 95 ? 28.328 -7.324 9.859 1 92.44 95 HIS B C 1
ATOM 5244 O O . HIS B 1 95 ? 27.469 -7.883 10.555 1 92.44 95 HIS B O 1
ATOM 5250 N N . ILE B 1 96 ? 28.219 -6.059 9.461 1 94.06 96 ILE B N 1
ATOM 5251 C CA . ILE B 1 96 ? 27.062 -5.277 9.891 1 94.06 96 ILE B CA 1
ATOM 5252 C C . ILE B 1 96 ? 26.344 -4.707 8.664 1 94.06 96 ILE B C 1
ATOM 5254 O O . ILE B 1 96 ? 26.969 -4.465 7.629 1 94.06 96 ILE B O 1
ATOM 5258 N N . SER B 1 97 ? 25.062 -4.582 8.734 1 93.81 97 SER B N 1
ATOM 5259 C CA . SER B 1 97 ? 24.266 -4.016 7.652 1 93.81 97 SER B CA 1
ATOM 5260 C C . SER B 1 97 ? 24.297 -2.492 7.68 1 93.81 97 SER B C 1
ATOM 5262 O O . SER B 1 97 ? 24.828 -1.894 8.617 1 93.81 97 SER B O 1
ATOM 5264 N N . GLY B 1 98 ? 23.766 -1.904 6.656 1 94.75 98 GLY B N 1
ATOM 5265 C CA . GLY B 1 98 ? 23.688 -0.454 6.586 1 94.75 98 GLY B CA 1
ATOM 5266 C C . GLY B 1 98 ? 22.453 0.102 7.273 1 94.75 98 GLY B C 1
ATOM 5267 O O . GLY B 1 98 ? 22.172 1.301 7.188 1 94.75 98 GLY B O 1
ATOM 5268 N N . TYR B 1 99 ? 21.688 -0.766 8.008 1 96.38 99 TYR B N 1
ATOM 5269 C CA . TYR B 1 99 ? 20.438 -0.394 8.656 1 96.38 99 TYR B CA 1
ATOM 5270 C C . TYR B 1 99 ? 20.391 -0.892 10.094 1 96.38 99 TYR B C 1
ATOM 5272 O O . TYR B 1 99 ? 21.25 -1.683 10.508 1 96.38 99 TYR B O 1
ATOM 5280 N N . SER B 1 100 ? 19.453 -0.321 10.906 1 96.75 100 SER B N 1
ATOM 5281 C CA . SER B 1 100 ? 19.219 -0.963 12.195 1 96.75 100 SER B CA 1
ATOM 5282 C C . SER B 1 100 ? 18.844 -2.432 12.016 1 96.75 100 SER B C 1
ATOM 5284 O O . SER B 1 100 ? 18.219 -2.803 11.016 1 96.75 100 SER B O 1
ATOM 5286 N N . SER B 1 101 ? 19.312 -3.277 12.945 1 95.88 101 SER B N 1
ATOM 5287 C CA . SER B 1 101 ? 19.078 -4.711 12.805 1 95.88 101 SER B CA 1
ATOM 5288 C C . SER B 1 101 ? 19 -5.391 14.164 1 95.88 101 SER B C 1
ATOM 5290 O O . SER B 1 101 ? 20.016 -5.578 14.828 1 95.88 101 SER B O 1
ATOM 5292 N N . PRO B 1 102 ? 17.828 -5.766 14.547 1 95.94 102 PRO B N 1
ATOM 5293 C CA . PRO B 1 102 ? 17.719 -6.551 15.781 1 95.94 102 PRO B CA 1
ATOM 5294 C C . PRO B 1 102 ? 18.5 -7.859 15.719 1 95.94 102 PRO B C 1
ATOM 5296 O O . PRO B 1 102 ? 18.859 -8.422 16.766 1 95.94 102 PRO B O 1
ATOM 5299 N N . LEU B 1 103 ? 18.797 -8.312 14.555 1 92.75 103 LEU B N 1
ATOM 5300 C CA . LEU B 1 103 ? 19.609 -9.508 14.398 1 92.75 103 LEU B CA 1
ATOM 5301 C C . LEU B 1 103 ? 21.062 -9.234 14.82 1 92.75 103 LEU B C 1
ATOM 5303 O O . LEU B 1 103 ? 21.719 -10.102 15.391 1 92.75 103 LEU B O 1
ATOM 5307 N N . GLU B 1 104 ? 21.5 -7.957 14.602 1 94.75 104 GLU B N 1
ATOM 5308 C CA . GLU B 1 104 ? 22.844 -7.531 14.984 1 94.75 104 GLU B CA 1
ATOM 5309 C C . GLU B 1 104 ? 22.891 -7.094 16.438 1 94.75 104 GLU B C 1
ATOM 5311 O O . GLU B 1 104 ? 23.875 -7.355 17.141 1 94.75 104 GLU B O 1
ATOM 5316 N N . SER B 1 105 ? 21.828 -6.453 16.812 1 96.56 105 SER B N 1
ATOM 5317 C CA . SER B 1 105 ? 21.766 -5.891 18.156 1 96.56 105 SER B CA 1
ATOM 5318 C C . SER B 1 105 ? 20.359 -5.938 18.703 1 96.56 105 SER B C 1
ATOM 5320 O O . SER B 1 105 ? 19.656 -4.926 18.719 1 96.56 105 SER B O 1
ATOM 5322 N N . PRO B 1 106 ? 19.938 -7.109 19.234 1 95.19 106 PRO B N 1
ATOM 5323 C CA . PRO B 1 106 ? 18.562 -7.262 19.719 1 95.19 106 PRO B CA 1
ATOM 5324 C C . PRO B 1 106 ? 18.25 -6.348 20.906 1 95.19 106 PRO B C 1
ATOM 5326 O O . PRO B 1 106 ? 17.078 -6.078 21.188 1 95.19 106 PRO B O 1
ATOM 5329 N N . VAL B 1 107 ? 19.312 -5.848 21.594 1 96.06 107 VAL B N 1
ATOM 5330 C CA . VAL B 1 107 ? 19.141 -5.062 22.812 1 96.06 107 VAL B CA 1
ATOM 5331 C C . VAL B 1 107 ? 18.844 -3.609 22.453 1 96.06 107 VAL B C 1
ATOM 5333 O O . VAL B 1 107 ? 17.922 -3.002 23 1 96.06 107 VAL B O 1
ATOM 5336 N N . TYR B 1 108 ? 19.547 -3.061 21.438 1 97.56 108 TYR B N 1
ATOM 5337 C CA . TYR B 1 108 ? 19.484 -1.623 21.188 1 97.56 108 TYR B CA 1
ATOM 5338 C C . TYR B 1 108 ? 18.688 -1.316 19.938 1 97.56 108 TYR B C 1
ATOM 5340 O O . TYR B 1 108 ? 18.203 -0.194 19.75 1 97.56 108 TYR B O 1
ATOM 5348 N N . ASP B 1 109 ? 18.625 -2.307 19 1 97.62 109 ASP B N 1
ATOM 5349 C CA . ASP B 1 109 ? 17.859 -2.107 17.781 1 97.62 109 ASP B CA 1
ATOM 5350 C C . ASP B 1 109 ? 16.438 -2.676 17.922 1 97.62 109 ASP B C 1
ATOM 5352 O O . ASP B 1 109 ? 16.266 -3.865 18.188 1 97.62 109 ASP B O 1
ATOM 5356 N N . ASN B 1 110 ? 15.477 -1.854 17.672 1 97.25 110 ASN B N 1
ATOM 5357 C CA . ASN B 1 110 ? 14.094 -2.279 17.859 1 97.25 110 ASN B CA 1
ATOM 5358 C C . ASN B 1 110 ? 13.516 -2.902 16.578 1 97.25 110 ASN B C 1
ATOM 5360 O O . ASN B 1 110 ? 12.773 -3.881 16.656 1 97.25 110 ASN B O 1
ATOM 5364 N N . PHE B 1 111 ? 13.852 -2.367 15.445 1 98 111 PHE B N 1
ATOM 5365 C CA . PHE B 1 111 ? 13.25 -2.82 14.195 1 98 111 PHE B CA 1
ATOM 5366 C C . PHE B 1 111 ? 14.273 -2.807 13.07 1 98 111 PHE B C 1
ATOM 5368 O O . PHE B 1 111 ? 15.242 -2.051 13.109 1 98 111 PHE B O 1
ATOM 5375 N N . GLU B 1 112 ? 14.094 -3.717 12.07 1 96.44 112 GLU B N 1
ATOM 5376 C CA . GLU B 1 112 ? 14.648 -3.541 10.734 1 96.44 112 GLU B CA 1
ATOM 5377 C C . GLU B 1 112 ? 13.844 -2.516 9.938 1 96.44 112 GLU B C 1
ATOM 5379 O O . GLU B 1 112 ? 12.641 -2.674 9.742 1 96.44 112 GLU B O 1
ATOM 5384 N N . ILE B 1 113 ? 14.5 -1.433 9.586 1 97.31 113 ILE B N 1
ATOM 5385 C CA . ILE B 1 113 ? 13.773 -0.409 8.844 1 97.31 113 ILE B CA 1
ATOM 5386 C C . ILE B 1 113 ? 14.578 0.007 7.613 1 97.31 113 ILE B C 1
ATOM 5388 O O . ILE B 1 113 ? 15.672 0.573 7.738 1 97.31 113 ILE B O 1
ATOM 5392 N N . GLY B 1 114 ? 14.047 -0.309 6.445 1 96.31 114 GLY B N 1
ATOM 5393 C CA . GLY B 1 114 ? 14.664 0.118 5.199 1 96.31 114 GLY B CA 1
ATOM 5394 C C . GLY B 1 114 ? 13.82 1.123 4.434 1 96.31 114 GLY B C 1
ATOM 5395 O O . GLY B 1 114 ? 14.359 1.956 3.699 1 96.31 114 GLY B O 1
ATOM 5396 N N . HIS B 1 115 ? 12.523 1.029 4.543 1 97.06 115 HIS B N 1
ATOM 5397 C CA . HIS B 1 115 ? 11.617 2.004 3.953 1 97.06 115 HIS B CA 1
ATOM 5398 C C . HIS B 1 115 ? 11.414 3.201 4.879 1 97.06 115 HIS B C 1
ATOM 5400 O O . HIS B 1 115 ? 11.461 3.059 6.102 1 97.06 115 HIS B O 1
ATOM 5406 N N . THR B 1 116 ? 11.203 4.336 4.32 1 97 116 THR B N 1
ATOM 5407 C CA . THR B 1 116 ? 11.133 5.566 5.102 1 97 116 THR B CA 1
ATOM 5408 C C . THR B 1 116 ? 9.703 5.844 5.547 1 97 116 THR B C 1
ATOM 5410 O O . THR B 1 116 ? 8.781 5.121 5.168 1 97 116 THR B O 1
ATOM 5413 N N . SER B 1 117 ? 9.555 6.809 6.484 1 98.5 117 SER B N 1
ATOM 5414 C CA . SER B 1 117 ? 8.289 7.379 6.945 1 98.5 117 SER B CA 1
ATOM 5415 C C . SER B 1 117 ? 7.559 6.426 7.887 1 98.5 117 SER B C 1
ATOM 5417 O O . SER B 1 117 ? 6.332 6.469 7.992 1 98.5 117 SER B O 1
ATOM 5419 N N . THR B 1 118 ? 8.273 5.531 8.562 1 98.31 118 THR B N 1
ATOM 5420 C CA . THR B 1 118 ? 7.582 4.496 9.32 1 98.31 118 THR B CA 1
ATOM 5421 C C . THR B 1 118 ? 7.871 4.633 10.812 1 98.31 118 THR B C 1
ATOM 5423 O O . THR B 1 118 ? 7.156 4.07 11.641 1 98.31 118 THR B O 1
ATOM 5426 N N . SER B 1 119 ? 8.93 5.387 11.203 1 98.75 119 SER B N 1
ATOM 5427 C CA . SER B 1 119 ? 9.445 5.371 12.57 1 98.75 119 SER B CA 1
ATOM 5428 C C . SER B 1 119 ? 8.391 5.844 13.562 1 98.75 119 SER B C 1
ATOM 5430 O O . SER B 1 119 ? 8.25 5.266 14.641 1 98.75 119 SER B O 1
ATOM 5432 N N . VAL B 1 120 ? 7.648 6.863 13.195 1 98.88 120 VAL B N 1
ATOM 5433 C CA . VAL B 1 120 ? 6.672 7.418 14.125 1 98.88 120 VAL B CA 1
ATOM 5434 C C . VAL B 1 120 ? 5.539 6.422 14.344 1 98.88 120 VAL B C 1
ATOM 5436 O O . VAL B 1 120 ? 5.031 6.281 15.453 1 98.88 120 VAL B O 1
ATOM 5439 N N . SER B 1 121 ? 5.098 5.719 13.289 1 98.88 121 SER B N 1
ATOM 5440 C CA . SER B 1 121 ? 4.062 4.699 13.414 1 98.88 121 SER B CA 1
ATOM 5441 C C . SER B 1 121 ? 4.539 3.529 14.266 1 98.88 121 SER B C 1
ATOM 5443 O O . SER B 1 121 ? 3.791 3.018 15.102 1 98.88 121 SER B O 1
ATOM 5445 N N . LEU B 1 122 ? 5.758 3.104 14.055 1 98.88 122 LEU B N 1
ATOM 5446 C CA . LEU B 1 122 ? 6.32 2.037 14.875 1 98.88 122 LEU B CA 1
ATOM 5447 C C . LEU B 1 122 ? 6.465 2.48 16.328 1 98.88 122 LEU B C 1
ATOM 5449 O O . LEU B 1 122 ? 6.172 1.714 17.25 1 98.88 122 LEU B O 1
ATOM 5453 N N . MET B 1 123 ? 6.875 3.725 16.562 1 98.81 123 MET B N 1
ATOM 5454 C CA . MET B 1 123 ? 6.969 4.301 17.906 1 98.81 123 MET B CA 1
ATOM 5455 C C . MET B 1 123 ? 5.609 4.305 18.594 1 98.81 123 MET B C 1
ATOM 5457 O O . MET B 1 123 ? 5.516 4.039 19.797 1 98.81 123 MET B O 1
ATOM 5461 N N . SER B 1 124 ? 4.512 4.629 17.828 1 98.88 124 SER B N 1
ATOM 5462 C CA . SER B 1 124 ? 3.18 4.641 18.422 1 98.88 124 SER B CA 1
ATOM 5463 C C . SER B 1 124 ? 2.824 3.277 19 1 98.88 124 SER B C 1
ATOM 5465 O O . SER B 1 124 ? 2.152 3.195 20.031 1 98.88 124 SER B O 1
ATOM 5467 N N . GLY B 1 125 ? 3.285 2.195 18.312 1 98.88 125 GLY B N 1
ATOM 5468 C CA . GLY B 1 125 ? 3.092 0.856 18.844 1 98.88 125 GLY B CA 1
ATOM 5469 C C . GLY B 1 125 ? 3.855 0.608 20.125 1 98.88 125 GLY B C 1
ATOM 5470 O O . GLY B 1 125 ? 3.314 0.036 21.078 1 98.88 125 GLY B O 1
ATOM 5471 N N . LEU B 1 126 ? 5.125 1.04 20.141 1 98.75 126 LEU B N 1
ATOM 5472 C CA . LEU B 1 126 ? 5.926 0.908 21.359 1 98.75 126 LEU B CA 1
ATOM 5473 C C . LEU B 1 126 ? 5.293 1.675 22.516 1 98.75 126 LEU B C 1
ATOM 5475 O O . LEU B 1 126 ? 5.258 1.183 23.641 1 98.75 126 LEU B O 1
ATOM 5479 N N . MET B 1 127 ? 4.805 2.873 22.25 1 98.44 127 MET B N 1
ATOM 5480 C CA . MET B 1 127 ? 4.121 3.713 23.234 1 98.44 127 MET B CA 1
ATOM 5481 C C . MET B 1 127 ? 2.91 2.99 23.812 1 98.44 127 MET B C 1
ATOM 5483 O O . MET B 1 127 ? 2.783 2.869 25.031 1 98.44 127 MET B O 1
ATOM 5487 N N . LYS B 1 128 ? 2.023 2.551 22.938 1 98.62 128 LYS B N 1
ATOM 5488 C CA . LYS B 1 128 ? 0.792 1.9 23.375 1 98.62 128 LYS B CA 1
ATOM 5489 C C . LYS B 1 128 ? 1.092 0.618 24.141 1 98.62 128 LYS B C 1
ATOM 5491 O O . LYS B 1 128 ? 0.436 0.323 25.141 1 98.62 128 LYS B O 1
ATOM 5496 N N . GLY B 1 129 ? 2.074 -0.209 23.594 1 98.56 129 GLY B N 1
ATOM 5497 C CA . GLY B 1 129 ? 2.518 -1.378 24.344 1 98.56 129 GLY B CA 1
ATOM 5498 C C . GLY B 1 129 ? 3.035 -1.044 25.734 1 98.56 129 GLY B C 1
ATOM 5499 O O . GLY B 1 129 ? 2.682 -1.707 26.703 1 98.56 129 GLY B O 1
ATOM 5500 N N . ARG B 1 130 ? 3.902 -0.007 25.859 1 98.44 130 ARG B N 1
ATOM 5501 C CA . ARG B 1 130 ? 4.41 0.472 27.141 1 98.44 130 ARG B CA 1
ATOM 5502 C C . ARG B 1 130 ? 3.268 0.796 28.094 1 98.44 130 ARG B C 1
ATOM 5504 O O . ARG B 1 130 ? 3.262 0.343 29.234 1 98.44 130 ARG B O 1
ATOM 5511 N N . ASP B 1 131 ? 2.287 1.54 27.562 1 98.25 131 ASP B N 1
ATOM 5512 C CA . ASP B 1 131 ? 1.181 2.01 28.391 1 98.25 131 ASP B CA 1
ATOM 5513 C C . ASP B 1 131 ? 0.333 0.841 28.891 1 98.25 131 ASP B C 1
ATOM 5515 O O . ASP B 1 131 ? -0.089 0.823 30.047 1 98.25 131 ASP B O 1
ATOM 5519 N N . ILE B 1 132 ? 0.08 -0.154 28 1 97.88 132 ILE B N 1
ATOM 5520 C CA . ILE B 1 132 ? -0.744 -1.314 28.312 1 97.88 132 ILE B CA 1
ATOM 5521 C C . ILE B 1 132 ? -0.044 -2.168 29.375 1 97.88 132 ILE B C 1
ATOM 5523 O O . ILE B 1 132 ? -0.697 -2.762 30.234 1 97.88 132 ILE B O 1
ATOM 5527 N N . LEU B 1 133 ? 1.256 -2.148 29.344 1 97.81 133 LEU B N 1
ATOM 5528 C CA . LEU B 1 133 ? 2.033 -3.029 30.203 1 97.81 133 LEU B CA 1
ATOM 5529 C C . LEU B 1 133 ? 2.48 -2.299 31.469 1 97.81 133 LEU B C 1
ATOM 5531 O O . LEU B 1 133 ? 3.102 -2.896 32.344 1 97.81 133 LEU B O 1
ATOM 5535 N N . GLY B 1 134 ? 2.24 -1.033 31.578 1 97.5 134 GLY B N 1
ATOM 5536 C CA . GLY B 1 134 ? 2.504 -0.274 32.812 1 97.5 134 GLY B CA 1
ATOM 5537 C C . GLY B 1 134 ? 3.9 0.318 32.844 1 97.5 134 GLY B C 1
ATOM 5538 O O . GLY B 1 134 ? 4.383 0.712 33.906 1 97.5 134 GLY B O 1
ATOM 5539 N N . GLY B 1 135 ? 4.586 0.379 31.688 1 97.19 135 GLY B N 1
ATOM 5540 C CA . GLY B 1 135 ? 5.91 0.981 31.609 1 97.19 135 GLY B CA 1
ATOM 5541 C C . GLY B 1 135 ? 5.875 2.498 31.641 1 97.19 135 GLY B C 1
ATOM 5542 O O . GLY B 1 135 ? 4.801 3.102 31.609 1 97.19 135 GLY B O 1
ATOM 5543 N N . LYS B 1 136 ? 7.145 3.119 31.688 1 97.06 136 LYS B N 1
ATOM 5544 C CA . LYS B 1 136 ? 7.227 4.574 31.766 1 97.06 136 LYS B CA 1
ATOM 5545 C C . LYS B 1 136 ? 8.43 5.102 31 1 97.06 136 LYS B C 1
ATOM 5547 O O . LYS B 1 136 ? 8.742 6.293 31.047 1 97.06 136 LYS B O 1
ATOM 5552 N N . GLU B 1 137 ? 9.062 4.215 30.328 1 98.31 137 GLU B N 1
ATOM 5553 C CA . GLU B 1 137 ? 10.289 4.586 29.625 1 98.31 137 GLU B CA 1
ATOM 5554 C C . GLU B 1 137 ? 10.016 5.598 28.516 1 98.31 137 GLU B C 1
ATOM 5556 O O . GLU B 1 137 ? 8.883 5.711 28.047 1 98.31 137 GLU B O 1
ATOM 5561 N N . ASN B 1 138 ? 11.055 6.375 28.125 1 98.81 138 ASN B N 1
ATOM 5562 C CA . ASN B 1 138 ? 10.961 7.258 26.969 1 98.81 138 ASN B CA 1
ATOM 5563 C C . ASN B 1 138 ? 10.945 6.469 25.656 1 98.81 138 ASN B C 1
ATOM 5565 O O . ASN B 1 138 ? 11.664 5.48 25.516 1 98.81 138 ASN B O 1
ATOM 5569 N N . VAL B 1 139 ? 10.078 6.828 24.797 1 98.81 139 VAL B N 1
ATOM 5570 C CA . VAL B 1 139 ? 10.078 6.297 23.438 1 98.81 139 VAL B CA 1
ATOM 5571 C C . VAL B 1 139 ? 10.406 7.418 22.453 1 98.81 139 VAL B C 1
ATOM 5573 O O . VAL B 1 139 ? 9.727 8.445 22.422 1 98.81 139 VAL B O 1
ATOM 5576 N N . ILE B 1 140 ? 11.453 7.258 21.656 1 98.88 140 ILE B N 1
ATOM 5577 C CA . ILE B 1 140 ? 12 8.289 20.766 1 98.88 140 ILE B CA 1
ATOM 5578 C C . ILE B 1 140 ? 11.961 7.809 19.328 1 98.88 140 ILE B C 1
ATOM 5580 O O . ILE B 1 140 ? 12.367 6.684 19.031 1 98.88 140 ILE B O 1
ATOM 5584 N N . ALA B 1 141 ? 11.406 8.547 18.438 1 98.88 141 ALA B N 1
ATOM 5585 C CA . ALA B 1 141 ? 11.539 8.32 17 1 98.88 141 ALA B CA 1
ATOM 5586 C C . ALA B 1 141 ? 12.414 9.391 16.359 1 98.88 141 ALA B C 1
ATOM 5588 O O . ALA B 1 141 ? 12.289 10.57 16.672 1 98.88 141 ALA B O 1
ATOM 5589 N N . VAL B 1 142 ? 13.352 8.977 15.555 1 98.88 142 VAL B N 1
ATOM 5590 C CA . VAL B 1 142 ? 14.156 9.867 14.727 1 98.88 142 VAL B CA 1
ATOM 5591 C C . VAL B 1 142 ? 13.641 9.828 13.281 1 98.88 142 VAL B C 1
ATOM 5593 O O . VAL B 1 142 ? 13.539 8.75 12.688 1 98.88 142 VAL B O 1
ATOM 5596 N N . ILE B 1 143 ? 13.305 10.984 12.734 1 98.75 143 ILE B N 1
ATOM 5597 C CA . ILE B 1 143 ? 12.773 11.031 11.383 1 98.75 143 ILE B CA 1
ATOM 5598 C C . ILE B 1 143 ? 13.336 12.242 10.641 1 98.75 143 ILE B C 1
ATOM 5600 O O . ILE B 1 143 ? 13.477 13.32 11.227 1 98.75 143 ILE B O 1
ATOM 5604 N N . GLY B 1 144 ? 13.719 12.039 9.383 1 98.31 144 GLY B N 1
ATOM 5605 C CA . GLY B 1 144 ? 14.227 13.125 8.555 1 98.31 144 GLY B CA 1
ATOM 5606 C C . GLY B 1 144 ? 13.133 13.984 7.953 1 98.31 144 GLY B C 1
ATOM 5607 O O . GLY B 1 144 ? 12 13.531 7.801 1 98.31 144 GLY B O 1
ATOM 5608 N N . ASP B 1 145 ? 13.539 15.242 7.547 1 98.06 145 ASP B N 1
ATOM 5609 C CA . ASP B 1 145 ? 12.594 16.125 6.879 1 98.06 145 ASP B CA 1
ATOM 5610 C C . ASP B 1 145 ? 12.07 15.5 5.59 1 98.06 145 ASP B C 1
ATOM 5612 O O . ASP B 1 145 ? 10.875 15.578 5.297 1 98.06 145 ASP B O 1
ATOM 5616 N N . GLY B 1 146 ? 12.922 14.82 4.777 1 97.62 146 GLY B N 1
ATOM 5617 C CA . GLY B 1 146 ? 12.461 14.148 3.572 1 97.62 146 GLY B CA 1
ATOM 5618 C C . GLY B 1 146 ? 11.422 13.078 3.844 1 97.62 146 GLY B C 1
ATOM 5619 O O . GLY B 1 146 ? 10.453 12.945 3.096 1 97.62 146 GLY B O 1
ATOM 5620 N N . SER B 1 147 ? 11.586 12.32 4.945 1 98 147 SER B N 1
ATOM 5621 C CA . SER B 1 147 ? 10.711 11.211 5.305 1 98 147 SER B CA 1
ATOM 5622 C C . SER B 1 147 ? 9.328 11.711 5.703 1 98 147 SER B C 1
ATOM 5624 O O . SER B 1 147 ? 8.352 10.953 5.648 1 98 147 SER B O 1
ATOM 5626 N N . LEU B 1 148 ? 9.18 12.953 6.035 1 98.38 148 LEU B N 1
ATOM 5627 C CA . LEU B 1 148 ? 7.91 13.516 6.484 1 98.38 148 LEU B CA 1
ATOM 5628 C C . LEU B 1 148 ? 6.926 13.633 5.328 1 98.38 148 LEU B C 1
ATOM 5630 O O . LEU B 1 148 ? 5.727 13.828 5.547 1 98.38 148 LEU B O 1
ATOM 5634 N N . SER B 1 149 ? 7.41 13.484 4.082 1 97.44 149 SER B N 1
ATOM 5635 C CA . SER B 1 149 ? 6.512 13.633 2.943 1 97.44 149 SER B CA 1
ATOM 5636 C C . SER B 1 149 ? 5.684 12.375 2.725 1 97.44 149 SER B C 1
ATOM 5638 O O . SER B 1 149 ? 4.688 12.391 1.996 1 97.44 149 SER B O 1
ATOM 5640 N N . GLY B 1 150 ? 6.066 11.227 3.373 1 98.12 150 GLY B N 1
ATOM 5641 C CA . GLY B 1 150 ? 5.316 9.984 3.23 1 98.12 150 GLY B CA 1
ATOM 5642 C C . GLY B 1 150 ? 4.062 9.945 4.082 1 98.12 150 GLY B C 1
ATOM 5643 O O . GLY B 1 150 ? 4.059 10.422 5.215 1 98.12 150 GLY B O 1
ATOM 5644 N N . GLY B 1 151 ? 3.018 9.398 3.561 1 98.44 151 GLY B N 1
ATOM 5645 C CA . GLY B 1 151 ? 1.712 9.375 4.203 1 98.44 151 GLY B CA 1
ATOM 5646 C C . GLY B 1 151 ? 1.719 8.672 5.547 1 98.44 151 GLY B C 1
ATOM 5647 O O . GLY B 1 151 ? 0.97 9.039 6.453 1 98.44 151 GLY B O 1
ATOM 5648 N N . GLU B 1 152 ? 2.52 7.645 5.703 1 98.69 152 GLU B N 1
ATOM 5649 C CA . GLU B 1 152 ? 2.547 6.898 6.957 1 98.69 152 GLU B CA 1
ATOM 5650 C C . GLU B 1 152 ? 3.088 7.754 8.102 1 98.69 152 GLU B C 1
ATOM 5652 O O . GLU B 1 152 ? 2.684 7.59 9.25 1 98.69 152 GLU B O 1
ATOM 5657 N N . ALA B 1 153 ? 4.082 8.664 7.801 1 98.75 153 ALA B N 1
ATOM 5658 C CA . ALA B 1 153 ? 4.559 9.586 8.828 1 98.75 153 ALA B CA 1
ATOM 5659 C C . ALA B 1 153 ? 3.414 10.43 9.375 1 98.75 153 ALA B C 1
ATOM 5661 O O . ALA B 1 153 ? 3.312 10.633 10.586 1 98.75 153 ALA B O 1
ATOM 5662 N N . PHE B 1 154 ? 2.516 10.898 8.523 1 98.38 154 PHE B N 1
ATOM 5663 C CA . PHE B 1 154 ? 1.356 11.688 8.914 1 98.38 154 PHE B CA 1
ATOM 5664 C C . PHE B 1 154 ? 0.407 10.867 9.781 1 98.38 154 PHE B C 1
ATOM 5666 O O . PHE B 1 154 ? -0.071 11.344 10.812 1 98.38 154 PHE B O 1
ATOM 5673 N N . GLU B 1 155 ? 0.101 9.641 9.32 1 98.75 155 GLU B N 1
ATOM 5674 C CA . GLU B 1 155 ? -0.773 8.766 10.102 1 98.75 155 GLU B CA 1
ATOM 5675 C C . GLU B 1 155 ? -0.206 8.523 11.5 1 98.75 155 GLU B C 1
ATOM 5677 O O . GLU B 1 155 ? -0.947 8.523 12.484 1 98.75 155 GLU B O 1
ATOM 5682 N N . GLY B 1 156 ? 1.132 8.336 11.555 1 98.88 156 GLY B N 1
ATOM 5683 C CA . GLY B 1 156 ? 1.794 8.156 12.836 1 98.88 156 GLY B CA 1
ATOM 5684 C C . GLY B 1 156 ? 1.672 9.359 13.742 1 98.88 156 GLY B C 1
ATOM 5685 O O . GLY B 1 156 ? 1.336 9.227 14.922 1 98.88 156 GLY B O 1
ATOM 5686 N N . LEU B 1 157 ? 1.946 10.57 13.203 1 98.75 157 LEU B N 1
ATOM 5687 C CA . LEU B 1 157 ? 1.83 11.805 13.969 1 98.75 157 LEU B CA 1
ATOM 5688 C C . LEU B 1 157 ? 0.418 11.969 14.523 1 98.75 157 LEU B C 1
ATOM 5690 O O . LEU B 1 157 ? 0.239 12.367 15.68 1 98.75 157 LEU B O 1
ATOM 5694 N N . ASN B 1 158 ? -0.556 11.625 13.641 1 98.56 158 ASN B N 1
ATOM 5695 C CA . ASN B 1 158 ? -1.963 11.711 14.016 1 98.56 158 ASN B CA 1
ATOM 5696 C C . ASN B 1 158 ? -2.285 10.812 15.203 1 98.56 158 ASN B C 1
ATOM 5698 O O . ASN B 1 158 ? -2.988 11.219 16.125 1 98.56 158 ASN B O 1
ATOM 5702 N N . THR B 1 159 ? -1.749 9.648 15.258 1 98.62 159 THR B N 1
ATOM 5703 C CA . THR B 1 159 ? -2.045 8.633 16.266 1 98.62 159 THR B CA 1
ATOM 5704 C C . THR B 1 159 ? -1.295 8.93 17.562 1 98.62 159 THR B C 1
ATOM 5706 O O . THR B 1 159 ? -1.859 8.812 18.656 1 98.62 159 THR B O 1
ATOM 5709 N N . VAL B 1 160 ? -0.026 9.352 17.438 1 98.62 160 VAL B N 1
ATOM 5710 C CA . VAL B 1 160 ? 0.804 9.625 18.609 1 98.62 160 VAL B CA 1
ATOM 5711 C C . VAL B 1 160 ? 0.181 10.758 19.422 1 98.62 160 VAL B C 1
ATOM 5713 O O . VAL B 1 160 ? 0.159 10.695 20.656 1 98.62 160 VAL B O 1
ATOM 5716 N N . SER B 1 161 ? -0.261 11.711 18.734 1 98.12 161 SER B N 1
ATOM 5717 C CA . SER B 1 161 ? -0.927 12.828 19.391 1 98.12 161 SER B CA 1
ATOM 5718 C C . SER B 1 161 ? -2.166 12.375 20.141 1 98.12 161 SER B C 1
ATOM 5720 O O . SER B 1 161 ? -2.422 12.828 21.266 1 98.12 161 SER B O 1
ATOM 5722 N N . GLU B 1 162 ? -2.971 11.539 19.609 1 96.75 162 GLU B N 1
ATOM 5723 C CA . GLU B 1 162 ? -4.199 11.047 20.219 1 96.75 162 GLU B CA 1
ATOM 5724 C C . GLU B 1 162 ? -3.896 10.203 21.453 1 96.75 162 GLU B C 1
ATOM 5726 O O . GLU B 1 162 ? -4.586 10.312 22.469 1 96.75 162 GLU B O 1
ATOM 5731 N N . ILE B 1 163 ? -2.887 9.242 21.297 1 97.75 163 ILE B N 1
ATOM 5732 C CA . ILE B 1 163 ? -2.49 8.453 22.469 1 97.75 163 ILE B CA 1
ATOM 5733 C C . ILE B 1 163 ? -2.094 9.391 23.609 1 97.75 163 ILE B C 1
ATOM 5735 O O . ILE B 1 163 ? -2.475 9.172 24.766 1 97.75 163 ILE B O 1
ATOM 5739 N N . GLY B 1 164 ? -1.227 10.375 23.406 1 98.12 164 GLY B N 1
ATOM 5740 C CA . GLY B 1 164 ? -1.08 11.547 24.25 1 98.12 164 GLY B CA 1
ATOM 5741 C C . GLY B 1 164 ? -0.138 11.328 25.422 1 98.12 164 GLY B C 1
ATOM 5742 O O . GLY B 1 164 ? -0.078 12.148 26.344 1 98.12 164 GLY B O 1
ATOM 5743 N N . THR B 1 165 ? 0.537 10.164 25.453 1 98.38 165 THR B N 1
ATOM 5744 C CA . THR B 1 165 ? 1.506 9.914 26.516 1 98.38 165 THR B CA 1
ATOM 5745 C C . THR B 1 165 ? 2.926 10.172 26.031 1 98.38 165 THR B C 1
ATOM 5747 O O . THR B 1 165 ? 3.123 10.773 24.969 1 98.38 165 THR B O 1
ATOM 5750 N N . ASN B 1 166 ? 3.932 9.805 26.812 1 98.5 166 ASN B N 1
ATOM 5751 C CA . ASN B 1 166 ? 5.324 10.109 26.5 1 98.5 166 ASN B CA 1
ATOM 5752 C C . ASN B 1 166 ? 5.691 9.648 25.078 1 98.5 166 ASN B C 1
ATOM 5754 O O . ASN B 1 166 ? 5.5 8.484 24.734 1 98.5 166 ASN B O 1
ATOM 5758 N N . ALA B 1 167 ? 6.117 10.562 24.25 1 98.69 167 ALA B N 1
ATOM 5759 C CA . ALA B 1 167 ? 6.625 10.359 22.906 1 98.69 167 ALA B CA 1
ATOM 5760 C C . ALA B 1 167 ? 7.508 11.523 22.469 1 98.69 167 ALA B C 1
ATOM 5762 O O . ALA B 1 167 ? 7.086 12.68 22.516 1 98.69 167 ALA B O 1
ATOM 5763 N N . ILE B 1 168 ? 8.719 11.242 22.125 1 98.94 168 ILE B N 1
ATOM 5764 C CA . ILE B 1 168 ? 9.664 12.266 21.688 1 98.94 168 ILE B CA 1
ATOM 5765 C C . ILE B 1 168 ? 10.039 12.031 20.219 1 98.94 168 ILE B C 1
ATOM 5767 O O . ILE B 1 168 ? 10.648 11.008 19.891 1 98.94 168 ILE B O 1
ATOM 5771 N N . ILE B 1 169 ? 9.648 12.906 19.344 1 98.94 169 ILE B N 1
ATOM 5772 C CA . ILE B 1 169 ? 9.953 12.789 17.922 1 98.94 169 ILE B CA 1
ATOM 5773 C C . ILE B 1 169 ? 11.07 13.766 17.547 1 98.94 169 ILE B C 1
ATOM 5775 O O . ILE B 1 169 ? 10.875 14.984 17.578 1 98.94 169 ILE B O 1
ATOM 5779 N N . VAL B 1 170 ? 12.219 13.25 17.219 1 98.94 170 VAL B N 1
ATOM 5780 C CA . VAL B 1 170 ? 13.336 14.062 16.766 1 98.94 170 VAL B CA 1
ATOM 5781 C C . VAL B 1 170 ? 13.273 14.211 15.242 1 98.94 170 VAL B C 1
ATOM 5783 O O . VAL B 1 170 ? 13.492 13.234 14.516 1 98.94 170 VAL B O 1
ATOM 5786 N N . VAL B 1 171 ? 12.953 15.391 14.781 1 98.88 171 VAL B N 1
ATOM 5787 C CA . VAL B 1 171 ? 12.93 15.68 13.352 1 98.88 171 VAL B CA 1
ATOM 5788 C C . VAL B 1 171 ? 14.273 16.234 12.906 1 98.88 171 VAL B C 1
ATOM 5790 O O . VAL B 1 171 ? 14.633 17.375 13.25 1 98.88 171 VAL B O 1
ATOM 5793 N N . ASN B 1 172 ? 15.016 15.438 12.18 1 98.75 172 ASN B N 1
ATOM 5794 C CA . ASN B 1 172 ? 16.281 15.859 11.602 1 98.75 172 ASN B CA 1
ATOM 5795 C C . ASN B 1 172 ? 16.078 16.625 10.289 1 98.75 172 ASN B C 1
ATOM 5797 O O . ASN B 1 172 ? 15.984 16.016 9.227 1 98.75 172 ASN B O 1
ATOM 5801 N N . ASP B 1 173 ? 16.047 17.938 10.406 1 98.69 173 ASP B N 1
ATOM 5802 C CA . ASP B 1 173 ? 15.812 18.828 9.266 1 98.69 173 ASP B CA 1
ATOM 5803 C C . ASP B 1 173 ? 17.141 19.266 8.641 1 98.69 173 ASP B C 1
ATOM 5805 O O . ASP B 1 173 ? 17.734 20.25 9.078 1 98.69 173 ASP B O 1
ATOM 5809 N N . ASN B 1 174 ? 17.578 18.531 7.648 1 98.12 174 ASN B N 1
ATOM 5810 C CA . ASN B 1 174 ? 18.797 18.922 6.949 1 98.12 174 ASN B CA 1
ATOM 5811 C C . ASN B 1 174 ? 18.5 19.469 5.559 1 98.12 174 ASN B C 1
ATOM 5813 O O . ASN B 1 174 ? 19.391 19.562 4.711 1 98.12 174 ASN B O 1
ATOM 5817 N N . GLU B 1 175 ? 17.156 19.672 5.266 1 97.38 175 GLU B N 1
ATOM 5818 C CA . GLU B 1 175 ? 16.625 20.359 4.094 1 97.38 175 GLU B CA 1
ATOM 5819 C C . GLU B 1 175 ? 16.812 19.516 2.832 1 97.38 175 GLU B C 1
ATOM 5821 O O . GLU B 1 175 ? 16.812 20.047 1.721 1 97.38 175 GLU B O 1
ATOM 5826 N N . MET B 1 176 ? 17.031 18.219 3.021 1 96 176 MET B N 1
ATOM 5827 C CA . MET B 1 176 ? 17.375 17.359 1.884 1 96 176 MET B CA 1
ATOM 5828 C C . MET B 1 176 ? 16.812 15.953 2.082 1 96 176 MET B C 1
ATOM 5830 O O . MET B 1 176 ? 16.859 15.414 3.189 1 96 176 MET B O 1
ATOM 5834 N N . SER B 1 177 ? 16.141 15.406 1.097 1 95.38 177 SER B N 1
ATOM 5835 C CA . SER B 1 177 ? 15.953 13.961 1.022 1 95.38 177 SER B CA 1
ATOM 5836 C C . SER B 1 177 ? 17.125 13.289 0.322 1 95.38 177 SER B C 1
ATOM 5838 O O . SER B 1 177 ? 18.281 13.648 0.556 1 95.38 177 SER B O 1
ATOM 5840 N N . ILE B 1 178 ? 16.844 12.25 -0.612 1 94.12 178 ILE B N 1
ATOM 5841 C CA . ILE B 1 178 ? 17.922 11.844 -1.499 1 94.12 178 ILE B CA 1
ATOM 5842 C C . ILE B 1 178 ? 18.266 12.984 -2.455 1 94.12 178 ILE B C 1
ATOM 5844 O O . ILE B 1 178 ? 19.422 13.406 -2.531 1 94.12 178 ILE B O 1
ATOM 5848 N N . ALA B 1 179 ? 17.266 13.461 -3.078 1 94.94 179 ALA B N 1
ATOM 5849 C CA . ALA B 1 179 ? 17.312 14.695 -3.85 1 94.94 179 ALA B CA 1
ATOM 5850 C C . ALA B 1 179 ? 16.641 15.836 -3.1 1 94.94 179 ALA B C 1
ATOM 5852 O O . ALA B 1 179 ? 16.297 15.703 -1.92 1 94.94 179 ALA B O 1
ATOM 5853 N N . GLU B 1 180 ? 16.516 16.984 -3.705 1 95.31 180 GLU B N 1
ATOM 5854 C CA . GLU B 1 180 ? 15.883 18.125 -3.059 1 95.31 180 GLU B CA 1
ATOM 5855 C C . GLU B 1 180 ? 14.461 17.781 -2.609 1 95.31 180 GLU B C 1
ATOM 5857 O O . GLU B 1 180 ? 13.82 16.906 -3.191 1 95.31 180 GLU B O 1
ATOM 5862 N N . ASN B 1 181 ? 13.953 18.375 -1.527 1 96.38 181 ASN B N 1
ATOM 5863 C CA . ASN B 1 181 ? 12.609 18.156 -0.989 1 96.38 181 ASN B CA 1
ATOM 5864 C C . ASN B 1 181 ? 11.539 18.75 -1.9 1 96.38 181 ASN B C 1
ATOM 5866 O O . ASN B 1 181 ? 11.766 19.766 -2.561 1 96.38 181 ASN B O 1
ATOM 5870 N N . HIS B 1 182 ? 10.398 18.109 -1.913 1 96 182 HIS B N 1
ATOM 5871 C CA . HIS B 1 182 ? 9.258 18.594 -2.682 1 96 182 HIS B CA 1
ATOM 5872 C C . HIS B 1 182 ? 7.973 18.547 -1.858 1 96 182 HIS B C 1
ATOM 5874 O O . HIS B 1 182 ? 7.75 17.594 -1.106 1 96 182 HIS B O 1
ATOM 5880 N N . GLY B 1 183 ? 7.082 19.609 -2.01 1 96.88 183 GLY B N 1
ATOM 5881 C CA . GLY B 1 183 ? 5.789 19.656 -1.345 1 96.88 183 GLY B CA 1
ATOM 5882 C C . GLY B 1 183 ? 5.582 20.906 -0.527 1 96.88 183 GLY B C 1
ATOM 5883 O O . GLY B 1 183 ? 6.551 21.562 -0.121 1 96.88 183 GLY B O 1
ATOM 5884 N N . GLY B 1 184 ? 4.352 21.172 -0.221 1 97.25 184 GLY B N 1
ATOM 5885 C CA . GLY B 1 184 ? 3.973 22.375 0.513 1 97.25 184 GLY B CA 1
ATOM 5886 C C . GLY B 1 184 ? 4.492 22.391 1.938 1 97.25 184 GLY B C 1
ATOM 5887 O O . GLY B 1 184 ? 4.734 23.453 2.504 1 97.25 184 GLY B O 1
ATOM 5888 N N . LEU B 1 185 ? 4.688 21.219 2.533 1 97.62 185 LEU B N 1
ATOM 5889 C CA . LEU B 1 185 ? 5.145 21.078 3.91 1 97.62 185 LEU B CA 1
ATOM 5890 C C . LEU B 1 185 ? 6.457 21.812 4.129 1 97.62 185 LEU B C 1
ATOM 5892 O O . LEU B 1 185 ? 6.691 22.359 5.211 1 97.62 185 LEU B O 1
ATOM 5896 N N . TYR B 1 186 ? 7.305 21.906 3.141 1 97.88 186 TYR B N 1
ATOM 5897 C CA . TYR B 1 186 ? 8.68 22.359 3.322 1 97.88 186 TYR B CA 1
ATOM 5898 C C . TYR B 1 186 ? 8.734 23.875 3.393 1 97.88 186 TYR B C 1
ATOM 5900 O O . TYR B 1 186 ? 9.711 24.453 3.902 1 97.88 186 TYR B O 1
ATOM 5908 N N . ARG B 1 187 ? 7.664 24.531 2.943 1 96.94 187 ARG B N 1
ATOM 5909 C CA . ARG B 1 187 ? 7.551 25.969 3.191 1 96.94 187 ARG B CA 1
ATOM 5910 C C . ARG B 1 187 ? 7.359 26.25 4.676 1 96.94 187 ARG B C 1
ATOM 5912 O O . ARG B 1 187 ? 7.871 27.25 5.195 1 96.94 187 ARG B O 1
ATOM 5919 N N . ASN B 1 188 ? 6.562 25.391 5.242 1 98.19 188 ASN B N 1
ATOM 5920 C CA . ASN B 1 188 ? 6.348 25.562 6.676 1 98.19 188 ASN B CA 1
ATOM 5921 C C . ASN B 1 188 ? 7.609 25.25 7.473 1 98.19 188 ASN B C 1
ATOM 5923 O O . ASN B 1 188 ? 7.914 25.922 8.453 1 98.19 188 ASN B O 1
ATOM 5927 N N . LEU B 1 189 ? 8.328 24.172 7.141 1 98.56 189 LEU B N 1
ATOM 5928 C CA . LEU B 1 189 ? 9.586 23.875 7.812 1 98.56 189 LEU B CA 1
ATOM 5929 C C . LEU B 1 189 ? 10.57 25.031 7.672 1 98.56 189 LEU B C 1
ATOM 5931 O O . LEU B 1 189 ? 11.281 25.375 8.617 1 98.56 189 LEU B O 1
ATOM 5935 N N . LYS B 1 190 ? 10.641 25.625 6.492 1 98.5 190 LYS B N 1
ATOM 5936 C CA . LYS B 1 190 ? 11.484 26.797 6.281 1 98.5 190 LYS B CA 1
ATOM 5937 C C . LYS B 1 190 ? 11.055 27.953 7.18 1 98.5 190 LYS B C 1
ATOM 5939 O O . LYS B 1 190 ? 11.891 28.625 7.777 1 98.5 190 LYS B O 1
ATOM 5944 N N . LEU B 1 191 ? 9.734 28.188 7.219 1 98.31 191 LEU B N 1
ATOM 5945 C CA . LEU B 1 191 ? 9.195 29.234 8.07 1 98.31 191 LEU B CA 1
ATOM 5946 C C . LEU B 1 191 ? 9.602 29.016 9.523 1 98.31 191 LEU B C 1
ATOM 5948 O O . LEU B 1 191 ? 9.969 29.969 10.219 1 98.31 191 LEU B O 1
ATOM 5952 N N . LEU B 1 192 ? 9.5 27.781 9.977 1 98.69 192 LEU B N 1
ATOM 5953 C CA . LEU B 1 192 ? 9.891 27.438 11.336 1 98.69 192 LEU B CA 1
ATOM 5954 C C . LEU B 1 192 ? 11.375 27.703 11.562 1 98.69 192 LEU B C 1
ATOM 5956 O O . LEU B 1 192 ? 11.766 28.25 12.602 1 98.69 192 LEU B O 1
ATOM 5960 N N . ARG B 1 193 ? 12.242 27.344 10.625 1 98.62 193 ARG B N 1
ATOM 5961 C CA . ARG B 1 193 ? 13.672 27.641 10.727 1 98.62 193 ARG B CA 1
ATOM 5962 C C . ARG B 1 193 ? 13.906 29.156 10.758 1 98.62 193 ARG B C 1
ATOM 5964 O O . ARG B 1 193 ? 14.625 29.656 11.617 1 98.62 193 ARG B O 1
ATOM 5971 N N . ASP B 1 194 ? 13.258 29.875 9.828 1 98.56 194 ASP B N 1
ATOM 5972 C CA . ASP B 1 194 ? 13.461 31.297 9.664 1 98.56 194 ASP B CA 1
ATOM 5973 C C . ASP B 1 194 ? 13.047 32.062 10.922 1 98.56 194 ASP B C 1
ATOM 5975 O O . ASP B 1 194 ? 13.555 33.156 11.195 1 98.56 194 ASP B O 1
ATOM 5979 N N . THR B 1 195 ? 12.156 31.516 11.703 1 98.56 195 THR B N 1
ATOM 5980 C CA . THR B 1 195 ? 11.641 32.188 12.883 1 98.56 195 THR B CA 1
ATOM 5981 C C . THR B 1 195 ? 12.188 31.562 14.156 1 98.56 195 THR B C 1
ATOM 5983 O O . THR B 1 195 ? 11.688 31.828 15.258 1 98.56 195 THR B O 1
ATOM 5986 N N . GLN B 1 196 ? 13.07 30.672 14.055 1 98.25 196 GLN B N 1
ATOM 5987 C CA . GLN B 1 196 ? 13.68 29.969 15.172 1 98.25 196 GLN B CA 1
ATOM 5988 C C . GLN B 1 196 ? 12.617 29.25 16 1 98.25 196 GLN B C 1
ATOM 5990 O O . GLN B 1 196 ? 12.609 29.344 17.234 1 98.25 196 GLN B O 1
ATOM 5995 N N . GLY B 1 197 ? 11.711 28.672 15.266 1 98.12 197 GLY B N 1
ATOM 5996 C CA . GLY B 1 197 ? 10.688 27.828 15.875 1 98.12 197 GLY B CA 1
ATOM 5997 C C . GLY B 1 197 ? 9.516 28.625 16.422 1 98.12 197 GLY B C 1
ATOM 5998 O O . GLY B 1 197 ? 8.641 28.078 17.078 1 98.12 197 GLY B O 1
ATOM 5999 N N . LYS B 1 198 ? 9.367 29.906 16.141 1 97.94 198 LYS B N 1
ATOM 6000 C CA . LYS B 1 198 ? 8.406 30.75 16.844 1 97.94 198 LYS B CA 1
ATOM 6001 C C . LYS B 1 198 ? 7.188 31.031 15.969 1 97.94 198 LYS B C 1
ATOM 6003 O O . LYS B 1 198 ? 6.238 31.672 16.406 1 97.94 198 LYS B O 1
ATOM 6008 N N . ALA B 1 199 ? 7.203 30.5 14.719 1 97.06 199 ALA B N 1
ATOM 6009 C CA . ALA B 1 199 ? 6.07 30.75 13.828 1 97.06 199 ALA B CA 1
ATOM 6010 C C . ALA B 1 199 ? 4.758 30.328 14.484 1 97.06 199 ALA B C 1
ATOM 6012 O O . ALA B 1 199 ? 4.695 29.281 15.148 1 97.06 199 ALA B O 1
ATOM 6013 N N . GLU B 1 200 ? 3.713 31.141 14.344 1 95.44 200 GLU B N 1
ATOM 6014 C CA . GLU B 1 200 ? 2.4 30.828 14.898 1 95.44 200 GLU B CA 1
ATOM 6015 C C . GLU B 1 200 ? 1.767 29.641 14.164 1 95.44 200 GLU B C 1
ATOM 6017 O O . GLU B 1 200 ? 1.11 28.797 14.781 1 95.44 200 GLU B O 1
ATOM 6022 N N . ASN B 1 201 ? 1.921 29.656 12.898 1 97.38 201 ASN B N 1
ATOM 6023 C CA . ASN B 1 201 ? 1.49 28.484 12.133 1 97.38 201 ASN B CA 1
ATOM 6024 C C . ASN B 1 201 ? 2.559 27.391 12.125 1 97.38 201 ASN B C 1
ATOM 6026 O O . ASN B 1 201 ? 3.604 27.547 11.492 1 97.38 201 ASN B O 1
ATOM 6030 N N . ASN B 1 202 ? 2.363 26.406 12.875 1 98.31 202 ASN B N 1
ATOM 6031 C CA . ASN B 1 202 ? 3.281 25.297 13.117 1 98.31 202 ASN B CA 1
ATOM 6032 C C . ASN B 1 202 ? 2.637 23.953 12.781 1 98.31 202 ASN B C 1
ATOM 6034 O O . ASN B 1 202 ? 1.696 23.531 13.453 1 98.31 202 ASN B O 1
ATOM 6038 N N . PHE B 1 203 ? 3.16 23.328 11.75 1 98 203 PHE B N 1
ATOM 6039 C CA . PHE B 1 203 ? 2.623 22.078 11.242 1 98 203 PHE B CA 1
ATOM 6040 C C . PHE B 1 203 ? 2.463 21.062 12.367 1 98 203 PHE B C 1
ATOM 6042 O O . PHE B 1 203 ? 1.42 20.422 12.484 1 98 203 PHE B O 1
ATOM 6049 N N . PHE B 1 204 ? 3.443 20.875 13.203 1 98.62 204 PHE B N 1
ATOM 6050 C CA . PHE B 1 204 ? 3.436 19.875 14.258 1 98.62 204 PHE B CA 1
ATOM 6051 C C . PHE B 1 204 ? 2.422 20.219 15.336 1 98.62 204 PHE B C 1
ATOM 6053 O O . PHE B 1 204 ? 1.706 19.344 15.836 1 98.62 204 PHE B O 1
ATOM 6060 N N . LYS B 1 205 ? 2.33 21.484 15.68 1 97.94 205 LYS B N 1
ATOM 6061 C CA . LYS B 1 205 ? 1.354 21.922 16.672 1 97.94 205 LYS B CA 1
ATOM 6062 C C . LYS B 1 205 ? -0.072 21.75 16.156 1 97.94 205 LYS B C 1
ATOM 6064 O O . LYS B 1 205 ? -1.007 21.578 16.938 1 97.94 205 LYS B O 1
ATOM 6069 N N . ALA B 1 206 ? -0.213 21.844 14.844 1 96.81 206 ALA B N 1
ATOM 6070 C CA . ALA B 1 206 ? -1.53 21.625 14.25 1 96.81 206 ALA B CA 1
ATOM 6071 C C . ALA B 1 206 ? -2.051 20.219 14.562 1 96.81 206 ALA B C 1
ATOM 6073 O O . ALA B 1 206 ? -3.264 20 14.617 1 96.81 206 ALA B O 1
ATOM 6074 N N . PHE B 1 207 ? -1.162 19.266 14.828 1 96.12 207 PHE B N 1
ATOM 6075 C CA . PHE B 1 207 ? -1.555 17.906 15.219 1 96.12 207 PHE B CA 1
ATOM 6076 C C . PHE B 1 207 ? -1.719 17.812 16.719 1 96.12 207 PHE B C 1
ATOM 6078 O O . PHE B 1 207 ? -2.139 16.766 17.234 1 96.12 207 PHE B O 1
ATOM 6085 N N . GLY B 1 208 ? -1.309 18.781 17.391 1 96.06 208 GLY B N 1
ATOM 6086 C CA . GLY B 1 208 ? -1.438 18.766 18.844 1 96.06 208 GLY B CA 1
ATOM 6087 C C . GLY B 1 208 ? -0.16 18.359 19.562 1 96.06 208 GLY B C 1
ATOM 6088 O O . GLY B 1 208 ? -0.183 18.016 20.734 1 96.06 208 GLY B O 1
ATOM 6089 N N . LEU B 1 209 ? 0.95 18.391 18.891 1 98.31 209 LEU B N 1
ATOM 6090 C CA . LEU B 1 209 ? 2.232 18.047 19.484 1 98.31 209 LEU B CA 1
ATOM 6091 C C . LEU B 1 209 ? 2.9 19.281 20.078 1 98.31 209 LEU B C 1
ATOM 6093 O O . LEU B 1 209 ? 2.787 20.375 19.531 1 98.31 209 LEU B O 1
ATOM 6097 N N . ASP B 1 210 ? 3.555 19.094 21.203 1 98.38 210 ASP B N 1
ATOM 6098 C CA . ASP B 1 210 ? 4.469 20.125 21.672 1 98.38 210 ASP B CA 1
ATOM 6099 C C . ASP B 1 210 ? 5.672 20.266 20.75 1 98.38 210 ASP B C 1
ATOM 6101 O O . ASP B 1 210 ? 5.883 19.422 19.859 1 98.38 210 ASP B O 1
ATOM 6105 N N . TYR B 1 211 ? 6.43 21.406 20.922 1 98.69 211 TYR B N 1
ATOM 6106 C CA . TYR B 1 211 ? 7.426 21.703 19.906 1 98.69 211 TYR B CA 1
ATOM 6107 C C . TYR B 1 211 ? 8.625 22.422 20.5 1 98.69 211 TYR B C 1
ATOM 6109 O O . TYR B 1 211 ? 8.461 23.406 21.234 1 98.69 211 TYR B O 1
ATOM 6117 N N . VAL B 1 212 ? 9.797 21.859 20.266 1 98.75 212 VAL B N 1
ATOM 6118 C CA . VAL B 1 212 ? 11.078 22.453 20.609 1 98.75 212 VAL B CA 1
ATOM 6119 C C . VAL B 1 212 ? 11.945 22.578 19.359 1 98.75 212 VAL B C 1
ATOM 6121 O O . VAL B 1 212 ? 12.016 21.656 18.547 1 98.75 212 VAL B O 1
ATOM 6124 N N . TYR B 1 213 ? 12.586 23.766 19.156 1 98.81 213 TYR B N 1
ATOM 6125 C CA . TYR B 1 213 ? 13.43 23.984 17.984 1 98.81 213 TYR B CA 1
ATOM 6126 C C . TYR B 1 213 ? 14.891 24.156 18.391 1 98.81 213 TYR B C 1
ATOM 6128 O O . TYR B 1 213 ? 15.195 24.828 19.375 1 98.81 213 TYR B O 1
ATOM 6136 N N . VAL B 1 214 ? 15.766 23.453 17.734 1 98.88 214 VAL B N 1
ATOM 6137 C CA . VAL B 1 214 ? 17.203 23.594 17.938 1 98.88 214 VAL B CA 1
ATOM 6138 C C . VAL B 1 214 ? 17.875 23.969 16.609 1 98.88 214 VAL B C 1
ATOM 6140 O O . VAL B 1 214 ? 18.078 23.125 15.75 1 98.88 214 VAL B O 1
ATOM 6143 N N . GLU B 1 215 ? 18.328 25.203 16.453 1 98.69 215 GLU B N 1
ATOM 6144 C CA . GLU B 1 215 ? 18.969 25.672 15.242 1 98.69 215 GLU B CA 1
ATOM 6145 C C . GLU B 1 215 ? 20.312 24.984 15.016 1 98.69 215 GLU B C 1
ATOM 6147 O O . GLU B 1 215 ? 20.641 24.594 13.883 1 98.69 215 GLU B O 1
ATOM 6152 N N . GLU B 1 216 ? 21.109 24.891 16.094 1 98.5 216 GLU B N 1
ATOM 6153 C CA . GLU B 1 216 ? 22.438 24.297 15.984 1 98.5 216 GLU B CA 1
ATOM 6154 C C . GLU B 1 216 ? 22.391 22.781 16.188 1 98.5 216 GLU B C 1
ATOM 6156 O O . GLU B 1 216 ? 22.969 22.266 17.141 1 98.5 216 GLU B O 1
ATOM 6161 N N . GLY B 1 217 ? 21.828 22.109 15.242 1 98.62 217 GLY B N 1
ATOM 6162 C CA . GLY B 1 217 ? 21.609 20.672 15.328 1 98.62 217 GLY B CA 1
ATOM 6163 C C . GLY B 1 217 ? 22.891 19.875 15.25 1 98.62 217 GLY B C 1
ATOM 6164 O O . GLY B 1 217 ? 22.891 18.656 15.461 1 98.62 217 GLY B O 1
ATOM 6165 N N . ASN B 1 218 ? 24.062 20.531 14.961 1 98.69 218 ASN B N 1
ATOM 6166 C CA . ASN B 1 218 ? 25.359 19.875 14.953 1 98.69 218 ASN B CA 1
ATOM 6167 C C . ASN B 1 218 ? 26.219 20.328 16.125 1 98.69 218 ASN B C 1
ATOM 6169 O O . ASN B 1 218 ? 27.453 20.266 16.078 1 98.69 218 ASN B O 1
ATOM 6173 N N . ASN B 1 219 ? 25.625 20.844 17.141 1 98.56 219 ASN B N 1
ATOM 6174 C CA . ASN B 1 219 ? 26.25 21.25 18.406 1 98.56 219 ASN B CA 1
ATOM 6175 C C . ASN B 1 219 ? 25.812 20.359 19.562 1 98.56 219 ASN B C 1
ATOM 6177 O O . ASN B 1 219 ? 24.688 20.5 20.062 1 98.56 219 ASN B O 1
ATOM 6181 N N . VAL B 1 220 ? 26.734 19.531 20.094 1 98.56 220 VAL B N 1
ATOM 6182 C CA . VAL B 1 220 ? 26.406 18.5 21.078 1 98.56 220 VAL B CA 1
ATOM 6183 C C . VAL B 1 220 ? 25.844 19.156 22.344 1 98.56 220 VAL B C 1
ATOM 6185 O O . VAL B 1 220 ? 24.875 18.656 22.922 1 98.56 220 VAL B O 1
ATOM 6188 N N . ALA B 1 221 ? 26.453 20.281 22.734 1 98.62 221 ALA B N 1
ATOM 6189 C CA . ALA B 1 221 ? 26.016 20.953 23.953 1 98.62 221 ALA B CA 1
ATOM 6190 C C . ALA B 1 221 ? 24.562 21.406 23.844 1 98.62 221 ALA B C 1
ATOM 6192 O O . ALA B 1 221 ? 23.781 21.203 24.781 1 98.62 221 ALA B O 1
ATOM 6193 N N . ARG B 1 222 ? 24.188 22.016 22.75 1 98.69 222 ARG B N 1
ATOM 6194 C CA . ARG B 1 222 ? 22.828 22.484 22.516 1 98.69 222 ARG B CA 1
ATOM 6195 C C . ARG B 1 222 ? 21.844 21.328 22.453 1 98.69 222 ARG B C 1
ATOM 6197 O O . ARG B 1 222 ? 20.719 21.422 22.953 1 98.69 222 ARG B O 1
ATOM 6204 N N . LEU B 1 223 ? 22.25 20.281 21.859 1 98.88 223 LEU B N 1
ATOM 6205 C CA . LEU B 1 223 ? 21.422 19.094 21.719 1 98.88 223 LEU B CA 1
ATOM 6206 C C . LEU B 1 223 ? 21.188 18.453 23.078 1 98.88 223 LEU B C 1
ATOM 6208 O O . LEU B 1 223 ? 20.062 18.031 23.391 1 98.88 223 LEU B O 1
ATOM 6212 N N . VAL B 1 224 ? 22.281 18.312 23.875 1 98.81 224 VAL B N 1
ATOM 6213 C CA . VAL B 1 224 ? 22.156 17.75 25.219 1 98.81 224 VAL B CA 1
ATOM 6214 C C . VAL B 1 224 ? 21.141 18.562 26.016 1 98.81 224 VAL B C 1
ATOM 6216 O O . VAL B 1 224 ? 20.297 18 26.703 1 98.81 224 VAL B O 1
ATOM 6219 N N . GLU B 1 225 ? 21.234 19.875 25.922 1 98.75 225 GLU B N 1
ATOM 6220 C CA . GLU B 1 225 ? 20.312 20.75 26.641 1 98.75 225 GLU B CA 1
ATOM 6221 C C . GLU B 1 225 ? 18.875 20.5 26.203 1 98.75 225 GLU B C 1
ATOM 6223 O O . GLU B 1 225 ? 17.984 20.359 27.047 1 98.75 225 GLU B O 1
ATOM 6228 N N . ALA B 1 226 ? 18.594 20.453 24.922 1 98.88 226 ALA B N 1
ATOM 6229 C CA . ALA B 1 226 ? 17.25 20.25 24.391 1 98.88 226 ALA B CA 1
ATOM 6230 C C . ALA B 1 226 ? 16.688 18.891 24.797 1 98.88 226 ALA B C 1
ATOM 6232 O O . ALA B 1 226 ? 15.516 18.781 25.172 1 98.88 226 ALA B O 1
ATOM 6233 N N . PHE B 1 227 ? 17.484 17.828 24.688 1 98.94 227 PHE B N 1
ATOM 6234 C CA . PHE B 1 227 ? 17.031 16.484 25 1 98.94 227 PHE B CA 1
ATOM 6235 C C . PHE B 1 227 ? 16.75 16.344 26.484 1 98.94 227 PHE B C 1
ATOM 6237 O O . PHE B 1 227 ? 15.812 15.648 26.891 1 98.94 227 PHE B O 1
ATOM 6244 N N . ARG B 1 228 ? 17.609 16.969 27.375 1 98.81 228 ARG B N 1
ATOM 6245 C CA . ARG B 1 228 ? 17.359 16.953 28.812 1 98.81 228 ARG B CA 1
ATOM 6246 C C . ARG B 1 228 ? 16.016 17.609 29.141 1 98.81 228 ARG B C 1
ATOM 6248 O O . ARG B 1 228 ? 15.312 17.156 30.047 1 98.81 228 ARG B O 1
ATOM 6255 N N . GLN B 1 229 ? 15.664 18.594 28.375 1 98.69 229 GLN B N 1
ATOM 6256 C CA . GLN B 1 229 ? 14.422 19.328 28.594 1 98.69 229 GLN B CA 1
ATOM 6257 C C . GLN B 1 229 ? 13.211 18.438 28.375 1 98.69 229 GLN B C 1
ATOM 6259 O O . GLN B 1 229 ? 12.164 18.625 29 1 98.69 229 GLN B O 1
ATOM 6264 N N . VAL B 1 230 ? 13.289 17.484 27.469 1 98.81 230 VAL B N 1
ATOM 6265 C CA . VAL B 1 230 ? 12.102 16.734 27.094 1 98.81 230 VAL B CA 1
ATOM 6266 C C . VAL B 1 230 ? 12.164 15.32 27.672 1 98.81 230 VAL B C 1
ATOM 6268 O O . VAL B 1 230 ? 11.227 14.531 27.516 1 98.81 230 VAL B O 1
ATOM 6271 N N . LYS B 1 231 ? 13.328 14.922 28.297 1 98.75 231 LYS B N 1
ATOM 6272 C CA . LYS B 1 231 ? 13.414 13.609 28.938 1 98.75 231 LYS B CA 1
ATOM 6273 C C . LYS B 1 231 ? 12.359 13.453 30.031 1 98.75 231 LYS B C 1
ATOM 6275 O O . LYS B 1 231 ? 12.234 14.305 30.906 1 98.75 231 LYS B O 1
ATOM 6280 N N . GLY B 1 232 ? 11.57 12.398 29.922 1 98.38 232 GLY B N 1
ATOM 6281 C CA . GLY B 1 232 ? 10.555 12.117 30.922 1 98.38 232 GLY B CA 1
ATOM 6282 C C . GLY B 1 232 ? 9.273 12.891 30.703 1 98.38 232 GLY B C 1
ATOM 6283 O O . GLY B 1 232 ? 8.391 12.898 31.562 1 98.38 232 GLY B O 1
ATOM 6284 N N . ILE B 1 233 ? 9.195 13.5 29.562 1 98.25 233 ILE B N 1
ATOM 6285 C CA . ILE B 1 233 ? 7.984 14.25 29.25 1 98.25 233 ILE B CA 1
ATOM 6286 C C . ILE B 1 233 ? 6.773 13.32 29.266 1 98.25 233 ILE B C 1
ATOM 6288 O O . ILE B 1 233 ? 6.898 12.125 29 1 98.25 233 ILE B O 1
ATOM 6292 N N . ASP B 1 234 ? 5.578 13.82 29.562 1 98.06 234 ASP B N 1
ATOM 6293 C CA . ASP B 1 234 ? 4.418 12.953 29.75 1 98.06 234 ASP B CA 1
ATOM 6294 C C . ASP B 1 234 ? 3.436 13.086 28.594 1 98.06 234 ASP B C 1
ATOM 6296 O O . ASP B 1 234 ? 2.299 12.617 28.672 1 98.06 234 ASP B O 1
ATOM 6300 N N . HIS B 1 235 ? 3.676 13.828 27.547 1 98.38 235 HIS B N 1
ATOM 6301 C CA . HIS B 1 235 ? 2.896 14.016 26.328 1 98.38 235 HIS B CA 1
ATOM 6302 C C . HIS B 1 235 ? 3.801 14.086 25.094 1 98.38 235 HIS B C 1
ATOM 6304 O O . HIS B 1 235 ? 5.023 14.18 25.234 1 98.38 235 HIS B O 1
ATOM 6310 N N . PRO B 1 236 ? 3.25 14 23.906 1 98.75 236 PRO B N 1
ATOM 6311 C CA . PRO B 1 236 ? 4.09 13.984 22.703 1 98.75 236 PRO B CA 1
ATOM 6312 C C . PRO B 1 236 ? 4.75 15.328 22.422 1 98.75 236 PRO B C 1
ATOM 6314 O O . PRO B 1 236 ? 4.125 16.375 22.609 1 98.75 236 PRO B O 1
ATOM 6317 N N . VAL B 1 237 ? 6.004 15.266 21.969 1 98.88 237 VAL B N 1
ATOM 6318 C CA . VAL B 1 237 ? 6.754 16.469 21.641 1 98.88 237 VAL B CA 1
ATOM 6319 C C . VAL B 1 237 ? 7.641 16.219 20.422 1 98.88 237 VAL B C 1
ATOM 6321 O O . VAL B 1 237 ? 8.133 15.109 20.219 1 98.88 237 VAL B O 1
ATOM 6324 N N . VAL B 1 238 ? 7.758 17.234 19.594 1 98.88 238 VAL B N 1
ATOM 6325 C CA . VAL B 1 238 ? 8.703 17.234 18.484 1 98.88 238 VAL B CA 1
ATOM 6326 C C . VAL B 1 238 ? 9.93 18.062 18.844 1 98.88 238 VAL B C 1
ATOM 6328 O O . VAL B 1 238 ? 9.805 19.203 19.312 1 98.88 238 VAL B O 1
ATOM 6331 N N . VAL B 1 239 ? 11.031 17.469 18.781 1 98.94 239 VAL B N 1
ATOM 6332 C CA . VAL B 1 239 ? 12.297 18.203 18.812 1 98.94 239 VAL B CA 1
ATOM 6333 C C . VAL B 1 239 ? 12.828 18.375 17.391 1 98.94 239 VAL B C 1
ATOM 6335 O O . VAL B 1 239 ? 13.391 17.438 16.812 1 98.94 239 VAL B O 1
ATOM 6338 N N . HIS B 1 240 ? 12.617 19.594 16.875 1 98.94 240 HIS B N 1
ATOM 6339 C CA . HIS B 1 240 ? 13.008 19.953 15.516 1 98.94 240 HIS B CA 1
ATOM 6340 C C . HIS B 1 240 ? 14.43 20.5 15.484 1 98.94 240 HIS B C 1
ATOM 6342 O O . HIS B 1 240 ? 14.688 21.609 15.953 1 98.94 240 HIS B O 1
ATOM 6348 N N . ILE B 1 241 ? 15.367 19.719 14.992 1 98.94 241 ILE B N 1
ATOM 6349 C CA . ILE B 1 241 ? 16.766 20.141 14.969 1 98.94 241 ILE B CA 1
ATOM 6350 C C . ILE B 1 241 ? 17.203 20.438 13.539 1 98.94 241 ILE B C 1
ATOM 6352 O O . ILE B 1 241 ? 16.766 19.75 12.602 1 98.94 241 ILE B O 1
ATOM 6356 N N . HIS B 1 242 ? 17.953 21.453 13.32 1 98.88 242 HIS B N 1
ATOM 6357 C CA . HIS B 1 242 ? 18.484 21.828 12.023 1 98.88 242 HIS B CA 1
ATOM 6358 C C . HIS B 1 242 ? 19.938 21.391 11.867 1 98.88 242 HIS B C 1
ATOM 6360 O O . HIS B 1 242 ? 20.812 21.828 12.625 1 98.88 242 HIS B O 1
ATOM 6366 N N . THR B 1 243 ? 20.188 20.484 10.977 1 98.69 243 THR B N 1
ATOM 6367 C CA . THR B 1 243 ? 21.516 19.922 10.789 1 98.69 243 THR B CA 1
ATOM 6368 C C . THR B 1 243 ? 22.016 20.156 9.367 1 98.69 243 THR B C 1
ATOM 6370 O O . THR B 1 243 ? 21.281 20.719 8.539 1 98.69 243 THR B O 1
ATOM 6373 N N . GLU B 1 244 ? 23.297 19.844 9.156 1 98.38 244 GLU B N 1
ATOM 6374 C CA . GLU B 1 244 ? 23.906 19.938 7.836 1 98.38 244 GLU B CA 1
ATOM 6375 C C . GLU B 1 244 ? 24.203 18.547 7.27 1 98.38 244 GLU B C 1
ATOM 6377 O O . GLU B 1 244 ? 25.016 17.812 7.816 1 98.38 244 GLU B O 1
ATOM 6382 N N . LYS B 1 245 ? 23.453 18.188 6.195 1 97.56 245 LYS B N 1
ATOM 6383 C CA . LYS B 1 245 ? 23.766 16.922 5.523 1 97.56 245 LYS B CA 1
ATOM 6384 C C . LYS B 1 245 ? 25.188 16.906 4.984 1 97.56 245 LYS B C 1
ATOM 6386 O O . LYS B 1 245 ? 25.609 17.859 4.316 1 97.56 245 LYS B O 1
ATOM 6391 N N . GLY B 1 246 ? 25.969 15.836 5.258 1 98.25 246 GLY B N 1
ATOM 6392 C CA . GLY B 1 246 ? 27.344 15.727 4.789 1 98.25 246 GLY B CA 1
ATOM 6393 C C . GLY B 1 246 ? 28.328 16.438 5.695 1 98.25 246 GLY B C 1
ATOM 6394 O O . GLY B 1 246 ? 29.531 16.484 5.395 1 98.25 246 GLY B O 1
ATOM 6395 N N . HIS B 1 247 ? 27.922 16.906 6.84 1 98.25 247 HIS B N 1
ATOM 6396 C CA . HIS B 1 247 ? 28.719 17.703 7.762 1 98.25 247 HIS B CA 1
ATOM 6397 C C . HIS B 1 247 ? 30.078 17.047 8.023 1 98.25 247 HIS B C 1
ATOM 6399 O O . HIS B 1 247 ? 30.141 15.859 8.328 1 98.25 247 HIS B O 1
ATOM 6405 N N . GLY B 1 248 ? 31.156 17.875 7.941 1 97.38 248 GLY B N 1
ATOM 6406 C CA . GLY B 1 248 ? 32.5 17.406 8.266 1 97.38 248 GLY B CA 1
ATOM 6407 C C . GLY B 1 248 ? 33.219 16.828 7.078 1 97.38 248 GLY B C 1
ATOM 6408 O O . GLY B 1 248 ? 34.406 16.438 7.191 1 97.38 248 GLY B O 1
ATOM 6409 N N . TYR B 1 249 ? 32.625 16.734 5.879 1 98 249 TYR B N 1
ATOM 6410 C CA . TYR B 1 249 ? 33.25 16.25 4.656 1 98 249 TYR B CA 1
ATOM 6411 C C . TYR B 1 249 ? 32.812 17.062 3.453 1 98 249 TYR B C 1
ATOM 6413 O O . TYR B 1 249 ? 31.703 16.859 2.926 1 98 249 TYR B O 1
ATOM 6421 N N . GLN B 1 250 ? 33.625 17.844 2.973 1 97.06 250 GLN B N 1
ATOM 6422 C CA . GLN B 1 250 ? 33.312 18.922 2.037 1 97.06 250 GLN B CA 1
ATOM 6423 C C . GLN B 1 250 ? 32.656 18.375 0.772 1 97.06 250 GLN B C 1
ATOM 6425 O O . GLN B 1 250 ? 31.672 18.938 0.286 1 97.06 250 GLN B O 1
ATOM 6430 N N . PRO B 1 251 ? 33.156 17.281 0.141 1 96.75 251 PRO B N 1
ATOM 6431 C CA . PRO B 1 251 ? 32.5 16.75 -1.056 1 96.75 251 PRO B CA 1
ATOM 6432 C C . PRO B 1 251 ? 31.031 16.422 -0.821 1 96.75 251 PRO B C 1
ATOM 6434 O O . PRO B 1 251 ? 30.203 16.656 -1.695 1 96.75 251 PRO B O 1
ATOM 6437 N N . ALA B 1 252 ? 30.703 15.914 0.328 1 97.38 252 ALA B N 1
ATOM 6438 C CA . ALA B 1 252 ? 29.328 15.531 0.655 1 97.38 252 ALA B CA 1
ATOM 6439 C C . ALA B 1 252 ? 28.469 16.766 0.919 1 97.38 252 ALA B C 1
ATOM 6441 O O . ALA B 1 252 ? 27.25 16.734 0.686 1 97.38 252 ALA B O 1
ATOM 6442 N N . VAL B 1 253 ? 29.031 17.828 1.453 1 97.38 253 VAL B N 1
ATOM 6443 C CA . VAL B 1 253 ? 28.312 19.078 1.684 1 97.38 253 VAL B CA 1
ATOM 6444 C C . VAL B 1 253 ? 28.031 19.766 0.349 1 97.38 253 VAL B C 1
ATOM 6446 O O . VAL B 1 253 ? 26.953 20.328 0.154 1 97.38 253 VAL B O 1
ATOM 6449 N N . ASP B 1 254 ? 29.031 19.625 -0.597 1 95.94 254 ASP B N 1
ATOM 6450 C CA . ASP B 1 254 ? 28.938 20.312 -1.881 1 95.94 254 ASP B CA 1
ATOM 6451 C C . ASP B 1 254 ? 27.922 19.641 -2.795 1 95.94 254 ASP B C 1
ATOM 6453 O O . ASP B 1 254 ? 27.219 20.312 -3.545 1 95.94 254 ASP B O 1
ATOM 6457 N N . ASN B 1 255 ? 27.906 18.344 -2.807 1 95.31 255 ASN B N 1
ATOM 6458 C CA . ASN B 1 255 ? 26.984 17.578 -3.646 1 95.31 255 ASN B CA 1
ATOM 6459 C C . ASN B 1 255 ? 26.172 16.594 -2.822 1 95.31 255 ASN B C 1
ATOM 6461 O O . ASN B 1 255 ? 26.375 15.375 -2.908 1 95.31 255 ASN B O 1
ATOM 6465 N N . LYS B 1 256 ? 25.156 17.094 -2.188 1 96.12 256 LYS B N 1
ATOM 6466 C CA . LYS B 1 256 ? 24.375 16.328 -1.214 1 96.12 256 LYS B CA 1
ATOM 6467 C C . LYS B 1 256 ? 23.688 15.141 -1.87 1 96.12 256 LYS B C 1
ATOM 6469 O O . LYS B 1 256 ? 23.609 14.062 -1.275 1 96.12 256 LYS B O 1
ATOM 6474 N N . GLU B 1 257 ? 23.109 15.273 -3.107 1 95.94 257 GLU B N 1
ATOM 6475 C CA . GLU B 1 257 ? 22.391 14.195 -3.773 1 95.94 257 GLU B CA 1
ATOM 6476 C C . GLU B 1 257 ? 23.328 13.031 -4.113 1 95.94 257 GLU B C 1
ATOM 6478 O O . GLU B 1 257 ? 23.031 11.883 -3.801 1 95.94 257 GLU B O 1
ATOM 6483 N N . ALA B 1 258 ? 24.516 13.352 -4.688 1 94 258 ALA B N 1
ATOM 6484 C CA . ALA B 1 258 ? 25.469 12.32 -5.105 1 94 258 ALA B CA 1
ATOM 6485 C C . ALA B 1 258 ? 26.078 11.617 -3.9 1 94 258 ALA B C 1
ATOM 6487 O O . ALA B 1 258 ? 26.531 10.469 -4.008 1 94 258 ALA B O 1
ATOM 6488 N N . TRP B 1 259 ? 26.078 12.297 -2.732 1 96.5 259 TRP B N 1
ATOM 6489 C CA . TRP B 1 259 ? 26.766 11.75 -1.567 1 96.5 259 TRP B CA 1
ATOM 6490 C C . TRP B 1 259 ? 25.766 11.25 -0.533 1 96.5 259 TRP B C 1
ATOM 6492 O O . TRP B 1 259 ? 26.125 11.008 0.621 1 96.5 259 TRP B O 1
ATOM 6502 N N . HIS B 1 260 ? 24.438 11.195 -1.008 1 97 260 HIS B N 1
ATOM 6503 C CA . HIS B 1 260 ? 23.5 10.484 -0.143 1 97 260 HIS B CA 1
ATOM 6504 C C . HIS B 1 260 ? 23.969 9.062 0.131 1 97 260 HIS B C 1
ATOM 6506 O O . HIS B 1 260 ? 24.016 8.625 1.285 1 97 260 HIS B O 1
ATOM 6512 N N . TRP B 1 261 ? 24.281 8.344 -0.796 1 95.31 261 TRP B N 1
ATOM 6513 C CA . TRP B 1 261 ? 24.953 7.051 -0.85 1 95.31 261 TRP B CA 1
ATOM 6514 C C . TRP B 1 261 ? 26.078 7.059 -1.867 1 95.31 261 TRP B C 1
ATOM 6516 O O . TRP B 1 261 ? 25.984 7.723 -2.902 1 95.31 261 TRP B O 1
ATOM 6526 N N . HIS B 1 262 ? 27.203 6.328 -1.559 1 94.69 262 HIS B N 1
ATOM 6527 C CA . HIS B 1 262 ? 28.344 6.379 -2.473 1 94.69 262 HIS B CA 1
ATOM 6528 C C . HIS B 1 262 ? 29.094 5.051 -2.5 1 94.69 262 HIS B C 1
ATOM 6530 O O . HIS B 1 262 ? 29.172 4.355 -1.484 1 94.69 262 HIS B O 1
ATOM 6536 N N . MET B 1 263 ? 29.641 4.695 -3.654 1 94.19 263 MET B N 1
ATOM 6537 C CA . MET B 1 263 ? 30.594 3.596 -3.762 1 94.19 263 MET B CA 1
ATOM 6538 C C . MET B 1 263 ? 31.891 3.926 -3.027 1 94.19 263 MET B C 1
ATOM 6540 O O . MET B 1 263 ? 32.125 5.082 -2.67 1 94.19 263 MET B O 1
ATOM 6544 N N . PRO B 1 264 ? 32.688 2.873 -2.828 1 96.5 264 PRO B N 1
ATOM 6545 C CA . PRO B 1 264 ? 34 3.16 -2.195 1 96.5 264 PRO B CA 1
ATOM 6546 C C . PRO B 1 264 ? 34.781 4.242 -2.93 1 96.5 264 PRO B C 1
ATOM 6548 O O . PRO B 1 264 ? 34.75 4.297 -4.164 1 96.5 264 PRO B O 1
ATOM 6551 N N . PHE B 1 265 ? 35.438 5.051 -2.193 1 97.38 265 PHE B N 1
ATOM 6552 C CA . PHE B 1 265 ? 36.062 6.227 -2.779 1 97.38 265 PHE B CA 1
ATOM 6553 C C . PHE B 1 265 ? 37.312 6.605 -2.008 1 97.38 265 PHE B C 1
ATOM 6555 O O . PHE B 1 265 ? 37.531 6.141 -0.885 1 97.38 265 PHE B O 1
ATOM 6562 N N . HIS B 1 266 ? 38.156 7.402 -2.643 1 96.44 266 HIS B N 1
ATOM 6563 C CA . HIS B 1 266 ? 39.312 8 -1.966 1 96.44 266 HIS B CA 1
ATOM 6564 C C . HIS B 1 266 ? 38.875 9.156 -1.065 1 96.44 266 HIS B C 1
ATOM 6566 O O . HIS B 1 266 ? 38.281 10.125 -1.537 1 96.44 266 HIS B O 1
ATOM 6572 N N . LEU B 1 267 ? 39.188 9.07 0.155 1 95.44 267 LEU B N 1
ATOM 6573 C CA . LEU B 1 267 ? 38.75 10.047 1.142 1 95.44 267 LEU B CA 1
ATOM 6574 C C . LEU B 1 267 ? 39.281 11.438 0.8 1 95.44 267 LEU B C 1
ATOM 6576 O O . LEU B 1 267 ? 38.625 12.438 1.089 1 95.44 267 LEU B O 1
ATOM 6580 N N . GLU B 1 268 ? 40.406 11.453 0.216 1 93.94 268 GLU B N 1
ATOM 6581 C CA . GLU B 1 268 ? 41.125 12.711 -0.017 1 93.94 268 GLU B CA 1
ATOM 6582 C C . GLU B 1 268 ? 40.344 13.609 -0.984 1 93.94 268 GLU B C 1
ATOM 6584 O O . GLU B 1 268 ? 40.25 14.82 -0.782 1 93.94 268 GLU B O 1
ATOM 6589 N N . ASP B 1 269 ? 39.75 12.914 -2.02 1 92.25 269 ASP B N 1
ATOM 6590 C CA . ASP B 1 269 ? 39.156 13.789 -3.035 1 92.25 269 ASP B CA 1
ATOM 6591 C C . ASP B 1 269 ? 37.781 13.289 -3.457 1 92.25 269 ASP B C 1
ATOM 6593 O O . ASP B 1 269 ? 37.125 13.922 -4.27 1 92.25 269 ASP B O 1
ATOM 6597 N N . GLY B 1 270 ? 37.375 12.234 -2.922 1 93.5 270 GLY B N 1
ATOM 6598 C CA . GLY B 1 270 ? 36.031 11.75 -3.188 1 93.5 270 GLY B CA 1
ATOM 6599 C C . GLY B 1 270 ? 35.906 10.938 -4.465 1 93.5 270 GLY B C 1
ATOM 6600 O O . GLY B 1 270 ? 34.844 10.43 -4.801 1 93.5 270 GLY B O 1
ATOM 6601 N N . THR B 1 271 ? 37 10.688 -5.23 1 94.25 271 THR B N 1
ATOM 6602 C CA . THR B 1 271 ? 36.938 9.914 -6.465 1 94.25 271 THR B CA 1
ATOM 6603 C C . THR B 1 271 ? 36.75 8.43 -6.16 1 94.25 271 THR B C 1
ATOM 6605 O O . THR B 1 271 ? 37.156 7.945 -5.109 1 94.25 271 THR B O 1
ATOM 6608 N N . LEU B 1 272 ? 36.156 7.738 -7.066 1 93.88 272 LEU B N 1
ATOM 6609 C CA . LEU B 1 272 ? 35.812 6.328 -6.871 1 93.88 272 LEU B CA 1
ATOM 6610 C C . LEU B 1 272 ? 37.094 5.48 -6.848 1 93.88 272 LEU B C 1
ATOM 6612 O O . LEU B 1 272 ? 38.031 5.75 -7.586 1 93.88 272 LEU B O 1
ATOM 6616 N N . LEU B 1 273 ? 37.125 4.516 -5.992 1 93.56 273 LEU B N 1
ATOM 6617 C CA . LEU B 1 273 ? 38.219 3.566 -5.961 1 93.56 273 LEU B CA 1
ATOM 6618 C C . LEU B 1 273 ? 38.25 2.703 -7.219 1 93.56 273 LEU B C 1
ATOM 6620 O O . LEU B 1 273 ? 39.312 2.385 -7.75 1 93.56 273 LEU B O 1
ATOM 6624 N N . GLU B 1 274 ? 37.031 2.314 -7.645 1 87.19 274 GLU B N 1
ATOM 6625 C CA . GLU B 1 274 ? 36.875 1.529 -8.867 1 87.19 274 GLU B CA 1
ATOM 6626 C C . GLU B 1 274 ? 35.844 2.172 -9.805 1 87.19 274 GLU B C 1
ATOM 6628 O O . GLU B 1 274 ? 34.812 2.676 -9.367 1 87.19 274 GLU B O 1
ATOM 6633 N N . ALA B 1 275 ? 36.344 2.119 -11.086 1 77.31 275 ALA B N 1
ATOM 6634 C CA . ALA B 1 275 ? 35.438 2.689 -12.078 1 77.31 275 ALA B CA 1
ATOM 6635 C C . ALA B 1 275 ? 34.25 1.772 -12.328 1 77.31 275 ALA B C 1
ATOM 6637 O O . ALA B 1 275 ? 34.344 0.549 -12.242 1 77.31 275 ALA B O 1
ATOM 6638 N N . MET B 1 276 ? 33 2.48 -12.461 1 74.5 276 MET B N 1
ATOM 6639 C CA . MET B 1 276 ? 31.797 1.736 -12.836 1 74.5 276 MET B CA 1
ATOM 6640 C C . MET B 1 276 ? 31.734 1.537 -14.352 1 74.5 276 MET B C 1
ATOM 6642 O O . MET B 1 276 ? 31.922 2.484 -15.117 1 74.5 276 MET B O 1
ATOM 6646 N N . ASP B 1 277 ? 31.734 0.245 -14.789 1 75.81 277 ASP B N 1
ATOM 6647 C CA . ASP B 1 277 ? 31.672 -0.011 -16.219 1 75.81 277 ASP B CA 1
ATOM 6648 C C . ASP B 1 277 ? 30.391 -0.749 -16.594 1 75.81 277 ASP B C 1
ATOM 6650 O O . ASP B 1 277 ? 29.703 -1.28 -15.719 1 75.81 277 ASP B O 1
ATOM 6654 N N . GLY B 1 278 ? 29.891 -0.457 -17.719 1 81.19 278 GLY B N 1
ATOM 6655 C CA . GLY B 1 278 ? 28.812 -1.223 -18.312 1 81.19 278 GLY B CA 1
ATOM 6656 C C . GLY B 1 278 ? 27.547 -0.408 -18.531 1 81.19 278 GLY B C 1
ATOM 6657 O O . GLY B 1 278 ? 27.406 0.684 -17.969 1 81.19 278 GLY B O 1
ATOM 6658 N N . GLU B 1 279 ? 26.719 -0.921 -19.344 1 88.75 279 GLU B N 1
ATOM 6659 C CA . GLU B 1 279 ? 25.453 -0.288 -19.656 1 88.75 279 GLU B CA 1
ATOM 6660 C C . GLU B 1 279 ? 24.375 -0.656 -18.641 1 88.75 279 GLU B C 1
ATOM 6662 O O . GLU B 1 279 ? 24.391 -1.756 -18.078 1 88.75 279 GLU B O 1
ATOM 6667 N N . SER B 1 280 ? 23.594 0.262 -18.297 1 90.88 280 SER B N 1
ATOM 6668 C CA . SER B 1 280 ? 22.469 0.102 -17.375 1 90.88 280 SER B CA 1
ATOM 6669 C C . SER B 1 280 ? 21.141 0.315 -18.094 1 90.88 280 SER B C 1
ATOM 6671 O O . SER B 1 280 ? 20.938 1.344 -18.75 1 90.88 280 SER B O 1
ATOM 6673 N N . MET B 1 281 ? 20.25 -0.68 -18.016 1 94.88 281 MET B N 1
ATOM 6674 C CA . MET B 1 281 ? 18.969 -0.608 -18.703 1 94.88 281 MET B CA 1
ATOM 6675 C C . MET B 1 281 ? 18.141 0.574 -18.203 1 94.88 281 MET B C 1
ATOM 6677 O O . MET B 1 281 ? 17.531 1.293 -19 1 94.88 281 MET B O 1
ATOM 6681 N N . PRO B 1 282 ? 18.094 0.833 -16.875 1 95.62 282 PRO B N 1
ATOM 6682 C CA . PRO B 1 282 ? 17.359 2.01 -16.391 1 95.62 282 PRO B CA 1
ATOM 6683 C C . PRO B 1 282 ? 17.922 3.318 -16.953 1 95.62 282 PRO B C 1
ATOM 6685 O O . PRO B 1 282 ? 17.156 4.238 -17.25 1 95.62 282 PRO B O 1
ATOM 6688 N N . MET B 1 283 ? 19.266 3.402 -17.078 1 95.44 283 MET B N 1
ATOM 6689 C CA . MET B 1 283 ? 19.875 4.617 -17.609 1 95.44 283 MET B CA 1
ATOM 6690 C C . MET B 1 283 ? 19.547 4.793 -19.078 1 95.44 283 MET B C 1
ATOM 6692 O O . MET B 1 283 ? 19.297 5.91 -19.547 1 95.44 283 MET B O 1
ATOM 6696 N N . LEU B 1 284 ? 19.531 3.668 -19.812 1 96.31 284 LEU B N 1
ATOM 6697 C CA . LEU B 1 284 ? 19.172 3.713 -21.219 1 96.31 284 LEU B CA 1
ATOM 6698 C C . LEU B 1 284 ? 17.719 4.156 -21.391 1 96.31 284 LEU B C 1
ATOM 6700 O O . LEU B 1 284 ? 17.406 4.965 -22.266 1 96.31 284 LEU B O 1
ATOM 6704 N N . LEU B 1 285 ? 16.859 3.611 -20.578 1 97.94 285 LEU B N 1
ATOM 6705 C CA . LEU B 1 285 ? 15.461 4.012 -20.594 1 97.94 285 LEU B CA 1
ATOM 6706 C C . LEU B 1 285 ? 15.32 5.504 -20.312 1 97.94 285 LEU B C 1
ATOM 6708 O O . LEU B 1 285 ? 14.57 6.203 -21 1 97.94 285 LEU B O 1
ATOM 6712 N N . GLY B 1 286 ? 16.031 5.973 -19.219 1 98.12 286 GLY B N 1
ATOM 6713 C CA . GLY B 1 286 ? 16 7.383 -18.875 1 98.12 286 GLY B CA 1
ATOM 6714 C C . GLY B 1 286 ? 16.469 8.289 -20 1 98.12 286 GLY B C 1
ATOM 6715 O O . GLY B 1 286 ? 15.891 9.352 -20.234 1 98.12 286 GLY B O 1
ATOM 6716 N N . ASP B 1 287 ? 17.562 7.855 -20.672 1 97.81 287 ASP B N 1
ATOM 6717 C CA . ASP B 1 287 ? 18.062 8.602 -21.828 1 97.81 287 ASP B CA 1
ATOM 6718 C C . ASP B 1 287 ? 17 8.711 -22.922 1 97.81 287 ASP B C 1
ATOM 6720 O O . ASP B 1 287 ? 16.781 9.789 -23.469 1 97.81 287 ASP B O 1
ATOM 6724 N N . TRP B 1 288 ? 16.375 7.613 -23.188 1 98.44 288 TRP B N 1
ATOM 6725 C CA . TRP B 1 288 ? 15.352 7.598 -24.234 1 98.44 288 TRP B CA 1
ATOM 6726 C C . TRP B 1 288 ? 14.172 8.477 -23.844 1 98.44 288 TRP B C 1
ATOM 6728 O O . TRP B 1 288 ? 13.664 9.25 -24.656 1 98.44 288 TRP B O 1
ATOM 6738 N N . LEU B 1 289 ? 13.664 8.367 -22.609 1 98.81 289 LEU B N 1
ATOM 6739 C CA . LEU B 1 289 ? 12.539 9.164 -22.125 1 98.81 289 LEU B CA 1
ATOM 6740 C C . LEU B 1 289 ? 12.852 10.656 -22.219 1 98.81 289 LEU B C 1
ATOM 6742 O O . LEU B 1 289 ? 12 11.453 -22.625 1 98.81 289 LEU B O 1
ATOM 6746 N N . PHE B 1 290 ? 14.086 11.016 -21.766 1 98.56 290 PHE B N 1
ATOM 6747 C CA . PHE B 1 290 ? 14.492 12.414 -21.797 1 98.56 290 PHE B CA 1
ATOM 6748 C C . PHE B 1 290 ? 14.438 12.969 -23.203 1 98.56 290 PHE B C 1
ATOM 6750 O O . PHE B 1 290 ? 13.953 14.086 -23.422 1 98.56 290 PHE B O 1
ATOM 6757 N N . GLU B 1 291 ? 14.898 12.164 -24.172 1 98.38 291 GLU B N 1
ATOM 6758 C CA . GLU B 1 291 ? 14.844 12.578 -25.578 1 98.38 291 GLU B CA 1
ATOM 6759 C C . GLU B 1 291 ? 13.406 12.609 -26.094 1 98.38 291 GLU B C 1
ATOM 6761 O O . GLU B 1 291 ? 13.016 13.516 -26.828 1 98.38 291 GLU B O 1
ATOM 6766 N N . GLU B 1 292 ? 12.625 11.617 -25.734 1 98.5 292 GLU B N 1
ATOM 6767 C CA . GLU B 1 292 ? 11.234 11.516 -26.172 1 98.5 292 GLU B CA 1
ATOM 6768 C C . GLU B 1 292 ? 10.414 12.703 -25.672 1 98.5 292 GLU B C 1
ATOM 6770 O O . GLU B 1 292 ? 9.484 13.148 -26.344 1 98.5 292 GLU B O 1
ATOM 6775 N N . MET B 1 293 ? 10.734 13.25 -24.5 1 97.81 293 MET B N 1
ATOM 6776 C CA . MET B 1 293 ? 10.031 14.383 -23.906 1 97.81 293 MET B CA 1
ATOM 6777 C C . MET B 1 293 ? 10.125 15.609 -24.812 1 97.81 293 MET B C 1
ATOM 6779 O O . MET B 1 293 ? 9.211 16.438 -24.828 1 97.81 293 MET B O 1
ATOM 6783 N N . LYS B 1 294 ? 11.195 15.68 -25.516 1 97 294 LYS B N 1
ATOM 6784 C CA . LYS B 1 294 ? 11.367 16.797 -26.453 1 97 294 LYS B CA 1
ATOM 6785 C C . LYS B 1 294 ? 10.422 16.656 -27.641 1 97 294 LYS B C 1
ATOM 6787 O O . LYS B 1 294 ? 10.031 17.672 -28.234 1 97 294 LYS B O 1
ATOM 6792 N N . ARG B 1 295 ? 10.062 15.469 -27.906 1 97.06 295 ARG B N 1
ATOM 6793 C CA . ARG B 1 295 ? 9.242 15.188 -29.078 1 97.06 295 ARG B CA 1
ATOM 6794 C C . ARG B 1 295 ? 7.762 15.148 -28.719 1 97.06 295 ARG B C 1
ATOM 6796 O O . ARG B 1 295 ? 6.902 15.469 -29.531 1 97.06 295 ARG B O 1
ATOM 6803 N N . ASP B 1 296 ? 7.418 14.766 -27.609 1 98.06 296 ASP B N 1
ATOM 6804 C CA . ASP B 1 296 ? 6.047 14.617 -27.125 1 98.06 296 ASP B CA 1
ATOM 6805 C C . ASP B 1 296 ? 5.758 15.586 -25.984 1 98.06 296 ASP B C 1
ATOM 6807 O O . ASP B 1 296 ? 6.016 15.273 -24.812 1 98.06 296 ASP B O 1
ATOM 6811 N N . PRO B 1 297 ? 5.117 16.656 -26.234 1 97.69 297 PRO B N 1
ATOM 6812 C CA . PRO B 1 297 ? 4.879 17.656 -25.188 1 97.69 297 PRO B CA 1
ATOM 6813 C C . PRO B 1 297 ? 3.91 17.172 -24.109 1 97.69 297 PRO B C 1
ATOM 6815 O O . PRO B 1 297 ? 3.764 17.812 -23.078 1 97.69 297 PRO B O 1
ATOM 6818 N N . LYS B 1 298 ? 3.223 16 -24.328 1 98.31 298 LYS B N 1
ATOM 6819 C CA . LYS B 1 298 ? 2.268 15.469 -23.359 1 98.31 298 LYS B CA 1
ATOM 6820 C C . LYS B 1 298 ? 2.951 14.516 -22.375 1 98.31 298 LYS B C 1
ATOM 6822 O O . LYS B 1 298 ? 2.361 14.125 -21.375 1 98.31 298 LYS B O 1
ATOM 6827 N N . LEU B 1 299 ? 4.211 14.133 -22.703 1 98.81 299 LEU B N 1
ATOM 6828 C CA . LEU B 1 299 ? 4.93 13.148 -21.891 1 98.81 299 LEU B CA 1
ATOM 6829 C C . LEU B 1 299 ? 5.434 13.781 -20.594 1 98.81 299 LEU B C 1
ATOM 6831 O O . LEU B 1 299 ? 6.117 14.805 -20.625 1 98.81 299 LEU B O 1
ATOM 6835 N N . VAL B 1 300 ? 5.047 13.266 -19.453 1 98.88 300 VAL B N 1
ATOM 6836 C CA . VAL B 1 300 ? 5.484 13.75 -18.141 1 98.88 300 VAL B CA 1
ATOM 6837 C C . VAL B 1 300 ? 6.117 12.602 -17.359 1 98.88 300 VAL B C 1
ATOM 6839 O O . VAL B 1 300 ? 5.488 11.562 -17.141 1 98.88 300 VAL B O 1
ATOM 6842 N N . CYS B 1 301 ? 7.375 12.742 -16.922 1 98.81 301 CYS B N 1
ATOM 6843 C CA . CYS B 1 301 ? 8.047 11.773 -16.062 1 98.81 301 CYS B CA 1
ATOM 6844 C C . CYS B 1 301 ? 7.848 12.125 -14.594 1 98.81 301 CYS B C 1
ATOM 6846 O O . CYS B 1 301 ? 7.941 13.297 -14.211 1 98.81 301 CYS B O 1
ATOM 6848 N N . ILE B 1 302 ? 7.48 11.141 -13.844 1 98.88 302 ILE B N 1
ATOM 6849 C CA . ILE B 1 302 ? 7.188 11.312 -12.422 1 98.88 302 ILE B CA 1
ATOM 6850 C C . ILE B 1 302 ? 8.242 10.586 -11.594 1 98.88 302 ILE B C 1
ATOM 6852 O O . ILE B 1 302 ? 8.617 9.453 -11.906 1 98.88 302 ILE B O 1
ATOM 6856 N N . ALA B 1 303 ? 8.781 11.203 -10.609 1 98.44 303 ALA B N 1
ATOM 6857 C CA . ALA B 1 303 ? 9.641 10.578 -9.609 1 98.44 303 ALA B CA 1
ATOM 6858 C C . ALA B 1 303 ? 9.031 10.688 -8.211 1 98.44 303 ALA B C 1
ATOM 6860 O O . ALA B 1 303 ? 8.195 11.562 -7.957 1 98.44 303 ALA B O 1
ATOM 6861 N N . ALA B 1 304 ? 9.406 9.789 -7.371 1 98.25 304 ALA B N 1
ATOM 6862 C CA . ALA B 1 304 ? 9.078 9.852 -5.949 1 98.25 304 ALA B CA 1
ATOM 6863 C C . ALA B 1 304 ? 10.344 9.773 -5.094 1 98.25 304 ALA B C 1
ATOM 6865 O O . ALA B 1 304 ? 10.633 8.734 -4.492 1 98.25 304 ALA B O 1
ATOM 6866 N N . GLY B 1 305 ? 11.055 10.82 -5.074 1 96.62 305 GLY B N 1
ATOM 6867 C CA . GLY B 1 305 ? 12.195 10.969 -4.184 1 96.62 305 GLY B CA 1
ATOM 6868 C C . GLY B 1 305 ? 13.469 10.359 -4.738 1 96.62 305 GLY B C 1
ATOM 6869 O O . GLY B 1 305 ? 14.555 10.57 -4.191 1 96.62 305 GLY B O 1
ATOM 6870 N N . VAL B 1 306 ? 13.406 9.578 -5.871 1 96.06 306 VAL B N 1
ATOM 6871 C CA . VAL B 1 306 ? 14.594 8.93 -6.418 1 96.06 306 VAL B CA 1
ATOM 6872 C C . VAL B 1 306 ? 14.688 9.195 -7.918 1 96.06 306 VAL B C 1
ATOM 6874 O O . VAL B 1 306 ? 14.797 8.266 -8.719 1 96.06 306 VAL B O 1
ATOM 6877 N N . PRO B 1 307 ? 14.797 10.414 -8.281 1 96.19 307 PRO B N 1
ATOM 6878 C CA . PRO B 1 307 ? 14.789 10.758 -9.711 1 96.19 307 PRO B CA 1
ATOM 6879 C C . PRO B 1 307 ? 16 10.211 -10.453 1 96.19 307 PRO B C 1
ATOM 6881 O O . PRO B 1 307 ? 15.93 9.961 -11.664 1 96.19 307 PRO B O 1
ATOM 6884 N N . ALA B 1 308 ? 17.094 9.961 -9.734 1 94.19 308 ALA B N 1
ATOM 6885 C CA . ALA B 1 308 ? 18.312 9.5 -10.383 1 94.19 308 ALA B CA 1
ATOM 6886 C C . ALA B 1 308 ? 18.219 8.023 -10.758 1 94.19 308 ALA B C 1
ATOM 6888 O O . ALA B 1 308 ? 19.094 7.504 -11.469 1 94.19 308 ALA B O 1
ATOM 6889 N N . ALA B 1 309 ? 17.141 7.41 -10.336 1 94.5 309 ALA B N 1
ATOM 6890 C CA . ALA B 1 309 ? 16.984 5.984 -10.594 1 94.5 309 ALA B CA 1
ATOM 6891 C C . ALA B 1 309 ? 17 5.695 -12.094 1 94.5 309 ALA B C 1
ATOM 6893 O O . ALA B 1 309 ? 17.422 4.617 -12.523 1 94.5 309 ALA B O 1
ATOM 6894 N N . ILE B 1 310 ? 16.516 6.672 -12.906 1 95.94 310 ILE B N 1
ATOM 6895 C CA . ILE B 1 310 ? 16.562 6.504 -14.352 1 95.94 310 ILE B CA 1
ATOM 6896 C C . ILE B 1 310 ? 17.391 7.625 -14.977 1 95.94 310 ILE B C 1
ATOM 6898 O O . ILE B 1 310 ? 17.172 8 -16.125 1 95.94 310 ILE B O 1
ATOM 6902 N N . GLY B 1 311 ? 18.172 8.266 -14.18 1 95.56 311 GLY B N 1
ATOM 6903 C CA . GLY B 1 311 ? 19.172 9.18 -14.703 1 95.56 311 GLY B CA 1
ATOM 6904 C C . GLY B 1 311 ? 18.703 10.617 -14.766 1 95.56 311 GLY B C 1
ATOM 6905 O O . GLY B 1 311 ? 19.328 11.445 -15.438 1 95.56 311 GLY B O 1
ATOM 6906 N N . PHE B 1 312 ? 17.641 10.961 -14.141 1 97.5 312 PHE B N 1
ATOM 6907 C CA . PHE B 1 312 ? 17.188 12.344 -14.086 1 97.5 312 PHE B CA 1
ATOM 6908 C C . PHE B 1 312 ? 17.906 13.102 -12.969 1 97.5 312 PHE B C 1
ATOM 6910 O O . PHE B 1 312 ? 17.281 13.438 -11.953 1 97.5 312 PHE B O 1
ATOM 6917 N N . ASN B 1 313 ? 19.172 13.422 -13.195 1 95.06 313 ASN B N 1
ATOM 6918 C CA . ASN B 1 313 ? 19.922 14.258 -12.273 1 95.06 313 ASN B CA 1
ATOM 6919 C C . ASN B 1 313 ? 19.422 15.703 -12.281 1 95.06 313 ASN B C 1
ATOM 6921 O O . ASN B 1 313 ? 18.422 16.016 -12.945 1 95.06 313 ASN B O 1
ATOM 6925 N N . LYS B 1 314 ? 20.031 16.516 -11.508 1 94.88 314 LYS B N 1
ATOM 6926 C CA . LYS B 1 314 ? 19.547 17.875 -11.328 1 94.88 314 LYS B CA 1
ATOM 6927 C C . LYS B 1 314 ? 19.469 18.609 -12.664 1 94.88 314 LYS B C 1
ATOM 6929 O O . LYS B 1 314 ? 18.469 19.281 -12.953 1 94.88 314 LYS B O 1
ATOM 6934 N N . GLU B 1 315 ? 20.469 18.484 -13.5 1 96 315 GLU B N 1
ATOM 6935 C CA . GLU B 1 315 ? 20.516 19.172 -14.789 1 96 315 GLU B CA 1
ATOM 6936 C C . GLU B 1 315 ? 19.375 18.734 -15.695 1 96 315 GLU B C 1
ATOM 6938 O O . GLU B 1 315 ? 18.719 19.562 -16.344 1 96 315 GLU B O 1
ATOM 6943 N N . ARG B 1 316 ? 19.141 17.453 -15.781 1 97.38 316 ARG B N 1
ATOM 6944 C CA . ARG B 1 316 ? 18.078 16.906 -16.625 1 97.38 316 ARG B CA 1
ATOM 6945 C C . ARG B 1 316 ? 16.703 17.312 -16.125 1 97.38 316 ARG B C 1
ATOM 6947 O O . ARG B 1 316 ? 15.797 17.578 -16.906 1 97.38 316 ARG B O 1
ATOM 6954 N N . ARG B 1 317 ? 16.516 17.344 -14.828 1 97.81 317 ARG B N 1
ATOM 6955 C CA . ARG B 1 317 ? 15.242 17.75 -14.266 1 97.81 317 ARG B CA 1
ATOM 6956 C C . ARG B 1 317 ? 14.93 19.203 -14.602 1 97.81 317 ARG B C 1
ATOM 6958 O O . ARG B 1 317 ? 13.797 19.531 -14.969 1 97.81 317 ARG B O 1
ATOM 6965 N N . VAL B 1 318 ? 15.945 20.062 -14.5 1 97 318 VAL B N 1
ATOM 6966 C CA . VAL B 1 318 ? 15.781 21.469 -14.844 1 97 318 VAL B CA 1
ATOM 6967 C C . VAL B 1 318 ? 15.438 21.609 -16.328 1 97 318 VAL B C 1
ATOM 6969 O O . VAL B 1 318 ? 14.523 22.344 -16.688 1 97 318 VAL B O 1
ATOM 6972 N N . ALA B 1 319 ? 16.141 20.812 -17.141 1 97.88 319 ALA B N 1
ATOM 6973 C CA . ALA B 1 319 ? 15.93 20.859 -18.578 1 97.88 319 ALA B CA 1
ATOM 6974 C C . ALA B 1 319 ? 14.539 20.328 -18.953 1 97.88 319 ALA B C 1
ATOM 6976 O O . ALA B 1 319 ? 13.93 20.812 -19.906 1 97.88 319 ALA B O 1
ATOM 6977 N N . ALA B 1 320 ? 14.031 19.391 -18.266 1 97.75 320 ALA B N 1
ATOM 6978 C CA . ALA B 1 320 ? 12.727 18.781 -18.547 1 97.75 320 ALA B CA 1
ATOM 6979 C C . ALA B 1 320 ? 11.594 19.734 -18.203 1 97.75 320 ALA B C 1
ATOM 6981 O O . ALA B 1 320 ? 10.516 19.672 -18.781 1 97.75 320 ALA B O 1
ATOM 6982 N N . GLY B 1 321 ? 11.844 20.672 -17.203 1 96.81 321 GLY B N 1
ATOM 6983 C CA . GLY B 1 321 ? 10.875 21.688 -16.844 1 96.81 321 GLY B CA 1
ATOM 6984 C C . GLY B 1 321 ? 9.539 21.125 -16.391 1 96.81 321 GLY B C 1
ATOM 6985 O O . GLY B 1 321 ? 9.492 20.266 -15.516 1 96.81 321 GLY B O 1
ATOM 6986 N N . ARG B 1 322 ? 8.492 21.547 -17.062 1 96.62 322 ARG B N 1
ATOM 6987 C CA . ARG B 1 322 ? 7.137 21.203 -16.641 1 96.62 322 ARG B CA 1
ATOM 6988 C C . ARG B 1 322 ? 6.836 19.734 -16.922 1 96.62 322 ARG B C 1
ATOM 6990 O O . ARG B 1 322 ? 5.848 19.188 -16.422 1 96.62 322 ARG B O 1
ATOM 6997 N N . GLN B 1 323 ? 7.641 19.062 -17.75 1 98.5 323 GLN B N 1
ATOM 6998 C CA . GLN B 1 323 ? 7.387 17.672 -18.109 1 98.5 323 GLN B CA 1
ATOM 6999 C C . GLN B 1 323 ? 8 16.719 -17.094 1 98.5 323 GLN B C 1
ATOM 7001 O O . GLN B 1 323 ? 8.055 15.5 -17.328 1 98.5 323 GLN B O 1
ATOM 7006 N N . PHE B 1 324 ? 8.523 17.25 -16 1 98.38 324 PHE B N 1
ATOM 7007 C CA . PHE B 1 324 ? 9.031 16.453 -14.891 1 98.38 324 PHE B CA 1
ATOM 7008 C C . PHE B 1 324 ? 8.414 16.891 -13.57 1 98.38 324 PHE B C 1
ATOM 7010 O O . PHE B 1 324 ? 8.25 18.094 -13.328 1 98.38 324 PHE B O 1
ATOM 7017 N N . ILE B 1 325 ? 8.031 15.969 -12.742 1 98.31 325 ILE B N 1
ATOM 7018 C CA . ILE B 1 325 ? 7.516 16.281 -11.414 1 98.31 325 ILE B CA 1
ATOM 7019 C C . ILE B 1 325 ? 8.023 15.266 -10.406 1 98.31 325 ILE B C 1
ATOM 7021 O O . ILE B 1 325 ? 8.008 14.062 -10.672 1 98.31 325 ILE B O 1
ATOM 7025 N N . ASP B 1 326 ? 8.602 15.68 -9.359 1 98.19 326 ASP B N 1
ATOM 7026 C CA . ASP B 1 326 ? 8.961 14.875 -8.188 1 98.19 326 ASP B CA 1
ATOM 7027 C C . ASP B 1 326 ? 7.98 15.117 -7.039 1 98.19 326 ASP B C 1
ATOM 7029 O O . ASP B 1 326 ? 7.836 16.25 -6.57 1 98.19 326 ASP B O 1
ATOM 7033 N N . VAL B 1 327 ? 7.328 14.047 -6.562 1 98.44 327 VAL B N 1
ATOM 7034 C CA . VAL B 1 327 ? 6.289 14.195 -5.551 1 98.44 327 VAL B CA 1
ATOM 7035 C C . VAL B 1 327 ? 6.879 13.961 -4.16 1 98.44 327 VAL B C 1
ATOM 7037 O O . VAL B 1 327 ? 6.141 13.773 -3.191 1 98.44 327 VAL B O 1
ATOM 7040 N N . GLY B 1 328 ? 8.242 13.961 -4.004 1 97.5 328 GLY B N 1
ATOM 7041 C CA . GLY B 1 328 ? 8.836 13.539 -2.742 1 97.5 328 GLY B CA 1
ATOM 7042 C C . GLY B 1 328 ? 8.648 12.062 -2.455 1 97.5 328 GLY B C 1
ATOM 7043 O O . GLY B 1 328 ? 8.406 11.273 -3.369 1 97.5 328 GLY B O 1
ATOM 7044 N N . ILE B 1 329 ? 8.867 11.656 -1.203 1 97.5 329 ILE B N 1
ATOM 7045 C CA . ILE B 1 329 ? 8.695 10.258 -0.829 1 97.5 329 ILE B CA 1
ATOM 7046 C C . ILE B 1 329 ? 7.211 9.953 -0.65 1 97.5 329 ILE B C 1
ATOM 7048 O O . ILE B 1 329 ? 6.738 9.766 0.474 1 97.5 329 ILE B O 1
ATOM 7052 N N . ALA B 1 330 ? 6.496 9.992 -1.727 1 98.5 330 ALA B N 1
ATOM 7053 C CA . ALA B 1 330 ? 5.043 9.852 -1.769 1 98.5 330 ALA B CA 1
ATOM 7054 C C . ALA B 1 330 ? 4.609 9 -2.963 1 98.5 330 ALA B C 1
ATOM 7056 O O . ALA B 1 330 ? 3.91 9.492 -3.855 1 98.5 330 ALA B O 1
ATOM 7057 N N . GLU B 1 331 ? 4.922 7.68 -2.934 1 98.75 331 GLU B N 1
ATOM 7058 C CA . GLU B 1 331 ? 4.668 6.781 -4.059 1 98.75 331 GLU B CA 1
ATOM 7059 C C . GLU B 1 331 ? 3.172 6.613 -4.305 1 98.75 331 GLU B C 1
ATOM 7061 O O . GLU B 1 331 ? 2.738 6.469 -5.449 1 98.75 331 GLU B O 1
ATOM 7066 N N . GLU B 1 332 ? 2.295 6.613 -3.203 1 98.81 332 GLU B N 1
ATOM 7067 C CA . GLU B 1 332 ? 0.85 6.551 -3.402 1 98.81 332 GLU B CA 1
ATOM 7068 C C . GLU B 1 332 ? 0.363 7.703 -4.277 1 98.81 332 GLU B C 1
ATOM 7070 O O . GLU B 1 332 ? -0.382 7.492 -5.234 1 98.81 332 GLU B O 1
ATOM 7075 N N . GLU B 1 333 ? 0.832 8.891 -3.957 1 98.88 333 GLU B N 1
ATOM 7076 C CA . GLU B 1 333 ? 0.522 10.102 -4.711 1 98.88 333 GLU B CA 1
ATOM 7077 C C . GLU B 1 333 ? 0.972 9.977 -6.164 1 98.88 333 GLU B C 1
ATOM 7079 O O . GLU B 1 333 ? 0.245 10.367 -7.082 1 98.88 333 GLU B O 1
ATOM 7084 N N . ALA B 1 334 ? 2.143 9.422 -6.383 1 98.94 334 ALA B N 1
ATOM 7085 C CA . ALA B 1 334 ? 2.686 9.297 -7.73 1 98.94 334 ALA B CA 1
ATOM 7086 C C . ALA B 1 334 ? 1.746 8.5 -8.633 1 98.94 334 ALA B C 1
ATOM 7088 O O . ALA B 1 334 ? 1.5 8.883 -9.781 1 98.94 334 ALA B O 1
ATOM 7089 N N . VAL B 1 335 ? 1.206 7.406 -8.125 1 98.94 335 VAL B N 1
ATOM 7090 C CA . VAL B 1 335 ? 0.337 6.551 -8.93 1 98.94 335 VAL B CA 1
ATOM 7091 C C . VAL B 1 335 ? -0.992 7.258 -9.18 1 98.94 335 VAL B C 1
ATOM 7093 O O . VAL B 1 335 ? -1.486 7.277 -10.312 1 98.94 335 VAL B O 1
ATOM 7096 N N . ALA B 1 336 ? -1.628 7.828 -8.141 1 98.88 336 ALA B N 1
ATOM 7097 C CA . ALA B 1 336 ? -2.902 8.523 -8.297 1 98.88 336 ALA B CA 1
ATOM 7098 C C . ALA B 1 336 ? -2.76 9.727 -9.219 1 98.88 336 ALA B C 1
ATOM 7100 O O . ALA B 1 336 ? -3.631 9.984 -10.055 1 98.88 336 ALA B O 1
ATOM 7101 N N . LEU B 1 337 ? -1.642 10.484 -9.039 1 98.94 337 LEU B N 1
ATOM 7102 C CA . LEU B 1 337 ? -1.336 11.617 -9.914 1 98.94 337 LEU B CA 1
ATOM 7103 C C . LEU B 1 337 ? -1.248 11.164 -11.367 1 98.94 337 LEU B C 1
ATOM 7105 O O . LEU B 1 337 ? -1.798 11.82 -12.258 1 98.94 337 LEU B O 1
ATOM 7109 N N . ALA B 1 338 ? -0.545 10.039 -11.602 1 98.94 338 ALA B N 1
ATOM 7110 C CA . ALA B 1 338 ? -0.42 9.492 -12.953 1 98.94 338 ALA B CA 1
ATOM 7111 C C . ALA B 1 338 ? -1.788 9.148 -13.531 1 98.94 338 ALA B C 1
ATOM 7113 O O . ALA B 1 338 ? -2.062 9.438 -14.703 1 98.94 338 ALA B O 1
ATOM 7114 N N . SER B 1 339 ? -2.637 8.539 -12.711 1 98.88 339 SER B N 1
ATOM 7115 C CA . SER B 1 339 ? -3.977 8.18 -13.164 1 98.88 339 SER B CA 1
ATOM 7116 C C . SER B 1 339 ? -4.773 9.414 -13.57 1 98.88 339 SER B C 1
ATOM 7118 O O . SER B 1 339 ? -5.43 9.422 -14.609 1 98.88 339 SER B O 1
ATOM 7120 N N . GLY B 1 340 ? -4.746 10.484 -12.719 1 98.81 340 GLY B N 1
ATOM 7121 C CA . GLY B 1 340 ? -5.434 11.727 -13.039 1 98.81 340 GLY B CA 1
ATOM 7122 C C . GLY B 1 340 ? -4.922 12.383 -14.305 1 98.81 340 GLY B C 1
ATOM 7123 O O . GLY B 1 340 ? -5.707 12.867 -15.125 1 98.81 340 GLY B O 1
ATOM 7124 N N . MET B 1 341 ? -3.582 12.391 -14.516 1 98.81 341 MET B N 1
ATOM 7125 C CA . MET B 1 341 ? -2.988 12.969 -15.719 1 98.81 341 MET B CA 1
ATOM 7126 C C . MET B 1 341 ? -3.449 12.219 -16.969 1 98.81 341 MET B C 1
ATOM 7128 O O . MET B 1 341 ? -3.805 12.836 -17.969 1 98.81 341 MET B O 1
ATOM 7132 N N . ALA B 1 342 ? -3.377 10.891 -16.828 1 98.75 342 ALA B N 1
ATOM 7133 C CA . ALA B 1 342 ? -3.799 10.07 -17.969 1 98.75 342 ALA B CA 1
ATOM 7134 C C . ALA B 1 342 ? -5.266 10.32 -18.312 1 98.75 342 ALA B C 1
ATOM 7136 O O . ALA B 1 342 ? -5.629 10.398 -19.484 1 98.75 342 ALA B O 1
ATOM 7137 N N . LYS B 1 343 ? -6.113 10.414 -17.281 1 97.88 343 LYS B N 1
ATOM 7138 C CA . LYS B 1 343 ? -7.531 10.695 -17.484 1 97.88 343 LYS B CA 1
ATOM 7139 C C . LYS B 1 343 ? -7.73 12 -18.25 1 97.88 343 LYS B C 1
ATOM 7141 O O . LYS B 1 343 ? -8.648 12.117 -19.062 1 97.88 343 LYS B O 1
ATOM 7146 N N . ARG B 1 344 ? -6.871 12.977 -18.031 1 97.38 344 ARG B N 1
ATOM 7147 C CA . ARG B 1 344 ? -6.988 14.281 -18.672 1 97.38 344 ARG B CA 1
ATOM 7148 C C . ARG B 1 344 ? -6.422 14.242 -20.094 1 97.38 344 ARG B C 1
ATOM 7150 O O . ARG B 1 344 ? -6.668 15.148 -20.891 1 97.38 344 ARG B O 1
ATOM 7157 N N . GLY B 1 345 ? -5.594 13.266 -20.375 1 97.56 345 GLY B N 1
ATOM 7158 C CA . GLY B 1 345 ? -5.117 13.133 -21.734 1 97.56 345 GLY B CA 1
ATOM 7159 C C . GLY B 1 345 ? -3.611 13.281 -21.859 1 97.56 345 GLY B C 1
ATOM 7160 O O . GLY B 1 345 ? -3.068 13.242 -22.969 1 97.56 345 GLY B O 1
ATOM 7161 N N . ALA B 1 346 ? -2.914 13.43 -20.719 1 98.62 346 ALA B N 1
ATOM 7162 C CA . ALA B 1 346 ? -1.453 13.453 -20.734 1 98.62 346 ALA B CA 1
ATOM 7163 C C . ALA B 1 346 ? -0.883 12.039 -20.766 1 98.62 346 ALA B C 1
ATOM 7165 O O . ALA B 1 346 ? -1.632 11.062 -20.734 1 98.62 346 ALA B O 1
ATOM 7166 N N . HIS B 1 347 ? 0.456 11.945 -20.984 1 98.81 347 HIS B N 1
ATOM 7167 C CA . HIS B 1 347 ? 1.155 10.672 -21.016 1 98.81 347 HIS B CA 1
ATOM 7168 C C . HIS B 1 347 ? 2.094 10.516 -19.828 1 98.81 347 HIS B C 1
ATOM 7170 O O . HIS B 1 347 ? 3.307 10.688 -19.953 1 98.81 347 HIS B O 1
ATOM 7176 N N . PRO B 1 348 ? 1.547 10.148 -18.672 1 98.88 348 PRO B N 1
ATOM 7177 C CA . PRO B 1 348 ? 2.391 10.047 -17.484 1 98.88 348 PRO B CA 1
ATOM 7178 C C . PRO B 1 348 ? 3.197 8.75 -17.438 1 98.88 348 PRO B C 1
ATOM 7180 O O . PRO B 1 348 ? 2.686 7.688 -17.781 1 98.88 348 PRO B O 1
ATOM 7183 N N . VAL B 1 349 ? 4.473 8.836 -17.047 1 98.94 349 VAL B N 1
ATOM 7184 C CA . VAL B 1 349 ? 5.367 7.703 -16.812 1 98.94 349 VAL B CA 1
ATOM 7185 C C . VAL B 1 349 ? 5.988 7.801 -15.43 1 98.94 349 VAL B C 1
ATOM 7187 O O . VAL B 1 349 ? 6.695 8.766 -15.125 1 98.94 349 VAL B O 1
ATOM 7190 N N . PHE B 1 350 ? 5.691 6.871 -14.609 1 98.88 350 PHE B N 1
ATOM 7191 C CA . PHE B 1 350 ? 6.273 6.809 -13.273 1 98.88 350 PHE B CA 1
ATOM 7192 C C . PHE B 1 350 ? 7.289 5.676 -13.18 1 98.88 350 PHE B C 1
ATOM 7194 O O . PHE B 1 350 ? 6.988 4.535 -13.539 1 98.88 350 PHE B O 1
ATOM 7201 N N . SER B 1 351 ? 8.523 5.965 -12.711 1 98.81 351 SER B N 1
ATOM 7202 C CA . SER B 1 351 ? 9.586 4.969 -12.586 1 98.81 351 SER B CA 1
ATOM 7203 C C . SER B 1 351 ? 10.148 4.941 -11.172 1 98.81 351 SER B C 1
ATOM 7205 O O . SER B 1 351 ? 10.531 5.984 -10.625 1 98.81 351 SER B O 1
ATOM 7207 N N . THR B 1 352 ? 10.18 3.82 -10.523 1 98.38 352 THR B N 1
ATOM 7208 C CA . THR B 1 352 ? 10.828 3.635 -9.227 1 98.38 352 THR B CA 1
ATOM 7209 C C . THR B 1 352 ? 11.172 2.164 -9 1 98.38 352 THR B C 1
ATOM 7211 O O . THR B 1 352 ? 10.938 1.325 -9.875 1 98.38 352 THR B O 1
ATOM 7214 N N . TYR B 1 353 ? 11.883 1.883 -7.922 1 98 353 TYR B N 1
ATOM 7215 C CA . TYR B 1 353 ? 12.305 0.52 -7.625 1 98 353 TYR B CA 1
ATOM 7216 C C . TYR B 1 353 ? 11.125 -0.333 -7.176 1 98 353 TYR B C 1
ATOM 7218 O O . TYR B 1 353 ? 10.211 0.16 -6.504 1 98 353 TYR B O 1
ATOM 7226 N N . ALA B 1 354 ? 11.18 -1.627 -7.5 1 98.19 354 ALA B N 1
ATOM 7227 C CA . ALA B 1 354 ? 10.109 -2.576 -7.199 1 98.19 354 ALA B CA 1
ATOM 7228 C C . ALA B 1 354 ? 9.766 -2.561 -5.715 1 98.19 354 ALA B C 1
ATOM 7230 O O . ALA B 1 354 ? 8.586 -2.633 -5.348 1 98.19 354 ALA B O 1
ATOM 7231 N N . THR B 1 355 ? 10.727 -2.467 -4.855 1 97.56 355 THR B N 1
ATOM 7232 C CA . THR B 1 355 ? 10.484 -2.488 -3.418 1 97.56 355 THR B CA 1
ATOM 7233 C C . THR B 1 355 ? 9.664 -1.275 -2.99 1 97.56 355 THR B C 1
ATOM 7235 O O . THR B 1 355 ? 8.836 -1.367 -2.078 1 97.56 355 THR B O 1
ATOM 7238 N N . PHE B 1 356 ? 9.805 -0.125 -3.664 1 98 356 PHE B N 1
ATOM 7239 C CA . PHE B 1 356 ? 9.078 1.08 -3.287 1 98 356 PHE B CA 1
ATOM 7240 C C . PHE B 1 356 ? 7.672 1.068 -3.871 1 98 356 PHE B C 1
ATOM 7242 O O . PHE B 1 356 ? 6.77 1.724 -3.346 1 98 356 PHE B O 1
ATOM 7249 N N . PHE B 1 357 ? 7.477 0.247 -4.922 1 98.56 357 PHE B N 1
ATOM 7250 C CA . PHE B 1 357 ? 6.125 0.057 -5.43 1 98.56 357 PHE B CA 1
ATOM 7251 C C . PHE B 1 357 ? 5.25 -0.64 -4.395 1 98.56 357 PHE B C 1
ATOM 7253 O O . PHE B 1 357 ? 4.023 -0.588 -4.473 1 98.56 357 PHE B O 1
ATOM 7260 N N . GLN B 1 358 ? 5.879 -1.346 -3.41 1 98.12 358 GLN B N 1
ATOM 7261 C CA . GLN B 1 358 ? 5.094 -1.99 -2.361 1 98.12 358 GLN B CA 1
ATOM 7262 C C . GLN B 1 358 ? 4.148 -0.999 -1.692 1 98.12 358 GLN B C 1
ATOM 7264 O O . GLN B 1 358 ? 3.047 -1.367 -1.275 1 98.12 358 GLN B O 1
ATOM 7269 N N . ARG B 1 359 ? 4.496 0.268 -1.688 1 98.38 359 ARG B N 1
ATOM 7270 C CA . ARG B 1 359 ? 3.715 1.313 -1.035 1 98.38 359 ARG B CA 1
ATOM 7271 C C . ARG B 1 359 ? 2.455 1.636 -1.835 1 98.38 359 ARG B C 1
ATOM 7273 O O . ARG B 1 359 ? 1.543 2.291 -1.327 1 98.38 359 ARG B O 1
ATOM 7280 N N . THR B 1 360 ? 2.354 1.116 -3.064 1 98.75 360 THR B N 1
ATOM 7281 C CA . THR B 1 360 ? 1.349 1.624 -3.992 1 98.75 360 THR B CA 1
ATOM 7282 C C . THR B 1 360 ? 0.331 0.54 -4.336 1 98.75 360 THR B C 1
ATOM 7284 O O . THR B 1 360 ? -0.424 0.672 -5.301 1 98.75 360 THR B O 1
ATOM 7287 N N . TYR B 1 361 ? 0.267 -0.605 -3.59 1 98.69 361 TYR B N 1
ATOM 7288 C CA . TYR B 1 361 ? -0.59 -1.718 -3.984 1 98.69 361 TYR B CA 1
ATOM 7289 C C . TYR B 1 361 ? -2.037 -1.265 -4.137 1 98.69 361 TYR B C 1
ATOM 7291 O O . TYR B 1 361 ? -2.689 -1.579 -5.137 1 98.69 361 TYR B O 1
ATOM 7299 N N . ASP B 1 362 ? -2.545 -0.519 -3.166 1 98.5 362 ASP B N 1
ATOM 7300 C CA . ASP B 1 362 ? -3.918 -0.023 -3.201 1 98.5 362 ASP B CA 1
ATOM 7301 C C . ASP B 1 362 ? -4.133 0.916 -4.387 1 98.5 362 ASP B C 1
ATOM 7303 O O . ASP B 1 362 ? -5.137 0.812 -5.094 1 98.5 362 ASP B O 1
ATOM 7307 N N . GLN B 1 363 ? -3.248 1.805 -4.672 1 98.81 363 GLN B N 1
ATOM 7308 C CA . GLN B 1 363 ? -3.373 2.793 -5.734 1 98.81 363 GLN B CA 1
ATOM 7309 C C . GLN B 1 363 ? -3.264 2.139 -7.109 1 98.81 363 GLN B C 1
ATOM 7311 O O . GLN B 1 363 ? -3.967 2.523 -8.047 1 98.81 363 GLN B O 1
ATOM 7316 N N . LEU B 1 364 ? -2.373 1.116 -7.207 1 98.75 364 LEU B N 1
ATOM 7317 C CA . LEU B 1 364 ? -2.314 0.359 -8.453 1 98.75 364 LEU B CA 1
ATOM 7318 C C . LEU B 1 364 ? -3.645 -0.33 -8.734 1 98.75 364 LEU B C 1
ATOM 7320 O O . LEU B 1 364 ? -4.117 -0.336 -9.875 1 98.75 364 LEU B O 1
ATOM 7324 N N . SER B 1 365 ? -4.242 -0.865 -7.688 1 98 365 SER B N 1
ATOM 7325 C CA . SER B 1 365 ? -5.477 -1.629 -7.824 1 98 365 SER B CA 1
ATOM 7326 C C . SER B 1 365 ? -6.684 -0.707 -7.98 1 98 365 SER B C 1
ATOM 7328 O O . SER B 1 365 ? -7.504 -0.893 -8.883 1 98 365 SER B O 1
ATOM 7330 N N . GLN B 1 366 ? -6.766 0.35 -7.098 1 97.75 366 GLN B N 1
ATOM 7331 C CA . GLN B 1 366 ? -7.996 1.118 -6.938 1 97.75 366 GLN B CA 1
ATOM 7332 C C . GLN B 1 366 ? -7.949 2.404 -7.758 1 97.75 366 GLN B C 1
ATOM 7334 O O . GLN B 1 366 ? -8.875 2.693 -8.516 1 97.75 366 GLN B O 1
ATOM 7339 N N . ASP B 1 367 ? -6.855 3.146 -7.68 1 98.25 367 ASP B N 1
ATOM 7340 C CA . ASP B 1 367 ? -6.801 4.441 -8.352 1 98.25 367 ASP B CA 1
ATOM 7341 C C . ASP B 1 367 ? -6.496 4.281 -9.836 1 98.25 367 ASP B C 1
ATOM 7343 O O . ASP B 1 367 ? -6.871 5.129 -10.648 1 98.25 367 ASP B O 1
ATOM 7347 N N . LEU B 1 368 ? -5.875 3.184 -10.188 1 98.44 368 LEU B N 1
ATOM 7348 C CA . LEU B 1 368 ? -5.383 3.02 -11.555 1 98.44 368 LEU B CA 1
ATOM 7349 C C . LEU B 1 368 ? -6.156 1.925 -12.281 1 98.44 368 LEU B C 1
ATOM 7351 O O . LEU B 1 368 ? -6.969 2.215 -13.164 1 98.44 368 LEU B O 1
ATOM 7355 N N . ALA B 1 369 ? -6.02 0.702 -11.859 1 97.06 369 ALA B N 1
ATOM 7356 C CA . ALA B 1 369 ? -6.516 -0.444 -12.609 1 97.06 369 ALA B CA 1
ATOM 7357 C C . ALA B 1 369 ? -8.039 -0.452 -12.656 1 97.06 369 ALA B C 1
ATOM 7359 O O . ALA B 1 369 ? -8.641 -0.718 -13.703 1 97.06 369 ALA B O 1
ATOM 7360 N N . VAL B 1 370 ? -8.688 -0.196 -11.555 1 96.19 370 VAL B N 1
ATOM 7361 C CA . VAL B 1 370 ? -10.148 -0.129 -11.492 1 96.19 370 VAL B CA 1
ATOM 7362 C C . VAL B 1 370 ? -10.656 0.903 -12.5 1 96.19 370 VAL B C 1
ATOM 7364 O O . VAL B 1 370 ? -11.703 0.708 -13.125 1 96.19 370 VAL B O 1
ATOM 7367 N N . ASN B 1 371 ? -9.93 1.992 -12.719 1 96.69 371 ASN B N 1
ATOM 7368 C CA . ASN B 1 371 ? -10.336 3.072 -13.609 1 96.69 371 ASN B CA 1
ATOM 7369 C C . ASN B 1 371 ? -9.844 2.83 -15.039 1 96.69 371 ASN B C 1
ATOM 7371 O O . ASN B 1 371 ? -10.32 3.469 -15.977 1 96.69 371 ASN B O 1
ATOM 7375 N N . GLY B 1 372 ? -8.898 1.926 -15.234 1 96.25 372 GLY B N 1
ATOM 7376 C CA . GLY B 1 372 ? -8.383 1.587 -16.547 1 96.25 372 GLY B CA 1
ATOM 7377 C C . GLY B 1 372 ? -7.676 2.744 -17.234 1 96.25 372 GLY B C 1
ATOM 7378 O O . GLY B 1 372 ? -7.738 2.883 -18.453 1 96.25 372 GLY B O 1
ATOM 7379 N N . THR B 1 373 ? -7.078 3.654 -16.453 1 97.75 373 THR B N 1
ATOM 7380 C CA . THR B 1 373 ? -6.41 4.809 -17.031 1 97.75 373 THR B CA 1
ATOM 7381 C C . THR B 1 373 ? -5.086 4.398 -17.672 1 97.75 373 THR B C 1
ATOM 7383 O O . THR B 1 373 ? -4.371 3.549 -17.141 1 97.75 373 THR B O 1
ATOM 7386 N N . PRO B 1 374 ? -4.762 4.949 -18.859 1 98.38 374 PRO B N 1
ATOM 7387 C CA . PRO B 1 374 ? -3.568 4.527 -19.594 1 98.38 374 PRO B CA 1
ATOM 7388 C C . PRO B 1 374 ? -2.297 5.207 -19.094 1 98.38 374 PRO B C 1
ATOM 7390 O O . PRO B 1 374 ? -1.689 6 -19.828 1 98.38 374 PRO B O 1
ATOM 7393 N N . ALA B 1 375 ? -1.784 4.902 -17.984 1 98.81 375 ALA B N 1
ATOM 7394 C CA . ALA B 1 375 ? -0.518 5.359 -17.406 1 98.81 375 ALA B CA 1
ATOM 7395 C C . ALA B 1 375 ? 0.533 4.254 -17.453 1 98.81 375 ALA B C 1
ATOM 7397 O O . ALA B 1 375 ? 0.197 3.07 -17.562 1 98.81 375 ALA B O 1
ATOM 7398 N N . VAL B 1 376 ? 1.844 4.629 -17.469 1 98.94 376 VAL B N 1
ATOM 7399 C CA . VAL B 1 376 ? 2.941 3.676 -17.609 1 98.94 376 VAL B CA 1
ATOM 7400 C C . VAL B 1 376 ? 3.781 3.664 -16.328 1 98.94 376 VAL B C 1
ATOM 7402 O O . VAL B 1 376 ? 4.152 4.723 -15.812 1 98.94 376 VAL B O 1
ATOM 7405 N N . PHE B 1 377 ? 4.094 2.504 -15.867 1 98.94 377 PHE B N 1
ATOM 7406 C CA . PHE B 1 377 ? 4.863 2.324 -14.641 1 98.94 377 PHE B CA 1
ATOM 7407 C C . PHE B 1 377 ? 6.074 1.433 -14.891 1 98.94 377 PHE B C 1
ATOM 7409 O O . PHE B 1 377 ? 5.926 0.25 -15.203 1 98.94 377 PHE B O 1
ATOM 7416 N N . ASN B 1 378 ? 7.285 1.975 -14.773 1 98.88 378 ASN B N 1
ATOM 7417 C CA . ASN B 1 378 ? 8.523 1.213 -14.914 1 98.88 378 ASN B CA 1
ATOM 7418 C C . ASN B 1 378 ? 9 0.664 -13.57 1 98.88 378 ASN B C 1
ATOM 7420 O O . ASN B 1 378 ? 9.305 1.429 -12.656 1 98.88 378 ASN B O 1
ATOM 7424 N N . VAL B 1 379 ? 9.062 -0.651 -13.484 1 98.75 379 VAL B N 1
ATOM 7425 C CA . VAL B 1 379 ? 9.461 -1.355 -12.266 1 98.75 379 VAL B CA 1
ATOM 7426 C C . VAL B 1 379 ? 10.953 -1.664 -12.312 1 98.75 379 VAL B C 1
ATOM 7428 O O . VAL B 1 379 ? 11.383 -2.596 -13 1 98.75 379 VAL B O 1
ATOM 7431 N N . LEU B 1 380 ? 11.734 -0.958 -11.5 1 98.12 380 LEU B N 1
ATOM 7432 C CA . LEU B 1 380 ? 13.188 -0.991 -11.586 1 98.12 380 LEU B CA 1
ATOM 7433 C C . LEU B 1 380 ? 13.766 -1.967 -10.562 1 98.12 380 LEU B C 1
ATOM 7435 O O . LEU B 1 380 ? 13.141 -2.25 -9.539 1 98.12 380 LEU B O 1
ATOM 7439 N N . GLY B 1 381 ? 14.906 -2.461 -10.797 1 96.94 381 GLY B N 1
ATOM 7440 C CA . GLY B 1 381 ? 15.68 -3.27 -9.867 1 96.94 381 GLY B CA 1
ATOM 7441 C C . GLY B 1 381 ? 15.125 -4.668 -9.68 1 96.94 381 GLY B C 1
ATOM 7442 O O . GLY B 1 381 ? 15.633 -5.438 -8.867 1 96.94 381 GLY B O 1
ATOM 7443 N N . SER B 1 382 ? 14.133 -5.078 -10.391 1 96.75 382 SER B N 1
ATOM 7444 C CA . SER B 1 382 ? 13.406 -6.332 -10.203 1 96.75 382 SER B CA 1
ATOM 7445 C C . SER B 1 382 ? 14.234 -7.523 -10.664 1 96.75 382 SER B C 1
ATOM 7447 O O . SER B 1 382 ? 13.977 -8.102 -11.719 1 96.75 382 SER B O 1
ATOM 7449 N N . SER B 1 383 ? 15.203 -7.895 -9.859 1 97.19 383 SER B N 1
ATOM 7450 C CA . SER B 1 383 ? 16.156 -8.953 -10.188 1 97.19 383 SER B CA 1
ATOM 7451 C C . SER B 1 383 ? 16.891 -9.453 -8.945 1 97.19 383 SER B C 1
ATOM 7453 O O . SER B 1 383 ? 17.156 -8.68 -8.023 1 97.19 383 SER B O 1
ATOM 7455 N N . ILE B 1 384 ? 17.281 -10.688 -8.922 1 96.69 384 ILE B N 1
ATOM 7456 C CA . ILE B 1 384 ? 18.109 -11.234 -7.863 1 96.69 384 ILE B CA 1
ATOM 7457 C C . ILE B 1 384 ? 19.5 -10.578 -7.902 1 96.69 384 ILE B C 1
ATOM 7459 O O . ILE B 1 384 ? 20.266 -10.672 -6.941 1 96.69 384 ILE B O 1
ATOM 7463 N N . TYR B 1 385 ? 19.766 -9.852 -9.016 1 94.25 385 TYR B N 1
ATOM 7464 C CA . TYR B 1 385 ? 21.047 -9.156 -9.156 1 94.25 385 TYR B CA 1
ATOM 7465 C C . TYR B 1 385 ? 20.922 -7.715 -8.672 1 94.25 385 TYR B C 1
ATOM 7467 O O . TYR B 1 385 ? 21.906 -6.973 -8.695 1 94.25 385 TYR B O 1
ATOM 7475 N N . GLY B 1 386 ? 19.672 -7.355 -8.258 1 91.31 386 GLY B N 1
ATOM 7476 C CA . GLY B 1 386 ? 19.438 -6.008 -7.766 1 91.31 386 GLY B CA 1
ATOM 7477 C C . GLY B 1 386 ? 19.844 -5.828 -6.316 1 91.31 386 GLY B C 1
ATOM 7478 O O . GLY B 1 386 ? 20.781 -6.473 -5.844 1 91.31 386 GLY B O 1
ATOM 7479 N N . MET B 1 387 ? 19.25 -4.867 -5.641 1 90.75 387 MET B N 1
ATOM 7480 C CA . MET B 1 387 ? 19.5 -4.641 -4.219 1 90.75 387 MET B CA 1
ATOM 7481 C C . MET B 1 387 ? 19.234 -5.906 -3.412 1 90.75 387 MET B C 1
ATOM 7483 O O . MET B 1 387 ? 18.266 -6.621 -3.668 1 90.75 387 MET B O 1
ATOM 7487 N N . ASN B 1 388 ? 20.125 -6.207 -2.482 1 90.19 388 ASN B N 1
ATOM 7488 C CA . ASN B 1 388 ? 20.016 -7.52 -1.855 1 90.19 388 ASN B CA 1
ATOM 7489 C C . ASN B 1 388 ? 19.953 -7.41 -0.334 1 90.19 388 ASN B C 1
ATOM 7491 O O . ASN B 1 388 ? 20.109 -8.414 0.368 1 90.19 388 ASN B O 1
ATOM 7495 N N . ASP B 1 389 ? 19.812 -6.094 0.184 1 88.81 389 ASP B N 1
ATOM 7496 C CA . ASP B 1 389 ? 19.453 -5.977 1.596 1 88.81 389 ASP B CA 1
ATOM 7497 C C . ASP B 1 389 ? 18.016 -6.398 1.838 1 88.81 389 ASP B C 1
ATOM 7499 O O . ASP B 1 389 ? 17.125 -6.074 1.046 1 88.81 389 ASP B O 1
ATOM 7503 N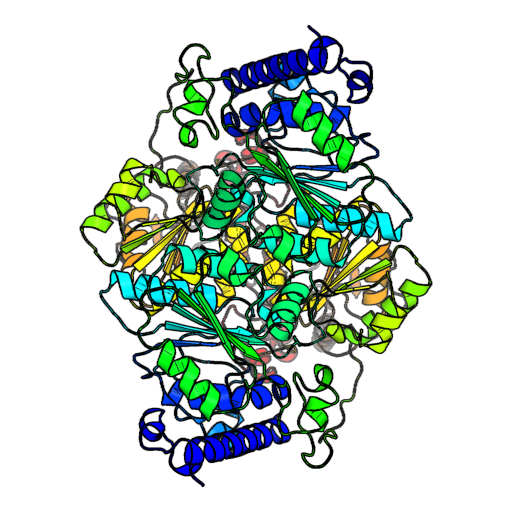 N . PHE B 1 390 ? 17.766 -7.055 2.865 1 86.19 390 PHE B N 1
ATOM 7504 C CA . PHE B 1 390 ? 16.469 -7.691 3.076 1 86.19 390 PHE B CA 1
ATOM 7505 C C . PHE B 1 390 ? 15.352 -6.656 3.088 1 86.19 390 PHE B C 1
ATOM 7507 O O . PHE B 1 390 ? 14.211 -6.961 2.727 1 86.19 390 PHE B O 1
ATOM 7514 N N . THR B 1 391 ? 15.695 -5.406 3.387 1 91.81 391 THR B N 1
ATOM 7515 C CA . THR B 1 391 ? 14.664 -4.375 3.418 1 91.81 391 THR B CA 1
ATOM 7516 C C . THR B 1 391 ? 14.453 -3.783 2.027 1 91.81 391 THR B C 1
ATOM 7518 O O . THR B 1 391 ? 13.531 -2.984 1.823 1 91.81 391 THR B O 1
ATOM 7521 N N . HIS B 1 392 ? 15.234 -4.184 1.013 1 95.19 392 HIS B N 1
ATOM 7522 C CA . HIS B 1 392 ? 15.172 -3.543 -0.295 1 95.19 392 HIS B CA 1
ATOM 7523 C C . HIS B 1 392 ? 15.117 -4.578 -1.414 1 95.19 392 HIS B C 1
ATOM 7525 O O . HIS B 1 392 ? 15.5 -4.293 -2.551 1 95.19 392 HIS B O 1
ATOM 7531 N N . ILE B 1 393 ? 14.695 -5.812 -1.069 1 95.5 393 ILE B N 1
ATOM 7532 C CA . ILE B 1 393 ? 14.578 -6.832 -2.107 1 95.5 393 ILE B CA 1
ATOM 7533 C C . ILE B 1 393 ? 13.539 -6.402 -3.137 1 95.5 393 ILE B C 1
ATOM 7535 O O . ILE B 1 393 ? 12.438 -5.973 -2.775 1 95.5 393 ILE B O 1
ATOM 7539 N N . CYS B 1 394 ? 13.898 -6.598 -4.422 1 96.38 394 CYS B N 1
ATOM 7540 C CA . CYS B 1 394 ? 13.039 -6.07 -5.48 1 96.38 394 CYS B CA 1
ATOM 7541 C C . CYS B 1 394 ? 12.445 -7.199 -6.316 1 96.38 394 CYS B C 1
ATOM 7543 O O . CYS B 1 394 ? 11.688 -6.953 -7.25 1 96.38 394 CYS B O 1
ATOM 7545 N N . PHE B 1 395 ? 12.703 -8.461 -6.039 1 96.69 395 PHE B N 1
ATOM 7546 C CA . PHE B 1 395 ? 12.289 -9.5 -6.977 1 96.69 395 PHE B CA 1
ATOM 7547 C C . PHE B 1 395 ? 11.023 -10.195 -6.492 1 96.69 395 PHE B C 1
ATOM 7549 O O . PHE B 1 395 ? 10.766 -11.344 -6.855 1 96.69 395 PHE B O 1
ATOM 7556 N N . PHE B 1 396 ? 10.164 -9.531 -5.664 1 96.94 396 PHE B N 1
ATOM 7557 C CA . PHE B 1 396 ? 8.836 -9.992 -5.277 1 96.94 396 PHE B CA 1
ATOM 7558 C C . PHE B 1 396 ? 7.762 -9.266 -6.078 1 96.94 396 PHE B C 1
ATOM 7560 O O . PHE B 1 396 ? 6.574 -9.352 -5.75 1 96.94 396 PHE B O 1
ATOM 7567 N N . ASP B 1 397 ? 8.141 -8.625 -7.168 1 98.06 397 ASP B N 1
ATOM 7568 C CA . ASP B 1 397 ? 7.262 -7.758 -7.949 1 98.06 397 ASP B CA 1
ATOM 7569 C C . ASP B 1 397 ? 6.227 -8.578 -8.719 1 98.06 397 ASP B C 1
ATOM 7571 O O . ASP B 1 397 ? 5.078 -8.156 -8.859 1 98.06 397 ASP B O 1
ATOM 7575 N N . ILE B 1 398 ? 6.562 -9.781 -9.211 1 98.5 398 ILE B N 1
ATOM 7576 C CA . ILE B 1 398 ? 5.648 -10.547 -10.039 1 98.5 398 ILE B CA 1
ATOM 7577 C C . ILE B 1 398 ? 4.426 -10.953 -9.227 1 98.5 398 ILE B C 1
ATOM 7579 O O . ILE B 1 398 ? 3.291 -10.625 -9.578 1 98.5 398 ILE B O 1
ATOM 7583 N N . PRO B 1 399 ? 4.57 -11.602 -8.047 1 98 399 PRO B N 1
ATOM 7584 C CA . PRO B 1 399 ? 3.379 -11.961 -7.27 1 98 399 PRO B CA 1
ATOM 7585 C C . PRO B 1 399 ? 2.619 -10.734 -6.758 1 98 399 PRO B C 1
ATOM 7587 O O . PRO B 1 399 ? 1.428 -10.828 -6.449 1 98 399 PRO B O 1
ATOM 7590 N N . MET B 1 400 ? 3.252 -9.57 -6.641 1 98.19 400 MET B N 1
ATOM 7591 C CA . MET B 1 400 ? 2.604 -8.352 -6.156 1 98.19 400 MET B CA 1
ATOM 7592 C C . MET B 1 400 ? 1.708 -7.75 -7.23 1 98.19 400 MET B C 1
ATOM 7594 O O . MET B 1 400 ? 0.616 -7.262 -6.934 1 98.19 400 MET B O 1
ATOM 7598 N N . ILE B 1 401 ? 2.174 -7.84 -8.531 1 98.19 401 ILE B N 1
ATOM 7599 C CA . ILE B 1 401 ? 1.596 -6.984 -9.562 1 98.19 401 ILE B CA 1
ATOM 7600 C C . ILE B 1 401 ? 0.758 -7.824 -10.523 1 98.19 401 ILE B C 1
ATOM 7602 O O . ILE B 1 401 ? -0.317 -7.402 -10.953 1 98.19 401 ILE B O 1
ATOM 7606 N N . SER B 1 402 ? 1.174 -9.023 -10.789 1 97.62 402 SER B N 1
ATOM 7607 C CA . SER B 1 402 ? 0.714 -9.758 -11.969 1 97.62 402 SER B CA 1
ATOM 7608 C C . SER B 1 402 ? -0.731 -10.211 -11.797 1 97.62 402 SER B C 1
ATOM 7610 O O . SER B 1 402 ? -1.411 -10.508 -12.789 1 97.62 402 SER B O 1
ATOM 7612 N N . HIS B 1 403 ? -1.234 -10.273 -10.547 1 97.75 403 HIS B N 1
ATOM 7613 C CA . HIS B 1 403 ? -2.594 -10.766 -10.352 1 97.75 403 HIS B CA 1
ATOM 7614 C C . HIS B 1 403 ? -3.598 -9.617 -10.344 1 97.75 403 HIS B C 1
ATOM 7616 O O . HIS B 1 403 ? -4.809 -9.844 -10.281 1 97.75 403 HIS B O 1
ATOM 7622 N N . ILE B 1 404 ? -3.227 -8.336 -10.398 1 97.88 404 ILE B N 1
ATOM 7623 C CA . ILE B 1 404 ? -4.133 -7.195 -10.359 1 97.88 404 ILE B CA 1
ATOM 7624 C C . ILE B 1 404 ? -4.922 -7.121 -11.664 1 97.88 404 ILE B C 1
ATOM 7626 O O . ILE B 1 404 ? -4.336 -6.988 -12.75 1 97.88 404 ILE B O 1
ATOM 7630 N N . PRO B 1 405 ? -6.23 -7.18 -11.609 1 96.38 405 PRO B N 1
ATOM 7631 C CA . PRO B 1 405 ? -7.027 -7.125 -12.836 1 96.38 405 PRO B CA 1
ATOM 7632 C C . PRO B 1 405 ? -6.848 -5.816 -13.602 1 96.38 405 PRO B C 1
ATOM 7634 O O . PRO B 1 405 ? -6.738 -4.75 -12.992 1 96.38 405 PRO B O 1
ATOM 7637 N N . ASN B 1 406 ? -6.816 -5.871 -14.867 1 95.88 406 ASN B N 1
ATOM 7638 C CA . ASN B 1 406 ? -6.797 -4.711 -15.75 1 95.88 406 ASN B CA 1
ATOM 7639 C C . ASN B 1 406 ? -5.43 -4.027 -15.75 1 95.88 406 ASN B C 1
ATOM 7641 O O . ASN B 1 406 ? -5.297 -2.902 -16.234 1 95.88 406 ASN B O 1
ATOM 7645 N N . LEU B 1 407 ? -4.414 -4.613 -15.188 1 98.25 407 LEU B N 1
ATOM 7646 C CA . LEU B 1 407 ? -3.039 -4.137 -15.266 1 98.25 407 LEU B CA 1
ATOM 7647 C C . LEU B 1 407 ? -2.195 -5.059 -16.141 1 98.25 407 LEU B C 1
ATOM 7649 O O . LEU B 1 407 ? -2.074 -6.254 -15.852 1 98.25 407 LEU B O 1
ATOM 7653 N N . VAL B 1 408 ? -1.689 -4.527 -17.234 1 98.62 408 VAL B N 1
ATOM 7654 C CA . VAL B 1 408 ? -0.804 -5.281 -18.125 1 98.62 408 VAL B CA 1
ATOM 7655 C C . VAL B 1 408 ? 0.633 -5.184 -17.609 1 98.62 408 VAL B C 1
ATOM 7657 O O . VAL B 1 408 ? 1.149 -4.086 -17.406 1 98.62 408 VAL B O 1
ATOM 7660 N N . TYR B 1 409 ? 1.276 -6.332 -17.391 1 98.81 409 TYR B N 1
ATOM 7661 C CA . TYR B 1 409 ? 2.652 -6.344 -16.906 1 98.81 409 TYR B CA 1
ATOM 7662 C C . TYR B 1 409 ? 3.592 -6.945 -17.953 1 98.81 409 TYR B C 1
ATOM 7664 O O . TYR B 1 409 ? 3.557 -8.148 -18.203 1 98.81 409 TYR B O 1
ATOM 7672 N N . LEU B 1 410 ? 4.457 -6.09 -18.531 1 98.88 410 LEU B N 1
ATOM 7673 C CA . LEU B 1 410 ? 5.363 -6.477 -19.609 1 98.88 410 LEU B CA 1
ATOM 7674 C C . LEU B 1 410 ? 6.754 -6.785 -19.062 1 98.88 410 LEU B C 1
ATOM 7676 O O . LEU B 1 410 ? 7.16 -6.23 -18.031 1 98.88 410 LEU B O 1
ATOM 7680 N N . ALA B 1 411 ? 7.469 -7.684 -19.734 1 98.38 411 ALA B N 1
ATOM 7681 C CA . ALA B 1 411 ? 8.82 -8.07 -19.328 1 98.38 411 ALA B CA 1
ATOM 7682 C C . ALA B 1 411 ? 9.758 -8.109 -20.531 1 98.38 411 ALA B C 1
ATOM 7684 O O . ALA B 1 411 ? 10.023 -9.18 -21.094 1 98.38 411 ALA B O 1
ATOM 7685 N N . PRO B 1 412 ? 10.312 -6.98 -20.906 1 98.31 412 PRO B N 1
ATOM 7686 C CA . PRO B 1 412 ? 11.242 -6.941 -22.047 1 98.31 412 PRO B CA 1
ATOM 7687 C C . PRO B 1 412 ? 12.508 -7.762 -21.797 1 98.31 412 PRO B C 1
ATOM 7689 O O . PRO B 1 412 ? 12.938 -7.91 -20.656 1 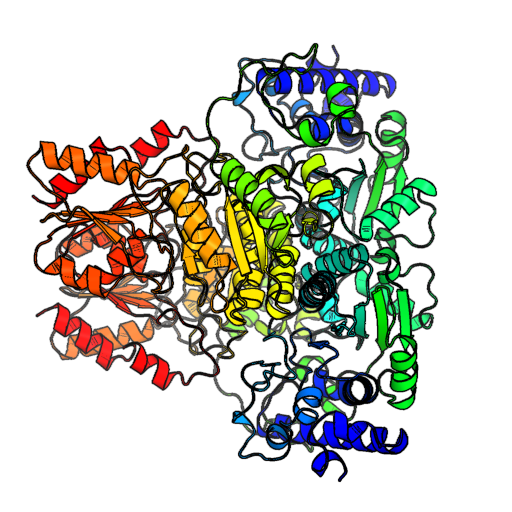98.31 412 PRO B O 1
ATOM 7692 N N . THR B 1 413 ? 13.164 -8.172 -22.906 1 97.44 413 THR B N 1
ATOM 7693 C CA . THR B 1 413 ? 14.328 -9.055 -22.812 1 97.44 413 THR B CA 1
ATOM 7694 C C . THR B 1 413 ? 15.586 -8.328 -23.281 1 97.44 413 THR B C 1
ATOM 7696 O O . THR B 1 413 ? 16.703 -8.781 -23 1 97.44 413 THR B O 1
ATOM 7699 N N . THR B 1 414 ? 15.461 -7.246 -24.078 1 97.31 414 THR B N 1
ATOM 7700 C CA . THR B 1 414 ? 16.578 -6.48 -24.609 1 97.31 414 THR B CA 1
ATOM 7701 C C . THR B 1 414 ? 16.312 -4.98 -24.516 1 97.31 414 THR B C 1
ATOM 7703 O O . THR B 1 414 ? 15.18 -4.566 -24.219 1 97.31 414 THR B O 1
ATOM 7706 N N . CYS B 1 415 ? 17.328 -4.195 -24.734 1 96.81 415 CYS B N 1
ATOM 7707 C CA . CYS B 1 415 ? 17.203 -2.742 -24.719 1 96.81 415 CYS B CA 1
ATOM 7708 C C . CYS B 1 415 ? 16.203 -2.277 -25.766 1 96.81 415 CYS B C 1
ATOM 7710 O O . CYS B 1 415 ? 15.352 -1.424 -25.484 1 96.81 415 CYS B O 1
ATOM 7712 N N . GLU B 1 416 ? 16.297 -2.838 -26.953 1 97.88 416 GLU B N 1
ATOM 7713 C CA . GLU B 1 416 ? 15.438 -2.451 -28.062 1 97.88 416 GLU B CA 1
ATOM 7714 C C . GLU B 1 416 ? 13.984 -2.828 -27.781 1 97.88 416 GLU B C 1
ATOM 7716 O O . GLU B 1 416 ? 13.07 -2.061 -28.094 1 97.88 416 GLU B O 1
ATOM 7721 N N . GLU B 1 417 ? 13.758 -3.996 -27.188 1 98.25 417 GLU B N 1
ATOM 7722 C CA . GLU B 1 417 ? 12.406 -4.414 -26.828 1 98.25 417 GLU B CA 1
ATOM 7723 C C . GLU B 1 417 ? 11.828 -3.543 -25.719 1 98.25 417 GLU B C 1
ATOM 7725 O O . GLU B 1 417 ? 10.641 -3.223 -25.719 1 98.25 417 GLU B O 1
ATOM 7730 N N . LEU B 1 418 ? 12.648 -3.178 -24.75 1 98.31 418 LEU B N 1
ATOM 7731 C CA . LEU B 1 418 ? 12.227 -2.273 -23.672 1 98.31 418 LEU B CA 1
ATOM 7732 C C . LEU B 1 418 ? 11.711 -0.958 -24.25 1 98.31 418 LEU B C 1
ATOM 7734 O O . LEU B 1 418 ? 10.625 -0.496 -23.891 1 98.31 418 LEU B O 1
ATOM 7738 N N . ILE B 1 419 ? 12.477 -0.382 -25.172 1 98.25 419 ILE B N 1
ATOM 7739 C CA . ILE B 1 419 ? 12.109 0.9 -25.766 1 98.25 419 ILE B CA 1
ATOM 7740 C C . ILE B 1 419 ? 10.844 0.742 -26.594 1 98.25 419 ILE B C 1
ATOM 7742 O O . ILE B 1 419 ? 9.969 1.605 -26.578 1 98.25 419 ILE B O 1
ATOM 7746 N N . ALA B 1 420 ? 10.742 -0.377 -27.328 1 98.69 420 ALA B N 1
ATOM 7747 C CA . ALA B 1 420 ? 9.539 -0.633 -28.125 1 98.69 420 ALA B CA 1
ATOM 7748 C C . ALA B 1 420 ? 8.312 -0.756 -27.234 1 98.69 420 ALA B C 1
ATOM 7750 O O . ALA B 1 420 ? 7.246 -0.219 -27.547 1 98.69 420 ALA B O 1
ATOM 7751 N N . MET B 1 421 ? 8.414 -1.484 -26.156 1 98.75 421 MET B N 1
ATOM 7752 C CA . MET B 1 421 ? 7.312 -1.647 -25.203 1 98.75 421 MET B CA 1
ATOM 7753 C C . MET B 1 421 ? 6.941 -0.315 -24.562 1 98.75 421 MET B C 1
ATOM 7755 O O . MET B 1 421 ? 5.762 -0.013 -24.391 1 98.75 421 MET B O 1
ATOM 7759 N N . GLU B 1 422 ? 7.949 0.465 -24.234 1 98.69 422 GLU B N 1
ATOM 7760 C CA . GLU B 1 422 ? 7.711 1.784 -23.656 1 98.69 422 GLU B CA 1
ATOM 7761 C C . GLU B 1 422 ? 6.957 2.688 -24.625 1 98.69 422 GLU B C 1
ATOM 7763 O O . GLU B 1 422 ? 5.996 3.357 -24.234 1 98.69 422 GLU B O 1
ATOM 7768 N N . ARG B 1 423 ? 7.469 2.711 -25.828 1 98.56 423 ARG B N 1
ATOM 7769 C CA . ARG B 1 423 ? 6.844 3.525 -26.875 1 98.56 423 ARG B CA 1
ATOM 7770 C C . ARG B 1 423 ? 5.379 3.141 -27.062 1 98.56 423 ARG B C 1
ATOM 7772 O O . ARG B 1 423 ? 4.504 4.008 -27.109 1 98.56 423 ARG B O 1
ATOM 7779 N N . TRP B 1 424 ? 5.109 1.875 -27.141 1 98.75 424 TRP B N 1
ATOM 7780 C CA . TRP B 1 424 ? 3.742 1.385 -27.281 1 98.75 424 TRP B CA 1
ATOM 7781 C C . TRP B 1 424 ? 2.896 1.774 -26.078 1 98.75 424 TRP B C 1
ATOM 7783 O O . TRP B 1 424 ? 1.771 2.254 -26.219 1 98.75 424 TRP B O 1
ATOM 7793 N N . ALA B 1 425 ? 3.416 1.54 -24.891 1 98.81 425 ALA B N 1
ATOM 7794 C CA . ALA B 1 425 ? 2.682 1.784 -23.656 1 98.81 425 ALA B CA 1
ATOM 7795 C C . ALA B 1 425 ? 2.283 3.252 -23.547 1 98.81 425 ALA B C 1
ATOM 7797 O O . ALA B 1 425 ? 1.18 3.568 -23.094 1 98.81 425 ALA B O 1
ATOM 7798 N N . ILE B 1 426 ? 3.148 4.152 -23.922 1 98.69 426 ILE B N 1
ATOM 7799 C CA . ILE B 1 426 ? 2.9 5.59 -23.828 1 98.69 426 ILE B CA 1
ATOM 7800 C C . ILE B 1 426 ? 1.845 5.992 -24.859 1 98.69 426 ILE B C 1
ATOM 7802 O O . ILE B 1 426 ? 1.002 6.852 -24.578 1 98.69 426 ILE B O 1
ATOM 7806 N N . ALA B 1 427 ? 1.847 5.332 -25.953 1 97.88 427 ALA B N 1
ATOM 7807 C CA . ALA B 1 427 ? 1.023 5.758 -27.078 1 97.88 427 ALA B CA 1
ATOM 7808 C C . ALA B 1 427 ? -0.402 5.23 -26.953 1 97.88 427 ALA B C 1
ATOM 7810 O O . ALA B 1 427 ? -1.357 5.895 -27.359 1 97.88 427 ALA B O 1
ATOM 7811 N N . GLN B 1 428 ? -0.572 4.031 -26.359 1 97.75 428 GLN B N 1
ATOM 7812 C CA . GLN B 1 428 ? -1.893 3.414 -26.312 1 97.75 428 GLN B CA 1
ATOM 7813 C C . GLN B 1 428 ? -2.77 4.078 -25.25 1 97.75 428 GLN B C 1
ATOM 7815 O O . GLN B 1 428 ? -2.262 4.73 -24.344 1 97.75 428 GLN B O 1
ATOM 7820 N N . ASP B 1 429 ? -4.078 3.975 -25.344 1 96.25 429 ASP B N 1
ATOM 7821 C CA . ASP B 1 429 ? -4.984 4.672 -24.438 1 96.25 429 ASP B CA 1
ATOM 7822 C C . ASP B 1 429 ? -5.988 3.709 -23.812 1 96.25 429 ASP B C 1
ATOM 7824 O O . ASP B 1 429 ? -7.047 4.129 -23.328 1 96.25 429 ASP B O 1
ATOM 7828 N N . LYS B 1 430 ? -5.695 2.412 -23.797 1 95.12 430 LYS B N 1
ATOM 7829 C CA . LYS B 1 430 ? -6.699 1.435 -23.375 1 95.12 430 LYS B CA 1
ATOM 7830 C C . LYS B 1 430 ? -6.309 0.756 -22.078 1 95.12 430 LYS B C 1
ATOM 7832 O O . LYS B 1 430 ? -7.168 0.271 -21.344 1 95.12 430 LYS B O 1
ATOM 7837 N N . HIS B 1 431 ? -5.023 0.733 -21.828 1 96.75 431 HIS B N 1
ATOM 7838 C CA . HIS B 1 431 ? -4.574 -0.144 -20.75 1 96.75 431 HIS B CA 1
ATOM 7839 C C . HIS B 1 431 ? -3.684 0.604 -19.766 1 96.75 431 HIS B C 1
ATOM 7841 O O . HIS B 1 431 ? -2.906 1.475 -20.156 1 96.75 431 HIS B O 1
ATOM 7847 N N . SER B 1 432 ? -3.869 0.275 -18.469 1 98.56 432 SER B N 1
ATOM 7848 C CA . SER B 1 432 ? -2.799 0.54 -17.5 1 98.56 432 SER B CA 1
ATOM 7849 C C . SER B 1 432 ? -1.636 -0.428 -17.688 1 98.56 432 SER B C 1
ATOM 7851 O O . SER B 1 432 ? -1.839 -1.642 -17.781 1 98.56 432 SER B O 1
ATOM 7853 N N . VAL B 1 433 ? -0.348 0.088 -17.781 1 98.88 433 VAL B N 1
ATOM 7854 C CA . VAL B 1 433 ? 0.752 -0.787 -18.172 1 98.88 433 VAL B CA 1
ATOM 7855 C C . VAL B 1 433 ? 1.912 -0.63 -17.188 1 98.88 433 VAL B C 1
ATOM 7857 O O . VAL B 1 433 ? 2.322 0.491 -16.875 1 98.88 433 VAL B O 1
ATOM 7860 N N . ALA B 1 434 ? 2.369 -1.689 -16.672 1 98.88 434 ALA B N 1
ATOM 7861 C CA . ALA B 1 434 ? 3.65 -1.768 -15.969 1 98.88 434 ALA B CA 1
ATOM 7862 C C . ALA B 1 434 ? 4.688 -2.5 -16.812 1 98.88 434 ALA B C 1
ATOM 7864 O O . ALA B 1 434 ? 4.352 -3.406 -17.578 1 98.88 434 ALA B O 1
ATOM 7865 N N . ILE B 1 435 ? 5.941 -2.104 -16.703 1 98.88 435 ILE B N 1
ATOM 7866 C CA . ILE B 1 435 ? 7.047 -2.719 -17.438 1 98.88 435 ILE B CA 1
ATOM 7867 C C . ILE B 1 435 ? 8.156 -3.109 -16.453 1 98.88 435 ILE B C 1
ATOM 7869 O O . ILE B 1 435 ? 8.664 -2.262 -15.719 1 98.88 435 ILE B O 1
ATOM 7873 N N . ARG B 1 436 ? 8.477 -4.375 -16.406 1 98.5 436 ARG B N 1
ATOM 7874 C CA . ARG B 1 436 ? 9.57 -4.906 -15.586 1 98.5 436 ARG B CA 1
ATOM 7875 C C . ARG B 1 436 ? 10.922 -4.625 -16.234 1 98.5 436 ARG B C 1
ATOM 7877 O O . ARG B 1 436 ? 11.43 -5.453 -17 1 98.5 436 ARG B O 1
ATOM 7884 N N . VAL B 1 437 ? 11.586 -3.582 -15.898 1 98.19 437 VAL B N 1
ATOM 7885 C CA . VAL B 1 437 ? 12.828 -3.152 -16.531 1 98.19 437 VAL B CA 1
ATOM 7886 C C . VAL B 1 437 ? 13.953 -4.109 -16.172 1 98.19 437 VAL B C 1
ATOM 7888 O O . VAL B 1 437 ? 14.227 -4.332 -14.984 1 98.19 437 VAL B O 1
ATOM 7891 N N . PRO B 1 438 ? 14.602 -4.668 -17.141 1 95.81 438 PRO B N 1
ATOM 7892 C CA . PRO B 1 438 ? 15.68 -5.605 -16.828 1 95.81 438 PRO B CA 1
ATOM 7893 C C . PRO B 1 438 ? 16.781 -4.98 -15.969 1 95.81 438 PRO B C 1
ATOM 7895 O O . PRO B 1 438 ? 17.109 -3.803 -16.141 1 95.81 438 PRO B O 1
ATOM 7898 N N . ALA B 1 439 ? 17.312 -5.801 -15.07 1 91.44 439 ALA B N 1
ATOM 7899 C CA . ALA B 1 439 ? 18.328 -5.293 -14.148 1 91.44 439 ALA B CA 1
ATOM 7900 C C . ALA B 1 439 ? 19.625 -6.109 -14.25 1 91.44 439 ALA B C 1
ATOM 7902 O O . ALA B 1 439 ? 20.672 -5.691 -13.75 1 91.44 439 ALA B O 1
ATOM 7903 N N . PHE B 1 440 ? 19.5 -7.277 -14.844 1 83.19 440 PHE B N 1
ATOM 7904 C CA . PHE B 1 440 ? 20.672 -8.148 -14.977 1 83.19 440 PHE B CA 1
ATOM 7905 C C . PHE B 1 440 ? 21.438 -7.832 -16.25 1 83.19 440 PHE B C 1
ATOM 7907 O O . PHE B 1 440 ? 21.188 -8.445 -17.297 1 83.19 440 PHE B O 1
ATOM 7914 N N . GLY B 1 441 ? 22.344 -6.723 -16.312 1 78.56 441 GLY B N 1
ATOM 7915 C CA . GLY B 1 441 ? 23.125 -6.359 -17.469 1 78.56 441 GLY B CA 1
ATOM 7916 C C . GLY B 1 441 ? 22.297 -5.906 -18.656 1 78.56 441 GLY B C 1
ATOM 7917 O O . GLY B 1 441 ? 21.062 -5.992 -18.609 1 78.56 441 GLY B O 1
ATOM 7918 N N . ALA B 1 442 ? 22.906 -5.352 -19.656 1 87.88 442 ALA B N 1
ATOM 7919 C CA . ALA B 1 442 ? 22.219 -4.879 -20.844 1 87.88 442 ALA B CA 1
ATOM 7920 C C . ALA B 1 442 ? 22.375 -5.875 -22 1 87.88 442 ALA B C 1
ATOM 7922 O O . ALA B 1 442 ? 23.469 -6.344 -22.281 1 87.88 442 ALA B O 1
ATOM 7923 N N . ALA B 1 443 ? 21.188 -6.406 -22.406 1 92.44 443 ALA B N 1
ATOM 7924 C CA . ALA B 1 443 ? 21.156 -7.223 -23.625 1 92.44 443 ALA B CA 1
ATOM 7925 C C . ALA B 1 443 ? 20.609 -6.426 -24.812 1 92.44 443 ALA B C 1
ATOM 7927 O O . ALA B 1 443 ? 19.766 -5.547 -24.641 1 92.44 443 ALA B O 1
ATOM 7928 N N . HIS B 1 444 ? 21.172 -6.738 -25.984 1 95.69 444 HIS B N 1
ATOM 7929 C CA . HIS B 1 444 ? 20.734 -6.059 -27.188 1 95.69 444 HIS B CA 1
ATOM 7930 C C . HIS B 1 444 ? 20.156 -7.047 -28.203 1 95.69 444 HIS B C 1
ATOM 7932 O O . HIS B 1 444 ? 20.656 -8.172 -28.328 1 95.69 444 HIS B O 1
ATOM 7938 N N . ALA B 1 445 ? 19.188 -6.598 -28.906 1 95.19 445 ALA B N 1
ATOM 7939 C CA . ALA B 1 445 ? 18.547 -7.43 -29.922 1 95.19 445 ALA B CA 1
ATOM 7940 C C . ALA B 1 445 ? 19.453 -7.574 -31.141 1 95.19 445 ALA B C 1
ATOM 7942 O O . ALA B 1 445 ? 20.156 -6.633 -31.516 1 95.19 445 ALA B O 1
ATOM 7943 N N . THR B 1 446 ? 19.406 -8.781 -31.719 1 92.25 446 THR B N 1
ATOM 7944 C CA . THR B 1 446 ? 20.188 -9.031 -32.938 1 92.25 446 THR B CA 1
ATOM 7945 C C . THR B 1 446 ? 19.359 -8.742 -34.188 1 92.25 446 THR B C 1
ATOM 7947 O O . THR B 1 446 ? 19.875 -8.758 -35.281 1 92.25 446 THR B O 1
ATOM 7950 N N . GLY B 1 447 ? 18.125 -8.469 -34.094 1 92.25 447 GLY B N 1
ATOM 7951 C CA . GLY B 1 447 ? 17.219 -8.18 -35.188 1 92.25 447 GLY B CA 1
ATOM 7952 C C . GLY B 1 447 ? 16.078 -7.262 -34.781 1 92.25 447 GLY B C 1
ATOM 7953 O O . GLY B 1 447 ? 16.094 -6.684 -33.688 1 92.25 447 GLY B O 1
ATOM 7954 N N . PRO B 1 448 ? 15.156 -7.105 -35.688 1 94.44 448 PRO B N 1
ATOM 7955 C CA . PRO B 1 448 ? 14.031 -6.219 -35.375 1 94.44 448 PRO B CA 1
ATOM 7956 C C . PRO B 1 448 ? 13.18 -6.73 -34.219 1 94.44 448 PRO B C 1
ATOM 7958 O O . PRO B 1 448 ? 13.023 -7.941 -34.062 1 94.44 448 PRO B O 1
ATOM 7961 N N . VAL B 1 449 ? 12.625 -5.797 -33.406 1 96.69 449 VAL B N 1
ATOM 7962 C CA . VAL B 1 449 ? 11.727 -6.129 -32.312 1 96.69 449 VAL B CA 1
ATOM 7963 C C . VAL B 1 449 ? 10.305 -5.672 -32.656 1 96.69 449 VAL B C 1
ATOM 7965 O O . VAL B 1 449 ? 10.125 -4.754 -33.469 1 96.69 449 VAL B O 1
ATOM 7968 N N . ASP B 1 450 ? 9.297 -6.344 -32.156 1 97.19 450 ASP B N 1
ATOM 7969 C CA . ASP B 1 450 ? 7.906 -5.961 -32.375 1 97.19 450 ASP B CA 1
ATOM 7970 C C . ASP B 1 450 ? 7.629 -4.57 -31.797 1 97.19 450 ASP B C 1
ATOM 7972 O O . ASP B 1 450 ? 8.156 -4.211 -30.734 1 97.19 450 ASP B O 1
ATOM 7976 N N . GLU B 1 451 ? 6.777 -3.871 -32.5 1 96.81 451 GLU B N 1
ATOM 7977 C CA . GLU B 1 451 ? 6.5 -2.498 -32.094 1 96.81 451 GLU B CA 1
ATOM 7978 C C . GLU B 1 451 ? 5.102 -2.373 -31.484 1 96.81 451 GLU B C 1
ATOM 7980 O O . GLU B 1 451 ? 4.762 -1.345 -30.906 1 96.81 451 GLU B O 1
ATOM 7985 N N . SER B 1 452 ? 4.301 -3.371 -31.688 1 97.56 452 SER B N 1
ATOM 7986 C CA . SER B 1 452 ? 2.951 -3.357 -31.141 1 97.56 452 SER B CA 1
ATOM 7987 C C . SER B 1 452 ? 2.746 -4.5 -30.141 1 97.56 452 SER B C 1
ATOM 7989 O O . SER B 1 452 ? 3.213 -5.617 -30.375 1 97.56 452 SER B O 1
ATOM 7991 N N . TYR B 1 453 ? 2.08 -4.164 -29.141 1 98.25 453 TYR B N 1
ATOM 7992 C CA . TYR B 1 453 ? 1.742 -5.133 -28.094 1 98.25 453 TYR B CA 1
ATOM 7993 C C . TYR B 1 453 ? 0.248 -5.113 -27.797 1 98.25 453 TYR B C 1
ATOM 7995 O O . TYR B 1 453 ? -0.168 -5.328 -26.656 1 98.25 453 TYR B O 1
ATOM 8003 N N . ASP B 1 454 ? -0.548 -4.895 -28.812 1 97.94 454 ASP B N 1
ATOM 8004 C CA . ASP B 1 454 ? -2 -4.785 -28.719 1 97.94 454 ASP B CA 1
ATOM 8005 C C . ASP B 1 454 ? -2.637 -6.137 -28.406 1 97.94 454 ASP B C 1
ATOM 8007 O O . ASP B 1 454 ? -3.717 -6.195 -27.812 1 97.94 454 ASP B O 1
ATOM 8011 N N . ALA B 1 455 ? -1.978 -7.195 -28.922 1 97.94 455 ALA B N 1
ATOM 8012 C CA . ALA B 1 455 ? -2.48 -8.531 -28.609 1 97.94 455 ALA B CA 1
ATOM 8013 C C . ALA B 1 455 ? -2.066 -8.953 -27.203 1 97.94 455 ALA B C 1
ATOM 8015 O O . ALA B 1 455 ? -1.097 -9.695 -27.031 1 97.94 455 ALA B O 1
ATOM 8016 N N . ILE B 1 456 ? -2.863 -8.578 -26.25 1 97.88 456 ILE B N 1
ATOM 8017 C CA . ILE B 1 456 ? -2.541 -8.766 -24.844 1 97.88 456 ILE B CA 1
ATOM 8018 C C . ILE B 1 456 ? -2.389 -10.258 -24.547 1 97.88 456 ILE B C 1
ATOM 8020 O O . ILE B 1 456 ? -3.17 -11.078 -25.031 1 97.88 456 ILE B O 1
ATOM 8024 N N . ASP B 1 457 ? -1.334 -10.672 -23.797 1 97.56 457 ASP B N 1
ATOM 8025 C CA . ASP B 1 457 ? -1.033 -12 -23.266 1 97.56 457 ASP B CA 1
ATOM 8026 C C . ASP B 1 457 ? -0.642 -12.961 -24.391 1 97.56 457 ASP B C 1
ATOM 8028 O O . ASP B 1 457 ? -0.741 -14.18 -24.234 1 97.56 457 ASP B O 1
ATOM 8032 N N . THR B 1 458 ? -0.205 -12.391 -25.531 1 98.38 458 THR B N 1
ATOM 8033 C CA . THR B 1 458 ? 0.347 -13.195 -26.609 1 98.38 458 THR B CA 1
ATOM 8034 C C . THR B 1 458 ? 1.859 -13.336 -26.469 1 98.38 458 THR B C 1
ATOM 8036 O O . THR B 1 458 ? 2.578 -12.336 -26.406 1 98.38 458 THR B O 1
ATOM 8039 N N . PHE B 1 459 ? 2.354 -14.625 -26.406 1 98.69 459 PHE B N 1
ATOM 8040 C CA . PHE B 1 459 ? 3.777 -14.914 -26.281 1 98.69 459 PHE B CA 1
ATOM 8041 C C . PHE B 1 459 ? 4.438 -14.945 -27.656 1 98.69 459 PHE B C 1
ATOM 8043 O O . PHE B 1 459 ? 3.756 -14.922 -28.688 1 98.69 459 PHE B O 1
ATOM 8050 N N . LYS B 1 460 ? 5.762 -14.82 -27.672 1 98.38 460 LYS B N 1
ATOM 8051 C CA . LYS B 1 460 ? 6.531 -14.898 -28.906 1 98.38 460 LYS B CA 1
ATOM 8052 C C . LYS B 1 460 ? 7.41 -16.141 -28.938 1 98.38 460 LYS B C 1
ATOM 8054 O O . LYS B 1 460 ? 8.336 -16.281 -28.125 1 98.38 460 LYS B O 1
ATOM 8059 N N . VAL B 1 461 ? 7.133 -17.094 -29.859 1 98.62 461 VAL B N 1
ATOM 8060 C CA . VAL B 1 461 ? 8.016 -18.219 -30.094 1 98.62 461 VAL B CA 1
ATOM 8061 C C . VAL B 1 461 ? 9.234 -17.766 -30.906 1 98.62 461 VAL B C 1
ATOM 8063 O O . VAL B 1 461 ? 9.109 -17.453 -32.094 1 98.62 461 VAL B O 1
ATOM 8066 N N . THR B 1 462 ? 10.383 -17.734 -30.297 1 97.94 462 THR B N 1
ATOM 8067 C CA . THR B 1 462 ? 11.57 -17.234 -30.984 1 97.94 462 THR B CA 1
ATOM 8068 C C . THR B 1 462 ? 12.336 -18.375 -31.641 1 97.94 462 THR B C 1
ATOM 8070 O O . THR B 1 462 ? 13.125 -18.141 -32.562 1 97.94 462 THR B O 1
ATOM 8073 N N . HIS B 1 463 ? 12.234 -19.609 -31.172 1 98.31 463 HIS B N 1
ATOM 8074 C CA . HIS B 1 463 ? 12.734 -20.828 -31.781 1 98.31 463 HIS B CA 1
ATOM 8075 C C . HIS B 1 463 ? 11.75 -21.984 -31.609 1 98.31 463 HIS B C 1
ATOM 8077 O O . HIS B 1 463 ? 11.336 -22.281 -30.484 1 98.31 463 HIS B O 1
ATOM 8083 N N . ARG B 1 464 ? 11.344 -22.594 -32.688 1 98.5 464 ARG B N 1
ATOM 8084 C CA . ARG B 1 464 ? 10.398 -23.703 -32.625 1 98.5 464 ARG B CA 1
ATOM 8085 C C . ARG B 1 464 ? 11.125 -25.031 -32.688 1 98.5 464 ARG B C 1
ATOM 8087 O O . ARG B 1 464 ? 11.836 -25.312 -33.656 1 98.5 464 ARG B O 1
ATOM 8094 N N . GLY B 1 465 ? 11.078 -25.766 -31.641 1 98.44 465 GLY B N 1
ATOM 8095 C CA . GLY B 1 465 ? 11.508 -27.156 -31.562 1 98.44 465 GLY B CA 1
ATOM 8096 C C . GLY B 1 465 ? 10.398 -28.094 -31.156 1 98.44 465 GLY B C 1
ATOM 8097 O O . GLY B 1 465 ? 9.258 -27.969 -31.609 1 98.44 465 GLY B O 1
ATOM 8098 N N . GLY B 1 466 ? 10.812 -29.141 -30.375 1 98 466 GLY B N 1
ATOM 8099 C CA . GLY B 1 466 ? 9.852 -30.109 -29.891 1 98 466 GLY B CA 1
ATOM 8100 C C . GLY B 1 466 ? 10.25 -30.766 -28.594 1 98 466 GLY B C 1
ATOM 8101 O O . GLY B 1 466 ? 11.305 -30.453 -28.031 1 98 466 GLY B O 1
ATOM 8102 N N . ARG B 1 467 ? 9.328 -31.5 -28.016 1 98 467 ARG B N 1
ATOM 8103 C CA . ARG B 1 467 ? 9.484 -32.312 -26.812 1 98 467 ARG B CA 1
ATOM 8104 C C . ARG B 1 467 ? 9.539 -31.453 -25.562 1 98 467 ARG B C 1
ATOM 8106 O O . ARG B 1 467 ? 8.898 -31.766 -24.562 1 98 467 ARG B O 1
ATOM 8113 N N . VAL B 1 468 ? 10.445 -30.375 -25.609 1 98.81 468 VAL B N 1
ATOM 8114 C CA . VAL B 1 468 ? 10.602 -29.469 -24.469 1 98.81 468 VAL B CA 1
ATOM 8115 C C . VAL B 1 468 ? 10.336 -28.031 -24.922 1 98.81 468 VAL B C 1
ATOM 8117 O O . VAL B 1 468 ? 10.758 -27.625 -26 1 98.81 468 VAL B O 1
ATOM 8120 N N . ALA B 1 469 ? 9.562 -27.281 -24.219 1 98.94 469 ALA B N 1
ATOM 8121 C CA . ALA B 1 469 ? 9.422 -25.828 -24.391 1 98.94 469 ALA B CA 1
ATOM 8122 C C . ALA B 1 469 ? 9.977 -25.078 -23.188 1 98.94 469 ALA B C 1
ATOM 8124 O O . ALA B 1 469 ? 9.672 -25.406 -22.047 1 98.94 469 ALA B O 1
ATOM 8125 N N . VAL B 1 470 ? 10.875 -24.125 -23.422 1 98.94 470 VAL B N 1
ATOM 8126 C CA . VAL B 1 470 ? 11.43 -23.25 -22.406 1 98.94 470 VAL B CA 1
ATOM 8127 C C . VAL B 1 470 ? 10.812 -21.859 -22.516 1 98.94 470 VAL B C 1
ATOM 8129 O O . VAL B 1 470 ? 10.977 -21.188 -23.547 1 98.94 470 VAL B O 1
ATOM 8132 N N . ILE B 1 471 ? 10.031 -21.438 -21.547 1 98.94 471 ILE B N 1
ATOM 8133 C CA . ILE B 1 471 ? 9.469 -20.094 -21.453 1 98.94 471 ILE B CA 1
ATOM 8134 C C . ILE B 1 471 ? 10.297 -19.266 -20.484 1 98.94 471 ILE B C 1
ATOM 8136 O O . ILE B 1 471 ? 10.195 -19.438 -19.266 1 98.94 471 ILE B O 1
ATOM 8140 N N . ALA B 1 472 ? 11.102 -18.359 -21.016 1 98.75 472 ALA B N 1
ATOM 8141 C CA . ALA B 1 472 ? 12.023 -17.594 -20.203 1 98.75 472 ALA B CA 1
ATOM 8142 C C . ALA B 1 472 ? 11.594 -16.125 -20.109 1 98.75 472 ALA B C 1
ATOM 8144 O O . ALA B 1 472 ? 11.531 -15.43 -21.141 1 98.75 472 ALA B O 1
ATOM 8145 N N . ALA B 1 473 ? 11.32 -15.648 -18.922 1 97.88 473 ALA B N 1
ATOM 8146 C CA . ALA B 1 473 ? 10.695 -14.344 -18.719 1 97.88 473 ALA B CA 1
ATOM 8147 C C . ALA B 1 473 ? 11.742 -13.266 -18.469 1 97.88 473 ALA B C 1
ATOM 8149 O O . ALA B 1 473 ? 12.586 -13.398 -17.578 1 97.88 473 ALA B O 1
ATOM 8150 N N . GLY B 1 474 ? 11.633 -12.172 -19.25 1 96.5 474 GLY B N 1
ATOM 8151 C CA . GLY B 1 474 ? 12.344 -10.938 -18.969 1 96.5 474 GLY B CA 1
ATOM 8152 C C . GLY B 1 474 ? 13.852 -11.125 -18.891 1 96.5 474 GLY B C 1
ATOM 8153 O O . GLY B 1 474 ? 14.461 -11.672 -19.812 1 96.5 474 GLY B O 1
ATOM 8154 N N . ASP B 1 475 ? 14.484 -10.852 -17.719 1 94 475 ASP B N 1
ATOM 8155 C CA . ASP B 1 475 ? 15.922 -10.82 -17.438 1 94 475 ASP B CA 1
ATOM 8156 C C . ASP B 1 475 ? 16.562 -12.18 -17.688 1 94 475 ASP B C 1
ATOM 8158 O O . ASP B 1 475 ? 17.734 -12.258 -18.062 1 94 475 ASP B O 1
ATOM 8162 N N . PHE B 1 476 ? 15.805 -13.227 -17.578 1 97.12 476 PHE B N 1
ATOM 8163 C CA . PHE B 1 476 ? 16.359 -14.57 -17.672 1 97.12 476 PHE B CA 1
ATOM 8164 C C . PHE B 1 476 ? 16.141 -15.156 -19.062 1 97.12 476 PHE B C 1
ATOM 8166 O O . PHE B 1 476 ? 16.297 -16.359 -19.266 1 97.12 476 PHE B O 1
ATOM 8173 N N . TYR B 1 477 ? 15.719 -14.289 -20.016 1 97.44 477 TYR B N 1
ATOM 8174 C CA . TYR B 1 477 ? 15.531 -14.781 -21.375 1 97.44 477 TYR B CA 1
ATOM 8175 C C . TYR B 1 477 ? 16.828 -15.336 -21.938 1 97.44 477 TYR B C 1
ATOM 8177 O O . TYR B 1 477 ? 16.844 -16.391 -22.578 1 97.44 477 TYR B O 1
ATOM 8185 N N . GLN B 1 478 ? 18 -14.633 -21.781 1 96.88 478 GLN B N 1
ATOM 8186 C CA . GLN B 1 478 ? 19.297 -15.094 -22.25 1 96.88 478 GLN B CA 1
ATOM 8187 C C . GLN B 1 478 ? 19.703 -16.406 -21.578 1 96.88 478 GLN B C 1
ATOM 8189 O O . GLN B 1 478 ? 20.359 -17.25 -22.188 1 96.88 478 GLN B O 1
ATOM 8194 N N . LYS B 1 479 ? 19.375 -16.5 -20.297 1 97.5 479 LYS B N 1
ATOM 8195 C CA . LYS B 1 479 ? 19.562 -17.797 -19.641 1 97.5 479 LYS B CA 1
ATOM 8196 C C . LYS B 1 479 ? 18.766 -18.891 -20.328 1 97.5 479 LYS B C 1
ATOM 8198 O O . LYS B 1 479 ? 19.219 -20.031 -20.438 1 97.5 479 LYS B O 1
ATOM 8203 N N . GLY B 1 480 ? 17.5 -18.594 -20.719 1 98.5 480 GLY B N 1
ATOM 8204 C CA . GLY B 1 480 ? 16.703 -19.516 -21.516 1 98.5 480 GLY B CA 1
ATOM 8205 C C . GLY B 1 480 ? 17.359 -19.906 -22.828 1 98.5 480 GLY B C 1
ATOM 8206 O O . GLY B 1 480 ? 17.328 -21.078 -23.203 1 98.5 480 GLY B O 1
ATOM 8207 N N . GLU B 1 481 ? 17.953 -18.922 -23.5 1 98.19 481 GLU B N 1
ATOM 8208 C CA . GLU B 1 481 ? 18.688 -19.203 -24.719 1 98.19 481 GLU B CA 1
ATOM 8209 C C . GLU B 1 481 ? 19.828 -20.188 -24.469 1 98.19 481 GLU B C 1
ATOM 8211 O O . GLU B 1 481 ? 20.016 -21.141 -25.25 1 98.19 481 GLU B O 1
ATOM 8216 N N . ALA B 1 482 ? 20.562 -19.953 -23.375 1 98.38 482 ALA B N 1
ATOM 8217 C CA . ALA B 1 482 ? 21.688 -20.828 -23.031 1 98.38 482 ALA B CA 1
ATOM 8218 C C . ALA B 1 482 ? 21.203 -22.234 -22.703 1 98.38 482 ALA B C 1
ATOM 8220 O O . ALA B 1 482 ? 21.859 -23.219 -23.078 1 98.38 482 ALA B O 1
ATOM 8221 N N . VAL B 1 483 ? 20.109 -22.344 -22 1 98.81 483 VAL B N 1
ATOM 8222 C CA . VAL B 1 483 ? 19.547 -23.641 -21.641 1 98.81 483 VAL B CA 1
ATOM 8223 C C . VAL B 1 483 ? 19.156 -24.406 -22.906 1 98.81 483 VAL B C 1
ATOM 8225 O O . VAL B 1 483 ? 19.484 -25.578 -23.047 1 98.81 483 VAL B O 1
ATOM 8228 N N . VAL B 1 484 ? 18.484 -23.719 -23.828 1 98.75 484 VAL B N 1
ATOM 8229 C CA . VAL B 1 484 ? 18.047 -24.344 -25.078 1 98.75 484 VAL B CA 1
ATOM 8230 C C . VAL B 1 484 ? 19.266 -24.797 -25.875 1 98.75 484 VAL B C 1
ATOM 8232 O O . VAL B 1 484 ? 19.266 -25.891 -26.453 1 98.75 484 VAL B O 1
ATOM 8235 N N . ALA B 1 485 ? 20.359 -23.984 -25.906 1 98.69 485 ALA B N 1
ATOM 8236 C CA . ALA B 1 485 ? 21.594 -24.344 -26.609 1 98.69 485 ALA B CA 1
ATOM 8237 C C . ALA B 1 485 ? 22.219 -25.594 -26 1 98.69 485 ALA B C 1
ATOM 8239 O O . ALA B 1 485 ? 22.703 -26.469 -26.734 1 98.69 485 ALA B O 1
ATOM 8240 N N . ARG B 1 486 ? 22.234 -25.656 -24.719 1 98.56 486 ARG B N 1
ATOM 8241 C CA . ARG B 1 486 ? 22.812 -26.812 -24.031 1 98.56 486 ARG B CA 1
ATOM 8242 C C . ARG B 1 486 ? 22 -28.062 -24.297 1 98.56 486 ARG B C 1
ATOM 8244 O O . ARG B 1 486 ? 22.547 -29.156 -24.469 1 98.56 486 ARG B O 1
ATOM 8251 N N . LEU B 1 487 ? 20.688 -27.938 -24.297 1 98.62 487 LEU B N 1
ATOM 8252 C CA . LEU B 1 487 ? 19.828 -29.062 -24.609 1 98.62 487 LEU B CA 1
ATOM 8253 C C . LEU B 1 487 ? 20.062 -29.562 -26.016 1 98.62 487 LEU B C 1
ATOM 8255 O O . LEU B 1 487 ? 20.078 -30.781 -26.266 1 98.62 487 LEU B O 1
ATOM 8259 N N . ALA B 1 488 ? 20.234 -28.609 -26.938 1 98.31 488 ALA B N 1
ATOM 8260 C CA . ALA B 1 488 ? 20.531 -28.953 -28.312 1 98.31 488 ALA B CA 1
ATOM 8261 C C . ALA B 1 488 ? 21.797 -29.781 -28.422 1 98.31 488 ALA B C 1
ATOM 8263 O O . ALA B 1 488 ? 21.891 -30.719 -29.219 1 98.31 488 ALA B O 1
ATOM 8264 N N . GLY B 1 489 ? 22.75 -29.391 -27.609 1 97.62 489 GLY B N 1
ATOM 8265 C CA . GLY B 1 489 ? 23.984 -30.156 -27.547 1 97.62 489 GLY B CA 1
ATOM 8266 C C . GLY B 1 489 ? 23.797 -31.578 -27.078 1 97.62 489 GLY B C 1
ATOM 8267 O O . GLY B 1 489 ? 24.656 -32.438 -27.312 1 97.62 489 GLY B O 1
ATOM 8268 N N . GLN B 1 490 ? 22.719 -31.812 -26.516 1 96.31 490 GLN B N 1
ATOM 8269 C CA . GLN B 1 490 ? 22.422 -33.125 -26 1 96.31 490 GLN B CA 1
ATOM 8270 C C . GLN B 1 490 ? 21.344 -33.812 -26.844 1 96.31 490 GLN B C 1
ATOM 8272 O O . GLN B 1 490 ? 20.75 -34.812 -26.422 1 96.31 490 GLN B O 1
ATOM 8277 N N . GLY B 1 491 ? 20.984 -33.25 -27.922 1 97 491 GLY B N 1
ATOM 8278 C CA . GLY B 1 491 ? 20.109 -33.875 -28.891 1 97 491 GLY B CA 1
ATOM 8279 C C . GLY B 1 491 ? 18.656 -33.469 -28.734 1 97 491 GLY B C 1
ATOM 8280 O O . GLY B 1 491 ? 17.781 -34.094 -29.328 1 97 491 GLY B O 1
ATOM 8281 N N . ILE B 1 492 ? 18.375 -32.5 -27.938 1 98 492 ILE B N 1
ATOM 8282 C CA . ILE B 1 492 ? 17 -32.031 -27.734 1 98 492 ILE B CA 1
ATOM 8283 C C . ILE B 1 492 ? 16.844 -30.625 -28.312 1 98 492 ILE B C 1
ATOM 8285 O O . ILE B 1 492 ? 17.375 -29.656 -27.766 1 98 492 ILE B O 1
ATOM 8289 N N . ASP B 1 493 ? 16.172 -30.5 -29.422 1 98.5 493 ASP B N 1
ATOM 8290 C CA . ASP B 1 493 ? 15.836 -29.188 -30 1 98.5 493 ASP B CA 1
ATOM 8291 C C . ASP B 1 493 ? 14.586 -28.609 -29.359 1 98.5 493 ASP B C 1
ATOM 8293 O O . ASP B 1 493 ? 13.484 -28.766 -29.875 1 98.5 493 ASP B O 1
ATOM 8297 N N . ALA B 1 494 ? 14.781 -27.875 -28.281 1 98.81 494 ALA B N 1
ATOM 8298 C CA . ALA B 1 494 ? 13.672 -27.359 -27.469 1 98.81 494 ALA B CA 1
ATOM 8299 C C . ALA B 1 494 ? 13.102 -26.078 -28.062 1 98.81 494 ALA B C 1
ATOM 8301 O O . ALA B 1 494 ? 13.82 -25.328 -28.734 1 98.81 494 ALA B O 1
ATOM 8302 N N . THR B 1 495 ? 11.789 -25.875 -27.922 1 98.88 495 THR B N 1
ATOM 8303 C CA . THR B 1 495 ? 11.141 -24.594 -28.25 1 98.88 495 THR B CA 1
ATOM 8304 C C . THR B 1 495 ? 11.539 -23.516 -27.234 1 98.88 495 THR B C 1
ATOM 8306 O O . THR B 1 495 ? 11.641 -23.797 -26.047 1 98.88 495 THR B O 1
ATOM 8309 N N . LEU B 1 496 ? 11.922 -22.312 -27.703 1 98.88 496 LEU B N 1
ATOM 8310 C CA . LEU B 1 496 ? 12.195 -21.156 -26.859 1 98.88 496 LEU B CA 1
ATOM 8311 C C . LEU B 1 496 ? 11.109 -20.094 -27.016 1 98.88 496 LEU B C 1
ATOM 8313 O O . LEU B 1 496 ? 10.773 -19.703 -28.125 1 98.88 496 LEU B O 1
ATOM 8317 N N . ILE B 1 497 ? 10.57 -19.641 -25.891 1 98.88 497 ILE B N 1
ATOM 8318 C CA . ILE B 1 497 ? 9.438 -18.719 -25.906 1 98.88 497 ILE B CA 1
ATOM 8319 C C . ILE B 1 497 ? 9.742 -17.516 -25.016 1 98.88 497 ILE B C 1
ATOM 8321 O O . ILE B 1 497 ? 10.211 -17.656 -23.891 1 98.88 497 ILE B O 1
ATOM 8325 N N . ASN B 1 498 ? 9.586 -16.266 -25.547 1 98.69 498 ASN B N 1
ATOM 8326 C CA . ASN B 1 498 ? 9.508 -15 -24.828 1 98.69 498 ASN B CA 1
ATOM 8327 C C . ASN B 1 498 ? 8.07 -14.656 -24.469 1 98.69 498 ASN B C 1
ATOM 8329 O O . ASN B 1 498 ? 7.281 -14.258 -25.328 1 98.69 498 ASN B O 1
ATOM 8333 N N . PRO B 1 499 ? 7.77 -14.781 -23.219 1 98.69 499 PRO B N 1
ATOM 8334 C CA . PRO B 1 499 ? 6.359 -14.562 -22.875 1 98.69 499 PRO B CA 1
ATOM 8335 C C . PRO B 1 499 ? 5.922 -13.117 -23.094 1 98.69 499 PRO B C 1
ATOM 8337 O O . PRO B 1 499 ? 4.77 -12.867 -23.453 1 98.69 499 PRO B O 1
ATOM 8340 N N . ARG B 1 500 ? 6.805 -12.148 -22.875 1 98.44 500 ARG B N 1
ATOM 8341 C CA . ARG B 1 500 ? 6.547 -10.719 -23.031 1 98.44 500 ARG B CA 1
ATOM 8342 C C . ARG B 1 500 ? 5.605 -10.219 -21.938 1 98.44 500 ARG B C 1
ATOM 8344 O O . ARG B 1 500 ? 5.789 -9.117 -21.406 1 98.44 500 ARG B O 1
ATOM 8351 N N . PHE B 1 501 ? 4.5 -10.93 -21.641 1 98.62 501 PHE B N 1
ATOM 8352 C CA . PHE B 1 501 ? 3.463 -10.594 -20.672 1 98.62 501 PHE B CA 1
ATOM 8353 C C . PHE B 1 501 ? 3.557 -11.484 -19.438 1 98.62 501 PHE B C 1
ATOM 8355 O O . PHE B 1 501 ? 3.588 -12.711 -19.562 1 98.62 501 PHE B O 1
ATOM 8362 N N . LEU B 1 502 ? 3.602 -10.852 -18.25 1 98.5 502 LEU B N 1
ATOM 8363 C CA . LEU B 1 502 ? 3.637 -11.602 -17 1 98.5 502 LEU B CA 1
ATOM 8364 C C . LEU B 1 502 ? 2.26 -11.625 -16.344 1 98.5 502 LEU B C 1
ATOM 8366 O O . LEU B 1 502 ? 2.016 -12.414 -15.422 1 98.5 502 LEU B O 1
ATOM 8370 N N . SER B 1 503 ? 1.303 -10.797 -16.797 1 97.31 503 SER B N 1
ATOM 8371 C CA . SER B 1 503 ? -0.006 -10.633 -16.172 1 97.31 503 SER B CA 1
ATOM 8372 C C . SER B 1 503 ? -1.005 -11.656 -16.703 1 97.31 503 SER B C 1
ATOM 8374 O O . SER B 1 503 ? -2.123 -11.758 -16.188 1 97.31 503 SER B O 1
ATOM 8376 N N . GLY B 1 504 ? -0.655 -12.422 -17.75 1 96.62 504 GLY B N 1
ATOM 8377 C CA . GLY B 1 504 ? -1.543 -13.43 -18.312 1 96.62 504 GLY B CA 1
ATOM 8378 C C . GLY B 1 504 ? -0.806 -14.547 -19.031 1 96.62 504 GLY B C 1
ATOM 8379 O O . GLY B 1 504 ? 0.426 -14.578 -19.031 1 96.62 504 GLY B O 1
ATOM 8380 N N . ALA B 1 505 ? -1.551 -15.5 -19.562 1 97.62 505 ALA B N 1
ATOM 8381 C CA . ALA B 1 505 ? -0.994 -16.625 -20.281 1 97.62 505 ALA B CA 1
ATOM 8382 C C . ALA B 1 505 ? -1.537 -16.688 -21.719 1 97.62 505 ALA B C 1
ATOM 8384 O O . ALA B 1 505 ? -2.666 -16.266 -21.969 1 97.62 505 ALA B O 1
ATOM 8385 N N . ASP B 1 506 ? -0.718 -17.078 -22.578 1 98.62 506 ASP B N 1
ATOM 8386 C CA . ASP B 1 506 ? -1.131 -17.344 -23.953 1 98.62 506 ASP B CA 1
ATOM 8387 C C . ASP B 1 506 ? -1.766 -18.719 -24.094 1 98.62 506 ASP B C 1
ATOM 8389 O O . ASP B 1 506 ? -1.133 -19.656 -24.594 1 98.62 506 ASP B O 1
ATOM 8393 N N . GLU B 1 507 ? -3.008 -18.844 -23.766 1 98.12 507 GLU B N 1
ATOM 8394 C CA . GLU B 1 507 ? -3.68 -20.125 -23.656 1 98.12 507 GLU B CA 1
ATOM 8395 C C . GLU B 1 507 ? -3.715 -20.844 -25 1 98.12 507 GLU B C 1
ATOM 8397 O O . GLU B 1 507 ? -3.479 -22.047 -25.078 1 98.12 507 GLU B O 1
ATOM 8402 N N . PRO B 1 508 ? -3.979 -20.125 -26.109 1 98.5 508 PRO B N 1
ATOM 8403 C CA . PRO B 1 508 ? -3.939 -20.812 -27.406 1 98.5 508 PRO B CA 1
ATOM 8404 C C . PRO B 1 508 ? -2.576 -21.438 -27.703 1 98.5 508 PRO B C 1
ATOM 8406 O O . PRO B 1 508 ? -2.502 -22.594 -28.125 1 98.5 508 PRO B O 1
ATOM 8409 N N . LEU B 1 509 ? -1.521 -20.703 -27.438 1 98.81 509 LEU B N 1
ATOM 8410 C CA . LEU B 1 509 ? -0.182 -21.234 -27.672 1 98.81 509 LEU B CA 1
ATOM 8411 C C . LEU B 1 509 ? 0.103 -22.422 -26.75 1 98.81 509 LEU B C 1
ATOM 8413 O O . LEU B 1 509 ? 0.667 -23.422 -27.188 1 98.81 509 LEU B O 1
ATOM 8417 N N . LEU B 1 510 ? -0.259 -22.25 -25.484 1 98.81 510 LEU B N 1
ATOM 8418 C CA . LEU B 1 510 ? -0.015 -23.328 -24.531 1 98.81 510 LEU B CA 1
ATOM 8419 C C . LEU B 1 510 ? -0.765 -24.594 -24.922 1 98.81 510 LEU B C 1
ATOM 8421 O O . LEU B 1 510 ? -0.247 -25.703 -24.766 1 98.81 510 LEU B O 1
ATOM 8425 N N . GLU B 1 511 ? -1.98 -24.422 -25.422 1 98.62 511 GLU B N 1
ATOM 8426 C CA . GLU B 1 511 ? -2.752 -25.562 -25.891 1 98.62 511 GLU B CA 1
ATOM 8427 C C . GLU B 1 511 ? -2.066 -26.234 -27.078 1 98.62 511 GLU B C 1
ATOM 8429 O O . GLU B 1 511 ? -1.971 -27.469 -27.125 1 98.62 511 GLU B O 1
ATOM 8434 N N . GLU B 1 512 ? -1.571 -25.469 -27.953 1 98.56 512 GLU B N 1
ATOM 8435 C CA . GLU B 1 512 ? -0.906 -25.969 -29.156 1 98.56 512 GLU B CA 1
ATOM 8436 C C . GLU B 1 512 ? 0.319 -26.812 -28.797 1 98.56 512 GLU B C 1
ATOM 8438 O O . GLU B 1 512 ? 0.612 -27.797 -29.469 1 98.56 512 GLU B O 1
ATOM 8443 N N . LEU B 1 513 ? 1.056 -26.469 -27.75 1 98.75 513 LEU B N 1
ATOM 8444 C CA . LEU B 1 513 ? 2.293 -27.141 -27.375 1 98.75 513 LEU B CA 1
ATOM 8445 C C . LEU B 1 513 ? 2.018 -28.578 -26.953 1 98.75 513 LEU B C 1
ATOM 8447 O O . LEU B 1 513 ? 2.906 -29.438 -27.016 1 98.75 513 LEU B O 1
ATOM 8451 N N . LYS B 1 514 ? 0.823 -28.938 -26.547 1 98.12 514 LYS B N 1
ATOM 8452 C CA . LYS B 1 514 ? 0.49 -30.281 -26.094 1 98.12 514 LYS B CA 1
ATOM 8453 C C . LYS B 1 514 ? 0.674 -31.297 -27.219 1 98.12 514 LYS B C 1
ATOM 8455 O O . LYS B 1 514 ? 0.884 -32.5 -26.969 1 98.12 514 LYS B O 1
ATOM 8460 N N . ALA B 1 515 ? 0.571 -30.812 -28.422 1 98.12 515 ALA B N 1
ATOM 8461 C CA . ALA B 1 515 ? 0.585 -31.703 -29.594 1 98.12 515 ALA B CA 1
ATOM 8462 C C . ALA B 1 515 ? 1.949 -32.375 -29.75 1 98.12 515 ALA B C 1
ATOM 8464 O O . ALA B 1 515 ? 2.039 -33.5 -30.203 1 98.12 515 ALA B O 1
ATOM 8465 N N . ASP B 1 516 ? 3.029 -31.703 -29.359 1 98.06 516 ASP B N 1
ATOM 8466 C CA . ASP B 1 516 ? 4.336 -32.25 -29.719 1 98.06 516 ASP B CA 1
ATOM 8467 C C . ASP B 1 516 ? 5.359 -31.969 -28.625 1 98.06 516 ASP B C 1
ATOM 8469 O O . ASP B 1 516 ? 6.566 -32.062 -28.859 1 98.06 516 ASP B O 1
ATOM 8473 N N . HIS B 1 517 ? 4.93 -31.547 -27.453 1 98.56 517 HIS B N 1
ATOM 8474 C CA . HIS B 1 517 ? 5.812 -31.344 -26.312 1 98.56 517 HIS B CA 1
ATOM 8475 C C . HIS B 1 517 ? 5.391 -32.219 -25.125 1 98.56 517 HIS B C 1
ATOM 8477 O O . HIS B 1 517 ? 4.227 -32.625 -25.031 1 98.56 517 HIS B O 1
ATOM 8483 N N . GLU B 1 518 ? 6.355 -32.5 -24.219 1 97.94 518 GLU B N 1
ATOM 8484 C CA . GLU B 1 518 ? 6.148 -33.344 -23.031 1 97.94 518 GLU B CA 1
ATOM 8485 C C . GLU B 1 518 ? 6.469 -32.562 -21.766 1 97.94 518 GLU B C 1
ATOM 8487 O O . GLU B 1 518 ? 5.93 -32.875 -20.688 1 97.94 518 GLU B O 1
ATOM 8492 N N . VAL B 1 519 ? 7.387 -31.641 -21.891 1 98.69 519 VAL B N 1
ATOM 8493 C CA . VAL B 1 519 ? 7.863 -30.875 -20.734 1 98.69 519 VAL B CA 1
ATOM 8494 C C . VAL B 1 519 ? 7.867 -29.391 -21.078 1 98.69 519 VAL B C 1
ATOM 8496 O O . VAL B 1 519 ? 8.297 -28.984 -22.172 1 98.69 519 VAL B O 1
ATOM 8499 N N . VAL B 1 520 ? 7.301 -28.578 -20.266 1 98.88 520 VAL B N 1
ATOM 8500 C CA . VAL B 1 520 ? 7.441 -27.125 -20.312 1 98.88 520 VAL B CA 1
ATOM 8501 C C . VAL B 1 520 ? 8.258 -26.656 -19.109 1 98.88 520 VAL B C 1
ATOM 8503 O O . VAL B 1 520 ? 7.984 -27.047 -17.969 1 98.88 520 VAL B O 1
ATOM 8506 N N . ALA B 1 521 ? 9.32 -25.906 -19.312 1 98.94 521 ALA B N 1
ATOM 8507 C CA . ALA B 1 521 ? 10.125 -25.281 -18.266 1 98.94 521 ALA B CA 1
ATOM 8508 C C . ALA B 1 521 ? 9.945 -23.766 -18.266 1 98.94 521 ALA B C 1
ATOM 8510 O O . ALA B 1 521 ? 10.133 -23.125 -19.297 1 98.94 521 ALA B O 1
ATOM 8511 N N . THR B 1 522 ? 9.5 -23.234 -17.203 1 98.94 522 THR B N 1
ATOM 8512 C CA . THR B 1 522 ? 9.469 -21.781 -17.047 1 98.94 522 THR B CA 1
ATOM 8513 C C . THR B 1 522 ? 10.68 -21.297 -16.266 1 98.94 522 THR B C 1
ATOM 8515 O O . THR B 1 522 ? 11.117 -21.953 -15.312 1 98.94 522 THR B O 1
ATOM 8518 N N . ILE B 1 523 ? 11.305 -20.234 -16.688 1 98.81 523 ILE B N 1
ATOM 8519 C CA . ILE B 1 523 ? 12.445 -19.625 -16.016 1 98.81 523 ILE B CA 1
ATOM 8520 C C . ILE B 1 523 ? 12.141 -18.156 -15.711 1 98.81 523 ILE B C 1
ATOM 8522 O O . ILE B 1 523 ? 11.836 -17.375 -16.609 1 98.81 523 ILE B O 1
ATOM 8526 N N . GLU B 1 524 ? 12.164 -17.781 -14.469 1 98.44 524 GLU B N 1
ATOM 8527 C CA . GLU B 1 524 ? 11.938 -16.391 -14.102 1 98.44 524 GLU B CA 1
ATOM 8528 C C . GLU B 1 524 ? 12.945 -15.906 -13.062 1 98.44 524 GLU B C 1
ATOM 8530 O O . GLU B 1 524 ? 13.391 -16.688 -12.219 1 98.44 524 GLU B O 1
ATOM 8535 N N . ASP B 1 525 ? 13.359 -14.641 -13.148 1 97.5 525 ASP B N 1
ATOM 8536 C CA . ASP B 1 525 ? 14.203 -13.914 -12.203 1 97.5 525 ASP B CA 1
ATOM 8537 C C . ASP B 1 525 ? 13.367 -13.336 -11.062 1 97.5 525 ASP B C 1
ATOM 8539 O O . ASP B 1 525 ? 13.273 -12.117 -10.922 1 97.5 525 ASP B O 1
ATOM 8543 N N . GLY B 1 526 ? 12.742 -14.188 -10.242 1 97.06 526 GLY B N 1
ATOM 8544 C CA . GLY B 1 526 ? 11.836 -13.82 -9.172 1 97.06 526 GLY B CA 1
ATOM 8545 C C . GLY B 1 526 ? 11.375 -15 -8.336 1 97.06 526 GLY B C 1
ATOM 8546 O O . GLY B 1 526 ? 11.828 -16.125 -8.547 1 97.06 526 GLY B O 1
ATOM 8547 N N . VAL B 1 527 ? 10.539 -14.797 -7.398 1 97.44 527 VAL B N 1
ATOM 8548 C CA . VAL B 1 527 ? 10.102 -15.82 -6.457 1 97.44 527 VAL B CA 1
ATOM 8549 C C . VAL B 1 527 ? 9.094 -16.75 -7.137 1 97.44 527 VAL B C 1
ATOM 8551 O O . VAL B 1 527 ? 8.297 -16.312 -7.969 1 97.44 527 VAL B O 1
ATOM 8554 N N . LEU B 1 528 ? 9.062 -17.984 -6.727 1 97.88 528 LEU B N 1
ATOM 8555 C CA . LEU B 1 528 ? 8.18 -19 -7.293 1 97.88 528 LEU B CA 1
ATOM 8556 C C . LEU B 1 528 ? 6.746 -18.812 -6.805 1 97.88 528 LEU B C 1
ATOM 8558 O O . LEU B 1 528 ? 5.801 -18.938 -7.586 1 97.88 528 LEU B O 1
ATOM 8562 N N . ASP B 1 529 ? 6.551 -18.484 -5.508 1 97.75 529 ASP B N 1
ATOM 8563 C CA . ASP B 1 529 ? 5.227 -18.344 -4.914 1 97.75 529 ASP B CA 1
ATOM 8564 C C . ASP B 1 529 ? 4.488 -17.125 -5.484 1 97.75 529 ASP B C 1
ATOM 8566 O O . ASP B 1 529 ? 4.895 -15.992 -5.262 1 97.75 529 ASP B O 1
ATOM 8570 N N . GLY B 1 530 ? 3.42 -17.375 -6.188 1 97.38 530 GLY B N 1
ATOM 8571 C CA . GLY B 1 530 ? 2.701 -16.297 -6.855 1 97.38 530 GLY B CA 1
ATOM 8572 C C . GLY B 1 530 ? 3.367 -15.836 -8.133 1 97.38 530 GLY B C 1
ATOM 8573 O O . GLY B 1 530 ? 2.941 -14.852 -8.75 1 97.38 530 GLY B O 1
ATOM 8574 N N . GLY B 1 531 ? 4.43 -16.578 -8.609 1 97.88 531 GLY B N 1
ATOM 8575 C CA . GLY B 1 531 ? 5.223 -16.188 -9.766 1 97.88 531 GLY B CA 1
ATOM 8576 C C . GLY B 1 531 ? 4.59 -16.578 -11.086 1 97.88 531 GLY B C 1
ATOM 8577 O O . GLY B 1 531 ? 3.477 -17.109 -11.117 1 97.88 531 GLY B O 1
ATOM 8578 N N . PHE B 1 532 ? 5.289 -16.297 -12.164 1 98.12 532 PHE B N 1
ATOM 8579 C CA . PHE B 1 532 ? 4.844 -16.516 -13.531 1 98.12 532 PHE B CA 1
ATOM 8580 C C . PHE B 1 532 ? 4.648 -18 -13.797 1 98.12 532 PHE B C 1
ATOM 8582 O O . PHE B 1 532 ? 3.641 -18.406 -14.375 1 98.12 532 PHE B O 1
ATOM 8589 N N . GLY B 1 533 ? 5.594 -18.812 -13.352 1 98.69 533 GLY B N 1
ATOM 8590 C CA . GLY B 1 533 ? 5.594 -20.234 -13.625 1 98.69 533 GLY B CA 1
ATOM 8591 C C . GLY B 1 533 ? 4.379 -20.953 -13.07 1 98.69 533 GLY B C 1
ATOM 8592 O O . GLY B 1 533 ? 3.891 -21.922 -13.664 1 98.69 533 GLY B O 1
ATOM 8593 N N . GLU B 1 534 ? 3.84 -20.469 -11.938 1 98.56 534 GLU B N 1
ATOM 8594 C CA . GLU B 1 534 ? 2.689 -21.094 -11.305 1 98.56 534 GLU B CA 1
ATOM 8595 C C . GLU B 1 534 ? 1.443 -20.984 -12.18 1 98.56 534 GLU B C 1
ATOM 8597 O O . GLU B 1 534 ? 0.607 -21.891 -12.195 1 98.56 534 GLU B O 1
ATOM 8602 N N . ARG B 1 535 ? 1.329 -19.922 -12.906 1 98.12 535 ARG B N 1
ATOM 8603 C CA . ARG B 1 535 ? 0.211 -19.75 -13.828 1 98.12 535 ARG B CA 1
ATOM 8604 C C . ARG B 1 535 ? 0.253 -20.797 -14.945 1 98.12 535 ARG B C 1
ATOM 8606 O O . ARG B 1 535 ? -0.78 -21.344 -15.32 1 98.12 535 ARG B O 1
ATOM 8613 N N . ILE B 1 536 ? 1.456 -21.031 -15.461 1 98.81 536 ILE B N 1
ATOM 8614 C CA . ILE B 1 536 ? 1.646 -22.016 -16.516 1 98.81 536 ILE B CA 1
ATOM 8615 C C . ILE B 1 536 ? 1.37 -23.422 -15.961 1 98.81 536 ILE B C 1
ATOM 8617 O O . ILE B 1 536 ? 0.726 -24.234 -16.625 1 98.81 536 ILE B O 1
ATOM 8621 N N . ALA B 1 537 ? 1.838 -23.672 -14.719 1 98.81 537 ALA B N 1
ATOM 8622 C CA . ALA B 1 537 ? 1.599 -24.953 -14.07 1 98.81 537 ALA B CA 1
ATOM 8623 C C . ALA B 1 537 ? 0.105 -25.219 -13.898 1 98.81 537 ALA B C 1
ATOM 8625 O O . ALA B 1 537 ? -0.365 -26.328 -14.125 1 98.81 537 ALA B O 1
ATOM 8626 N N . ARG B 1 538 ? -0.682 -24.219 -13.531 1 98.69 538 ARG B N 1
ATOM 8627 C CA . ARG B 1 538 ? -2.123 -24.375 -13.367 1 98.69 538 ARG B CA 1
ATOM 8628 C C . ARG B 1 538 ? -2.783 -24.719 -14.703 1 98.69 538 ARG B C 1
ATOM 8630 O O . ARG B 1 538 ? -3.658 -25.594 -14.758 1 98.69 538 ARG B O 1
ATOM 8637 N N . PHE B 1 539 ? -2.324 -24.031 -15.781 1 98.56 539 PHE B N 1
ATOM 8638 C CA . PHE B 1 539 ? -2.92 -24.266 -17.094 1 98.56 539 PHE B CA 1
ATOM 8639 C C . PHE B 1 539 ? -2.787 -25.734 -17.484 1 98.56 539 PHE B C 1
ATOM 8641 O O . PHE B 1 539 ? -3.742 -26.344 -17.969 1 98.56 539 PHE B O 1
ATOM 8648 N N . TYR B 1 540 ? -1.648 -26.328 -17.25 1 98.75 540 TYR B N 1
ATOM 8649 C CA . TYR B 1 540 ? -1.382 -27.688 -17.719 1 98.75 540 TYR B CA 1
ATOM 8650 C C . TYR B 1 540 ? -1.792 -28.703 -16.656 1 98.75 540 TYR B C 1
ATOM 8652 O O . TYR B 1 540 ? -1.722 -29.906 -16.906 1 98.75 540 TYR B O 1
ATOM 8660 N N . GLY B 1 541 ? -2.223 -28.234 -15.453 1 98.31 541 GLY B N 1
ATOM 8661 C CA . GLY B 1 541 ? -2.541 -29.094 -14.32 1 98.31 541 GLY B CA 1
ATOM 8662 C C . GLY B 1 541 ? -3.428 -30.266 -14.688 1 98.31 541 GLY B C 1
ATOM 8663 O O . GLY B 1 541 ? -3.201 -31.391 -14.227 1 98.31 541 GLY B O 1
ATOM 8664 N N . PRO B 1 542 ? -4.426 -30.094 -15.508 1 97.69 542 PRO B N 1
ATOM 8665 C CA . PRO B 1 542 ? -5.367 -31.156 -15.844 1 97.69 542 PRO B CA 1
ATOM 8666 C C . PRO B 1 542 ? -4.828 -32.125 -16.906 1 97.69 542 PRO B C 1
ATOM 8668 O O . PRO B 1 542 ? -5.512 -33.062 -17.297 1 97.69 542 PRO B O 1
ATOM 8671 N N . SER B 1 543 ? -3.619 -31.891 -17.422 1 97.31 543 SER B N 1
ATOM 8672 C CA . SER B 1 543 ? -3.08 -32.688 -18.531 1 97.31 543 SER B CA 1
ATOM 8673 C C . SER B 1 543 ? -1.872 -33.5 -18.094 1 97.31 543 SER B C 1
ATOM 8675 O O . SER B 1 543 ? -1.535 -33.531 -16.906 1 97.31 543 SER B O 1
ATOM 8677 N N . THR B 1 544 ? -1.22 -34.219 -19.016 1 95.44 544 THR B N 1
ATOM 8678 C CA . THR B 1 544 ? -0.053 -35.031 -18.719 1 95.44 544 THR B CA 1
ATOM 8679 C C . THR B 1 544 ? 1.235 -34.25 -18.953 1 95.44 544 THR B C 1
ATOM 8681 O O . THR B 1 544 ? 2.332 -34.781 -18.734 1 95.44 544 THR B O 1
ATOM 8684 N N . MET B 1 545 ? 1.038 -33 -19.469 1 98.12 545 MET B N 1
ATOM 8685 C CA . MET B 1 545 ? 2.211 -32.156 -19.656 1 98.12 545 MET B CA 1
ATOM 8686 C C . MET B 1 545 ? 2.936 -31.938 -18.344 1 98.12 545 MET B C 1
ATOM 8688 O O . MET B 1 545 ? 2.316 -31.547 -17.344 1 98.12 545 MET B O 1
ATOM 8692 N N . LYS B 1 546 ? 4.207 -32.219 -18.25 1 98.62 546 LYS B N 1
ATOM 8693 C CA . LYS B 1 546 ? 4.992 -31.906 -17.062 1 98.62 546 LYS B CA 1
ATOM 8694 C C . LYS B 1 546 ? 5.477 -30.453 -17.109 1 98.62 546 LYS B C 1
ATOM 8696 O O . LYS B 1 546 ? 5.836 -29.953 -18.172 1 98.62 546 LYS B O 1
ATOM 8701 N N . VAL B 1 547 ? 5.414 -29.766 -16.016 1 98.88 547 VAL B N 1
ATOM 8702 C CA . VAL B 1 547 ? 5.836 -28.359 -15.938 1 98.88 547 VAL B CA 1
ATOM 8703 C C . VAL B 1 547 ? 6.895 -28.203 -14.844 1 98.88 547 VAL B C 1
ATOM 8705 O O . VAL B 1 547 ? 6.676 -28.594 -13.695 1 98.88 547 VAL B O 1
ATOM 8708 N N . LEU B 1 548 ? 8.086 -27.75 -15.18 1 98.88 548 LEU B N 1
ATOM 8709 C CA . LEU B 1 548 ? 9.125 -27.359 -14.242 1 98.88 548 LEU B CA 1
ATOM 8710 C C . LEU B 1 548 ? 9.18 -25.828 -14.102 1 98.88 548 LEU B C 1
ATOM 8712 O O . LEU B 1 548 ? 9.336 -25.125 -15.094 1 98.88 548 LEU B O 1
ATOM 8716 N N . CYS B 1 549 ? 9.016 -25.344 -12.914 1 98.88 549 CYS B N 1
ATOM 8717 C CA . CYS B 1 549 ? 9.102 -23.906 -12.664 1 98.88 549 CYS B CA 1
ATOM 8718 C C . CYS B 1 549 ? 10.422 -23.562 -11.992 1 98.88 549 CYS B C 1
ATOM 8720 O O . CYS B 1 549 ? 10.719 -24.031 -10.891 1 98.88 549 CYS B O 1
ATOM 8722 N N . PHE B 1 550 ? 11.242 -22.75 -12.641 1 98.88 550 PHE B N 1
ATOM 8723 C CA . PHE B 1 550 ? 12.523 -22.328 -12.094 1 98.88 550 PHE B CA 1
ATOM 8724 C C . PHE B 1 550 ? 12.453 -20.875 -11.641 1 98.88 550 PHE B C 1
ATOM 8726 O O . PHE B 1 550 ? 12.141 -19.984 -12.43 1 98.88 550 PHE B O 1
ATOM 8733 N N . GLY B 1 551 ? 12.633 -20.531 -10.438 1 98.56 551 GLY B N 1
ATOM 8734 C CA . GLY B 1 551 ? 12.672 -19.266 -9.719 1 98.56 551 GLY B CA 1
ATOM 8735 C C . GLY B 1 551 ? 13.227 -19.406 -8.312 1 98.56 551 GLY B C 1
ATOM 8736 O O . GLY B 1 551 ? 13.75 -20.469 -7.941 1 98.56 551 GLY B O 1
ATOM 8737 N N . VAL B 1 552 ? 13.148 -18.391 -7.559 1 97.94 552 VAL B N 1
ATOM 8738 C CA . VAL B 1 552 ? 13.727 -18.438 -6.219 1 97.94 552 VAL B CA 1
ATOM 8739 C C . VAL B 1 552 ? 12.648 -18.828 -5.203 1 97.94 552 VAL B C 1
ATOM 8741 O O . VAL B 1 552 ? 11.484 -18.453 -5.352 1 97.94 552 VAL B O 1
ATOM 8744 N N . LYS B 1 553 ? 13.039 -19.562 -4.188 1 97.38 553 LYS B N 1
ATOM 8745 C CA . LYS B 1 553 ? 12.125 -19.922 -3.107 1 97.38 553 LYS B CA 1
ATOM 8746 C C . LYS B 1 553 ? 11.719 -18.703 -2.291 1 97.38 553 LYS B C 1
ATOM 8748 O O . LYS B 1 553 ? 12.484 -17.75 -2.17 1 97.38 553 LYS B O 1
ATOM 8753 N N . LYS B 1 554 ? 10.547 -18.797 -1.771 1 96.25 554 LYS B N 1
ATOM 8754 C CA . LYS B 1 554 ? 10.039 -17.734 -0.91 1 96.25 554 LYS B CA 1
ATOM 8755 C C . LYS B 1 554 ? 10.766 -17.719 0.432 1 96.25 554 LYS B C 1
ATOM 8757 O O . LYS B 1 554 ? 10.633 -18.656 1.227 1 96.25 554 LYS B O 1
ATOM 8762 N N . GLN B 1 555 ? 11.547 -16.672 0.636 1 94.5 555 GLN B N 1
ATOM 8763 C CA . GLN B 1 555 ? 12.266 -16.438 1.885 1 94.5 555 GLN B CA 1
ATOM 8764 C C . GLN B 1 555 ? 12.688 -14.984 2.02 1 94.5 555 GLN B C 1
ATOM 8766 O O . GLN B 1 555 ? 12.602 -14.219 1.058 1 94.5 555 GLN B O 1
ATOM 8771 N N . LEU B 1 556 ? 13.023 -14.641 3.211 1 92.25 556 LEU B N 1
ATOM 8772 C CA . LEU B 1 556 ? 13.688 -13.352 3.4 1 92.25 556 LEU B CA 1
ATOM 8773 C C . LEU B 1 556 ? 15.18 -13.469 3.115 1 92.25 556 LEU B C 1
ATOM 8775 O O . LEU B 1 556 ? 15.883 -14.266 3.746 1 92.25 556 LEU B O 1
ATOM 8779 N N . TYR B 1 557 ? 15.648 -12.789 2.145 1 93.94 557 TYR B N 1
ATOM 8780 C CA . TYR B 1 557 ? 17.062 -12.828 1.765 1 93.94 557 TYR B CA 1
ATOM 8781 C C . TYR B 1 557 ? 17.781 -11.586 2.258 1 93.94 557 TYR B C 1
ATOM 8783 O O . TYR B 1 557 ? 17.25 -10.477 2.193 1 93.94 557 TYR B O 1
ATOM 8791 N N . ASP B 1 558 ? 18.938 -11.789 2.846 1 92.69 558 ASP B N 1
ATOM 8792 C CA . ASP B 1 558 ? 19.734 -10.68 3.338 1 92.69 558 ASP B CA 1
ATOM 8793 C C . ASP B 1 558 ? 21.156 -10.75 2.791 1 92.69 558 ASP B C 1
ATOM 8795 O O . ASP B 1 558 ? 21.891 -11.703 3.068 1 92.69 558 ASP B O 1
ATOM 8799 N N . ARG B 1 559 ? 21.672 -9.781 2.107 1 92.44 559 ARG B N 1
ATOM 8800 C CA . ARG B 1 559 ? 23.016 -9.664 1.586 1 92.44 559 ARG B CA 1
ATOM 8801 C C . ARG B 1 559 ? 23.531 -11.008 1.06 1 92.44 559 ARG B C 1
ATOM 8803 O O . ARG B 1 559 ? 24.609 -11.461 1.429 1 92.44 559 ARG B O 1
ATOM 8810 N N . TYR B 1 560 ? 22.641 -11.562 0.209 1 93.81 560 TYR B N 1
ATOM 8811 C CA . TYR B 1 560 ? 22.938 -12.898 -0.286 1 93.81 560 TYR B CA 1
ATOM 8812 C C . TYR B 1 560 ? 23.969 -12.852 -1.411 1 93.81 560 TYR B C 1
ATOM 8814 O O . TYR B 1 560 ? 24.109 -11.828 -2.084 1 93.81 560 TYR B O 1
ATOM 8822 N N . ASP B 1 561 ? 24.719 -13.992 -1.54 1 94.88 561 ASP B N 1
ATOM 8823 C CA . ASP B 1 561 ? 25.578 -14.211 -2.703 1 94.88 561 ASP B CA 1
ATOM 8824 C C . ASP B 1 561 ? 24.766 -14.742 -3.885 1 94.88 561 ASP B C 1
ATOM 8826 O O . ASP B 1 561 ? 24.172 -15.82 -3.797 1 94.88 561 ASP B O 1
ATOM 8830 N N . VAL B 1 562 ? 24.734 -14.039 -4.973 1 96.31 562 VAL B N 1
ATOM 8831 C CA . VAL B 1 562 ? 23.891 -14.375 -6.113 1 96.31 562 VAL B CA 1
ATOM 8832 C C . VAL B 1 562 ? 24.281 -15.742 -6.66 1 96.31 562 VAL B C 1
ATOM 8834 O O . VAL B 1 562 ? 23.406 -16.547 -7.004 1 96.31 562 VAL B O 1
ATOM 8837 N N . ALA B 1 563 ? 25.562 -15.984 -6.781 1 97.25 563 ALA B N 1
ATOM 8838 C CA . ALA B 1 563 ? 26 -17.281 -7.301 1 97.25 563 ALA B CA 1
ATOM 8839 C C . ALA B 1 563 ? 25.484 -18.422 -6.441 1 97.25 563 ALA B C 1
ATOM 8841 O O . ALA B 1 563 ? 25.016 -19.438 -6.961 1 97.25 563 ALA B O 1
ATOM 8842 N N . GLN B 1 564 ? 25.578 -18.203 -5.172 1 97.75 564 GLN B N 1
ATOM 8843 C CA . GLN B 1 564 ? 25.094 -19.234 -4.254 1 97.75 564 GLN B CA 1
ATOM 8844 C C . GLN B 1 564 ? 23.578 -19.359 -4.309 1 97.75 564 GLN B C 1
ATOM 8846 O O . GLN B 1 564 ? 23.031 -20.469 -4.246 1 97.75 564 GLN B O 1
ATOM 8851 N N . LEU B 1 565 ? 22.922 -18.234 -4.402 1 97.62 565 LEU B N 1
ATOM 8852 C CA . LEU B 1 565 ? 21.469 -18.234 -4.512 1 97.62 565 LEU B CA 1
ATOM 8853 C C . LEU B 1 565 ? 21.016 -19.031 -5.734 1 97.62 565 LEU B C 1
ATOM 8855 O O . LEU B 1 565 ? 20.031 -19.781 -5.668 1 97.62 565 LEU B O 1
ATOM 8859 N N . LEU B 1 566 ? 21.703 -18.828 -6.863 1 98.25 566 LEU B N 1
ATOM 8860 C CA . LEU B 1 566 ? 21.391 -19.547 -8.086 1 98.25 566 LEU B CA 1
ATOM 8861 C C . LEU B 1 566 ? 21.531 -21.062 -7.883 1 98.25 566 LEU B C 1
ATOM 8863 O O . LEU B 1 566 ? 20.656 -21.828 -8.266 1 98.25 566 LEU B O 1
ATOM 8867 N N . VAL B 1 567 ? 22.578 -21.469 -7.246 1 98.56 567 VAL B N 1
ATOM 8868 C CA . VAL B 1 567 ? 22.844 -22.875 -7 1 98.56 567 VAL B CA 1
ATOM 8869 C C . VAL B 1 567 ? 21.766 -23.453 -6.074 1 98.56 567 VAL B C 1
ATOM 8871 O O . VAL B 1 567 ? 21.188 -24.5 -6.363 1 98.56 567 VAL B O 1
ATOM 8874 N N . ASP B 1 568 ? 21.469 -22.672 -5.031 1 98.19 568 ASP B N 1
ATOM 8875 C CA . ASP B 1 568 ? 20.531 -23.141 -4.008 1 98.19 568 ASP B CA 1
ATOM 8876 C C . ASP B 1 568 ? 19.125 -23.297 -4.578 1 98.19 568 ASP B C 1
ATOM 8878 O O . ASP B 1 568 ? 18.312 -24.062 -4.035 1 98.19 568 ASP B O 1
ATOM 8882 N N . ASN B 1 569 ? 18.859 -22.672 -5.68 1 98.5 569 ASN B N 1
ATOM 8883 C CA . ASN B 1 569 ? 17.516 -22.703 -6.238 1 98.5 569 ASN B CA 1
ATOM 8884 C C . ASN B 1 569 ? 17.484 -23.391 -7.598 1 98.5 569 ASN B C 1
ATOM 8886 O O . ASN B 1 569 ? 16.5 -23.266 -8.328 1 98.5 569 ASN B O 1
ATOM 8890 N N . HIS B 1 570 ? 18.625 -24.094 -8 1 98.56 570 HIS B N 1
ATOM 8891 C CA . HIS B 1 570 ? 18.766 -24.828 -9.25 1 98.56 570 HIS B CA 1
ATOM 8892 C C . HIS B 1 570 ? 18.516 -23.906 -10.453 1 98.56 570 HIS B C 1
ATOM 8894 O O . HIS B 1 570 ? 17.781 -24.266 -11.367 1 98.56 570 HIS B O 1
ATOM 8900 N N . LEU B 1 571 ? 19.156 -22.75 -10.391 1 98.56 571 LEU B N 1
ATOM 8901 C CA . LEU B 1 571 ? 18.938 -21.75 -11.43 1 98.56 571 LEU B CA 1
ATOM 8902 C C . LEU B 1 571 ? 20.172 -21.609 -12.305 1 98.56 571 LEU B C 1
ATOM 8904 O O . LEU B 1 571 ? 20.234 -20.719 -13.164 1 98.56 571 LEU B O 1
ATOM 8908 N N . THR B 1 572 ? 21.188 -22.469 -12.039 1 98.56 572 THR B N 1
ATOM 8909 C CA . THR B 1 572 ? 22.266 -22.484 -13.008 1 98.56 572 THR B CA 1
ATOM 8910 C C . THR B 1 572 ? 21.828 -23.188 -14.289 1 98.56 572 THR B C 1
ATOM 8912 O O . THR B 1 572 ? 20.953 -24.047 -14.258 1 98.56 572 THR B O 1
ATOM 8915 N N . GLU B 1 573 ? 22.469 -22.844 -15.398 1 98.44 573 GLU B N 1
ATOM 8916 C CA . GLU B 1 573 ? 22.141 -23.469 -16.672 1 98.44 573 GLU B CA 1
ATOM 8917 C C . GLU B 1 573 ? 22.281 -24.984 -16.609 1 98.44 573 GLU B C 1
ATOM 8919 O O . GLU B 1 573 ? 21.422 -25.719 -17.094 1 98.44 573 GLU B O 1
ATOM 8924 N N . GLU B 1 574 ? 23.312 -25.422 -15.945 1 98.38 574 GLU B N 1
ATOM 8925 C CA . GLU B 1 574 ? 23.578 -26.844 -15.805 1 98.38 574 GLU B CA 1
ATOM 8926 C C . GLU B 1 574 ? 22.484 -27.531 -15 1 98.38 574 GLU B C 1
ATOM 8928 O O . GLU B 1 574 ? 22.016 -28.609 -15.375 1 98.38 574 GLU B O 1
ATOM 8933 N N . GLN B 1 575 ? 22.094 -26.922 -13.961 1 98.75 575 GLN B N 1
ATOM 8934 C CA . GLN B 1 575 ? 21.062 -27.516 -13.094 1 98.75 575 GLN B CA 1
ATOM 8935 C C . GLN B 1 575 ? 19.719 -27.578 -13.797 1 98.75 575 GLN B C 1
ATOM 8937 O O . GLN B 1 575 ? 19 -28.562 -13.688 1 98.75 575 GLN B O 1
ATOM 8942 N N . ILE B 1 576 ? 19.359 -26.5 -14.516 1 98.88 576 ILE B N 1
ATOM 8943 C CA . ILE B 1 576 ? 18.094 -26.453 -15.234 1 98.88 576 ILE B CA 1
ATOM 8944 C C . ILE B 1 576 ? 18.047 -27.562 -16.281 1 98.88 576 ILE B C 1
ATOM 8946 O O . ILE B 1 576 ? 17.062 -28.297 -16.375 1 98.88 576 ILE B O 1
ATOM 8950 N N . VAL B 1 577 ? 19.141 -27.703 -17.016 1 98.75 577 VAL B N 1
ATOM 8951 C CA . VAL B 1 577 ? 19.234 -28.719 -18.062 1 98.75 577 VAL B CA 1
ATOM 8952 C C . VAL B 1 577 ? 19.109 -30.109 -17.453 1 98.75 577 VAL B C 1
ATOM 8954 O O . VAL B 1 577 ? 18.375 -30.953 -17.969 1 98.75 577 VAL B O 1
ATOM 8957 N N . ALA B 1 578 ? 19.797 -30.328 -16.359 1 98.62 578 ALA B N 1
ATOM 8958 C CA . ALA B 1 578 ? 19.75 -31.625 -15.688 1 98.62 578 ALA B CA 1
ATOM 8959 C C . ALA B 1 578 ? 18.328 -31.953 -15.219 1 98.62 578 ALA B C 1
ATOM 8961 O O . ALA B 1 578 ? 17.875 -33.094 -15.328 1 98.62 578 ALA B O 1
ATOM 8962 N N . ASP B 1 579 ? 17.672 -30.984 -14.664 1 98.69 579 ASP B N 1
ATOM 8963 C CA . ASP B 1 579 ? 16.312 -31.188 -14.18 1 98.69 579 ASP B CA 1
ATOM 8964 C C . ASP B 1 579 ? 15.352 -31.5 -15.336 1 98.69 579 ASP B C 1
ATOM 8966 O O . ASP B 1 579 ? 14.461 -32.344 -15.203 1 98.69 579 ASP B O 1
ATOM 8970 N N . ILE B 1 580 ? 15.461 -30.75 -16.453 1 98.62 580 ILE B N 1
ATOM 8971 C CA . ILE B 1 580 ? 14.633 -30.984 -17.625 1 98.62 580 ILE B CA 1
ATOM 8972 C C . ILE B 1 580 ? 14.844 -32.406 -18.125 1 98.62 580 ILE B C 1
ATOM 8974 O O . ILE B 1 580 ? 13.883 -33.125 -18.438 1 98.62 580 ILE B O 1
ATOM 8978 N N . GLN B 1 581 ? 16.094 -32.875 -18.219 1 97.62 581 GLN B N 1
ATOM 8979 C CA . GLN B 1 581 ? 16.422 -34.219 -18.688 1 97.62 581 GLN B CA 1
ATOM 8980 C C . GLN B 1 581 ? 15.805 -35.281 -17.781 1 97.62 581 GLN B C 1
ATOM 8982 O O . GLN B 1 581 ? 15.289 -36.281 -18.266 1 97.62 581 GLN B O 1
ATOM 8987 N N . ALA B 1 582 ? 15.891 -35 -16.516 1 97.5 582 ALA B N 1
ATOM 8988 C CA . ALA B 1 582 ? 15.328 -35.938 -15.555 1 97.5 582 ALA B CA 1
ATOM 8989 C C . ALA B 1 582 ? 13.82 -36.062 -15.75 1 97.5 582 ALA B C 1
ATOM 8991 O O . ALA B 1 582 ? 13.258 -37.156 -15.547 1 97.5 582 ALA B O 1
ATOM 8992 N N . ALA B 1 583 ? 13.164 -35 -16.141 1 97.06 583 ALA B N 1
ATOM 8993 C CA . ALA B 1 583 ? 11.719 -34.969 -16.328 1 97.06 583 ALA B CA 1
ATOM 8994 C C . ALA B 1 583 ? 11.32 -35.719 -17.594 1 97.06 583 ALA B C 1
ATOM 8996 O O . ALA B 1 583 ? 10.18 -36.188 -17.719 1 97.06 583 ALA B O 1
ATOM 8997 N N . LEU B 1 584 ? 12.203 -35.812 -18.547 1 95.44 584 LEU B N 1
ATOM 8998 C CA . LEU B 1 584 ? 11.945 -36.531 -19.797 1 95.44 584 LEU B CA 1
ATOM 8999 C C . LEU B 1 584 ? 12.07 -38.031 -19.609 1 95.44 584 LEU B C 1
ATOM 9001 O O . LEU B 1 584 ? 11.523 -38.812 -20.406 1 95.44 584 LEU B O 1
ATOM 9005 N N . SER B 1 585 ? 12.82 -38.5 -18.609 1 87.31 585 SER B N 1
ATOM 9006 C CA . SER B 1 585 ? 13.039 -39.906 -18.375 1 87.31 585 SER B CA 1
ATOM 9007 C C . SER B 1 585 ? 11.867 -40.531 -17.594 1 87.31 585 SER B C 1
ATOM 9009 O O . SER B 1 585 ? 11.492 -41.656 -17.844 1 87.31 585 SER B O 1
#

Secondary structure (DSSP, 8-state):
-GGGG-SSGGGGTT--HHHHHHHHHHHHHHHHHHHHHH-EE-HHHHTTHHHHHHHHHHS-TTTSEEEESSSTT-HHHHIIIIITHHHH-GGGGGGS-SS--TTT-TTT------SSS-HHHHHHHHHHHHHHHT----EEEEEETGGGGSHHHHHHHHHHHHH-SSEEEEEEE-SBSSSB--STHHHHHHHHHHTTT--SS-HHHHTT-EEEEES-TT-HHHHHHHHHHHTT-SSEEEEEEE--TTTT-HHHHH-TTTTSEE-SB-TTT--BSS---S--HHHHHHHHHHHHHHH-TTEEEEESS-GGGGT--HHHHHHHGGGEEE--S-HHHHHHHHHHHHHHT-EEEEEEEHHHHGGGHHIIIIIIITTT---EEEEES-STTS--SGGG--TTHHHHHTTSTTEEEE---SHHHHHHHHHHHHH-SS-EEEEE---SS----SS-------STT--EEEE--SEEEEEE-GGGHHHHHHHHHHHHHTT---EEEE--BSSS--HHHHHHHTTTEEEEEEEEEEESTTSHHHHHHHHHTTSS-EEEEEEE-S----S--HHHHHHHTT-SHHHHHHHHHHHH-/-GGGG-SSGGGGTT--HHHHHHHHHHHHHHHHHHHHHH-EE-HHHHTTHHHHHHHHHHS-TTTSEEEESSSTT-HHHHIIIIITHHHH-GGGGGGS-SS--TTT-TTT------SSS-HHHHHHHHHHHHHHHT----EEEEEETGGGGSHHHHHHHHHHHHH-SSEEEEEEE-SBSSSB--STHHHHHHHHHHTTT--SS-HHHHTT-EEEEES-TT-HHHHHHHHHHHTT-SSEEEEEEE--TTTT-HHHHH-TTTTSEE-SB-TTT--BSS---S--HHHHHHHHHHHHHHH-TTEEEEESS-GGGGT--HHHHHHHGGGEEE--S-HHHHHHHHHHHHHHT-EEEEEEEHHHHGGGHHIIIIIIITTT---EEEEES-STTS--SGGG--TTHHHHHTTSTTEEEE---SHHHHHHHHHHHHH-SS-EEEEE---SS----SS-------STT--EEEE--SEEEEEE-GGGHHHHHHHHHHHHHTT---EEEE--BSSS--HHHHHHHTTTEEEEEEEEEEESTTSHHHHHHHHHTTSS-EEEEEEE-S----S--HHHHHHHTT-SHHHHHHHHHHHH-

InterPro domains:
  IPR005475 Transketolase-like, pyrimidine-binding domain [PF02779] (283-438)
  IPR005475 Transketolase-like, pyrimidine-binding domain [SM00861] (279-442)
  IPR005477 Deoxyxylulose-5-phosphate synthase [NF003933] (3-583)
  IPR005477 Deoxyxylulose-5-phosphate synthase [PF13292] (4-195)
  IPR005477 Deoxyxylulose-5-phosphate synthase [PF13292] (200-243)
  IPR005477 Deoxyxylulose-5-phosphate synthase [PTHR43322] (192-584)
  IPR005477 Deoxyxylulose-5-phosphate synthase [cd02007] (39-249)
  IPR009014 Transketolase C-terminal/Pyruvate-ferredoxin oxidoreductase domain II [G3DSA:3.40.50.920] (458-585)
  IPR009014 Transketolase C-terminal/Pyruvate-ferredoxin oxidoreductase domain II [SSF52922] (456-584)
  IPR029061 Thiamin diphosphate-binding fold [SSF52518] (1-278)
  IPR029061 Thiamin diphosphate-binding fold [SSF52518] (256-438)
  IPR033248 Transketolase, C-terminal domain [PF02780] (460-549)
  IPR049557 Transketolase conserved site [PS00801] (28-47)

Organism: Prevotella dentalis (strain ATCC 49559 / DSM 3688 / JCM 13448 / NCTC 12043 / ES 2772) (NCBI:txid908937)

Nearest PDB structures (foldseek):
  8ogh-assembly1_B  TM=9.049E-01  e=6.435E-47  Mycobacterium tuberculosis H37Rv
  8ogh-assembly1_A  TM=9.074E-01  e=5.233E-46  Mycobacterium tuberculosis H37Rv
  7a9h-assembly1_BBB  TM=9.080E-01  e=6.036E-45  Mycobacterium tuberculosis H37Rv
  7a9g-assembly1_AAA  TM=9.023E-01  e=2.832E-45  Mycobacterium tuberculosis H37Rv
  7a9g-assembly1_BBB  TM=8.986E-01  e=4.369E-44  Mycobacterium tuberculosis H37Rv

pLDDT: mean 97.26, std 2.7, range [74.5, 98.94]

Sequence (1170 aa):
MYIEKINSPADLKGMTVDQLGVLAEEVRQGVLNRVSQHGGHVGPNLGFCEATVALHYVFDTPEDRIVFDVSHQSYPHKMLTGRKDGFLDSSRMDHISGYSSPLESPVYDNFEIGHTSTSVSLMSGLMKGRDILGGKENVIAVIGDGSLSGGEAFEGLNTVSEIGTNAIIVVNDNEMSIAENHGGLYRNLKLLRDTQGKAENNFFKAFGLDYVYVEEGNNVARLVEAFRQVKGIDHPVVVHIHTEKGHGYQPAVDNKEAWHWHMPFHLEDGTLLEAMDGESMPMLLGDWLFEEMKRDPKLVCIAAGVPAAIGFNKERRVAAGRQFIDVGIAEEEAVALASGMAKRGAHPVFSTYATFFQRTYDQLSQDLAVNGTPAVFNVLGSSIYGMNDFTHICFFDIPMISHIPNLVYLAPTTCEELIAMERWAIAQDKHSVAIRVPAFGAAHATGPVDESYDAIDTFKVTHRGGRVAVIAAGDFYQKGEAVVARLAGQGIDATLINPRFLSGADEPLLEELKADHEVVATIEDGVLDGGFGERIARFYGPSTMKVLCFGVKKQLYDRYDVAQLLVDNHLTEEQIVADIQAALSMYIEKINSPADLKGMTVDQLGVLAEEVRQGVLNRVSQHGGHVGPNLGFCEATVALHYVFDTPEDRIVFDVSHQSYPHKMLTGRKDGFLDSSRMDHISGYSSPLESPVYDNFEIGHTSTSVSLMSGLMKGRDILGGKENVIAVIGDGSLSGGEAFEGLNTVSEIGTNAIIVVNDNEMSIAENHGGLYRNLKLLRDTQGKAENNFFKAFGLDYVYVEEGNNVARLVEAFRQVKGIDHPVVVHIHTEKGHGYQPAVDNKEAWHWHMPFHLEDGTLLEAMDGESMPMLLGDWLFEEMKRDPKLVCIAAGVPAAIGFNKERRVAAGRQFIDVGIAEEEAVALASGMAKRGAHPVFSTYATFFQRTYDQLSQDLAVNGTPAVFNVLGSSIYGMNDFTHICFFDIPMISHIPNLVYLAPTTCEELIAMERWAIAQDKHSVAIRVPAFGAAHATGPVDESYDAIDTFKVTHRGGRVAVIAAGDFYQKGEAVVARLAGQGIDATLINPRFLSGADEPLLEELKADHEVVATIEDGVLDGGFGERIARFYGPSTMKVLCFGVKKQLYDRYDVAQLLVDNHLTEEQIVADIQAALS

Solvent-accessible surface area (backbone atoms only — not comparable to full-atom values): 56145 Å² total; per-residue (Å²): 117,68,65,83,69,39,58,33,43,72,62,44,63,80,56,51,66,69,55,47,47,54,37,25,52,52,46,41,50,28,51,52,49,28,29,29,70,69,23,42,60,40,12,58,27,39,24,39,24,29,45,42,52,26,48,41,45,68,45,59,64,59,71,27,42,58,34,54,32,24,10,47,52,37,58,50,51,41,32,41,60,57,42,37,52,37,29,70,34,83,92,38,36,84,78,51,73,76,41,39,32,33,89,80,32,65,73,66,24,78,49,49,28,54,57,63,20,42,22,45,13,30,43,40,5,35,41,52,19,30,58,63,72,68,55,80,59,50,39,32,20,36,38,43,52,33,33,58,41,15,24,43,24,51,27,9,50,22,42,36,32,55,71,39,40,41,34,40,35,36,35,46,35,42,78,44,43,52,39,78,67,44,36,13,52,56,58,35,54,48,45,26,59,76,47,69,54,63,45,69,51,37,64,60,49,28,26,62,30,43,82,44,64,38,73,59,30,70,35,37,62,59,42,37,53,55,50,58,70,52,61,81,42,65,39,30,32,35,41,40,26,32,33,46,47,8,42,98,38,66,70,22,52,74,38,46,51,70,23,30,47,39,68,29,22,40,82,90,77,61,48,63,71,65,86,87,79,81,65,49,46,44,44,51,49,28,53,50,51,61,56,46,38,75,75,34,76,50,36,28,45,39,24,45,42,49,44,57,69,32,58,43,41,74,68,51,44,62,72,46,43,90,35,40,48,58,53,15,43,16,51,40,26,49,47,19,22,27,23,19,12,18,70,61,67,27,32,26,35,38,50,49,45,29,46,59,49,36,58,20,48,33,30,52,45,45,51,21,18,70,52,34,26,24,23,34,34,40,31,28,41,40,16,79,74,34,54,40,46,59,67,44,47,10,30,62,44,53,28,68,49,28,54,41,46,61,38,44,32,34,24,36,61,25,55,60,38,39,52,26,51,48,53,36,45,58,69,45,76,70,47,18,34,36,35,43,40,40,48,66,60,65,44,74,65,93,61,91,65,71,62,72,72,80,63,73,32,54,56,44,76,78,38,89,50,42,44,33,36,37,39,12,37,18,62,27,29,65,55,39,52,51,33,39,52,54,36,40,74,71,73,38,52,36,20,35,29,41,37,45,33,56,38,48,68,37,58,71,61,60,58,56,44,61,78,57,35,49,36,37,36,27,36,42,53,30,35,44,57,39,20,64,41,23,58,56,16,42,71,38,12,68,41,73,49,22,27,44,68,38,32,35,74,76,60,86,55,59,69,65,57,57,71,56,52,31,58,76,39,44,62,38,58,67,46,42,46,52,52,54,52,58,66,73,106,116,68,65,82,69,39,56,34,42,71,62,41,64,80,55,51,67,70,54,48,47,53,38,24,52,50,46,41,50,26,52,51,51,27,29,30,68,70,23,43,58,42,11,57,27,38,23,40,23,29,46,43,50,26,48,41,44,68,46,59,65,56,72,26,42,59,36,55,32,24,9,48,51,36,58,51,51,40,32,41,60,57,42,36,51,35,29,71,34,84,91,36,35,83,77,50,73,75,40,40,33,34,89,81,32,64,73,66,25,79,49,50,28,54,58,63,21,41,22,46,12,30,42,40,6,35,41,52,20,31,59,62,70,68,54,83,61,49,38,34,19,36,38,43,52,30,33,57,41,15,24,44,25,51,24,9,49,22,40,37,31,54,72,37,41,42,32,40,35,36,33,46,34,42,78,43,42,53,39,78,67,45,36,15,51,58,58,36,53,48,45,27,61,76,47,70,52,62,45,70,52,36,64,60,49,25,25,61,30,43,81,44,62,36,75,58,32,68,34,36,64,59,43,36,53,56,52,56,70,53,61,80,42,67,39,31,31,35,41,42,26,31,33,47,48,8,43,96,39,65,70,23,50,74,37,48,53,71,24,31,48,39,68,29,20,38,81,88,76,62,47,62,72,64,86,90,77,80,64,48,45,44,44,52,50,29,53,50,50,59,57,46,40,76,73,34,76,50,37,28,45,38,24,45,43,48,44,54,69,30,57,43,41,72,67,53,44,62,71,47,42,89,35,40,49,59,53,16,42,16,49,41,27,50,46,18,21,27,22,19,12,18,69,62,67,27,32,26,35,39,50,49,45,29,47,58,48,35,59,21,48,32,29,50,46,45,51,21,17,70,52,33,27,22,23,35,36,40,31,28,40,39,15,79,74,33,55,38,45,57,67,44,46,11,30,61,44,52,30,70,48,29,54,42,47,61,38,45,32,34,25,36,62,24,56,59,37,40,52,26,51,48,53,37,46,59,69,45,76,71,47,17,34,36,34,44,40,42,50,64,58,66,42,74,65,92,62,91,63,70,62,74,72,81,65,75,33,54,55,42,77,79,40,89,50,40,44,33,35,37,38,12,36,20,59,29,28,66,55,39,52,52,33,39,52,54,36,40,74,72,75,39,52,36,20,35,30,41,35,45,32,57,38,49,68,35,60,71,60,59,59,57,44,62,79,58,35,50,36,38,35,27,34,41,52,30,35,44,57,40,19,64,40,22,57,57,18,42,71,37,12,68,43,72,49,21,26,46,67,37,32,35,74,78,60,86,55,59,70,63,56,56,72,56,52,29,57,75,37,46,61,38,56,67,46,43,48,51,52,54,54,59,66,73,107